Protein AF-0000000087429479 (afdb_homodimer)

Radius of gyration: 25.82 Å; Cα contacts (8 Å, |Δi|>4): 2146; chains: 2; bounding box: 58×74×66 Å

InterPro domains:
  IPR013528 Hydroxymethylglutaryl-coenzyme A synthase, N-terminal [PF01154] (6-167)
  IPR013746 Hydroxymethylglutaryl-coenzyme A synthase, C-terminal domain [PF08540] (184-250)
  IPR013746 Hydroxymethylglutaryl-coenzyme A synthase, C-terminal domain [PF08540] (269-334)
  IPR016039 Thiolase-like [G3DSA:3.40.47.10] (4-416)
  IPR016039 Thiolase-like [SSF53901] (5-167)
  IPR016039 Thiolase-like [SSF53901] (183-414)

pLDDT: mean 91.97, std 10.21, range [48.91, 98.94]

Foldseek 3Di:
DFKFWFEKFKDFDQAKAFLCLLCVLLVHDSCCQCVVLVAGIAGDDFPFDFQLLQQQQRVLVQCPDVVNVVVCVVAPAAAEEEEELRALDPPDFSVVSNCVVDPDNNYDYTFADFWQQRQVVRVVVQRVVLVPDPDKHKYKYKYWFWAAADDSVLRSQTFTIMMIIMMISDDPRFGKGKDDKDKDDDQDVQWDDPPPLDSHIDHDDVVVLVLQLQLQVVADDQLVVVLQFQAEQEQPSTDVSVLLSQLCSNVVHNDSVCSVVSSPDPVSVVVCVRHQVQLCVVCSGGGHHINCRSVSSVLSVLVVCVVVVPQDWGKYWYWYFGPSTMIMIIIIIGRGGHHYHYPPNHNDDPPPDHRSRSVVVRVVRNVVSSVLVQLCPVVRHVVFRQWDAGDRCVSPDPPRKTWGIQHRVRDTDIDD/DFKFWFEKFKDFDQAKAFLCLLCVLLVHDSCCQCVVLVAGIAGDDFPFDFQLLQQQQRVLVQCPDVVNVVVCVVAPAAAEEEEELRALDPPDFSVVSNCVVDPDNNYDYTYADFWQQRQVVRVVVQRVVLVPDPDKHKYKYKYWAWAAADDSVLRSQTFTIMMIIMMISDDPRFGKGKDDKDKDDDQDVQWDDPPPLDSHIDHDDVVVLVLQLQLQVVADDQLVVVLQAQAEQEQPSTDVSVLLSQLCSNVVHNDSVCSVVSSPDPVSVVVCVRHQVQLCVVCSGGGHNINCRSVSSVLSVLVVCVVVVPQDWGKYWYWYFGPSTMIMIIIIIGRGGHHYHYDPSHNDDPPPDHRSRSVVVRVVRNVVSSVLVQLCPVVRHVVFRQWDAGDRCVSPDPPRKTFGIQHRVRDTDIDD

Nearest PDB structures (foldseek):
  2wya-assembly2_D  TM=7.666E-01  e=1.978E-35  Homo sapiens
  2p8u-assembly1_B  TM=7.761E-01  e=7.126E-35  Homo sapiens
  7cqt-assembly1_B  TM=7.555E-01  e=1.234E-34  Brassica juncea
  7cqt-assembly1_A  TM=7.475E-01  e=2.415E-34  Brassica juncea
  5hwo-assembly1_A  TM=7.396E-01  e=3.826E-32  Myxococcus xanthus DK 1622

Organism: Giardia muris (NCBI:txid5742)

Structure (mmCIF, N/CA/C/O backbone):
data_AF-0000000087429479-model_v1
#
loop_
_entity.id
_entity.type
_entity.pdbx_description
1 polymer 'Hydroxymethylglutaryl-CoA synthase'
#
loop_
_atom_site.group_PDB
_atom_site.id
_atom_site.type_symbol
_atom_site.label_atom_id
_atom_site.label_alt_id
_atom_site.label_comp_id
_atom_site.label_asym_id
_atom_site.label_entity_id
_atom_site.label_seq_id
_atom_site.pdbx_PDB_ins_code
_atom_site.Cartn_x
_atom_site.Cartn_y
_atom_site.Cartn_z
_atom_site.occupancy
_atom_site.B_iso_or_equiv
_atom_site.auth_seq_id
_atom_site.auth_comp_id
_atom_site.auth_asym_id
_atom_site.auth_atom_id
_atom_site.pdbx_PDB_model_num
ATOM 1 N N . MET A 1 1 ? 22.281 12.773 -10.477 1 60.81 1 MET A N 1
ATOM 2 C CA . MET A 1 1 ? 21.625 13.992 -10.023 1 60.81 1 MET A CA 1
ATOM 3 C C . MET A 1 1 ? 20.422 13.664 -9.141 1 60.81 1 MET A C 1
ATOM 5 O O . MET A 1 1 ? 19.734 12.656 -9.367 1 60.81 1 MET A O 1
ATOM 9 N N . LEU A 1 2 ? 20.266 14.43 -7.957 1 83.62 2 LEU A N 1
ATOM 10 C CA . LEU A 1 2 ? 19.203 14.109 -6.996 1 83.62 2 LEU A CA 1
ATOM 11 C C . LEU A 1 2 ? 17.875 14.719 -7.422 1 83.62 2 LEU A C 1
ATOM 13 O O . LEU A 1 2 ? 17.828 15.883 -7.832 1 83.62 2 LEU A O 1
ATOM 17 N N . PRO A 1 3 ? 16.875 13.992 -7.43 1 94 3 PRO A N 1
ATOM 18 C CA . PRO A 1 3 ? 15.547 14.516 -7.762 1 94 3 PRO A CA 1
ATOM 19 C C . PRO A 1 3 ? 15.086 15.602 -6.797 1 94 3 PRO A C 1
ATOM 21 O O . PRO A 1 3 ? 15.609 15.711 -5.684 1 94 3 PRO A O 1
ATOM 24 N N . ARG A 1 4 ? 14.156 16.453 -7.281 1 95.81 4 ARG A N 1
ATOM 25 C CA . ARG A 1 4 ? 13.688 17.578 -6.48 1 95.81 4 ARG A CA 1
ATOM 26 C C . ARG A 1 4 ? 12.172 17.609 -6.406 1 95.81 4 ARG A C 1
ATOM 28 O O . ARG A 1 4 ? 11.484 17.281 -7.379 1 95.81 4 ARG A O 1
ATOM 35 N N . LEU A 1 5 ? 11.711 18 -5.246 1 97.44 5 LEU A N 1
ATOM 36 C CA . LEU A 1 5 ? 10.312 18.406 -5.094 1 97.44 5 LEU A CA 1
ATOM 37 C C . LEU A 1 5 ? 10.117 19.844 -5.539 1 97.44 5 LEU A C 1
ATOM 39 O O . LEU A 1 5 ? 10.664 20.766 -4.934 1 97.44 5 LEU A O 1
ATOM 43 N N . VAL A 1 6 ? 9.234 20.109 -6.523 1 97.62 6 VAL A N 1
ATOM 44 C CA . VAL A 1 6 ? 9.273 21.422 -7.156 1 97.62 6 VAL A CA 1
ATOM 45 C C . VAL A 1 6 ? 7.922 22.125 -7 1 97.62 6 VAL A C 1
ATOM 47 O O . VAL A 1 6 ? 7.797 23.312 -7.254 1 97.62 6 VAL A O 1
ATOM 50 N N . ALA A 1 7 ? 6.945 21.328 -6.566 1 98.31 7 ALA A N 1
ATOM 51 C CA . ALA A 1 7 ? 5.629 21.938 -6.375 1 98.31 7 ALA A CA 1
ATOM 52 C C . ALA A 1 7 ? 4.82 21.172 -5.332 1 98.31 7 ALA A C 1
ATOM 54 O O . ALA A 1 7 ? 4.938 19.953 -5.219 1 98.31 7 ALA A O 1
ATOM 55 N N . PHE A 1 8 ? 4.031 21.906 -4.586 1 98.44 8 PHE A N 1
ATOM 56 C CA . PHE A 1 8 ? 3.041 21.391 -3.652 1 98.44 8 PHE A CA 1
ATOM 57 C C . PHE A 1 8 ? 1.658 21.953 -3.953 1 98.44 8 PHE A C 1
ATOM 59 O O . PHE A 1 8 ? 1.519 23.141 -4.266 1 98.44 8 PHE A O 1
ATOM 66 N N . SER A 1 9 ? 0.692 21.078 -3.898 1 98.44 9 SER A N 1
ATOM 67 C CA . SER A 1 9 ? -0.714 21.484 -3.924 1 98.44 9 SER A CA 1
ATOM 68 C C . SER A 1 9 ? -1.472 20.891 -2.734 1 98.44 9 SER A C 1
ATOM 70 O O . SER A 1 9 ? -1.496 19.672 -2.543 1 98.44 9 SER A O 1
ATOM 72 N N . VAL A 1 10 ? -2.049 21.812 -1.94 1 97.62 10 VAL A N 1
ATOM 73 C CA . VAL A 1 10 ? -2.746 21.391 -0.73 1 97.62 10 VAL A CA 1
ATOM 74 C C . VAL A 1 10 ? -4.246 21.625 -0.888 1 97.62 10 VAL A C 1
ATOM 76 O O . VAL A 1 10 ? -4.672 22.719 -1.276 1 97.62 10 VAL A O 1
ATOM 79 N N . TYR A 1 11 ? -4.996 20.578 -0.632 1 96.19 11 TYR A N 1
ATOM 80 C CA . TYR A 1 11 ? -6.445 20.703 -0.543 1 96.19 11 TYR A CA 1
ATOM 81 C C . TYR A 1 11 ? -6.93 20.484 0.885 1 96.19 11 TYR A C 1
ATOM 83 O O . TYR A 1 11 ? -6.648 19.438 1.483 1 96.19 11 TYR A O 1
ATOM 91 N N . LEU A 1 12 ? -7.633 21.422 1.395 1 93.69 12 LEU A N 1
ATOM 92 C CA . LEU A 1 12 ? -8.289 21.344 2.695 1 93.69 12 LEU A CA 1
ATOM 93 C C . LEU A 1 12 ? -9.797 21.516 2.551 1 93.69 12 LEU A C 1
ATOM 95 O O . LEU A 1 12 ? -10.266 22.453 1.887 1 93.69 12 LEU A O 1
ATOM 99 N N . PRO A 1 13 ? -10.539 20.609 3.135 1 90.69 13 PRO A N 1
ATOM 100 C CA . PRO A 1 13 ? -12 20.734 3.037 1 90.69 13 PRO A CA 1
ATOM 101 C C . PRO A 1 13 ? -12.516 22.062 3.562 1 90.69 13 PRO A C 1
ATOM 103 O O . PRO A 1 13 ? -11.961 22.625 4.512 1 90.69 13 PRO A O 1
ATOM 106 N N . PRO A 1 14 ? -13.617 22.469 3.086 1 88.31 14 PRO A N 1
ATOM 107 C CA . PRO A 1 14 ? -14.109 23.812 3.398 1 88.31 14 PRO A CA 1
ATOM 108 C C . PRO A 1 14 ? -14.711 23.906 4.801 1 88.31 14 PRO A C 1
ATOM 110 O O . PRO A 1 14 ? -14.773 25 5.371 1 88.31 14 PRO A O 1
ATOM 113 N N . ILE A 1 15 ? -15.148 22.891 5.363 1 89.06 15 ILE A N 1
ATOM 114 C CA . ILE A 1 15 ? -15.773 22.969 6.68 1 89.06 15 ILE A CA 1
ATOM 115 C C . ILE A 1 15 ? -14.711 22.828 7.766 1 89.06 15 ILE A C 1
ATOM 117 O O . ILE A 1 15 ? -14.102 21.766 7.922 1 89.06 15 ILE A O 1
ATOM 121 N N . ARG A 1 16 ? -14.547 23.938 8.5 1 89.44 16 ARG A N 1
ATOM 122 C CA . ARG A 1 16 ? -13.656 24 9.656 1 89.44 16 ARG A CA 1
ATOM 123 C C . ARG A 1 16 ? -14.43 24.344 10.922 1 89.44 16 ARG A C 1
ATOM 125 O O . ARG A 1 16 ? -15.258 25.266 10.922 1 89.44 16 ARG A O 1
ATOM 132 N N . VAL A 1 17 ? -14.148 23.578 11.938 1 90.69 17 VAL A N 1
ATOM 133 C CA . VAL A 1 17 ? -14.836 23.844 13.195 1 90.69 17 VAL A CA 1
ATOM 134 C C . VAL A 1 17 ? -13.828 24.297 14.25 1 90.69 17 VAL A C 1
ATOM 136 O O . VAL A 1 17 ? -12.719 23.766 14.328 1 90.69 17 VAL A O 1
ATOM 139 N N . ARG A 1 18 ? -14.234 25.297 15.039 1 92.5 18 ARG A N 1
ATOM 140 C CA . ARG A 1 18 ? -13.367 25.781 16.094 1 92.5 18 ARG A CA 1
ATOM 141 C C . ARG A 1 18 ? -13.234 24.766 17.219 1 92.5 18 ARG A C 1
ATOM 143 O O . ARG A 1 18 ? -14.211 24.094 17.578 1 92.5 18 ARG A O 1
ATOM 150 N N . GLN A 1 19 ? -12.047 24.672 17.766 1 94.06 19 GLN A N 1
ATOM 151 C CA . GLN A 1 19 ? -11.82 23.734 18.844 1 94.06 19 GLN A CA 1
ATOM 152 C C . GLN A 1 19 ? -12.656 24.078 20.062 1 94.06 19 GLN A C 1
ATOM 154 O O . GLN A 1 19 ? -13.008 23.203 20.859 1 94.06 19 GLN A O 1
ATOM 159 N N . GLU A 1 20 ? -13.023 25.328 20.188 1 94.69 20 GLU A N 1
ATOM 160 C CA . GLU A 1 20 ? -13.938 25.719 21.25 1 94.69 20 GLU A CA 1
ATOM 161 C C . GLU A 1 20 ? -15.305 25.047 21.078 1 94.69 20 GLU A C 1
ATOM 163 O O . GLU A 1 20 ? -15.922 24.625 22.047 1 94.69 20 GLU A O 1
ATOM 168 N N . ASP A 1 21 ? -15.758 25.016 19.844 1 93.19 21 ASP A N 1
ATOM 169 C CA . ASP A 1 21 ? -17.016 24.359 19.547 1 93.19 21 ASP A CA 1
ATOM 170 C C . ASP A 1 21 ? -16.906 22.844 19.75 1 93.19 21 ASP A C 1
ATOM 172 O O . ASP A 1 21 ? -17.844 22.203 20.219 1 93.19 21 ASP A O 1
ATOM 176 N N . VAL A 1 22 ? -15.789 22.297 19.391 1 94.12 22 VAL A N 1
ATOM 177 C CA . VAL A 1 22 ? -15.539 20.875 19.609 1 94.12 22 VAL A CA 1
ATOM 178 C C . VAL A 1 22 ? -15.562 20.562 21.109 1 94.12 22 VAL A C 1
ATOM 180 O O . VAL A 1 22 ? -16.156 19.562 21.531 1 94.12 22 VAL A O 1
ATOM 183 N N . ALA A 1 23 ? -14.898 21.391 21.859 1 96.06 23 ALA A N 1
ATOM 184 C CA . ALA A 1 23 ? -14.875 21.234 23.312 1 96.06 23 ALA A CA 1
ATOM 185 C C . ALA A 1 23 ? -16.297 21.234 23.891 1 96.06 23 ALA A C 1
ATOM 187 O O . ALA A 1 23 ? -16.609 20.422 24.766 1 96.06 23 ALA A O 1
ATOM 188 N N . ALA A 1 24 ? -17.109 22.109 23.406 1 94.81 24 ALA A N 1
ATOM 189 C CA . ALA A 1 24 ? -18.5 22.156 23.828 1 94.81 24 ALA A CA 1
ATOM 190 C C . ALA A 1 24 ? -19.25 20.875 23.438 1 94.81 24 ALA A C 1
ATOM 192 O O . ALA A 1 24 ? -20.031 20.344 24.219 1 94.81 24 ALA A O 1
ATOM 193 N N . TYR A 1 25 ? -19.016 20.453 22.281 1 92.88 25 TYR A N 1
ATOM 194 C CA . TYR A 1 25 ? -19.688 19.281 21.75 1 92.88 25 TYR A CA 1
ATOM 195 C C . TYR A 1 25 ? -19.359 18.047 22.578 1 92.88 25 TYR A C 1
ATOM 197 O O . TYR A 1 25 ? -20.234 17.203 22.828 1 92.88 25 TYR A O 1
ATOM 205 N N . ILE A 1 26 ? -18.109 17.922 22.984 1 94.12 26 ILE A N 1
ATOM 206 C CA . ILE A 1 26 ? -17.719 16.719 23.703 1 94.12 26 ILE A CA 1
ATOM 207 C C . ILE A 1 26 ? -17.703 16.984 25.203 1 94.12 26 ILE A C 1
ATOM 209 O O . ILE A 1 26 ? -17.266 16.156 25.984 1 94.12 26 ILE A O 1
ATOM 213 N N . ASN A 1 27 ? -18.047 18.094 25.641 1 94.56 27 ASN A N 1
ATOM 214 C CA . ASN A 1 27 ? -18.234 18.484 27.031 1 94.56 27 ASN A CA 1
ATOM 215 C C . ASN A 1 27 ? -16.922 18.453 27.812 1 94.56 27 ASN A C 1
ATOM 217 O O . ASN A 1 27 ? -16.828 17.797 28.844 1 94.56 27 ASN A O 1
ATOM 221 N N . VAL A 1 28 ? -15.891 19.203 27.297 1 95.81 28 VAL A N 1
ATOM 222 C CA . VAL A 1 28 ? -14.625 19.391 28 1 95.81 28 VAL A CA 1
ATOM 223 C C . VAL A 1 28 ? -14.25 20.875 28 1 95.81 28 VAL A C 1
ATOM 225 O O . VAL A 1 28 ? -14.75 21.641 27.172 1 95.81 28 VAL A O 1
ATOM 228 N N . PRO A 1 29 ? -13.375 21.297 28.969 1 96.69 29 PRO A N 1
ATOM 229 C CA . PRO A 1 29 ? -12.914 22.688 28.922 1 96.69 29 PRO A CA 1
ATOM 230 C C . PRO A 1 29 ? -12.141 23.016 27.641 1 96.69 29 PRO A C 1
ATOM 232 O O . PRO A 1 29 ? -11.273 22.234 27.234 1 96.69 29 PRO A O 1
ATOM 235 N N . PRO A 1 30 ? -12.445 24.156 27.047 1 96 30 PRO A N 1
ATOM 236 C CA . PRO A 1 30 ? -11.789 24.516 25.781 1 96 30 PRO A CA 1
ATOM 237 C C . PRO A 1 30 ? -10.266 24.531 25.875 1 96 30 PRO A C 1
ATOM 239 O O . PRO A 1 30 ? -9.578 24.188 24.922 1 96 30 PRO A O 1
ATOM 242 N N . ALA A 1 31 ? -9.758 24.859 27.016 1 96.5 31 ALA A N 1
ATOM 243 C CA . ALA A 1 31 ? -8.312 24.984 27.203 1 96.5 31 ALA A CA 1
ATOM 244 C C . ALA A 1 31 ? -7.621 23.625 27.031 1 96.5 31 ALA A C 1
ATOM 246 O O . ALA A 1 31 ? -6.457 23.562 26.625 1 96.5 31 ALA A O 1
ATOM 247 N N . LYS A 1 32 ? -8.297 22.609 27.297 1 95.81 32 LYS A N 1
ATOM 248 C CA . LYS A 1 32 ? -7.75 21.266 27.094 1 95.81 32 LYS A CA 1
ATOM 249 C C . LYS A 1 32 ? -7.395 21.016 25.641 1 95.81 32 LYS A C 1
ATOM 251 O O . LYS A 1 32 ? -6.449 20.297 25.328 1 95.81 32 LYS A O 1
ATOM 256 N N . LEU A 1 33 ? -8.164 21.625 24.781 1 96.44 33 LEU A N 1
ATOM 257 C CA . LEU A 1 33 ? -7.945 21.406 23.359 1 96.44 33 LEU A CA 1
ATOM 258 C C . LEU A 1 33 ? -7.047 22.5 22.781 1 96.44 33 LEU A C 1
ATOM 260 O O . LEU A 1 33 ? -6.066 22.203 22.094 1 96.44 33 LEU A O 1
ATOM 264 N N . THR A 1 34 ? -7.285 23.766 23.078 1 95.62 34 THR A N 1
ATOM 265 C CA . THR A 1 34 ? -6.574 24.891 22.469 1 95.62 34 THR A CA 1
ATOM 266 C C . THR A 1 34 ? -5.156 24.984 23.031 1 95.62 34 THR A C 1
ATOM 268 O O . THR A 1 34 ? -4.203 25.203 22.281 1 95.62 34 THR A O 1
ATOM 271 N N . GLU A 1 35 ? -5.016 24.766 24.312 1 93.81 35 GLU A N 1
ATOM 272 C CA . GLU A 1 35 ? -3.699 24.828 24.938 1 93.81 35 GLU A CA 1
ATOM 273 C C . GLU A 1 35 ? -3.107 23.422 25.094 1 93.81 35 GLU A C 1
ATOM 275 O O . GLU A 1 35 ? -1.937 23.203 24.781 1 93.81 35 GLU A O 1
ATOM 280 N N . GLY A 1 36 ? -3.885 22.562 25.516 1 94.19 36 GLY A N 1
ATOM 281 C CA . GLY A 1 36 ? -3.41 21.203 25.781 1 94.19 36 GLY A CA 1
ATOM 282 C C . GLY A 1 36 ? -2.957 20.484 24.531 1 94.19 36 GLY A C 1
ATOM 283 O O . GLY A 1 36 ? -1.866 19.906 24.5 1 94.19 36 GLY A O 1
ATOM 284 N N . LEU A 1 37 ? -3.764 20.516 23.531 1 94.94 37 LEU A N 1
ATOM 285 C CA . LEU A 1 37 ? -3.428 19.859 22.266 1 94.94 37 LEU A CA 1
ATOM 286 C C . LEU A 1 37 ? -2.734 20.844 21.328 1 94.94 37 LEU A C 1
ATOM 288 O O . LEU A 1 37 ? -2.059 20.422 20.375 1 94.94 37 LEU A O 1
ATOM 292 N N . GLY A 1 38 ? -2.891 22.109 21.578 1 94.62 38 GLY A N 1
ATOM 293 C CA . GLY A 1 38 ? -2.361 23.125 20.703 1 94.62 38 GLY A CA 1
ATOM 294 C C . GLY A 1 38 ? -3.129 23.234 19.391 1 94.62 38 GLY A C 1
ATOM 295 O O . GLY A 1 38 ? -2.561 23.609 18.359 1 94.62 38 GLY A O 1
ATOM 296 N N . GLN A 1 39 ? -4.441 22.891 19.406 1 95 39 GLN A N 1
ATOM 297 C CA . GLN A 1 39 ? -5.281 22.891 18.203 1 95 39 GLN A CA 1
ATOM 298 C C . GLN A 1 39 ? -6.297 24.031 18.25 1 95 39 GLN A C 1
ATOM 300 O O . GLN A 1 39 ? -6.871 24.312 19.312 1 95 39 GLN A O 1
ATOM 305 N N . LEU A 1 40 ? -6.477 24.688 17.078 1 94.12 40 LEU A N 1
ATOM 306 C CA . LEU A 1 40 ? -7.414 25.797 17.047 1 94.12 40 LEU A CA 1
ATOM 307 C C . LEU A 1 40 ? -8.672 25.422 16.266 1 94.12 40 LEU A C 1
ATOM 309 O O . LEU A 1 40 ? -9.773 25.875 16.609 1 94.12 40 LEU A O 1
ATOM 313 N N . GLU A 1 41 ? -8.5 24.703 15.234 1 92.31 41 GLU A N 1
ATOM 314 C CA . GLU A 1 41 ? -9.617 24.25 14.414 1 92.31 41 GLU A CA 1
ATOM 315 C C . GLU A 1 41 ? -9.414 22.812 13.953 1 92.31 41 GLU A C 1
ATOM 317 O O . GLU A 1 41 ? -8.352 22.234 14.172 1 92.31 41 GLU A O 1
ATOM 322 N N . MET A 1 42 ? -10.484 22.297 13.414 1 91.56 42 MET A N 1
ATOM 323 C CA . MET A 1 42 ? -10.477 20.953 12.844 1 91.56 42 MET A CA 1
ATOM 324 C C . MET A 1 42 ? -11.289 20.891 11.555 1 91.56 42 MET A C 1
ATOM 326 O O . MET A 1 42 ? -12.406 21.406 11.5 1 91.56 42 MET A O 1
ATOM 330 N N . ALA A 1 43 ? -10.648 20.297 10.539 1 92.25 43 ALA A N 1
ATOM 331 C CA . ALA A 1 43 ? -11.406 20.094 9.305 1 92.25 43 ALA A CA 1
ATOM 332 C C . ALA A 1 43 ? -12.281 18.844 9.398 1 92.25 43 ALA A C 1
ATOM 334 O O . ALA A 1 43 ? -11.852 17.812 9.914 1 92.25 43 ALA A O 1
ATOM 335 N N . ILE A 1 44 ? -13.531 18.969 8.977 1 91.06 44 ILE A N 1
ATOM 336 C CA . ILE A 1 44 ? -14.453 17.828 8.945 1 91.06 44 ILE A CA 1
ATOM 337 C C . ILE A 1 44 ? -15.109 17.734 7.574 1 91.06 44 ILE A C 1
ATOM 339 O O . ILE A 1 44 ? -15.258 18.734 6.875 1 91.06 44 ILE A O 1
ATOM 343 N N . THR A 1 45 ? -15.383 16.531 7.16 1 91.44 45 THR A N 1
ATOM 344 C CA . THR A 1 45 ? -15.969 16.297 5.844 1 91.44 45 THR A CA 1
ATOM 345 C C . THR A 1 45 ? -17.359 15.695 5.965 1 91.44 45 THR A C 1
ATOM 347 O O . THR A 1 45 ? -17.625 14.891 6.859 1 91.44 45 THR A O 1
ATOM 350 N N . GLY A 1 46 ? -18.219 16.156 5.059 1 88.75 46 GLY A N 1
ATOM 351 C CA . GLY A 1 46 ? -19.516 15.5 4.938 1 88.75 46 GLY A CA 1
ATOM 352 C C . GLY A 1 46 ? -19.469 14.219 4.129 1 88.75 46 GLY A C 1
ATOM 353 O O . GLY A 1 46 ? -18.406 13.633 3.957 1 88.75 46 GLY A O 1
ATOM 354 N N . ASP A 1 47 ? -20.656 13.781 3.66 1 91.56 47 ASP A N 1
ATOM 355 C CA . ASP A 1 47 ? -20.781 12.492 2.998 1 91.56 47 ASP A CA 1
ATOM 356 C C . ASP A 1 47 ? -20.391 12.586 1.525 1 91.56 47 ASP A C 1
ATOM 358 O O . ASP A 1 47 ? -20.203 11.562 0.861 1 91.56 47 ASP A O 1
ATOM 362 N N . ALA A 1 48 ? -20.125 13.797 1.047 1 93.88 48 ALA A N 1
ATOM 363 C CA . ALA A 1 48 ? -19.781 13.961 -0.363 1 93.88 48 ALA A CA 1
ATOM 364 C C . ALA A 1 48 ? -18.266 14 -0.559 1 93.88 48 ALA A C 1
ATOM 366 O O . ALA A 1 48 ? -17.781 14.078 -1.69 1 93.88 48 ALA A O 1
ATOM 367 N N . GLU A 1 49 ? -17.578 13.914 0.496 1 94.5 49 GLU A N 1
ATOM 368 C CA . GLU A 1 49 ? -16.125 13.938 0.425 1 94.5 49 GLU A CA 1
ATOM 369 C C . GLU A 1 49 ? -15.516 12.664 1.003 1 94.5 49 GLU A C 1
ATOM 371 O O . GLU A 1 49 ? -15.984 12.148 2.018 1 94.5 49 GLU A O 1
ATOM 376 N N . ASP A 1 50 ? -14.641 12.094 0.285 1 94.75 50 ASP A N 1
ATOM 377 C CA . ASP A 1 50 ? -13.828 10.977 0.766 1 94.75 50 ASP A CA 1
ATOM 378 C C . ASP A 1 50 ? -12.375 11.133 0.341 1 94.75 50 ASP A C 1
ATOM 380 O O . ASP A 1 50 ? -11.992 12.164 -0.22 1 94.75 50 ASP A O 1
ATOM 384 N N . ALA A 1 51 ? -11.555 10.219 0.744 1 96.75 51 ALA A N 1
ATOM 385 C CA . ALA A 1 51 ? -10.117 10.336 0.492 1 96.75 51 ALA A CA 1
ATOM 386 C C . ALA A 1 51 ? -9.836 10.484 -1.001 1 96.75 51 ALA A C 1
ATOM 388 O O . ALA A 1 51 ? -8.891 11.172 -1.396 1 96.75 51 ALA A O 1
ATOM 389 N N . VAL A 1 52 ? -10.641 9.852 -1.881 1 98.31 52 VAL A N 1
ATOM 390 C CA . VAL A 1 52 ? -10.438 9.922 -3.324 1 98.31 52 VAL A CA 1
ATOM 391 C C . VAL A 1 52 ? -10.758 11.328 -3.82 1 98.31 52 VAL A C 1
ATOM 393 O O . VAL A 1 52 ? -9.992 11.906 -4.594 1 98.31 52 VAL A O 1
ATOM 396 N N . SER A 1 53 ? -11.883 11.875 -3.377 1 98 53 SER A N 1
ATOM 397 C CA . SER A 1 53 ? -12.242 13.219 -3.82 1 98 53 SER A CA 1
ATOM 398 C C . SER A 1 53 ? -11.219 14.25 -3.338 1 98 53 SER A C 1
ATOM 400 O O . SER A 1 53 ? -10.891 15.188 -4.059 1 98 53 SER A O 1
ATOM 402 N N . LEU A 1 54 ? -10.727 14.109 -2.08 1 97.69 54 LEU A N 1
ATOM 403 C CA . LEU A 1 54 ? -9.695 15.008 -1.584 1 97.69 54 LEU A CA 1
ATOM 404 C C . LEU A 1 54 ? -8.453 14.938 -2.459 1 97.69 54 LEU A C 1
ATOM 406 O O . LEU A 1 54 ? -7.887 15.977 -2.824 1 97.69 54 LEU A O 1
ATOM 410 N N . ALA A 1 55 ? -8.047 13.719 -2.781 1 98.75 55 ALA A N 1
ATOM 411 C CA . ALA A 1 55 ? -6.879 13.508 -3.629 1 98.75 55 ALA A CA 1
ATOM 412 C C . ALA A 1 55 ? -7.078 14.141 -5.004 1 98.75 55 ALA A C 1
ATOM 414 O O . ALA A 1 55 ? -6.168 14.773 -5.539 1 98.75 55 ALA A O 1
ATOM 415 N N . ARG A 1 56 ? -8.258 13.961 -5.574 1 98.62 56 ARG A N 1
ATOM 416 C CA . ARG A 1 56 ? -8.555 14.516 -6.887 1 98.62 56 ARG A CA 1
ATOM 417 C C . ARG A 1 56 ? -8.453 16.047 -6.871 1 98.62 56 ARG A C 1
ATOM 419 O O . ARG A 1 56 ? -7.992 16.641 -7.84 1 98.62 56 ARG A O 1
ATOM 426 N N . ASN A 1 57 ? -8.906 16.625 -5.82 1 97.5 57 ASN A N 1
ATOM 427 C CA . ASN A 1 57 ? -8.867 18.078 -5.73 1 97.5 57 ASN A CA 1
ATOM 428 C C . ASN A 1 57 ? -7.438 18.594 -5.625 1 97.5 57 ASN A C 1
ATOM 430 O O . ASN A 1 57 ? -7.07 19.562 -6.293 1 97.5 57 ASN A O 1
ATOM 434 N N . ALA A 1 58 ? -6.613 18.016 -4.77 1 98 58 ALA A N 1
ATOM 435 C CA . ALA A 1 58 ? -5.211 18.422 -4.68 1 98 58 ALA A CA 1
ATOM 436 C C . ALA A 1 58 ? -4.488 18.203 -6.004 1 98 58 ALA A C 1
ATOM 438 O O . ALA A 1 58 ? -3.766 19.078 -6.48 1 98 58 ALA A O 1
ATOM 439 N N . LEU A 1 59 ? -4.672 17.016 -6.59 1 98.69 59 LEU A N 1
ATOM 440 C CA . LEU A 1 59 ? -4.027 16.656 -7.844 1 98.69 59 LEU A CA 1
ATOM 441 C C . LEU A 1 59 ? -4.52 17.547 -8.984 1 98.69 59 LEU A C 1
ATOM 443 O O . LEU A 1 59 ? -3.723 18 -9.805 1 98.69 59 LEU A O 1
ATOM 447 N N . GLY A 1 60 ? -5.855 17.734 -9.039 1 97.56 60 GLY A N 1
ATOM 448 C CA . GLY A 1 60 ? -6.422 18.578 -10.078 1 97.56 60 GLY A CA 1
ATOM 449 C C . GLY A 1 60 ? -5.852 19.984 -10.078 1 97.56 60 GLY A C 1
ATOM 450 O O . GLY A 1 60 ? -5.527 20.531 -11.141 1 97.56 60 GLY A O 1
ATOM 451 N N . ARG A 1 61 ? -5.738 20.547 -8.914 1 96.25 61 ARG A N 1
ATOM 452 C CA . ARG A 1 61 ? -5.172 21.891 -8.781 1 96.25 61 ARG A CA 1
ATOM 453 C C . ARG A 1 61 ? -3.717 21.922 -9.242 1 96.25 61 ARG A C 1
ATOM 455 O O . ARG A 1 61 ? -3.287 22.859 -9.906 1 96.25 61 ARG A O 1
ATOM 462 N N . LEU A 1 62 ? -2.967 20.922 -8.883 1 98.31 62 LEU A N 1
ATOM 463 C CA . LEU A 1 62 ? -1.576 20.812 -9.305 1 98.31 62 LEU A CA 1
ATOM 464 C C . LEU A 1 62 ? -1.474 20.766 -10.828 1 98.31 62 LEU A C 1
ATOM 466 O O . LEU A 1 62 ? -0.696 21.516 -11.422 1 98.31 62 LEU A O 1
ATOM 470 N N . LEU A 1 63 ? -2.293 19.969 -11.461 1 98.25 63 LEU A N 1
ATOM 471 C CA . LEU A 1 63 ? -2.205 19.688 -12.891 1 98.25 63 LEU A CA 1
ATOM 472 C C . LEU A 1 63 ? -2.73 20.875 -13.703 1 98.25 63 LEU A C 1
ATOM 474 O O . LEU A 1 63 ? -2.348 21.062 -14.859 1 98.25 63 LEU A O 1
ATOM 478 N N . ALA A 1 64 ? -3.59 21.656 -13.07 1 97.25 64 ALA A N 1
ATOM 479 C CA . ALA A 1 64 ? -4.207 22.781 -13.781 1 97.25 64 ALA A CA 1
ATOM 480 C C . ALA A 1 64 ? -3.256 23.969 -13.867 1 97.25 64 ALA A C 1
ATOM 482 O O . ALA A 1 64 ? -3.467 24.891 -14.664 1 97.25 64 ALA A O 1
ATOM 483 N N . ASN A 1 65 ? -2.217 24 -13.062 1 98 65 ASN A N 1
ATOM 484 C CA . ASN A 1 65 ? -1.297 25.125 -13.023 1 98 65 ASN A CA 1
ATOM 485 C C . ASN A 1 65 ? -0.43 25.188 -14.273 1 98 65 ASN A C 1
ATOM 487 O O . ASN A 1 65 ? 0.218 24.203 -14.641 1 98 65 ASN A O 1
ATOM 491 N N . PRO A 1 66 ? -0.302 26.359 -14.922 1 98.06 66 PRO A N 1
ATOM 492 C CA . PRO A 1 66 ? 0.453 26.469 -16.172 1 98.06 66 PRO A CA 1
ATOM 493 C C . PRO A 1 66 ? 1.939 26.156 -15.992 1 98.06 66 PRO A C 1
ATOM 495 O O . PRO A 1 66 ? 2.576 25.609 -16.891 1 98.06 66 PRO A O 1
ATOM 498 N N . TYR A 1 67 ? 2.451 26.578 -14.883 1 97.38 67 TYR A N 1
ATOM 499 C CA . TYR A 1 67 ? 3.852 26.297 -14.602 1 97.38 67 TYR A CA 1
ATOM 500 C C . TYR A 1 67 ? 4.098 24.781 -14.547 1 97.38 67 TYR A C 1
ATOM 502 O O . TYR A 1 67 ? 5.078 24.297 -15.109 1 97.38 67 TYR A O 1
ATOM 510 N N . VAL A 1 68 ? 3.234 24.062 -13.953 1 98.12 68 VAL A N 1
ATOM 511 C CA . VAL A 1 68 ? 3.326 22.609 -13.844 1 98.12 68 VAL A CA 1
ATOM 512 C C . VAL A 1 68 ? 3.164 21.969 -15.219 1 98.12 68 VAL A C 1
ATOM 514 O O . VAL A 1 68 ? 3.889 21.031 -15.57 1 98.12 68 VAL A O 1
ATOM 517 N N . GLN A 1 69 ? 2.238 22.484 -15.984 1 98.12 69 GLN A N 1
ATOM 518 C CA . GLN A 1 69 ? 2.029 21.984 -17.328 1 98.12 69 GLN A CA 1
ATOM 519 C C . GLN A 1 69 ? 3.289 22.141 -18.188 1 98.12 69 GLN A C 1
ATOM 521 O O . GLN A 1 69 ? 3.648 21.234 -18.938 1 98.12 69 GLN A O 1
ATOM 526 N N . ASP A 1 70 ? 3.932 23.25 -18.062 1 97.62 70 ASP A N 1
ATOM 527 C CA . ASP A 1 70 ? 5.176 23.484 -18.797 1 97.62 70 ASP A CA 1
ATOM 528 C C . ASP A 1 70 ? 6.254 22.484 -18.359 1 97.62 70 ASP A C 1
ATOM 530 O O . ASP A 1 70 ? 6.969 21.938 -19.203 1 97.62 70 ASP A O 1
ATOM 534 N N . LEU A 1 71 ? 6.363 22.266 -17.078 1 97.31 71 LEU A N 1
ATOM 535 C CA . LEU A 1 71 ? 7.344 21.328 -16.562 1 97.31 71 LEU A CA 1
ATOM 536 C C . LEU A 1 71 ? 7.07 19.922 -17.094 1 97.31 71 LEU A C 1
ATOM 538 O O . LEU A 1 71 ? 8 19.188 -17.438 1 97.31 71 LEU A O 1
ATOM 542 N N . LEU A 1 72 ? 5.82 19.5 -17.156 1 97.38 72 LEU A N 1
ATOM 543 C CA . LEU A 1 72 ? 5.453 18.141 -17.547 1 97.38 72 LEU A CA 1
ATOM 544 C C . LEU A 1 72 ? 5.645 17.938 -19.047 1 97.38 72 LEU A C 1
ATOM 546 O O . LEU A 1 72 ? 5.676 16.812 -19.531 1 97.38 72 LEU A O 1
ATOM 550 N N . GLN A 1 73 ? 5.77 19.016 -19.797 1 96.88 73 GLN A N 1
ATOM 551 C CA . GLN A 1 73 ? 6.156 18.906 -21.188 1 96.88 73 GLN A CA 1
ATOM 552 C C . GLN A 1 73 ? 7.637 18.562 -21.328 1 96.88 73 GLN A C 1
ATOM 554 O O . GLN A 1 73 ? 8.031 17.844 -22.25 1 96.88 73 GLN A O 1
ATOM 559 N N . ARG A 1 74 ? 8.406 19.078 -20.359 1 95.56 74 ARG A N 1
ATOM 560 C CA . ARG A 1 74 ? 9.852 18.891 -20.391 1 95.56 74 ARG A CA 1
ATOM 561 C C . ARG A 1 74 ? 10.258 17.609 -19.641 1 95.56 74 ARG A C 1
ATOM 563 O O . ARG A 1 74 ? 11.258 16.984 -19.984 1 95.56 74 ARG A O 1
ATOM 570 N N . TYR A 1 75 ? 9.523 17.281 -18.672 1 96.56 75 TYR A N 1
ATOM 571 C CA . TYR A 1 75 ? 9.758 16.094 -17.859 1 96.56 75 TYR A CA 1
ATOM 572 C C . TYR A 1 75 ? 8.562 15.156 -17.906 1 96.56 75 TYR A C 1
ATOM 574 O O . TYR A 1 75 ? 7.621 15.305 -17.109 1 96.56 75 TYR A O 1
ATOM 582 N N . PRO A 1 76 ? 8.602 14.148 -18.719 1 96.69 76 PRO A N 1
ATOM 583 C CA . PRO A 1 76 ? 7.445 13.266 -18.844 1 96.69 76 PRO A CA 1
ATOM 584 C C . PRO A 1 76 ? 7.102 12.539 -17.547 1 96.69 76 PRO A C 1
ATOM 586 O O . PRO A 1 76 ? 7.988 12 -16.891 1 96.69 76 PRO A O 1
ATOM 589 N N . LEU A 1 77 ? 5.832 12.562 -17.234 1 98.19 77 LEU A N 1
ATOM 590 C CA . LEU A 1 77 ? 5.352 11.891 -16.031 1 98.19 77 LEU A CA 1
ATOM 591 C C . LEU A 1 77 ? 5.422 10.375 -16.188 1 98.19 77 LEU A C 1
ATOM 593 O O . LEU A 1 77 ? 4.953 9.828 -17.203 1 98.19 77 LEU A O 1
ATOM 597 N N . GLY A 1 78 ? 5.973 9.68 -15.195 1 98.19 78 GLY A N 1
ATOM 598 C CA . GLY A 1 78 ? 6.098 8.242 -15.312 1 98.19 78 GLY A CA 1
ATOM 599 C C . GLY A 1 78 ? 5.719 7.5 -14.047 1 98.19 78 GLY A C 1
ATOM 600 O O . GLY A 1 78 ? 5.699 6.266 -14.023 1 98.19 78 GLY A O 1
ATOM 601 N N . ARG A 1 79 ? 5.324 8.242 -13.016 1 98.5 79 ARG A N 1
ATOM 602 C CA . ARG A 1 79 ? 5.004 7.602 -11.75 1 98.5 79 ARG A CA 1
ATOM 603 C C . ARG A 1 79 ? 3.979 8.414 -10.969 1 98.5 79 ARG A C 1
ATOM 605 O O . ARG A 1 79 ? 4.016 9.648 -10.977 1 98.5 79 ARG A O 1
ATOM 612 N N . LEU A 1 80 ? 3.035 7.781 -10.414 1 98.81 80 LEU A N 1
ATOM 613 C CA . LEU A 1 80 ? 2.104 8.289 -9.414 1 98.81 80 LEU A CA 1
ATOM 614 C C . LEU A 1 80 ? 2.021 7.348 -8.219 1 98.81 80 LEU A C 1
ATOM 616 O O . LEU A 1 80 ? 1.746 6.156 -8.375 1 98.81 80 LEU A O 1
ATOM 620 N N . GLU A 1 81 ? 2.336 7.812 -7.055 1 98.62 81 GLU A N 1
ATOM 621 C CA . GLU A 1 81 ? 2.221 7.012 -5.84 1 98.62 81 GLU A CA 1
ATOM 622 C C . GLU A 1 81 ? 1.386 7.73 -4.785 1 98.62 81 GLU A C 1
ATOM 624 O O . GLU A 1 81 ? 1.42 8.961 -4.688 1 98.62 81 GLU A O 1
ATOM 629 N N . VAL A 1 82 ? 0.602 6.957 -4.043 1 98.88 82 VAL A N 1
ATOM 630 C CA . VAL A 1 82 ? -0.315 7.523 -3.057 1 98.88 82 VAL A CA 1
ATOM 631 C C . VAL A 1 82 ? 0.011 6.969 -1.671 1 98.88 82 VAL A C 1
ATOM 633 O O . VAL A 1 82 ? 0.277 5.773 -1.52 1 98.88 82 VAL A O 1
ATOM 636 N N . GLY A 1 83 ? 0.172 7.82 -0.679 1 98.56 83 GLY A N 1
ATOM 637 C CA . GLY A 1 83 ? 0.144 7.434 0.722 1 98.56 83 GLY A CA 1
ATOM 638 C C . GLY A 1 83 ? -1.192 7.699 1.389 1 98.56 83 GLY A C 1
ATOM 639 O O . GLY A 1 83 ? -1.704 8.82 1.338 1 98.56 83 GLY A O 1
ATOM 640 N N . THR A 1 84 ? -1.803 6.672 2.021 1 97 84 THR A N 1
ATOM 641 C CA . THR A 1 84 ? -3.104 6.875 2.65 1 97 84 THR A CA 1
ATOM 642 C C . THR A 1 84 ? -3.35 5.836 3.738 1 97 84 THR A C 1
ATOM 644 O O . THR A 1 84 ? -2.729 4.77 3.734 1 97 84 THR A O 1
ATOM 647 N N . GLU A 1 85 ? -4.109 6.176 4.711 1 91.88 85 GLU A N 1
ATOM 648 C CA . GLU A 1 85 ? -4.688 5.23 5.664 1 91.88 85 GLU A CA 1
ATOM 649 C C . GLU A 1 85 ? -6.211 5.277 5.629 1 91.88 85 GLU A C 1
ATOM 651 O O . GLU A 1 85 ? -6.871 4.836 6.574 1 91.88 85 GLU A O 1
ATOM 656 N N . SER A 1 86 ? -6.762 5.922 4.578 1 93.25 86 SER A N 1
ATOM 657 C CA . SER A 1 86 ? -8.203 6.105 4.43 1 93.25 86 SER A CA 1
ATOM 658 C C . SER A 1 86 ? -8.703 5.492 3.129 1 93.25 86 SER A C 1
ATOM 660 O O . SER A 1 86 ? -9.555 6.074 2.449 1 93.25 86 SER A O 1
ATOM 662 N N . SER A 1 87 ? -8.172 4.336 2.814 1 91.44 87 SER A N 1
ATOM 663 C CA . SER A 1 87 ? -8.586 3.67 1.585 1 91.44 87 SER A CA 1
ATOM 664 C C . SER A 1 87 ? -10.094 3.443 1.562 1 91.44 87 SER A C 1
ATOM 666 O O . SER A 1 87 ? -10.703 3.186 2.602 1 91.44 87 SER A O 1
ATOM 668 N N . VAL A 1 88 ? -10.711 3.469 0.377 1 89.5 88 VAL A N 1
ATOM 669 C CA . VAL A 1 88 ? -12.156 3.322 0.246 1 89.5 88 VAL A CA 1
ATOM 670 C C . VAL A 1 88 ? -12.484 1.928 -0.282 1 89.5 88 VAL A C 1
ATOM 672 O O . VAL A 1 88 ? -13.656 1.569 -0.415 1 89.5 88 VAL A O 1
ATOM 675 N N . ASP A 1 89 ? -11.484 1.202 -0.62 1 89.56 89 ASP A N 1
ATOM 676 C CA . ASP A 1 89 ? -11.594 -0.139 -1.187 1 89.56 89 ASP A CA 1
ATOM 677 C C . ASP A 1 89 ? -10.516 -1.06 -0.632 1 89.56 89 ASP A C 1
ATOM 679 O O . ASP A 1 89 ? -9.375 -0.636 -0.433 1 89.56 89 ASP A O 1
ATOM 683 N N . GLY A 1 90 ? -10.844 -2.34 -0.441 1 87.62 90 GLY A N 1
ATOM 684 C CA . GLY A 1 90 ? -9.898 -3.277 0.145 1 87.62 90 GLY A CA 1
ATOM 685 C C . GLY A 1 90 ? -8.938 -3.869 -0.87 1 87.62 90 GLY A C 1
ATOM 686 O O . GLY A 1 90 ? -7.984 -4.562 -0.501 1 87.62 90 GLY A O 1
ATOM 687 N N . ALA A 1 91 ? -9.117 -3.59 -2.119 1 90.81 91 ALA A N 1
ATOM 688 C CA . ALA A 1 91 ? -8.289 -4.164 -3.174 1 90.81 91 ALA A CA 1
ATOM 689 C C . ALA A 1 91 ? -7.82 -3.088 -4.148 1 90.81 91 ALA A C 1
ATOM 691 O O . ALA A 1 91 ? -6.633 -2.994 -4.461 1 90.81 91 ALA A O 1
ATOM 692 N N . LYS A 1 92 ? -8.734 -2.281 -4.586 1 92.25 92 LYS A N 1
ATOM 693 C CA . LYS A 1 92 ? -8.484 -1.21 -5.547 1 92.25 92 LYS A CA 1
ATOM 694 C C . LYS A 1 92 ? -7.797 -0.024 -4.879 1 92.25 92 LYS A C 1
ATOM 696 O O . LYS A 1 92 ? -8.242 0.445 -3.826 1 92.25 92 LYS A O 1
ATOM 701 N N . SER A 1 93 ? -6.684 0.401 -5.383 1 95.75 93 SER A N 1
ATOM 702 C CA . SER A 1 93 ? -5.957 1.525 -4.801 1 95.75 93 SER A CA 1
ATOM 703 C C . SER A 1 93 ? -6.625 2.852 -5.145 1 95.75 93 SER A C 1
ATOM 705 O O . SER A 1 93 ? -7.367 2.945 -6.125 1 95.75 93 SER A O 1
ATOM 707 N N . ILE A 1 94 ? -6.336 3.871 -4.312 1 97.56 94 ILE 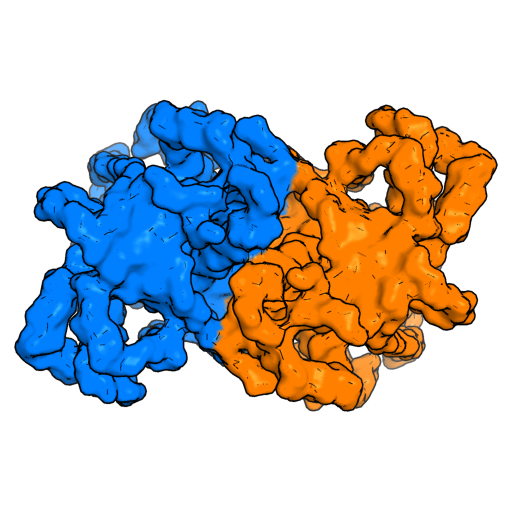A N 1
ATOM 708 C CA . ILE A 1 94 ? -6.77 5.23 -4.621 1 97.56 94 ILE A CA 1
ATOM 709 C C . ILE A 1 94 ? -6.109 5.699 -5.918 1 97.56 94 ILE A C 1
ATOM 711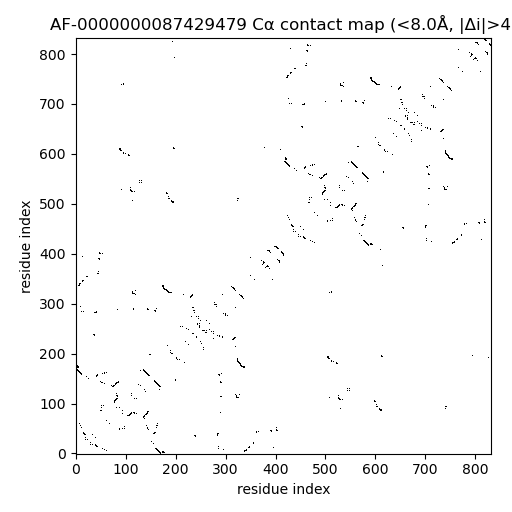 O O . ILE A 1 94 ? -6.73 6.41 -6.715 1 97.56 94 ILE A O 1
ATOM 715 N N . LYS A 1 95 ? -4.914 5.305 -6.16 1 98.12 95 LYS A N 1
ATOM 716 C CA . LYS A 1 95 ? -4.223 5.664 -7.395 1 98.12 95 LYS A CA 1
ATOM 717 C C . LYS A 1 95 ? -5.082 5.352 -8.617 1 98.12 95 LYS A C 1
ATOM 719 O O . LYS A 1 95 ? -5.129 6.141 -9.562 1 98.12 95 LYS A O 1
ATOM 724 N N . SER A 1 96 ? -5.707 4.207 -8.625 1 97.38 96 SER A N 1
ATOM 725 C CA . SER A 1 96 ? -6.477 3.801 -9.797 1 97.38 96 SER A CA 1
ATOM 726 C C . SER A 1 96 ? -7.59 4.801 -10.094 1 97.38 96 SER A C 1
ATOM 728 O O . SER A 1 96 ? -7.965 4.988 -11.258 1 97.38 96 SER A O 1
ATOM 730 N N . TYR A 1 97 ? -8.102 5.496 -9.078 1 97.69 97 TYR A N 1
ATOM 731 C CA . TYR A 1 97 ? -9.148 6.5 -9.242 1 97.69 97 TYR A CA 1
ATOM 732 C C . TYR A 1 97 ? -8.57 7.793 -9.812 1 97.69 97 TYR A C 1
ATOM 734 O O . TYR A 1 97 ? -9.312 8.633 -10.328 1 97.69 97 TYR A O 1
ATOM 742 N N . LEU A 1 98 ? -7.297 7.977 -9.688 1 98.56 98 LEU A N 1
ATOM 743 C CA . LEU A 1 98 ? -6.684 9.25 -10.039 1 98.56 98 LEU A CA 1
ATOM 744 C C . LEU A 1 98 ? -6.152 9.234 -11.461 1 98.56 98 LEU A C 1
ATOM 746 O O . LEU A 1 98 ? -5.895 10.281 -12.055 1 98.56 98 LEU A O 1
ATOM 750 N N . VAL A 1 99 ? -5.957 8.086 -12.047 1 97.19 99 VAL A N 1
ATOM 751 C CA . VAL A 1 99 ? -5.223 7.934 -13.297 1 97.19 99 VAL A CA 1
ATOM 752 C C . VAL A 1 99 ? -5.973 8.641 -14.43 1 97.19 99 VAL A C 1
ATOM 754 O O . VAL A 1 99 ? -5.355 9.148 -15.367 1 97.19 99 VAL A O 1
ATOM 757 N N . ASP A 1 100 ? -7.27 8.758 -14.32 1 95.88 100 ASP A N 1
ATOM 758 C CA . ASP A 1 100 ? -8.062 9.391 -15.375 1 95.88 100 ASP A CA 1
ATOM 759 C C . ASP A 1 100 ? -7.773 10.883 -15.453 1 95.88 100 ASP A C 1
ATOM 761 O O . ASP A 1 100 ? -8.094 11.531 -16.453 1 95.88 100 ASP A O 1
ATOM 765 N N . MET A 1 101 ? -7.184 11.43 -14.438 1 97.62 101 MET A N 1
ATOM 766 C CA . MET A 1 101 ? -6.879 12.852 -14.398 1 97.62 101 MET A CA 1
ATOM 767 C C . MET A 1 101 ? -5.539 13.141 -15.07 1 97.62 101 MET A C 1
ATOM 769 O O . MET A 1 101 ? -5.223 14.297 -15.359 1 97.62 101 MET A O 1
ATOM 773 N N . LEU A 1 102 ? -4.758 12.102 -15.375 1 97.94 102 LEU A N 1
ATOM 774 C CA . LEU A 1 102 ? -3.361 12.305 -15.75 1 97.94 102 LEU A CA 1
ATOM 775 C C . LEU A 1 102 ? -3.197 12.281 -17.266 1 97.94 102 LEU A C 1
ATOM 777 O O . LEU A 1 102 ? -4.004 11.672 -17.969 1 97.94 102 LEU A O 1
ATOM 781 N N . PRO A 1 103 ? -2.148 12.914 -17.781 1 94.88 103 PRO A N 1
ATOM 782 C CA . PRO A 1 103 ? -1.927 12.992 -19.234 1 94.88 103 PRO A CA 1
ATOM 783 C C . PRO A 1 103 ? -1.4 11.68 -19.812 1 94.88 103 PRO A C 1
ATOM 785 O O . PRO A 1 103 ? -1.312 11.531 -21.031 1 94.88 103 PRO A O 1
ATOM 788 N N . THR A 1 104 ? -1.014 10.758 -19.016 1 97.44 104 THR A N 1
ATOM 789 C CA . THR A 1 104 ? -0.511 9.453 -19.453 1 97.44 104 THR A CA 1
ATOM 790 C C . THR A 1 104 ? -1.041 8.344 -18.547 1 97.44 104 THR A C 1
ATOM 792 O O . THR A 1 104 ? -1.45 8.594 -17.406 1 97.44 104 THR A O 1
ATOM 795 N N . LYS A 1 105 ? -1.05 7.141 -19.078 1 97.88 105 LYS A N 1
ATOM 796 C CA . LYS A 1 105 ? -1.472 5.949 -18.359 1 97.88 105 LYS A CA 1
ATOM 797 C C . LYS A 1 105 ? -0.279 5.059 -18.016 1 97.88 105 LYS A C 1
ATOM 799 O O . LYS A 1 105 ? -0.426 4.047 -17.328 1 97.88 105 LYS A O 1
ATOM 804 N N . ALA A 1 106 ? 0.861 5.434 -18.531 1 97.94 106 ALA A N 1
ATOM 805 C CA . ALA A 1 106 ? 2.09 4.684 -18.281 1 97.94 106 ALA A CA 1
ATOM 806 C C . ALA A 1 106 ? 2.764 5.148 -17 1 97.94 106 ALA A C 1
ATOM 808 O O . ALA A 1 106 ? 3.729 5.914 -17.031 1 97.94 106 ALA A O 1
ATOM 809 N N . LEU A 1 107 ? 2.25 4.648 -15.883 1 98 107 LEU A N 1
ATOM 810 C CA . LEU A 1 107 ? 2.66 5.195 -14.594 1 98 107 LEU A CA 1
ATOM 811 C C . LEU A 1 107 ? 3.059 4.078 -13.633 1 98 107 LEU A C 1
ATOM 813 O O . LEU A 1 107 ? 2.252 3.193 -13.328 1 98 107 LEU A O 1
ATOM 817 N N . ALA A 1 108 ? 4.262 4.137 -13.109 1 97.94 108 ALA A N 1
ATOM 818 C CA . ALA A 1 108 ? 4.656 3.25 -12.016 1 97.94 108 ALA A CA 1
ATOM 819 C C . ALA A 1 108 ? 4.047 3.703 -10.695 1 97.94 108 ALA A C 1
ATOM 821 O O . ALA A 1 108 ? 3.434 4.77 -10.617 1 97.94 108 ALA A O 1
ATOM 822 N N . GLY A 1 109 ? 4.125 2.826 -9.734 1 97.44 109 GLY A N 1
ATOM 823 C CA . GLY A 1 109 ? 3.674 3.17 -8.391 1 97.44 109 GLY A CA 1
ATOM 824 C C . GLY A 1 109 ? 2.287 2.643 -8.078 1 97.44 109 GLY A C 1
ATOM 825 O O . GLY A 1 109 ? 1.53 2.285 -8.984 1 97.44 109 GLY A O 1
ATOM 826 N N . ALA A 1 110 ? 1.968 2.604 -6.836 1 97.88 110 ALA A N 1
ATOM 827 C CA . ALA A 1 110 ? 0.67 2.234 -6.277 1 97.88 110 ALA A CA 1
ATOM 828 C C . ALA A 1 110 ? 0.442 2.914 -4.93 1 97.88 110 ALA A C 1
ATOM 830 O O . ALA A 1 110 ? 0.981 3.992 -4.672 1 97.88 110 ALA A O 1
ATOM 831 N N . ASP A 1 111 ? -0.505 2.381 -4.129 1 98.19 111 ASP A N 1
ATOM 832 C CA . ASP A 1 111 ? -0.719 2.943 -2.799 1 98.19 111 ASP A CA 1
ATOM 833 C C . ASP A 1 111 ? 0.239 2.328 -1.782 1 98.19 111 ASP A C 1
ATOM 835 O O . ASP A 1 111 ? 0.492 1.121 -1.811 1 98.19 111 ASP A O 1
ATOM 839 N N . CYS A 1 112 ? 0.833 3.156 -0.963 1 97.56 112 CYS A N 1
ATOM 840 C CA . CYS A 1 112 ? 1.672 2.74 0.155 1 97.56 112 CYS A CA 1
ATOM 841 C C . CYS A 1 112 ? 0.919 2.855 1.475 1 97.56 112 CYS A C 1
ATOM 843 O O . CYS A 1 112 ? 0.319 3.893 1.763 1 97.56 112 CYS A O 1
ATOM 845 N N . VAL A 1 113 ? 1.05 1.72 2.273 1 94.94 113 VAL A N 1
ATOM 846 C CA . VAL A 1 113 ? 0.228 1.706 3.479 1 94.94 113 VAL A CA 1
ATOM 847 C C . VAL A 1 113 ? 1.089 1.347 4.688 1 94.94 113 VAL A C 1
ATOM 849 O O . VAL A 1 113 ? 1.694 0.272 4.73 1 94.94 113 VAL A O 1
ATOM 852 N N . ASN A 1 114 ? 1.157 2.182 5.707 1 94.38 114 ASN A N 1
ATOM 853 C CA . ASN A 1 114 ? 1.499 2.029 7.117 1 94.38 114 ASN A CA 1
ATOM 854 C C . ASN A 1 114 ? 1.154 3.283 7.918 1 94.38 114 ASN A C 1
ATOM 856 O O . ASN A 1 114 ? 2.037 4.074 8.258 1 94.38 114 ASN A O 1
ATOM 860 N N . ALA A 1 115 ? -0.051 3.303 8.281 1 95.06 115 ALA A N 1
ATOM 861 C CA . ALA A 1 115 ? -0.589 4.473 8.977 1 95.06 115 ALA A CA 1
ATOM 862 C C . ALA A 1 115 ? -0.059 5.766 8.359 1 95.06 115 ALA A C 1
ATOM 864 O O . ALA A 1 115 ? -0.133 5.957 7.145 1 95.06 115 ALA A O 1
ATOM 865 N N . CYS A 1 116 ? 0.446 6.672 9.156 1 97.31 116 CYS A N 1
ATOM 866 C CA . CYS A 1 116 ? 0.804 7.996 8.664 1 97.31 116 CYS A CA 1
ATOM 867 C C . CYS A 1 116 ? 2.105 7.953 7.875 1 97.31 116 CYS A C 1
ATOM 869 O O . CYS A 1 116 ? 2.418 8.891 7.137 1 97.31 116 CYS A O 1
ATOM 871 N N . LEU A 1 117 ? 2.885 6.898 7.973 1 98.31 117 LEU A N 1
ATOM 872 C CA . LEU A 1 117 ? 4.199 6.852 7.34 1 98.31 117 LEU A CA 1
ATOM 873 C C . LEU A 1 117 ? 4.078 6.582 5.848 1 98.31 117 LEU A C 1
ATOM 875 O O . LEU A 1 117 ? 5.031 6.785 5.094 1 98.31 117 LEU A O 1
ATOM 879 N N . GLY A 1 118 ? 2.877 6.156 5.398 1 98.12 118 GLY A N 1
ATOM 880 C CA . GLY A 1 118 ? 2.676 5.809 4 1 98.12 118 GLY A CA 1
ATOM 881 C C . GLY A 1 118 ? 3.057 6.926 3.047 1 98.12 118 GLY A C 1
ATOM 882 O O . GLY A 1 118 ? 3.535 6.668 1.94 1 98.12 118 GLY A O 1
ATOM 883 N N . GLY A 1 119 ? 2.861 8.148 3.453 1 98.56 119 GLY A N 1
ATOM 884 C CA . GLY A 1 119 ? 3.186 9.297 2.619 1 98.56 119 GLY A CA 1
ATOM 885 C C . GLY A 1 119 ? 4.676 9.461 2.383 1 98.56 119 GLY A C 1
ATOM 886 O O . GLY A 1 119 ? 5.109 9.695 1.253 1 98.56 119 GLY A O 1
ATOM 887 N N . VAL A 1 120 ? 5.469 9.336 3.428 1 98.75 120 VAL A N 1
ATOM 888 C CA . VAL A 1 120 ? 6.914 9.516 3.328 1 98.75 120 VAL A CA 1
ATOM 889 C C . VAL A 1 120 ? 7.531 8.344 2.566 1 98.75 120 VAL A C 1
ATOM 891 O O . VAL A 1 120 ? 8.484 8.523 1.808 1 98.75 120 VAL A O 1
ATOM 894 N N . VAL A 1 121 ? 6.984 7.164 2.783 1 98.75 121 VAL A N 1
ATOM 895 C CA . VAL A 1 121 ? 7.473 6.016 2.025 1 98.75 121 VAL A CA 1
ATOM 896 C C . VAL A 1 121 ? 7.195 6.223 0.539 1 98.75 121 VAL A C 1
ATOM 898 O O . VAL A 1 121 ? 8.047 5.93 -0.305 1 98.75 121 VAL A O 1
ATOM 901 N N . ALA A 1 122 ? 5.996 6.746 0.207 1 98.81 122 ALA A N 1
ATOM 902 C CA . ALA A 1 122 ? 5.664 7.059 -1.181 1 98.81 122 ALA A CA 1
ATOM 903 C C . ALA A 1 122 ? 6.645 8.07 -1.766 1 98.81 122 ALA A C 1
ATOM 905 O O . ALA A 1 122 ? 7.086 7.93 -2.908 1 98.81 122 ALA A O 1
ATOM 906 N N . LEU A 1 123 ? 6.992 9.07 -0.987 1 98.75 123 LEU A N 1
ATOM 907 C CA . LEU A 1 123 ? 7.984 10.055 -1.41 1 98.75 123 LEU A CA 1
ATOM 908 C C . LEU A 1 123 ? 9.328 9.391 -1.678 1 98.75 123 LEU A C 1
ATOM 910 O O . LEU A 1 123 ? 9.93 9.586 -2.738 1 98.75 123 LEU A O 1
ATOM 914 N N . HIS A 1 124 ? 9.805 8.602 -0.713 1 98.56 124 HIS A N 1
ATOM 915 C CA . HIS A 1 124 ? 11.102 7.953 -0.836 1 98.56 124 HIS A CA 1
ATOM 916 C C . HIS A 1 124 ? 11.141 7.016 -2.037 1 98.56 124 HIS A C 1
ATOM 918 O O . HIS A 1 124 ? 12.125 6.992 -2.781 1 98.56 124 HIS A O 1
ATOM 924 N N . ASN A 1 125 ? 10.055 6.223 -2.232 1 98.44 125 ASN A N 1
ATOM 925 C CA . ASN A 1 125 ? 9.969 5.355 -3.402 1 98.44 125 ASN A CA 1
ATOM 926 C C . ASN A 1 125 ? 10.086 6.152 -4.699 1 98.44 125 ASN A C 1
ATOM 928 O O . ASN A 1 125 ? 10.758 5.723 -5.637 1 98.44 125 ASN A O 1
ATOM 932 N N . SER A 1 126 ? 9.398 7.254 -4.758 1 98.31 126 SER A N 1
ATOM 933 C CA . SER A 1 126 ? 9.391 8.07 -5.965 1 98.31 126 SER A CA 1
ATOM 934 C C . SER A 1 126 ? 10.766 8.688 -6.223 1 98.31 126 SER A C 1
ATOM 936 O O . SER A 1 126 ? 11.203 8.789 -7.371 1 98.31 126 SER A O 1
ATOM 938 N N . LEU A 1 127 ? 11.453 9.086 -5.172 1 97.38 127 LEU A N 1
ATOM 939 C CA . LEU A 1 127 ? 12.812 9.609 -5.305 1 97.38 127 LEU A CA 1
ATOM 940 C C . LEU A 1 127 ? 13.758 8.523 -5.82 1 97.38 127 LEU A C 1
ATOM 942 O O . LEU A 1 127 ? 14.586 8.789 -6.699 1 97.38 127 LEU A O 1
ATOM 946 N N . CYS A 1 128 ? 13.633 7.324 -5.273 1 96.25 128 CYS A N 1
ATOM 947 C CA . CYS A 1 128 ? 14.461 6.207 -5.73 1 96.25 128 CYS A CA 1
ATOM 948 C C . CYS A 1 128 ? 14.195 5.902 -7.199 1 96.25 128 CYS A C 1
ATOM 950 O O . CYS A 1 128 ? 15.133 5.645 -7.961 1 96.25 128 CYS A O 1
ATOM 952 N N . TRP A 1 129 ? 12.93 5.945 -7.613 1 97 129 TRP A N 1
ATOM 953 C CA . TRP A 1 129 ? 12.57 5.664 -9 1 97 129 TRP A CA 1
ATOM 954 C C . TRP A 1 129 ? 13.172 6.703 -9.938 1 97 129 TRP A C 1
ATOM 956 O O . TRP A 1 129 ? 13.773 6.355 -10.961 1 97 129 TRP A O 1
ATOM 966 N N . LEU A 1 130 ? 13.07 7.941 -9.602 1 96.69 130 LEU A N 1
ATOM 967 C CA . LEU A 1 130 ? 13.602 9.023 -10.422 1 96.69 130 LEU A CA 1
ATOM 968 C C . LEU A 1 130 ? 15.125 8.914 -10.539 1 96.69 130 LEU A C 1
ATOM 970 O O . LEU A 1 130 ? 15.695 9.258 -11.578 1 96.69 130 LEU A O 1
ATOM 974 N N . SER A 1 131 ? 15.75 8.445 -9.477 1 93.38 131 SER A N 1
ATOM 975 C CA . SER A 1 131 ? 17.203 8.312 -9.484 1 93.38 131 SER A CA 1
ATOM 976 C C . SER A 1 131 ? 17.641 7.117 -10.328 1 93.38 131 SER A C 1
ATOM 978 O O . SER A 1 131 ? 18.797 7.031 -10.734 1 93.38 131 SER A O 1
ATOM 980 N N . SER A 1 132 ? 16.703 6.203 -10.555 1 90.12 132 SER A N 1
ATOM 981 C CA . SER A 1 132 ? 17.062 4.953 -11.219 1 90.12 132 SER A CA 1
ATOM 982 C C . SER A 1 132 ? 16.844 5.051 -12.727 1 90.12 132 SER A C 1
ATOM 984 O O . SER A 1 132 ? 17.359 4.227 -13.484 1 90.12 132 SER A O 1
ATOM 986 N N . ILE A 1 133 ? 16.172 6.043 -13.188 1 87.19 133 ILE A N 1
ATOM 987 C CA . ILE A 1 133 ? 15.891 6.133 -14.617 1 87.19 133 ILE A CA 1
ATOM 988 C C . ILE A 1 133 ? 16.969 6.984 -15.297 1 87.19 133 ILE A C 1
ATOM 990 O O . ILE A 1 133 ? 17.547 7.879 -14.672 1 87.19 133 ILE A O 1
ATOM 994 N N . SER A 1 134 ? 17.203 6.715 -16.547 1 83.69 134 SER A N 1
ATOM 995 C CA . SER A 1 134 ? 18.281 7.359 -17.297 1 83.69 134 SER A CA 1
ATOM 996 C C . SER A 1 134 ? 17.766 8.602 -18.031 1 83.69 134 SER A C 1
ATOM 998 O O . SER A 1 134 ? 18.562 9.438 -18.453 1 83.69 134 SER A O 1
ATOM 1000 N N . THR A 1 135 ? 16.469 8.742 -18.188 1 86.19 135 THR A N 1
ATOM 1001 C CA . THR A 1 135 ? 15.891 9.867 -18.906 1 86.19 135 THR A CA 1
ATOM 1002 C C . THR A 1 135 ? 15.266 10.859 -17.922 1 86.19 135 THR A C 1
ATOM 1004 O O . THR A 1 135 ? 15.031 10.531 -16.766 1 86.19 135 THR A O 1
ATOM 1007 N N . LYS A 1 136 ? 15.078 12.008 -18.453 1 92.12 136 LYS A N 1
ATOM 1008 C CA . LYS A 1 136 ? 14.312 12.977 -17.656 1 92.12 136 LYS A CA 1
ATOM 1009 C C . LYS A 1 136 ? 12.906 12.469 -17.375 1 92.12 136 LYS A C 1
ATOM 1011 O O . LYS A 1 136 ? 12.289 11.812 -18.219 1 92.12 136 LYS A O 1
ATOM 1016 N N . GLY A 1 137 ? 12.461 12.711 -16.156 1 96.12 137 GLY A N 1
ATOM 1017 C CA . GLY A 1 137 ? 11.117 12.266 -15.812 1 96.12 137 GLY A CA 1
ATOM 1018 C C . GLY A 1 137 ? 10.547 12.969 -14.594 1 96.12 137 GLY A C 1
ATOM 1019 O O . GLY A 1 137 ? 11.242 13.758 -13.953 1 96.12 137 GLY A O 1
ATOM 1020 N N . ALA A 1 138 ? 9.297 12.75 -14.414 1 98.19 138 ALA A N 1
ATOM 1021 C CA . ALA A 1 138 ? 8.562 13.328 -13.297 1 98.19 138 ALA A CA 1
ATOM 1022 C C . ALA A 1 138 ? 7.766 12.258 -12.555 1 98.19 138 ALA A C 1
ATOM 1024 O O . ALA A 1 138 ? 7.406 11.234 -13.133 1 98.19 138 ALA A O 1
ATOM 1025 N N . ALA A 1 139 ? 7.605 12.477 -11.328 1 98.56 139 ALA A N 1
ATOM 1026 C CA . ALA A 1 139 ? 6.73 11.688 -10.461 1 98.56 139 ALA A CA 1
ATOM 1027 C C . ALA A 1 139 ? 5.801 12.578 -9.648 1 98.56 139 ALA A C 1
ATOM 1029 O O . ALA A 1 139 ? 6.141 13.727 -9.352 1 98.56 139 ALA A O 1
ATOM 1030 N N . ILE A 1 140 ? 4.645 12.078 -9.375 1 98.88 140 ILE A N 1
ATOM 1031 C CA . ILE A 1 140 ? 3.715 12.758 -8.469 1 98.88 140 ILE A CA 1
ATOM 1032 C C . ILE A 1 140 ? 3.428 11.867 -7.266 1 98.88 140 ILE A C 1
ATOM 1034 O O . ILE A 1 140 ? 3.217 10.664 -7.41 1 98.88 140 ILE A O 1
ATOM 1038 N N . VAL A 1 141 ? 3.527 12.422 -6.09 1 98.94 141 VAL A N 1
ATOM 1039 C CA . VAL A 1 141 ? 3.111 11.773 -4.848 1 98.94 141 VAL A CA 1
ATOM 1040 C C . VAL A 1 141 ? 1.88 12.477 -4.285 1 98.94 141 VAL A C 1
ATOM 1042 O O . VAL A 1 141 ? 1.847 13.711 -4.195 1 98.94 141 VAL A O 1
ATOM 1045 N N . VAL A 1 142 ? 0.853 11.719 -3.953 1 98.94 142 VAL A N 1
ATOM 1046 C CA . VAL A 1 142 ? -0.344 12.281 -3.332 1 98.94 142 VAL A CA 1
ATOM 1047 C C . VAL A 1 142 ? -0.567 11.633 -1.967 1 98.94 142 VAL A C 1
ATOM 1049 O O . VAL A 1 142 ? -0.47 10.406 -1.828 1 98.94 142 VAL A O 1
ATOM 1052 N N . THR A 1 143 ? -0.736 12.406 -0.956 1 98.88 143 THR A N 1
ATOM 1053 C CA . THR A 1 143 ? -1.233 11.938 0.334 1 98.88 143 THR A CA 1
ATOM 1054 C C . THR A 1 143 ? -2.668 12.406 0.562 1 98.88 143 THR A C 1
ATOM 1056 O O . THR A 1 143 ? -3.027 13.531 0.19 1 98.88 143 THR A O 1
ATOM 1059 N N . THR A 1 144 ? -3.516 11.562 1.061 1 98.81 144 THR A N 1
ATOM 1060 C CA . THR A 1 144 ? -4.922 11.898 1.237 1 98.81 144 THR A CA 1
ATOM 1061 C C . THR A 1 144 ? -5.539 11.086 2.367 1 98.81 144 THR A C 1
ATOM 1063 O O . THR A 1 144 ? -5.371 9.859 2.42 1 98.81 144 THR A O 1
ATOM 1066 N N . ASP A 1 145 ? -6.188 11.797 3.281 1 97.94 145 ASP A N 1
ATOM 1067 C CA . ASP A 1 145 ? -6.762 11.078 4.414 1 97.94 145 ASP A CA 1
ATOM 1068 C C . ASP A 1 145 ? -7.875 11.883 5.074 1 97.94 145 ASP A C 1
ATOM 1070 O O . ASP A 1 145 ? -7.895 13.117 4.984 1 97.94 145 ASP A O 1
ATOM 1074 N N . ILE A 1 146 ? -8.742 11.219 5.668 1 95.69 146 ILE A N 1
ATOM 1075 C CA . ILE A 1 146 ? -9.734 11.719 6.617 1 95.69 146 ILE A CA 1
ATOM 1076 C C . ILE A 1 146 ? -9.562 11.008 7.957 1 95.69 146 ILE A C 1
ATOM 1078 O O . ILE A 1 146 ? -9.773 9.797 8.055 1 95.69 146 ILE A O 1
ATOM 1082 N N . ALA A 1 147 ? -9.125 11.727 8.945 1 94.81 147 ALA A N 1
ATOM 1083 C CA . ALA A 1 147 ? -8.945 11.188 10.289 1 94.81 147 ALA A CA 1
ATOM 1084 C C . ALA A 1 147 ? -10.219 11.336 11.117 1 94.81 147 ALA A C 1
ATOM 1086 O O . ALA A 1 147 ? -10.633 12.453 11.422 1 94.81 147 ALA A O 1
ATOM 1087 N N . THR A 1 148 ? -10.828 10.227 11.445 1 88.06 148 THR A N 1
ATOM 1088 C CA . THR A 1 148 ? -12.031 10.219 12.266 1 88.06 148 THR A CA 1
ATOM 1089 C C . THR A 1 148 ? -11.844 9.352 13.5 1 88.06 148 THR A C 1
ATOM 1091 O O . THR A 1 148 ? -11.234 8.273 13.43 1 88.06 148 THR A O 1
ATOM 1094 N N . TYR A 1 149 ? -12.297 9.906 14.609 1 86.12 149 TYR A N 1
ATOM 1095 C CA . TYR A 1 149 ? -12.211 9.211 15.891 1 86.12 149 TYR A CA 1
ATOM 1096 C C . TYR A 1 149 ? -13.555 9.211 16.609 1 86.12 149 TYR A C 1
ATOM 1098 O O . TYR A 1 149 ? -14.328 10.172 16.484 1 86.12 149 TYR A O 1
ATOM 1106 N N . SER A 1 150 ? -13.805 8.188 17.375 1 76.62 150 SER A N 1
ATOM 1107 C CA . SER A 1 150 ? -15.07 8.102 18.094 1 76.62 150 SER A CA 1
ATOM 1108 C C . SER A 1 150 ? -14.883 8.461 19.562 1 76.62 150 SER A C 1
ATOM 1110 O O . SER A 1 150 ? -15.836 8.883 20.234 1 76.62 150 SER A O 1
ATOM 1112 N N . GLU A 1 151 ? -13.719 8.352 19.984 1 82.88 151 GLU A N 1
ATOM 1113 C CA . GLU A 1 151 ? -13.484 8.609 21.391 1 82.88 151 GLU A CA 1
ATOM 1114 C C . GLU A 1 151 ? -13.352 10.109 21.672 1 82.88 151 GLU A C 1
ATOM 1116 O O . GLU A 1 151 ? -12.758 10.836 20.875 1 82.88 151 GLU A O 1
ATOM 1121 N N . LYS A 1 152 ? -13.789 10.508 22.812 1 84.69 152 LYS A N 1
ATOM 1122 C CA . LYS A 1 152 ? -13.797 11.906 23.219 1 84.69 152 LYS A CA 1
ATOM 1123 C C . LYS A 1 152 ? -12.383 12.477 23.25 1 84.69 152 LYS A C 1
ATOM 1125 O O . LYS A 1 152 ? -12.18 13.648 22.906 1 84.69 152 LYS A O 1
ATOM 1130 N N . SER A 1 153 ? -11.516 11.656 23.688 1 85.31 153 SER A N 1
ATOM 1131 C CA . SER A 1 153 ? -10.148 12.133 23.875 1 85.31 153 SER A CA 1
ATOM 1132 C C . SER A 1 153 ? -9.43 12.312 22.547 1 85.31 153 SER A C 1
ATOM 1134 O O . SER A 1 153 ? -8.516 13.133 22.438 1 85.31 153 SER A O 1
ATOM 1136 N N . THR A 1 154 ? -9.844 11.602 21.531 1 90.38 154 THR A N 1
ATOM 1137 C CA . THR A 1 154 ? -9.109 11.633 20.266 1 90.38 154 THR A CA 1
ATOM 1138 C C . THR A 1 154 ? -9.883 12.398 19.203 1 90.38 154 THR A C 1
ATOM 1140 O O . THR A 1 154 ? -9.297 12.906 18.25 1 90.38 154 THR A O 1
ATOM 1143 N N . PHE A 1 155 ? -11.156 12.602 19.422 1 91.88 155 PHE A N 1
ATOM 1144 C CA . PHE A 1 155 ? -12.047 13.242 18.469 1 91.88 155 PHE A CA 1
ATOM 1145 C C . PHE A 1 155 ? -11.508 14.609 18.078 1 91.88 155 PHE A C 1
ATOM 1147 O O . PHE A 1 155 ? -11.453 14.938 16.891 1 91.88 155 PHE A O 1
ATOM 1154 N N . PRO A 1 156 ? -10.969 15.336 19 1 94 156 PRO A N 1
ATOM 1155 C CA . PRO A 1 156 ? -10.562 16.703 18.672 1 94 156 PRO A CA 1
ATOM 1156 C C . PRO A 1 156 ? -9.336 16.75 17.766 1 94 156 PRO A C 1
ATOM 1158 O O . PRO A 1 156 ? -9.016 17.797 17.203 1 94 156 PRO A O 1
ATOM 1161 N N . THR A 1 157 ? -8.602 15.633 17.641 1 94.88 157 THR A N 1
ATOM 1162 C CA . THR A 1 157 ? -7.375 15.633 16.859 1 94.88 157 THR A CA 1
ATOM 1163 C C . THR A 1 157 ? -7.664 15.281 15.398 1 94.88 157 THR A C 1
ATOM 1165 O O . THR A 1 157 ? -6.758 15.281 14.562 1 94.88 157 THR A O 1
ATOM 1168 N N . GLY A 1 158 ? -8.93 15.016 15.109 1 94.75 158 GLY A N 1
ATOM 1169 C CA . GLY A 1 158 ? -9.297 14.656 13.75 1 94.75 158 GLY A CA 1
ATOM 1170 C C . GLY A 1 158 ? -8.977 15.734 12.734 1 94.75 158 GLY A C 1
ATOM 1171 O O . GLY A 1 158 ? -8.648 16.859 13.109 1 94.75 158 GLY A O 1
ATOM 1172 N N . GLY A 1 159 ? -9.109 15.422 11.5 1 95.56 159 GLY A N 1
ATOM 1173 C CA . GLY A 1 159 ? -8.852 16.312 10.383 1 95.56 159 GLY A CA 1
ATOM 1174 C C . GLY A 1 159 ? -8.984 15.617 9.031 1 95.56 159 GLY A C 1
ATOM 1175 O O . GLY A 1 159 ? -9.281 14.422 8.969 1 95.56 159 GLY A O 1
ATOM 1176 N N . ALA A 1 160 ? -8.836 16.422 7.984 1 96.19 160 ALA A N 1
ATOM 1177 C CA . ALA A 1 160 ? -8.922 15.898 6.617 1 96.19 160 ALA A CA 1
ATOM 1178 C C . ALA A 1 160 ? -8.156 16.797 5.648 1 96.19 160 ALA A C 1
ATOM 1180 O O . ALA A 1 160 ? -8.125 18.016 5.812 1 96.19 160 ALA A O 1
ATOM 1181 N N . GLY A 1 161 ? -7.547 16.141 4.688 1 96.69 161 GLY A N 1
ATOM 1182 C CA . GLY A 1 161 ? -6.836 16.906 3.672 1 96.69 161 GLY A CA 1
ATOM 1183 C C . GLY A 1 161 ? -6.02 16.031 2.736 1 96.69 161 GLY A C 1
ATOM 1184 O O . GLY A 1 161 ? -5.953 14.82 2.91 1 96.69 161 GLY A O 1
ATOM 1185 N N . ALA A 1 162 ? -5.512 16.656 1.705 1 98.25 162 ALA A N 1
ATOM 1186 C CA . ALA A 1 162 ? -4.664 15.992 0.721 1 98.25 162 ALA A CA 1
ATOM 1187 C C . ALA A 1 162 ? -3.535 16.906 0.259 1 98.25 162 ALA A C 1
ATOM 1189 O O . ALA A 1 162 ? -3.705 18.125 0.193 1 98.25 162 ALA A O 1
ATOM 1190 N N . VAL A 1 163 ? -2.385 16.359 0.023 1 98.69 163 VAL A N 1
ATOM 1191 C CA . VAL A 1 163 ? -1.234 17.062 -0.52 1 98.69 163 VAL A CA 1
ATOM 1192 C C . VAL A 1 163 ? -0.711 16.344 -1.757 1 98.69 163 VAL A C 1
ATOM 1194 O O . VAL A 1 163 ? -0.4 15.148 -1.699 1 98.69 163 VAL A O 1
ATOM 1197 N N . ALA A 1 164 ? -0.673 17 -2.895 1 98.88 164 ALA A N 1
ATOM 1198 C CA . ALA A 1 164 ? -0.026 16.5 -4.105 1 98.88 164 ALA A CA 1
ATOM 1199 C C . ALA A 1 164 ? 1.33 17.156 -4.316 1 98.88 164 ALA A C 1
ATOM 1201 O O . ALA A 1 164 ? 1.47 18.375 -4.137 1 98.88 164 ALA A O 1
ATOM 1202 N N . MET A 1 165 ? 2.332 16.406 -4.656 1 98.88 165 MET A N 1
ATOM 1203 C CA . MET A 1 165 ? 3.701 16.891 -4.812 1 98.88 165 MET A CA 1
ATOM 1204 C C . MET A 1 165 ? 4.273 16.469 -6.164 1 98.88 165 MET A C 1
ATOM 1206 O O . MET A 1 165 ? 4.145 15.305 -6.562 1 98.88 165 MET A O 1
ATOM 1210 N N . LEU A 1 166 ? 4.855 17.375 -6.828 1 98.75 166 LEU A N 1
ATOM 1211 C CA . LEU A 1 166 ? 5.523 17.094 -8.094 1 98.75 166 LEU A CA 1
ATOM 1212 C C . LEU A 1 166 ? 7.031 16.969 -7.895 1 98.75 166 LEU A C 1
ATOM 1214 O O . LEU A 1 166 ? 7.664 17.859 -7.336 1 98.75 166 LEU A O 1
ATOM 1218 N N . LEU A 1 167 ? 7.574 15.867 -8.273 1 98.44 167 LEU A N 1
ATOM 1219 C CA . LEU A 1 167 ? 9.008 15.602 -8.234 1 98.44 167 LEU A CA 1
ATOM 1220 C C . LEU A 1 167 ? 9.586 15.523 -9.641 1 98.44 167 LEU A C 1
ATOM 1222 O O . LEU A 1 167 ? 8.969 14.953 -10.539 1 98.44 167 LEU A O 1
ATOM 1226 N N . LEU A 1 168 ? 10.797 16.047 -9.828 1 97.81 168 LEU A N 1
ATOM 1227 C CA . LEU A 1 168 ? 11.484 16 -11.109 1 97.81 168 LEU A CA 1
ATOM 1228 C C . LEU A 1 168 ? 12.875 15.398 -10.961 1 97.81 168 LEU A C 1
ATOM 1230 O O . LEU A 1 168 ? 13.523 15.57 -9.93 1 97.81 168 LEU A O 1
ATOM 1234 N N . SER A 1 169 ? 13.328 14.672 -12.031 1 93.5 169 SER A N 1
ATOM 1235 C CA . SER A 1 169 ? 14.703 14.195 -12.109 1 93.5 169 SER A CA 1
ATOM 1236 C C . SER A 1 169 ? 15.656 15.32 -12.516 1 93.5 169 SER A C 1
ATOM 1238 O O . SER A 1 169 ? 16.312 15.242 -13.555 1 93.5 169 SER A O 1
ATOM 1240 N N . CYS A 1 170 ? 15.547 16.516 -11.945 1 83.44 170 CYS A N 1
ATOM 1241 C CA . CYS A 1 170 ? 16.375 17.641 -12.367 1 83.44 170 CYS A CA 1
ATOM 1242 C C . CYS A 1 170 ? 16.812 18.469 -11.164 1 83.44 170 CYS A C 1
ATOM 1244 O O . CYS A 1 170 ? 16.156 18.469 -10.125 1 83.44 170 CYS A O 1
ATOM 1246 N N . THR A 1 171 ? 17.953 19.203 -11.578 1 77.69 171 THR A N 1
ATOM 1247 C CA . THR A 1 171 ? 18.453 20.078 -10.531 1 77.69 171 THR A CA 1
ATOM 1248 C C . THR A 1 171 ? 18.297 21.547 -10.938 1 77.69 171 THR A C 1
ATOM 1250 O O . THR A 1 171 ? 18.578 22.453 -10.141 1 77.69 171 THR A O 1
ATOM 1253 N N . GLU A 1 172 ? 17.719 21.734 -12.047 1 85.31 172 GLU A N 1
ATOM 1254 C CA . GLU A 1 172 ? 17.703 23.094 -12.555 1 85.31 172 GLU A CA 1
ATOM 1255 C C . GLU A 1 172 ? 16.453 23.844 -12.086 1 85.31 172 GLU A C 1
ATOM 1257 O O . GLU A 1 172 ? 16.406 25.078 -12.102 1 85.31 172 GLU A O 1
ATOM 1262 N N . VAL A 1 173 ? 15.484 23.172 -11.664 1 90.56 173 VAL A N 1
ATOM 1263 C CA . VAL A 1 173 ? 14.242 23.766 -11.195 1 90.56 173 VAL A CA 1
ATOM 1264 C C . VAL A 1 173 ? 14.312 23.969 -9.68 1 90.56 173 VAL A C 1
ATOM 1266 O O . VAL A 1 173 ? 14.688 23.047 -8.945 1 90.56 173 VAL A O 1
ATOM 1269 N N . PRO A 1 174 ? 14.023 25.219 -9.242 1 91.38 174 PRO A N 1
ATOM 1270 C CA . PRO A 1 174 ? 14.016 25.422 -7.785 1 91.38 174 PRO A CA 1
ATOM 1271 C C . PRO A 1 174 ? 13.102 24.422 -7.066 1 91.38 174 PRO A C 1
ATOM 1273 O O . PRO A 1 174 ? 12.016 24.109 -7.559 1 91.38 174 PRO A O 1
ATOM 1276 N N . GLY A 1 175 ? 13.617 23.906 -5.957 1 93.31 175 GLY A N 1
ATOM 1277 C CA . GLY A 1 175 ? 12.852 22.938 -5.191 1 93.31 175 GLY A CA 1
ATOM 1278 C C . GLY A 1 175 ? 13.617 22.375 -4.012 1 93.31 175 GLY A C 1
ATOM 1279 O O . GLY A 1 175 ? 14.625 22.938 -3.586 1 93.31 175 GLY A O 1
ATOM 1280 N N . LEU A 1 176 ? 13.078 21.328 -3.439 1 95.69 176 LEU A N 1
ATOM 1281 C CA . LEU A 1 176 ? 13.664 20.672 -2.279 1 95.69 176 LEU A CA 1
ATOM 1282 C C . LEU A 1 176 ? 14.359 19.375 -2.686 1 95.69 176 LEU A C 1
ATOM 1284 O O . LEU A 1 176 ? 13.812 18.594 -3.465 1 95.69 176 LEU A O 1
ATOM 1288 N N . GLU A 1 177 ? 15.578 19.234 -2.186 1 95.88 177 GLU A N 1
ATOM 1289 C CA . GLU A 1 177 ? 16.266 17.953 -2.266 1 95.88 177 GLU A CA 1
ATOM 1290 C C . GLU A 1 177 ? 16.172 17.203 -0.944 1 95.88 177 GLU A C 1
ATOM 1292 O O . GLU A 1 177 ? 16.625 17.688 0.091 1 95.88 177 GLU A O 1
ATOM 1297 N N . CYS A 1 178 ? 15.523 16.047 -0.946 1 96.56 178 CYS A N 1
ATOM 1298 C CA . CYS A 1 178 ? 15.391 15.211 0.249 1 96.56 178 CYS A CA 1
ATOM 1299 C C . CYS A 1 178 ? 16.422 14.094 0.253 1 96.56 178 CYS A C 1
ATOM 1301 O O . CYS A 1 178 ? 16.469 13.281 -0.673 1 96.56 178 CYS A O 1
ATOM 1303 N N . VAL A 1 179 ? 17.25 14.016 1.289 1 95.31 179 VAL A N 1
ATOM 1304 C CA . VAL A 1 179 ? 18.359 13.07 1.323 1 95.31 179 VAL A CA 1
ATOM 1305 C C . VAL A 1 179 ? 18.5 12.484 2.727 1 95.31 179 VAL A C 1
ATOM 1307 O O . VAL A 1 179 ? 17.891 12.977 3.674 1 95.31 179 VAL A O 1
ATOM 1310 N N . GLY A 1 180 ? 19.219 11.422 2.84 1 95.81 180 GLY A N 1
ATOM 1311 C CA . GLY A 1 180 ? 19.609 10.883 4.133 1 95.81 180 GLY A CA 1
ATOM 1312 C C . GLY A 1 180 ? 18.469 10.203 4.867 1 95.81 180 GLY A C 1
ATOM 1313 O O . GLY A 1 180 ? 18.312 10.383 6.074 1 95.81 180 GLY A O 1
ATOM 1314 N N . PHE A 1 181 ? 17.703 9.43 4.18 1 97.44 181 PHE A N 1
ATOM 1315 C CA . PHE A 1 181 ? 16.578 8.734 4.801 1 97.44 181 PHE A CA 1
ATOM 1316 C C . PHE A 1 181 ? 17.078 7.668 5.773 1 97.44 181 PHE A C 1
ATOM 1318 O O . PHE A 1 181 ? 17.891 6.816 5.406 1 97.44 181 PHE A O 1
ATOM 1325 N N . ARG A 1 182 ? 16.609 7.73 7.031 1 98 182 ARG A N 1
ATOM 1326 C CA . ARG A 1 182 ? 16.875 6.746 8.07 1 98 182 ARG A CA 1
ATOM 1327 C C . ARG A 1 182 ? 15.578 6.188 8.648 1 98 182 ARG A C 1
ATOM 1329 O O . ARG A 1 182 ? 14.719 6.945 9.109 1 98 182 ARG A O 1
ATOM 1336 N N . TYR A 1 183 ? 15.547 4.867 8.672 1 98.56 183 TYR A N 1
ATOM 1337 C CA . TYR A 1 183 ? 14.312 4.23 9.109 1 98.56 183 TYR A CA 1
ATOM 1338 C C . TYR A 1 183 ? 14.516 3.467 10.406 1 98.56 183 TYR A C 1
ATOM 1340 O O . TYR A 1 183 ? 15.648 3.084 10.734 1 98.56 183 TYR A O 1
ATOM 1348 N N . HIS A 1 184 ? 13.445 3.271 11.086 1 98.69 184 HIS A N 1
ATOM 1349 C CA . HIS A 1 184 ? 13.352 2.346 12.211 1 98.69 184 HIS A CA 1
ATOM 1350 C C . HIS A 1 184 ? 11.938 1.795 12.352 1 98.69 184 HIS A C 1
ATOM 1352 O O . HIS A 1 184 ? 10.961 2.549 12.281 1 98.69 184 HIS A O 1
ATOM 1358 N N . TRP A 1 185 ? 11.867 0.481 12.562 1 98.25 185 TRP A N 1
ATOM 1359 C CA . TRP A 1 185 ? 10.562 -0.161 12.641 1 98.25 185 TRP A CA 1
ATOM 1360 C C . TRP A 1 185 ? 10.453 -1.017 13.898 1 98.25 185 TRP A C 1
ATOM 1362 O O . TRP A 1 185 ? 11.438 -1.607 14.344 1 98.25 185 TRP A O 1
ATOM 1372 N N . GLU A 1 186 ? 9.297 -1.059 14.469 1 97.31 186 GLU A N 1
ATOM 1373 C CA . GLU A 1 186 ? 8.875 -2.004 15.5 1 97.31 186 GLU A CA 1
ATOM 1374 C C . GLU A 1 186 ? 7.453 -2.496 15.25 1 97.31 186 GLU A C 1
ATOM 1376 O O . GLU A 1 186 ? 6.754 -1.978 14.375 1 97.31 186 GLU A O 1
ATOM 1381 N N . ASN A 1 187 ? 7.09 -3.553 15.914 1 96.94 187 ASN A N 1
ATOM 1382 C CA . ASN A 1 187 ? 5.723 -4.062 15.906 1 96.94 187 ASN A CA 1
ATOM 1383 C C . ASN A 1 187 ? 4.949 -3.604 17.141 1 96.94 187 ASN A C 1
ATOM 1385 O O . ASN A 1 187 ? 5.055 -4.215 18.203 1 96.94 187 ASN A O 1
ATOM 1389 N N . GLU A 1 188 ? 4.109 -2.518 16.938 1 96.31 188 GLU A N 1
ATOM 1390 C CA . GLU A 1 188 ? 3.424 -1.903 18.062 1 96.31 188 GLU A CA 1
ATOM 1391 C C . GLU A 1 188 ? 1.925 -1.784 17.812 1 96.31 188 GLU A C 1
ATOM 1393 O O . GLU A 1 188 ? 1.484 -1.802 16.656 1 96.31 188 GLU A O 1
ATOM 1398 N N . TYR A 1 189 ? 1.165 -1.728 18.859 1 95 189 TYR A N 1
ATOM 1399 C CA . TYR A 1 189 ? -0.275 -1.501 18.797 1 95 189 TYR A CA 1
ATOM 1400 C C . TYR A 1 189 ? -0.652 -0.2 19.484 1 95 189 TYR A C 1
ATOM 1402 O O . TYR A 1 189 ? -1.537 -0.182 20.344 1 95 189 TYR A O 1
ATOM 1410 N N . ASP A 1 190 ? -0.018 0.847 19.078 1 94.69 190 ASP A N 1
ATOM 1411 C CA . ASP A 1 190 ? -0.313 2.18 19.609 1 94.69 190 ASP A CA 1
ATOM 1412 C C . ASP A 1 190 ? -1.545 2.773 18.922 1 94.69 190 ASP A C 1
ATOM 1414 O O . ASP A 1 190 ? -2.27 3.566 19.531 1 94.69 190 ASP A O 1
ATOM 1418 N N . PHE A 1 191 ? -1.776 2.469 17.75 1 92.5 191 PHE A N 1
ATOM 1419 C CA . PHE A 1 191 ? -2.869 2.875 16.859 1 92.5 191 PHE A CA 1
ATOM 1420 C C . PHE A 1 191 ? -3.051 1.878 15.727 1 92.5 191 PHE A C 1
ATOM 1422 O O . PHE A 1 191 ? -2.094 1.553 15.023 1 92.5 191 PHE A O 1
ATOM 1429 N N . TYR A 1 192 ? -4.168 1.359 15.562 1 91.06 192 TYR A N 1
ATOM 1430 C CA . TYR A 1 192 ? -4.465 0.362 14.539 1 91.06 192 TYR A CA 1
ATOM 1431 C C . TYR A 1 192 ? -5.961 0.282 14.273 1 91.06 192 TYR A C 1
ATOM 1433 O O . TYR A 1 192 ? -6.762 0.858 15.008 1 91.06 192 TYR A O 1
ATOM 1441 N N . LYS A 1 193 ? -6.297 -0.3 13.148 1 88.25 193 LYS A N 1
ATOM 1442 C CA . LYS A 1 193 ? -7.691 -0.457 12.75 1 88.25 193 LYS A CA 1
ATOM 1443 C C . LYS A 1 193 ? -8.047 -1.929 12.555 1 88.25 193 LYS A C 1
ATOM 1445 O O . LYS A 1 193 ? -8.133 -2.41 11.422 1 88.25 193 LYS A O 1
ATOM 1450 N N . PRO A 1 194 ? -8.352 -2.625 13.648 1 80.94 194 PRO A N 1
ATOM 1451 C CA . PRO A 1 194 ? -8.57 -4.07 13.57 1 80.94 194 PRO A CA 1
ATOM 1452 C C . PRO A 1 194 ? -9.93 -4.43 12.984 1 80.94 194 PRO A C 1
ATOM 1454 O O . PRO A 1 194 ? -10.141 -5.566 12.555 1 80.94 194 PRO A O 1
ATOM 1457 N N . HIS A 1 195 ? -10.797 -3.479 13.156 1 69.25 195 HIS A N 1
ATOM 1458 C CA . HIS A 1 195 ? -12.141 -3.732 12.648 1 69.25 195 HIS A CA 1
ATOM 1459 C C . HIS A 1 195 ? -12.312 -3.191 11.234 1 69.25 195 HIS A C 1
ATOM 1461 O O . HIS A 1 195 ? -12.562 -1.999 11.047 1 69.25 195 HIS A O 1
ATOM 1467 N N . VAL A 1 196 ? -12.164 -4.055 10.398 1 58.12 196 VAL A N 1
ATOM 1468 C CA . VAL A 1 196 ? -12.031 -3.609 9.016 1 58.12 196 VAL A CA 1
ATOM 1469 C C . VAL A 1 196 ? -13.328 -2.928 8.57 1 58.12 196 VAL A C 1
ATOM 1471 O O . VAL A 1 196 ? -13.312 -2.111 7.645 1 58.12 196 VAL A O 1
ATOM 1474 N N . ALA A 1 197 ? -14.406 -3.229 9.391 1 60 197 ALA A N 1
ATOM 1475 C CA . ALA A 1 197 ? -15.68 -2.588 9.062 1 60 197 ALA A CA 1
ATOM 1476 C C . ALA A 1 197 ? -15.727 -1.157 9.594 1 60 197 ALA A C 1
ATOM 1478 O O . ALA A 1 197 ? -16.562 -0.359 9.172 1 60 197 ALA A O 1
ATOM 1479 N N . SER A 1 198 ? -14.805 -0.973 10.461 1 64.12 198 SER A N 1
ATOM 1480 C CA . SER A 1 198 ? -14.75 0.369 11.031 1 64.12 198 SER A CA 1
ATOM 1481 C C . SER A 1 198 ? -13.555 1.148 10.492 1 64.12 198 SER A C 1
ATOM 1483 O O . SER A 1 198 ? -12.445 0.619 10.414 1 64.12 198 SER A O 1
ATOM 1485 N N . ARG A 1 199 ? -13.898 2.354 10.07 1 69.81 199 ARG A N 1
ATOM 1486 C CA . ARG A 1 199 ? -12.82 3.229 9.625 1 69.81 199 ARG A CA 1
ATOM 1487 C C . ARG A 1 199 ? -12.141 3.904 10.805 1 69.81 199 ARG A C 1
ATOM 1489 O O . ARG A 1 199 ? -11.117 4.578 10.641 1 69.81 199 ARG A O 1
ATOM 1496 N N . GLU A 1 200 ? -12.648 3.613 11.938 1 79.38 200 GLU A N 1
ATOM 1497 C CA . GLU A 1 200 ? -12.086 4.277 13.109 1 79.38 200 GLU A CA 1
ATOM 1498 C C . GLU A 1 200 ? -11 3.426 13.758 1 79.38 200 GLU A C 1
ATOM 1500 O O . GLU A 1 200 ? -11.148 2.209 13.883 1 79.38 200 GLU A O 1
ATOM 1505 N N . PRO A 1 201 ? -9.992 4.051 14.172 1 88.12 201 PRO A N 1
ATOM 1506 C CA . PRO A 1 201 ? -8.883 3.322 14.797 1 88.12 201 PRO A CA 1
ATOM 1507 C C . PRO A 1 201 ? -9.125 3.053 16.281 1 88.12 201 PRO A C 1
ATOM 1509 O O . PRO A 1 201 ? -9.969 3.707 16.906 1 88.12 201 PRO A O 1
ATOM 1512 N N . VAL A 1 202 ? -8.5 2.016 16.781 1 87.38 202 VAL A N 1
ATOM 1513 C CA . VAL A 1 202 ? -8.266 1.838 18.219 1 87.38 202 VAL A CA 1
ATOM 1514 C C . VAL A 1 202 ? -6.969 2.539 18.609 1 87.38 202 VAL A C 1
ATOM 1516 O O . VAL A 1 202 ? -5.922 2.324 18 1 87.38 202 VAL A O 1
ATOM 1519 N N . VAL A 1 203 ? -7.09 3.439 19.625 1 88.56 203 VAL A N 1
ATOM 1520 C CA . VAL A 1 203 ? -5.938 4.246 20.016 1 88.56 203 VAL A CA 1
ATOM 1521 C C . VAL A 1 203 ? -5.648 4.051 21.5 1 88.56 203 VAL A C 1
ATOM 1523 O O . VAL A 1 203 ? -6.543 4.199 22.344 1 88.56 203 VAL A O 1
ATOM 1526 N N . ALA A 1 204 ? -4.453 3.703 21.766 1 87.06 204 ALA A N 1
ATOM 1527 C CA . ALA A 1 204 ? -3.938 3.783 23.141 1 87.06 204 ALA A CA 1
ATOM 1528 C C . ALA A 1 204 ? -3.207 5.102 23.375 1 87.06 204 ALA A C 1
ATOM 1530 O O . ALA A 1 204 ? -1.984 5.172 23.234 1 87.06 204 ALA A O 1
ATOM 1531 N N . GLY A 1 205 ? -3.912 6.082 23.844 1 87.5 205 GLY A N 1
ATOM 1532 C CA . GLY A 1 205 ? -3.453 7.461 23.844 1 87.5 205 GLY A CA 1
ATOM 1533 C C . GLY A 1 205 ? -2.072 7.633 24.453 1 87.5 205 GLY A C 1
ATOM 1534 O O . GLY A 1 205 ? -1.146 8.094 23.781 1 87.5 205 GLY A O 1
ATOM 1535 N N . ALA A 1 206 ? -1.898 7.227 25.734 1 89.5 206 ALA A N 1
ATOM 1536 C CA . ALA A 1 206 ? -0.622 7.379 26.438 1 89.5 206 ALA A CA 1
ATOM 1537 C C . ALA A 1 206 ? 0.476 6.574 25.75 1 89.5 206 ALA A C 1
ATOM 1539 O O . ALA A 1 206 ? 1.598 7.059 25.578 1 89.5 206 ALA A O 1
ATOM 1540 N N . HIS A 1 207 ? 0.114 5.438 25.297 1 93.25 207 HIS A N 1
ATOM 1541 C CA . HIS A 1 207 ? 1.066 4.57 24.609 1 93.25 207 HIS A CA 1
ATOM 1542 C C . HIS A 1 207 ? 1.452 5.145 23.25 1 93.25 207 HIS A C 1
ATOM 1544 O O . HIS A 1 207 ? 2.613 5.059 22.844 1 93.25 207 HIS A O 1
ATOM 1550 N N . SER A 1 208 ? 0.492 5.711 22.609 1 93.94 208 SER A N 1
ATOM 1551 C CA . SER A 1 208 ? 0.741 6.301 21.297 1 93.94 208 SER A CA 1
ATOM 1552 C C . SER A 1 208 ? 1.715 7.469 21.391 1 93.94 208 SER A C 1
ATOM 1554 O O . SER A 1 208 ? 2.605 7.613 20.547 1 93.94 208 SER A O 1
ATOM 1556 N N . ILE A 1 209 ? 1.555 8.266 22.391 1 95.06 209 ILE A N 1
ATOM 1557 C CA . ILE A 1 209 ? 2.443 9.406 22.609 1 95.06 209 ILE A CA 1
ATOM 1558 C C . ILE A 1 209 ? 3.855 8.906 22.906 1 95.06 209 ILE A C 1
ATOM 1560 O O . ILE A 1 209 ? 4.828 9.391 22.328 1 95.06 209 ILE A O 1
ATOM 1564 N N . GLU A 1 210 ? 3.961 7.941 23.766 1 96.5 210 GLU A N 1
ATOM 1565 C CA . GLU A 1 210 ? 5.254 7.367 24.125 1 96.5 210 GLU A CA 1
ATOM 1566 C C . GLU A 1 210 ? 5.941 6.758 22.906 1 96.5 210 GLU A C 1
ATOM 1568 O O . GLU A 1 210 ? 7.145 6.941 22.703 1 96.5 210 GLU A O 1
ATOM 1573 N N . THR A 1 211 ? 5.191 6.035 22.172 1 96.81 211 THR A N 1
ATOM 1574 C CA . THR A 1 211 ? 5.734 5.375 20.984 1 96.81 211 THR A CA 1
ATOM 1575 C C . THR A 1 211 ? 6.219 6.402 19.969 1 96.81 211 THR A C 1
ATOM 1577 O O . THR A 1 211 ? 7.277 6.227 19.359 1 96.81 211 THR A O 1
ATOM 1580 N N . TYR A 1 212 ? 5.488 7.465 19.812 1 97.81 212 TYR A N 1
ATOM 1581 C CA . TYR A 1 212 ? 5.871 8.562 18.938 1 97.81 212 TYR A CA 1
ATOM 1582 C C . TYR A 1 212 ? 7.219 9.141 19.344 1 97.81 212 TYR A C 1
ATOM 1584 O O . TYR A 1 212 ? 8.094 9.352 18.5 1 97.81 212 TYR A O 1
ATOM 1592 N N . LEU A 1 213 ? 7.367 9.406 20.578 1 98.5 213 LEU A N 1
ATOM 1593 C CA . LEU A 1 213 ? 8.594 10 21.094 1 98.5 213 LEU A CA 1
ATOM 1594 C C . LEU A 1 213 ? 9.773 9.039 20.953 1 98.5 213 LEU A C 1
ATOM 1596 O O . LEU A 1 213 ? 10.852 9.43 20.5 1 98.5 213 LEU A O 1
ATOM 1600 N N . GLN A 1 214 ? 9.57 7.805 21.266 1 98 214 GLN A N 1
ATOM 1601 C CA . GLN A 1 214 ? 10.617 6.797 21.141 1 98 214 GLN A CA 1
ATOM 1602 C C . GLN A 1 214 ? 11.055 6.633 19.688 1 98 214 GLN A C 1
ATOM 1604 O O . GLN A 1 214 ? 12.25 6.523 19.391 1 98 214 GLN A O 1
ATOM 1609 N N . ALA A 1 215 ? 10.07 6.613 18.844 1 98.31 215 ALA A N 1
ATOM 1610 C CA . ALA A 1 215 ? 10.352 6.465 17.422 1 98.31 215 ALA A CA 1
ATOM 1611 C C . ALA A 1 215 ? 11.195 7.629 16.906 1 98.31 215 ALA A C 1
ATOM 1613 O O . ALA A 1 215 ? 12.148 7.426 16.141 1 98.31 215 ALA A O 1
ATOM 1614 N N . GLY A 1 216 ? 10.828 8.82 17.297 1 98.38 216 GLY A N 1
ATOM 1615 C CA . GLY A 1 216 ? 11.594 9.992 16.906 1 98.38 216 GLY A CA 1
ATOM 1616 C C . GLY A 1 216 ? 13.031 9.953 17.391 1 98.38 216 GLY A C 1
ATOM 1617 O O . GLY A 1 216 ? 13.945 10.391 16.688 1 98.38 216 GLY A O 1
ATOM 1618 N N . LEU A 1 217 ? 13.227 9.438 18.578 1 98.56 217 LEU A N 1
ATOM 1619 C CA . LEU A 1 217 ? 14.562 9.336 19.156 1 98.56 217 LEU A CA 1
ATOM 1620 C C . LEU A 1 217 ? 15.398 8.312 18.391 1 98.56 217 LEU A C 1
ATOM 1622 O O . LEU A 1 217 ? 16.609 8.508 18.203 1 98.56 217 LEU A O 1
ATOM 1626 N N . LYS A 1 218 ? 14.781 7.273 17.906 1 98.25 218 LYS A N 1
ATOM 1627 C CA . LYS A 1 218 ? 15.5 6.18 17.266 1 98.25 218 LYS A CA 1
ATOM 1628 C C . LYS A 1 218 ? 16.078 6.621 15.914 1 98.25 218 LYS A C 1
ATOM 1630 O O . LYS A 1 218 ? 17.109 6.102 15.484 1 98.25 218 LYS A O 1
ATOM 1635 N N . VAL A 1 219 ? 15.438 7.59 15.273 1 98.5 219 VAL A N 1
ATOM 1636 C CA . VAL A 1 219 ? 15.891 7.961 13.938 1 98.5 219 VAL A CA 1
ATOM 1637 C C . VAL A 1 219 ? 16.562 9.328 13.984 1 98.5 219 VAL A C 1
ATOM 1639 O O . VAL A 1 219 ? 16.953 9.867 12.945 1 98.5 219 VAL A O 1
ATOM 1642 N N . ALA A 1 220 ? 16.75 9.891 15.125 1 98.31 220 ALA A N 1
ATOM 1643 C CA . ALA A 1 220 ? 17.281 11.25 15.273 1 98.31 220 ALA A CA 1
ATOM 1644 C C . ALA A 1 220 ? 18.781 11.273 15.023 1 98.31 220 ALA A C 1
ATOM 1646 O O . ALA A 1 220 ? 19.484 10.305 15.305 1 98.31 220 ALA A O 1
ATOM 1647 N N . PRO A 1 221 ? 19.234 12.367 14.469 1 97.75 221 PRO A N 1
ATOM 1648 C CA . PRO A 1 221 ? 20.688 12.578 14.445 1 97.75 221 PRO A CA 1
ATOM 1649 C C . PRO A 1 221 ? 21.25 12.961 15.812 1 97.75 221 PRO A C 1
ATOM 1651 O O . PRO A 1 221 ? 20.484 13.242 16.75 1 97.75 221 PRO A O 1
ATOM 1654 N N . PRO A 1 222 ? 22.594 12.945 15.883 1 97.38 222 PRO A N 1
ATOM 1655 C CA . PRO A 1 222 ? 23.172 13.477 17.125 1 97.38 222 PRO A CA 1
ATOM 1656 C C . PRO A 1 222 ? 22.719 14.906 17.422 1 97.38 222 PRO A C 1
ATOM 1658 O O . PRO A 1 222 ? 22.5 15.688 16.484 1 97.38 222 PRO A O 1
ATOM 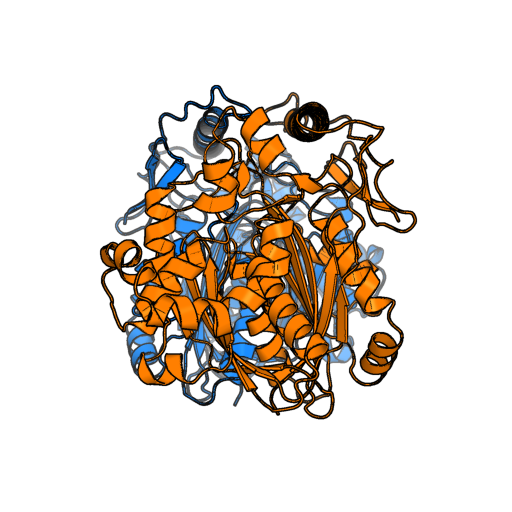1661 N N . THR A 1 223 ? 22.625 15.188 18.703 1 97.75 223 THR A N 1
ATOM 1662 C CA . THR A 1 223 ? 22.078 16.453 19.172 1 97.75 223 THR A CA 1
ATOM 1663 C C . THR A 1 223 ? 22.812 17.625 18.531 1 97.75 223 THR A C 1
ATOM 1665 O O . THR A 1 223 ? 22.188 18.625 18.172 1 97.75 223 THR A O 1
ATOM 1668 N N . ASP A 1 224 ? 24.094 17.578 18.391 1 97.69 224 ASP A N 1
ATOM 1669 C CA . ASP A 1 224 ? 24.891 18.656 17.828 1 97.69 224 ASP A CA 1
ATOM 1670 C C . ASP A 1 224 ? 24.469 18.938 16.375 1 97.69 224 ASP A C 1
ATOM 1672 O O . ASP A 1 224 ? 24.375 20.094 15.961 1 97.69 224 ASP A O 1
ATOM 1676 N N . LEU A 1 225 ? 24.266 17.891 15.68 1 97.88 225 LEU A N 1
ATOM 1677 C CA . LEU A 1 225 ? 23.812 18.047 14.305 1 97.88 225 LEU A CA 1
ATOM 1678 C C . LEU A 1 225 ? 22.375 18.547 14.258 1 97.88 225 LEU A C 1
ATOM 1680 O O . LEU A 1 225 ? 22.047 19.391 13.422 1 97.88 225 LEU A O 1
ATOM 1684 N N . PHE A 1 226 ? 21.531 18 15.109 1 98.56 226 PHE A N 1
ATOM 1685 C CA . PHE A 1 226 ? 20.141 18.438 15.172 1 98.56 226 PHE A CA 1
ATOM 1686 C C . PHE A 1 226 ? 20.062 19.953 15.359 1 98.56 226 PHE A C 1
ATOM 1688 O O . PHE A 1 226 ? 19.234 20.609 14.727 1 98.56 226 PHE A O 1
ATOM 1695 N N . ARG A 1 227 ? 20.875 20.531 16.172 1 98.12 227 ARG A N 1
ATOM 1696 C CA . ARG A 1 227 ? 20.844 21.938 16.516 1 98.12 227 ARG A CA 1
ATOM 1697 C C . ARG A 1 227 ? 21.312 22.812 15.359 1 98.12 227 ARG A C 1
ATOM 1699 O O . ARG A 1 227 ? 21.141 24.031 15.375 1 98.12 227 ARG A O 1
ATOM 1706 N N . GLN A 1 228 ? 21.828 22.203 14.32 1 97.81 228 GLN A N 1
ATOM 1707 C CA . GLN A 1 228 ? 22.375 22.953 13.195 1 97.81 228 GLN A CA 1
ATOM 1708 C C . GLN A 1 228 ? 21.344 23.156 12.102 1 97.81 228 GLN A C 1
ATOM 1710 O O . GLN A 1 228 ? 21.516 23.984 11.211 1 97.81 228 GLN A O 1
ATOM 1715 N N . TYR A 1 229 ? 20.281 22.422 12.141 1 98.56 229 TYR A N 1
ATOM 1716 C CA . TYR A 1 229 ? 19.25 22.594 11.125 1 98.56 229 TYR A CA 1
ATOM 1717 C C . TYR A 1 229 ? 18.547 23.922 11.281 1 98.56 229 TYR A C 1
ATOM 1719 O O . TYR A 1 229 ? 18.344 24.406 12.406 1 98.56 229 TYR A O 1
ATOM 1727 N N . ALA A 1 230 ? 18.141 24.547 10.219 1 98.25 230 ALA A N 1
ATOM 1728 C CA . ALA A 1 230 ? 17.484 25.844 10.242 1 98.25 230 ALA A CA 1
ATOM 1729 C C . ALA A 1 230 ? 16.047 25.719 10.758 1 98.25 230 ALA A C 1
ATOM 1731 O O . ALA A 1 230 ? 15.57 26.578 11.492 1 98.25 230 ALA A O 1
ATOM 1732 N N . TYR A 1 231 ? 15.359 24.688 10.312 1 98.62 231 TYR A N 1
ATOM 1733 C CA . TYR A 1 231 ? 14 24.391 10.734 1 98.62 231 TYR A CA 1
ATOM 1734 C C . TYR A 1 231 ? 13.812 22.906 10.969 1 98.62 231 TYR A C 1
ATOM 1736 O O . TYR A 1 231 ? 14.656 22.094 10.555 1 98.62 231 TYR A O 1
ATOM 1744 N N . VAL A 1 232 ? 12.766 22.594 11.711 1 98.81 232 VAL A N 1
ATOM 1745 C CA . VAL A 1 232 ? 12.469 21.203 12.055 1 98.81 232 VAL A CA 1
ATOM 1746 C C . VAL A 1 232 ? 11.023 20.875 11.68 1 98.81 232 VAL A C 1
ATOM 1748 O O . VAL A 1 232 ? 10.102 21.609 12.055 1 98.81 232 VAL A O 1
ATOM 1751 N N . CYS A 1 233 ? 10.875 19.828 10.922 1 98.81 233 CYS A N 1
ATOM 1752 C CA . CYS A 1 233 ? 9.602 19.344 10.414 1 98.81 233 CYS A CA 1
ATOM 1753 C C . CYS A 1 233 ? 9.234 18 11.039 1 98.81 233 CYS A C 1
ATOM 1755 O O . CYS A 1 233 ? 9.797 16.969 10.68 1 98.81 233 CYS A O 1
ATOM 1757 N N . PHE A 1 234 ? 8.266 18.031 11.984 1 98.81 234 PHE A N 1
ATOM 1758 C CA . PHE A 1 234 ? 7.828 16.797 12.656 1 98.81 234 PHE A CA 1
ATOM 1759 C C . PHE A 1 234 ? 6.457 16.375 12.148 1 98.81 234 PHE A C 1
ATOM 1761 O O . PHE A 1 234 ? 5.582 17.203 11.914 1 98.81 234 PHE A O 1
ATOM 1768 N N . HIS A 1 235 ? 6.297 15.023 11.922 1 98.75 235 HIS A N 1
ATOM 1769 C CA . HIS A 1 235 ? 4.93 14.523 11.852 1 98.75 235 HIS A CA 1
ATOM 1770 C C . HIS A 1 235 ? 4.098 15.039 13.016 1 98.75 235 HIS A C 1
ATOM 1772 O O . HIS A 1 235 ? 4.539 15.008 14.172 1 98.75 235 HIS A O 1
ATOM 1778 N N . THR A 1 236 ? 2.846 15.492 12.734 1 98.25 236 THR A N 1
ATOM 1779 C CA . THR A 1 236 ? 2.096 16.219 13.742 1 98.25 236 THR A CA 1
ATOM 1780 C C . THR A 1 236 ? 0.669 15.695 13.852 1 98.25 236 THR A C 1
ATOM 1782 O O . THR A 1 236 ? -0.253 16.25 13.25 1 98.25 236 THR A O 1
ATOM 1785 N N . PRO A 1 237 ? 0.487 14.695 14.734 1 95.62 237 PRO A N 1
ATOM 1786 C CA . PRO A 1 237 ? -0.886 14.266 15.008 1 95.62 237 PRO A CA 1
ATOM 1787 C C . PRO A 1 237 ? -1.71 15.336 15.719 1 95.62 237 PRO A C 1
ATOM 1789 O O . PRO A 1 237 ? -2.914 15.453 15.477 1 95.62 237 PRO A O 1
ATOM 1792 N N . PHE A 1 238 ? -1.15 16.016 16.609 1 96.19 238 PHE A N 1
ATOM 1793 C CA . PHE A 1 238 ? -1.626 17.25 17.219 1 96.19 238 PHE A CA 1
ATOM 1794 C C . PHE A 1 238 ? -0.457 18.141 17.625 1 96.19 238 PHE A C 1
ATOM 1796 O O . PHE A 1 238 ? 0.657 17.656 17.828 1 96.19 238 PHE A O 1
ATOM 1803 N N . CYS A 1 239 ? -0.645 19.359 17.766 1 96.06 239 CYS A N 1
ATOM 1804 C CA . CYS A 1 239 ? 0.424 20.344 17.672 1 96.06 239 CYS A CA 1
ATOM 1805 C C . CYS A 1 239 ? 1.272 20.359 18.938 1 96.06 239 CYS A C 1
ATOM 1807 O O . CYS A 1 239 ? 2.398 20.859 18.922 1 96.06 239 CYS A O 1
ATOM 1809 N N . ALA A 1 240 ? 0.82 19.797 20.062 1 95.62 240 ALA A N 1
ATOM 1810 C CA . ALA A 1 240 ? 1.605 19.766 21.281 1 95.62 240 ALA A CA 1
ATOM 1811 C C . ALA A 1 240 ? 2.652 18.656 21.234 1 95.62 240 ALA A C 1
ATOM 1813 O O . ALA A 1 240 ? 3.646 18.703 21.969 1 95.62 240 ALA A O 1
ATOM 1814 N N . LEU A 1 241 ? 2.486 17.75 20.438 1 96.44 241 LEU A N 1
ATOM 1815 C CA . LEU A 1 241 ? 3.326 16.547 20.453 1 96.44 241 LEU A CA 1
ATOM 1816 C C . LEU A 1 241 ? 4.711 16.859 19.891 1 96.44 241 LEU A C 1
ATOM 1818 O O . LEU A 1 241 ? 5.723 16.453 20.469 1 96.44 241 LEU A O 1
ATOM 1822 N N . PRO A 1 242 ? 4.832 17.547 18.766 1 97.69 242 PRO A N 1
ATOM 1823 C CA . PRO A 1 242 ? 6.156 17.938 18.266 1 97.69 242 PRO A CA 1
ATOM 1824 C C . PRO A 1 242 ? 6.98 18.703 19.297 1 97.69 242 PRO A C 1
ATOM 1826 O O . PRO A 1 242 ? 8.211 18.609 19.312 1 97.69 242 PRO A O 1
ATOM 1829 N N . ARG A 1 243 ? 6.297 19.453 20.141 1 97.44 243 ARG A N 1
ATOM 1830 C CA . ARG A 1 243 ? 7 20.203 21.172 1 97.44 243 ARG A CA 1
ATOM 1831 C C . ARG A 1 243 ? 7.762 19.281 22.125 1 97.44 243 ARG A C 1
ATOM 1833 O O . ARG A 1 243 ? 8.891 19.578 22.516 1 97.44 243 ARG A O 1
ATOM 1840 N N . LYS A 1 244 ? 7.172 18.219 22.484 1 97.88 244 LYS A N 1
ATOM 1841 C CA . LYS A 1 244 ? 7.797 17.25 23.375 1 97.88 244 LYS A CA 1
ATOM 1842 C C . LYS A 1 244 ? 9 16.578 22.703 1 97.88 244 LYS A C 1
ATOM 1844 O O . LYS A 1 244 ? 10.055 16.438 23.328 1 97.88 244 LYS A O 1
ATOM 1849 N N . LEU A 1 245 ? 8.828 16.156 21.469 1 98.69 245 LEU A N 1
ATOM 1850 C CA . LEU A 1 245 ? 9.93 15.516 20.766 1 98.69 245 LEU A CA 1
ATOM 1851 C C . LEU A 1 245 ? 11.086 16.484 20.562 1 98.69 245 LEU A C 1
ATOM 1853 O O . LEU A 1 245 ? 12.25 16.125 20.734 1 98.69 245 LEU A O 1
ATOM 1857 N N . HIS A 1 246 ? 10.719 17.719 20.203 1 98.81 246 HIS A N 1
ATOM 1858 C CA . HIS A 1 246 ? 11.727 18.766 20.031 1 98.81 246 HIS A CA 1
ATOM 1859 C C . HIS A 1 246 ? 12.547 18.938 21.312 1 98.81 246 HIS A C 1
ATOM 1861 O O . HIS A 1 246 ? 13.773 19.031 21.266 1 98.81 246 HIS A O 1
ATOM 1867 N N . ALA A 1 247 ? 11.859 19.016 22.422 1 98.75 247 ALA A N 1
ATOM 1868 C CA . ALA A 1 247 ? 12.531 19.219 23.703 1 98.75 247 ALA A CA 1
ATOM 1869 C C . ALA A 1 247 ? 13.547 18.109 23.969 1 98.75 247 ALA A C 1
ATOM 1871 O O . ALA A 1 247 ? 14.656 18.375 24.438 1 98.75 247 ALA A O 1
ATOM 1872 N N . LEU A 1 248 ? 13.195 16.891 23.703 1 98.75 248 LEU A N 1
ATOM 1873 C CA . LEU A 1 248 ? 14.07 15.75 23.922 1 98.75 248 LEU A CA 1
ATOM 1874 C C . LEU A 1 248 ? 15.297 15.828 23.016 1 98.75 248 LEU A C 1
ATOM 1876 O O . LEU A 1 248 ? 16.422 15.656 23.484 1 98.75 248 LEU A O 1
ATOM 1880 N N . LEU A 1 249 ? 15.078 16.141 21.75 1 98.75 249 LEU A N 1
ATOM 1881 C CA . LEU A 1 249 ? 16.172 16.156 20.781 1 98.75 249 LEU A CA 1
ATOM 1882 C C . LEU A 1 249 ? 17.109 17.328 21.031 1 98.75 249 LEU A C 1
ATOM 1884 O O . LEU A 1 249 ? 18.328 17.172 20.969 1 98.75 249 LEU A O 1
ATOM 1888 N N . TYR A 1 250 ? 16.484 18.453 21.281 1 98.56 250 TYR A N 1
ATOM 1889 C CA . TYR A 1 250 ? 17.281 19.641 21.531 1 98.56 250 TYR A CA 1
ATOM 1890 C C . TYR A 1 250 ? 18.156 19.484 22.766 1 98.56 250 TYR A C 1
ATOM 1892 O O . TYR A 1 250 ? 19.297 19.953 22.812 1 98.56 250 TYR A O 1
ATOM 1900 N N . SER A 1 251 ? 17.672 18.781 23.797 1 98.25 251 SER A N 1
ATOM 1901 C CA . SER A 1 251 ? 18.375 18.625 25.062 1 98.25 251 SER A CA 1
ATOM 1902 C C . SER A 1 251 ? 19.281 17.391 25.047 1 98.25 251 SER A C 1
ATOM 1904 O O . SER A 1 251 ? 20.062 17.172 25.969 1 98.25 251 SER A O 1
ATOM 1906 N N . GLY A 1 252 ? 19.203 16.609 24.047 1 97.75 252 GLY A N 1
ATOM 1907 C CA . GLY A 1 252 ? 19.953 15.359 24 1 97.75 252 GLY A CA 1
ATOM 1908 C C . GLY A 1 252 ? 19.5 14.352 25.047 1 97.75 252 GLY A C 1
ATOM 1909 O O . GLY A 1 252 ? 20.328 13.656 25.641 1 97.75 252 GLY A O 1
ATOM 1910 N N . CYS A 1 253 ? 18.25 14.32 25.328 1 97.19 253 CYS A N 1
ATOM 1911 C CA . CYS A 1 253 ? 17.688 13.453 26.359 1 97.19 253 CYS A CA 1
ATOM 1912 C C . CYS A 1 253 ? 16.969 12.266 25.734 1 97.19 253 CYS A C 1
ATOM 1914 O O . CYS A 1 253 ? 16.141 12.43 24.844 1 97.19 253 CYS A O 1
ATOM 1916 N N . SER A 1 254 ? 17.266 11.109 26.234 1 95.5 254 SER A N 1
ATOM 1917 C CA . SER A 1 254 ? 16.656 9.898 25.672 1 95.5 254 SER A CA 1
ATOM 1918 C C . SER A 1 254 ? 15.492 9.414 26.531 1 95.5 254 SER A C 1
ATOM 1920 O O . SER A 1 254 ? 14.789 8.477 26.156 1 95.5 254 SER A O 1
ATOM 1922 N N . SER A 1 255 ? 15.281 9.992 27.625 1 96.88 255 SER A N 1
ATOM 1923 C CA . SER A 1 255 ? 14.188 9.617 28.516 1 96.88 255 SER A CA 1
ATOM 1924 C C . SER A 1 255 ? 12.914 10.391 28.172 1 96.88 255 SER A C 1
ATOM 1926 O O . SER A 1 255 ? 12.773 11.555 28.562 1 96.88 255 SER A O 1
ATOM 1928 N N . THR A 1 256 ? 11.922 9.742 27.688 1 96.44 256 THR A N 1
ATOM 1929 C CA . THR A 1 256 ? 10.703 10.383 27.188 1 96.44 256 THR A CA 1
ATOM 1930 C C . THR A 1 256 ? 9.922 11.008 28.344 1 96.44 256 THR A C 1
ATOM 1932 O O . THR A 1 256 ? 9.188 11.977 28.156 1 96.44 256 THR A O 1
ATOM 1935 N N . GLU A 1 257 ? 10.125 10.531 29.531 1 95.06 257 GLU A N 1
ATOM 1936 C CA . GLU A 1 257 ? 9.414 11.039 30.703 1 95.06 257 GLU A CA 1
ATOM 1937 C C . GLU A 1 257 ? 9.844 12.461 31.047 1 95.06 257 GLU A C 1
ATOM 1939 O O . GLU A 1 257 ? 9.109 13.195 31.703 1 95.06 257 GLU A O 1
ATOM 1944 N N . ARG A 1 258 ? 10.969 12.859 30.531 1 96.88 258 ARG A N 1
ATOM 1945 C CA . ARG A 1 258 ? 11.523 14.164 30.875 1 96.88 258 ARG A CA 1
ATOM 1946 C C . ARG A 1 258 ? 11 15.234 29.906 1 96.88 258 ARG A C 1
ATOM 1948 O O . ARG A 1 258 ? 11.25 16.422 30.109 1 96.88 258 ARG A O 1
ATOM 1955 N N . ALA A 1 259 ? 10.266 14.828 28.953 1 96.81 259 ALA A N 1
ATOM 1956 C CA . ALA A 1 259 ? 9.82 15.758 27.922 1 96.81 259 ALA A CA 1
ATOM 1957 C C . ALA A 1 259 ? 9.016 16.906 28.531 1 96.81 259 ALA A C 1
ATOM 1959 O O . ALA A 1 259 ? 9.219 18.062 28.172 1 96.81 259 ALA A O 1
ATOM 1960 N N . ARG A 1 260 ? 8.156 16.656 29.469 1 94.56 260 ARG A N 1
ATOM 1961 C CA . ARG A 1 260 ? 7.266 17.656 30.047 1 94.56 260 ARG A CA 1
ATOM 1962 C C . ARG A 1 260 ? 8.055 18.719 30.812 1 94.56 260 ARG A C 1
ATOM 1964 O O . ARG A 1 260 ? 7.684 19.891 30.812 1 94.56 260 ARG A O 1
ATOM 1971 N N . GLU A 1 261 ? 9.016 18.234 31.422 1 96.94 261 GLU A N 1
ATOM 1972 C CA . GLU A 1 261 ? 9.875 19.156 32.156 1 96.94 261 GLU A CA 1
ATOM 1973 C C . GLU A 1 261 ? 10.742 19.984 31.234 1 96.94 261 GLU A C 1
ATOM 1975 O O . GLU A 1 261 ? 10.898 21.188 31.422 1 96.94 261 GLU A O 1
ATOM 1980 N N . LEU A 1 262 ? 11.273 19.391 30.188 1 97.69 262 LEU A N 1
ATOM 1981 C CA . LEU A 1 262 ? 12.234 20.016 29.281 1 97.69 262 LEU A CA 1
ATOM 1982 C C . LEU A 1 262 ? 11.578 21.109 28.469 1 97.69 262 LEU A C 1
ATOM 1984 O O . LEU A 1 262 ? 12.227 22.094 28.094 1 97.69 262 LEU A O 1
ATOM 1988 N N . ILE A 1 263 ? 10.289 21 28.219 1 96.81 263 ILE A N 1
ATOM 1989 C CA . ILE A 1 263 ? 9.586 21.969 27.406 1 96.81 263 ILE A CA 1
ATOM 1990 C C . ILE A 1 263 ? 9.555 23.328 28.125 1 96.81 263 ILE A C 1
ATOM 1992 O O . ILE A 1 263 ? 9.414 24.375 27.484 1 96.81 263 ILE A O 1
ATOM 1996 N N . LYS A 1 264 ? 9.734 23.328 29.422 1 96.25 264 LYS A N 1
ATOM 1997 C CA . LYS A 1 264 ? 9.625 24.547 30.234 1 96.25 264 LYS A CA 1
ATOM 1998 C C . LYS A 1 264 ? 10.953 25.297 30.281 1 96.25 264 LYS A C 1
ATOM 2000 O O . LYS A 1 264 ? 11.008 26.453 30.719 1 96.25 264 LYS A O 1
ATOM 2005 N N . ASP A 1 265 ? 11.984 24.625 29.812 1 97.56 265 ASP A N 1
ATOM 2006 C CA . ASP A 1 265 ? 13.281 25.297 29.734 1 97.56 265 ASP A CA 1
ATOM 2007 C C . ASP A 1 265 ? 13.242 26.453 28.75 1 97.56 265 ASP A C 1
ATOM 2009 O O . ASP A 1 265 ? 12.773 26.312 27.625 1 97.56 265 ASP A O 1
ATOM 2013 N N . ASP A 1 266 ? 13.781 27.625 29.062 1 97.69 266 ASP A N 1
ATOM 2014 C CA . ASP A 1 266 ? 13.68 28.844 28.281 1 97.69 266 ASP A CA 1
ATOM 2015 C C . ASP A 1 266 ? 14.375 28.688 26.938 1 97.69 266 ASP A C 1
ATOM 2017 O O . ASP A 1 266 ? 13.867 29.141 25.906 1 97.69 266 ASP A O 1
ATOM 2021 N N . ASP A 1 267 ? 15.516 28.125 26.953 1 97.81 267 ASP A N 1
ATOM 2022 C CA . ASP A 1 267 ? 16.25 27.922 25.719 1 97.81 267 ASP A CA 1
ATOM 2023 C C . ASP A 1 267 ? 15.508 27 24.766 1 97.81 267 ASP A C 1
ATOM 2025 O O . ASP A 1 267 ? 15.469 27.234 23.562 1 97.81 267 ASP A O 1
ATOM 2029 N N . VAL A 1 268 ? 14.969 25.922 25.328 1 98.19 268 VAL A N 1
ATOM 2030 C CA . VAL A 1 268 ? 14.211 24.953 24.547 1 98.19 268 VAL A CA 1
ATOM 2031 C C . VAL A 1 268 ? 12.961 25.625 23.969 1 98.19 268 VAL A C 1
ATOM 2033 O O . VAL A 1 268 ? 12.656 25.453 22.781 1 98.19 268 VAL A O 1
ATOM 2036 N N . ALA A 1 269 ? 12.281 26.375 24.797 1 97.81 269 ALA A N 1
ATOM 2037 C CA . ALA A 1 269 ? 11.062 27.062 24.375 1 97.81 269 ALA A CA 1
ATOM 2038 C C . ALA A 1 269 ? 11.359 28.062 23.266 1 97.81 269 ALA A C 1
ATOM 2040 O O . ALA A 1 269 ? 10.594 28.172 22.297 1 97.81 269 ALA A O 1
ATOM 2041 N N . GLN A 1 270 ? 12.406 28.844 23.406 1 98.31 270 GLN A N 1
ATOM 2042 C CA . GLN A 1 270 ? 12.789 29.828 22.406 1 98.31 270 GLN A CA 1
ATOM 2043 C C . GLN A 1 270 ? 13.141 29.156 21.078 1 98.31 270 GLN A C 1
ATOM 2045 O O . GLN A 1 270 ? 12.742 29.625 20.016 1 98.31 270 GLN A O 1
ATOM 2050 N N . ASP A 1 271 ? 13.891 28.078 21.203 1 98.56 271 ASP A N 1
ATOM 2051 C CA . ASP A 1 271 ? 14.266 27.359 20 1 98.56 271 ASP A CA 1
ATOM 2052 C C . ASP A 1 271 ? 13.039 26.781 19.297 1 98.56 271 ASP A C 1
ATOM 2054 O O . ASP A 1 271 ? 12.945 26.797 18.078 1 98.56 271 ASP A O 1
ATOM 2058 N N . PHE A 1 272 ? 12.164 26.25 20.062 1 98.44 272 PHE A N 1
ATOM 2059 C CA . PHE A 1 272 ? 10.922 25.719 19.5 1 98.44 272 PHE A CA 1
ATOM 2060 C C . PHE A 1 272 ? 10.188 26.797 18.719 1 98.44 272 PHE A C 1
ATOM 2062 O O . PHE A 1 272 ? 9.719 26.547 17.609 1 98.44 272 PHE A O 1
ATOM 2069 N N . HIS A 1 273 ? 10.062 27.953 19.25 1 98.06 273 HIS A N 1
ATOM 2070 C CA . HIS A 1 273 ? 9.344 29.047 18.625 1 98.06 273 HIS A CA 1
ATOM 2071 C C . HIS A 1 273 ? 10.016 29.453 17.312 1 98.06 273 HIS A C 1
ATOM 2073 O O . HIS A 1 273 ? 9.344 29.859 16.359 1 98.06 273 HIS A O 1
ATOM 2079 N N . GLN A 1 274 ? 11.281 29.312 17.297 1 97.69 274 GLN A N 1
ATOM 2080 C CA . GLN A 1 274 ? 12.031 29.781 16.141 1 97.69 274 GLN A CA 1
ATOM 2081 C C . GLN A 1 274 ? 12.055 28.734 15.023 1 97.69 274 GLN A C 1
ATOM 2083 O O . GLN A 1 274 ? 11.898 29.062 13.844 1 97.69 274 GLN A O 1
ATOM 2088 N N . ARG A 1 275 ? 12.234 27.453 15.398 1 98.44 275 ARG A N 1
ATOM 2089 C CA . ARG A 1 275 ? 12.594 26.484 14.359 1 98.44 275 ARG A CA 1
ATOM 2090 C C . ARG A 1 275 ? 11.453 25.516 14.086 1 98.44 275 ARG A C 1
ATOM 2092 O O . ARG A 1 275 ? 11.406 24.875 13.031 1 98.44 275 ARG A O 1
ATOM 2099 N N . VAL A 1 276 ? 10.461 25.344 15.031 1 98.69 276 VAL A N 1
ATOM 2100 C CA . VAL A 1 276 ? 9.43 24.328 14.891 1 98.69 276 VAL A CA 1
ATOM 2101 C C . VAL A 1 276 ? 8.062 24.984 14.695 1 98.69 276 VAL A C 1
ATOM 2103 O O . VAL A 1 276 ? 7.316 24.609 13.781 1 98.69 276 VAL A O 1
ATOM 2106 N N . ALA A 1 277 ? 7.75 26.062 15.406 1 98.06 277 ALA A N 1
ATOM 2107 C CA . ALA A 1 277 ? 6.434 26.688 15.477 1 98.06 277 ALA A CA 1
ATOM 2108 C C . ALA A 1 277 ? 5.984 27.188 14.102 1 98.06 277 ALA A C 1
ATOM 2110 O O . ALA A 1 277 ? 4.809 27.078 13.75 1 98.06 277 ALA A O 1
ATOM 2111 N N . PRO A 1 278 ? 6.922 27.719 13.281 1 97.38 278 PRO A N 1
ATOM 2112 C CA . PRO A 1 278 ? 6.492 28.172 11.953 1 97.38 278 PRO A CA 1
ATOM 2113 C C . PRO A 1 278 ? 5.848 27.047 11.133 1 97.38 278 PRO A C 1
ATOM 2115 O O . PRO A 1 278 ? 4.992 27.312 10.289 1 97.38 278 PRO A O 1
ATOM 2118 N N . GLY A 1 279 ? 6.191 25.812 11.445 1 97.94 279 GLY A N 1
ATOM 2119 C CA . GLY A 1 279 ? 5.688 24.672 10.695 1 97.94 279 GLY A CA 1
ATOM 2120 C C . GLY A 1 279 ? 4.32 24.203 11.164 1 97.94 279 GLY A C 1
ATOM 2121 O O . GLY A 1 279 ? 3.691 23.359 10.523 1 97.94 279 GLY A O 1
ATOM 2122 N N . LEU A 1 280 ? 3.746 24.766 12.18 1 97.69 280 LEU A N 1
ATOM 2123 C CA . LEU A 1 280 ? 2.541 24.219 12.789 1 97.69 280 LEU A CA 1
ATOM 2124 C C . LEU A 1 280 ? 1.312 25.031 12.391 1 97.69 280 LEU A C 1
ATOM 2126 O O . LEU A 1 280 ? 0.202 24.734 12.852 1 97.69 280 LEU A O 1
ATOM 2130 N N . LYS A 1 281 ? 1.522 26.016 11.508 1 94.56 281 LYS A N 1
ATOM 2131 C CA . LYS A 1 281 ? 0.44 26.938 11.164 1 94.56 281 LYS A CA 1
ATOM 2132 C C . LYS A 1 281 ? -0.748 26.172 10.57 1 94.56 281 LYS A C 1
ATOM 2134 O O . LYS A 1 281 ? -1.866 26.266 11.078 1 94.56 281 LYS A O 1
ATOM 2139 N N . LEU A 1 282 ? -0.561 25.438 9.539 1 94.38 282 LEU A N 1
ATOM 2140 C CA . LEU A 1 282 ? -1.656 24.734 8.875 1 94.38 282 LEU A CA 1
ATOM 2141 C C . LEU A 1 282 ? -2.221 23.641 9.766 1 94.38 282 LEU A C 1
ATOM 2143 O O . LEU A 1 282 ? -3.438 23.453 9.828 1 94.38 282 LEU A O 1
ATOM 2147 N N . SER A 1 283 ? -1.36 22.938 10.453 1 95.56 283 SER A N 1
ATOM 2148 C CA . SER A 1 283 ? -1.786 21.844 11.312 1 95.56 283 SER A CA 1
ATOM 2149 C C . SER A 1 283 ? -2.725 22.328 12.414 1 95.56 283 SER A C 1
ATOM 2151 O O . SER A 1 283 ? -3.662 21.625 12.789 1 95.56 283 SER A O 1
ATOM 2153 N N . ARG A 1 284 ? -2.49 23.5 12.938 1 94.62 284 ARG A N 1
ATOM 2154 C CA . ARG A 1 284 ? -3.324 24.062 13.992 1 94.62 284 ARG A CA 1
ATOM 2155 C C . ARG A 1 284 ? -4.738 24.328 13.484 1 94.62 284 ARG A C 1
ATOM 2157 O O . ARG A 1 284 ? -5.695 24.312 14.266 1 94.62 284 ARG A O 1
ATOM 2164 N N . GLY A 1 285 ? -4.82 24.516 12.211 1 91.44 285 GLY A N 1
ATOM 2165 C CA . GLY A 1 285 ? -6.098 24.922 11.648 1 91.44 285 GLY A CA 1
ATOM 2166 C C . GLY A 1 285 ? -6.859 23.781 11.008 1 91.44 285 GLY A C 1
ATOM 2167 O O . GLY A 1 285 ? -8.039 23.938 10.664 1 91.44 285 GLY A O 1
ATOM 2168 N N . VAL A 1 286 ? -6.246 22.625 10.875 1 93.06 286 VAL A N 1
ATOM 2169 C CA . VAL A 1 286 ? -6.91 21.594 10.086 1 93.06 286 VAL A CA 1
ATOM 2170 C C . VAL A 1 286 ? -6.977 20.297 10.883 1 93.06 286 VAL A C 1
ATOM 2172 O O . VAL A 1 286 ? -7.852 19.453 10.656 1 93.06 286 VAL A O 1
ATOM 2175 N N . GLY A 1 287 ? -6.082 20.078 11.789 1 95.06 287 GLY A N 1
ATOM 2176 C CA . GLY A 1 287 ? -5.992 18.812 12.508 1 95.06 287 GLY A CA 1
ATOM 2177 C C . GLY A 1 287 ? -5.129 17.781 11.812 1 95.06 287 GLY A C 1
ATOM 2178 O O . GLY A 1 287 ? -4.27 18.141 11 1 95.06 287 GLY A O 1
ATOM 2179 N N . ASN A 1 288 ? -5.262 16.547 12.242 1 96.56 288 ASN A N 1
ATOM 2180 C CA . ASN A 1 288 ? -4.438 15.469 11.719 1 96.56 288 ASN A CA 1
ATOM 2181 C C . ASN A 1 288 ? -4.957 14.969 10.375 1 96.56 288 ASN A C 1
ATOM 2183 O O . ASN A 1 288 ? -6.082 14.477 10.289 1 96.56 288 ASN A O 1
ATOM 2187 N N . ILE A 1 289 ? -4.094 15.039 9.398 1 97.38 289 ILE A N 1
ATOM 2188 C CA . ILE A 1 289 ? -4.52 14.508 8.102 1 97.38 289 ILE A CA 1
ATOM 2189 C C . ILE A 1 289 ? -3.713 13.258 7.773 1 97.38 289 ILE A C 1
ATOM 2191 O O . ILE A 1 289 ? -3.463 12.969 6.602 1 97.38 289 ILE A O 1
ATOM 2195 N N . TYR A 1 290 ? -3.203 12.617 8.766 1 97.56 290 TYR A N 1
ATOM 2196 C CA . TYR A 1 290 ? -2.531 11.32 8.734 1 97.56 290 TYR A CA 1
ATOM 2197 C C . TYR A 1 290 ? -1.299 11.367 7.836 1 97.56 290 TYR A C 1
ATOM 2199 O O . TYR A 1 290 ? -0.31 12.031 8.164 1 97.56 290 TYR A O 1
ATOM 2207 N N . THR A 1 291 ? -1.327 10.82 6.637 1 98.56 291 THR A N 1
ATOM 2208 C CA . THR A 1 291 ? -0.138 10.656 5.805 1 98.56 291 THR A CA 1
ATOM 2209 C C . THR A 1 291 ? 0.364 12.008 5.309 1 98.56 291 THR A C 1
ATOM 2211 O O . THR A 1 291 ? 1.548 12.156 5 1 98.56 291 THR A O 1
ATOM 2214 N N . GLY A 1 292 ? -0.504 12.961 5.242 1 98.5 292 GLY A N 1
ATOM 2215 C CA . GLY A 1 292 ? -0.127 14.273 4.746 1 98.5 292 GLY A CA 1
ATOM 2216 C C . GLY A 1 292 ? 0.351 15.211 5.844 1 98.5 292 GLY A C 1
ATOM 2217 O O . GLY A 1 292 ? 0.822 16.312 5.562 1 98.5 292 GLY A O 1
ATOM 2218 N N . SER A 1 293 ? 0.302 14.734 7.074 1 98.31 293 SER A N 1
ATOM 2219 C CA . SER A 1 293 ? 0.554 15.609 8.219 1 98.31 293 SER A CA 1
ATOM 2220 C C . SER A 1 293 ? 1.946 16.234 8.148 1 98.31 293 SER A C 1
ATOM 2222 O O . SER A 1 293 ? 2.104 17.438 8.312 1 98.31 293 SER A O 1
ATOM 2224 N N . ILE A 1 294 ? 2.941 15.438 7.883 1 98.81 294 ILE A N 1
ATOM 2225 C CA . ILE A 1 294 ? 4.309 15.945 7.859 1 98.81 294 ILE A CA 1
ATOM 2226 C C . ILE A 1 294 ? 4.473 16.922 6.699 1 98.81 294 ILE A C 1
ATOM 2228 O O . ILE A 1 294 ? 5.227 17.891 6.797 1 98.81 294 ILE A O 1
ATOM 2232 N N . PHE A 1 295 ? 3.779 16.734 5.621 1 98.69 295 PHE A N 1
ATOM 2233 C CA . PHE A 1 295 ? 3.902 17.609 4.453 1 98.69 295 PHE A CA 1
ATOM 2234 C C . PHE A 1 295 ? 3.164 18.922 4.676 1 98.69 295 PHE A C 1
ATOM 2236 O O . PHE A 1 295 ? 3.568 19.953 4.148 1 98.69 295 PHE A O 1
ATOM 2243 N N . LEU A 1 296 ? 2.07 18.844 5.48 1 97.31 296 LEU A N 1
ATOM 2244 C CA . LEU A 1 296 ? 1.438 20.109 5.883 1 97.31 296 LEU A CA 1
ATOM 2245 C C . LEU A 1 296 ? 2.408 20.969 6.672 1 97.31 296 LEU A C 1
ATOM 2247 O O . LEU A 1 296 ? 2.434 22.188 6.504 1 97.31 296 LEU A O 1
ATOM 2251 N N . VAL A 1 297 ? 3.164 20.328 7.547 1 98.44 297 VAL A N 1
ATOM 2252 C CA . VAL A 1 297 ? 4.168 21.047 8.328 1 98.44 297 VAL A CA 1
ATOM 2253 C C . VAL A 1 297 ? 5.246 21.594 7.402 1 98.44 297 VAL A C 1
ATOM 2255 O O . VAL A 1 297 ? 5.652 22.75 7.543 1 98.44 297 VAL A O 1
ATOM 2258 N N . LEU A 1 298 ? 5.695 20.812 6.473 1 98.62 298 LEU A N 1
ATOM 2259 C CA . LEU A 1 298 ? 6.715 21.25 5.527 1 98.62 298 LEU A CA 1
ATOM 2260 C C . LEU A 1 298 ? 6.227 22.438 4.707 1 98.62 298 LEU A C 1
ATOM 2262 O O . LEU A 1 298 ? 6.949 23.422 4.535 1 98.62 298 LEU A O 1
ATOM 2266 N N . VAL A 1 299 ? 5.012 22.359 4.223 1 97.94 299 VAL A N 1
ATOM 2267 C CA . VAL A 1 299 ? 4.422 23.422 3.432 1 97.94 299 VAL A CA 1
ATOM 2268 C C . VAL A 1 299 ? 4.312 24.688 4.281 1 97.94 299 VAL A C 1
ATOM 2270 O O . VAL A 1 299 ? 4.523 25.797 3.785 1 97.94 299 VAL A O 1
ATOM 2273 N N . SER A 1 300 ? 3.947 24.531 5.543 1 97.31 300 SER A N 1
ATOM 2274 C CA . SER A 1 300 ? 3.881 25.672 6.449 1 97.31 300 SER A CA 1
ATOM 2275 C C . SER A 1 300 ? 5.242 26.344 6.59 1 97.31 300 SER A C 1
ATOM 2277 O O . SER A 1 300 ? 5.332 27.578 6.605 1 97.31 300 SER A O 1
ATOM 2279 N N . ILE A 1 301 ? 6.301 25.531 6.742 1 98 301 ILE A N 1
ATOM 2280 C CA . ILE A 1 301 ? 7.648 26.078 6.844 1 98 301 ILE A CA 1
ATOM 2281 C C . ILE A 1 301 ? 8.008 26.828 5.559 1 98 301 ILE A C 1
ATOM 2283 O O . ILE A 1 301 ? 8.516 27.953 5.602 1 98 301 ILE A O 1
ATOM 2287 N N . LEU A 1 302 ? 7.727 26.25 4.434 1 97.12 302 LEU A N 1
ATOM 2288 C CA . LEU A 1 302 ? 8.055 26.844 3.143 1 97.12 302 LEU A CA 1
ATOM 2289 C C . LEU A 1 302 ? 7.285 28.141 2.926 1 97.12 302 LEU A C 1
ATOM 2291 O O . LEU A 1 302 ? 7.824 29.109 2.369 1 97.12 302 LEU A O 1
ATOM 2295 N N . THR A 1 303 ? 6.043 28.125 3.303 1 95.94 303 THR A N 1
ATOM 2296 C CA . THR A 1 303 ? 5.238 29.344 3.221 1 95.94 303 THR A CA 1
ATOM 2297 C C . THR A 1 303 ? 5.84 30.438 4.09 1 95.94 303 THR A C 1
ATOM 2299 O O . THR A 1 303 ? 5.887 31.609 3.68 1 95.94 303 THR A O 1
ATOM 2302 N N . TYR A 1 304 ? 6.234 30.062 5.27 1 95.88 304 TYR A N 1
ATOM 2303 C CA . TYR A 1 304 ? 6.887 31 6.172 1 95.88 304 TYR A CA 1
ATOM 2304 C C . TYR A 1 304 ? 8.141 31.594 5.535 1 95.88 304 TYR A C 1
ATOM 2306 O O . TYR A 1 304 ? 8.391 32.781 5.625 1 95.88 304 TYR A O 1
ATOM 2314 N N . LEU A 1 305 ? 8.969 30.75 4.91 1 96.38 305 LEU A N 1
ATOM 2315 C CA . LEU A 1 305 ? 10.172 31.203 4.23 1 96.38 305 LEU A CA 1
ATOM 2316 C C . LEU A 1 305 ? 9.836 32.188 3.111 1 96.38 305 LEU A C 1
ATOM 2318 O O . LEU A 1 305 ? 10.508 33.219 2.949 1 96.38 305 LEU A O 1
ATOM 2322 N N . ALA A 1 306 ? 8.805 31.875 2.385 1 93.94 306 ALA A N 1
ATOM 2323 C CA . ALA A 1 306 ? 8.367 32.75 1.292 1 93.94 306 ALA A CA 1
ATOM 2324 C C . ALA A 1 306 ? 7.91 34.094 1.819 1 93.94 306 ALA A C 1
ATOM 2326 O O . ALA A 1 306 ? 8.266 35.156 1.264 1 93.94 306 ALA A O 1
ATOM 2327 N N . GLU A 1 307 ? 7.152 34.062 2.855 1 94.88 307 GLU A N 1
ATOM 2328 C CA . GLU A 1 307 ? 6.602 35.281 3.443 1 94.88 307 GLU A CA 1
ATOM 2329 C C . GLU A 1 307 ? 7.707 36.156 4.012 1 94.88 307 GLU A C 1
ATOM 2331 O O . GLU A 1 307 ? 7.582 37.375 4.023 1 94.88 307 GLU A O 1
ATOM 2336 N N . ASN A 1 308 ? 8.766 35.5 4.418 1 94.38 308 ASN A N 1
ATOM 2337 C CA . ASN A 1 308 ? 9.859 36.25 5.031 1 94.38 308 ASN A CA 1
ATOM 2338 C C . ASN A 1 308 ? 11.008 36.469 4.047 1 94.38 308 ASN A C 1
ATOM 2340 O O . ASN A 1 308 ? 12.102 36.906 4.445 1 94.38 308 ASN A O 1
ATOM 2344 N N . ARG A 1 309 ? 10.867 36.188 2.771 1 91.94 309 ARG A N 1
ATOM 2345 C CA . ARG A 1 309 ? 11.789 36.406 1.669 1 91.94 309 ARG A CA 1
ATOM 2346 C C . ARG A 1 309 ? 13.164 35.844 1.973 1 91.94 309 ARG A C 1
ATOM 2348 O O . ARG A 1 309 ? 14.18 36.5 1.814 1 91.94 309 ARG A O 1
ATOM 2355 N N . ARG A 1 310 ? 13.078 34.688 2.549 1 87.88 310 ARG A N 1
ATOM 2356 C CA . ARG A 1 310 ? 14.328 33.969 2.775 1 87.88 310 ARG A CA 1
ATOM 2357 C C . ARG A 1 310 ? 14.844 33.312 1.487 1 87.88 310 ARG A C 1
ATOM 2359 O O . ARG A 1 310 ? 14.141 32.531 0.866 1 87.88 310 ARG A O 1
ATOM 2366 N N . THR A 1 311 ? 16.047 33.625 1.104 1 84.56 311 THR A N 1
ATOM 2367 C CA . THR A 1 311 ? 16.547 33.188 -0.193 1 84.56 311 THR A CA 1
ATOM 2368 C C . THR A 1 311 ? 17.766 32.281 -0.022 1 84.56 311 THR A C 1
ATOM 2370 O O . THR A 1 311 ? 18.281 31.734 -1.001 1 84.56 311 THR A O 1
ATOM 2373 N N . GLU A 1 312 ? 18.203 32.094 1.157 1 89 312 GLU A N 1
ATOM 2374 C CA . GLU A 1 312 ? 19.391 31.266 1.398 1 89 312 GLU A CA 1
ATOM 2375 C C . GLU A 1 312 ? 19.047 29.781 1.3 1 89 312 GLU A C 1
ATOM 2377 O O . GLU A 1 312 ? 17.875 29.391 1.376 1 89 312 GLU A O 1
ATOM 2382 N N . CYS A 1 313 ? 20.125 29.062 1.03 1 92.31 313 CYS A N 1
ATOM 2383 C CA . CYS A 1 313 ? 19.984 27.609 1.104 1 92.31 313 CYS A CA 1
ATOM 2384 C C . CYS A 1 313 ? 19.953 27.141 2.553 1 92.31 313 CYS A C 1
ATOM 2386 O O . CYS A 1 313 ? 20.781 27.547 3.367 1 92.31 313 CYS A O 1
ATOM 2388 N N . LEU A 1 314 ? 18.938 26.438 2.852 1 95.62 314 LEU A N 1
ATOM 2389 C CA . LEU A 1 314 ? 18.781 25.984 4.23 1 95.62 314 LEU A CA 1
ATOM 2390 C C . LEU A 1 314 ? 18.438 24.5 4.281 1 95.62 314 LEU A C 1
ATOM 2392 O O . LEU A 1 314 ? 17.984 23.938 3.287 1 95.62 314 LEU A O 1
ATOM 2396 N N . LYS A 1 315 ? 18.734 23.906 5.441 1 97.88 315 LYS A N 1
ATOM 2397 C CA . LYS A 1 315 ? 18.422 22.5 5.695 1 97.88 315 LYS A CA 1
ATOM 2398 C C . LYS A 1 315 ? 17.312 22.375 6.738 1 97.88 315 LYS A C 1
ATOM 2400 O O . LYS A 1 315 ? 17.359 23.031 7.785 1 97.88 315 LYS A O 1
ATOM 2405 N N . ILE A 1 316 ? 16.344 21.609 6.387 1 98.62 316 ILE A N 1
ATOM 2406 C CA . ILE A 1 316 ? 15.227 21.297 7.277 1 98.62 316 ILE A CA 1
ATOM 2407 C C . ILE A 1 316 ? 15.312 19.844 7.727 1 98.62 316 ILE A C 1
ATOM 2409 O O . ILE A 1 316 ? 15.422 18.938 6.902 1 98.62 316 ILE A O 1
ATOM 2413 N N . TYR A 1 317 ? 15.328 19.578 9.086 1 98.81 317 TYR A N 1
ATOM 2414 C CA . TYR A 1 317 ? 15.258 18.219 9.609 1 98.81 317 TYR A CA 1
ATOM 2415 C C . TYR A 1 317 ? 13.82 17.719 9.602 1 98.81 317 TYR A C 1
ATOM 2417 O O . TYR A 1 317 ? 12.914 18.391 10.094 1 98.81 317 TYR A O 1
ATOM 2425 N N . CYS A 1 318 ? 13.594 16.562 9.055 1 98.94 318 CYS A N 1
ATOM 2426 C CA . CYS A 1 318 ? 12.258 15.984 8.984 1 98.94 318 CYS A CA 1
ATOM 2427 C C . CYS A 1 318 ? 12.195 14.672 9.758 1 98.94 318 CYS A C 1
ATOM 2429 O O . CYS A 1 318 ? 13.078 13.82 9.602 1 98.94 318 CYS A O 1
ATOM 2431 N N . SER A 1 319 ? 11.234 14.531 10.594 1 98.81 319 SER A N 1
ATOM 2432 C CA . SER A 1 319 ? 10.977 13.305 11.344 1 98.81 319 SER A CA 1
ATOM 2433 C C . SER A 1 319 ? 9.547 12.82 11.125 1 98.81 319 SER A C 1
ATOM 2435 O O . SER A 1 319 ? 8.594 13.461 11.578 1 98.81 319 SER A O 1
ATOM 2437 N N . ALA A 1 320 ? 9.414 11.703 10.438 1 98.75 320 ALA A N 1
ATOM 2438 C CA . ALA A 1 320 ? 8.125 11.102 10.109 1 98.75 320 ALA A CA 1
ATOM 2439 C C . ALA A 1 320 ? 7.812 9.922 11.023 1 98.75 320 ALA A C 1
ATOM 2441 O O . ALA A 1 320 ? 8.727 9.297 11.57 1 98.75 320 ALA A O 1
ATOM 2442 N N . TYR A 1 321 ? 6.523 9.672 11.18 1 98.38 321 TYR A N 1
ATOM 2443 C CA . TYR A 1 321 ? 6.051 8.602 12.055 1 98.38 321 TYR A CA 1
ATOM 2444 C C . TYR A 1 321 ? 4.777 7.969 11.5 1 98.38 321 TYR A C 1
ATOM 2446 O O . TYR A 1 321 ? 3.943 8.656 10.906 1 98.38 321 TYR A O 1
ATOM 2454 N N . GLY A 1 322 ? 4.676 6.676 11.648 1 97.81 322 GLY A N 1
ATOM 2455 C CA . GLY A 1 322 ? 3.445 5.941 11.398 1 97.81 322 GLY A CA 1
ATOM 2456 C C . GLY A 1 322 ? 3.139 4.91 12.469 1 97.81 322 GLY A C 1
ATOM 2457 O O . GLY A 1 322 ? 3.988 4.082 12.805 1 97.81 322 GLY A O 1
ATOM 2458 N N . SER A 1 323 ? 1.907 4.941 12.922 1 94.88 323 SER A N 1
ATOM 2459 C CA . SER A 1 323 ? 1.465 3.996 13.938 1 94.88 323 SER A CA 1
ATOM 2460 C C . SER A 1 323 ? 1.604 2.557 13.461 1 94.88 323 SER A C 1
ATOM 2462 O O . SER A 1 323 ? 1.752 2.309 12.258 1 94.88 323 SER A O 1
ATOM 2464 N N . GLY A 1 324 ? 1.471 1.83 14.328 1 93.56 324 GLY A N 1
ATOM 2465 C CA . GLY A 1 324 ? 1.863 0.466 14.016 1 93.56 324 GLY A CA 1
ATOM 2466 C C . GLY A 1 324 ? 3.361 0.244 14.086 1 93.56 324 GLY A C 1
ATOM 2467 O O . GLY A 1 324 ? 3.844 -0.861 13.828 1 93.56 324 GLY A O 1
ATOM 2468 N N . TYR A 1 325 ? 4.191 1.357 13.75 1 80.88 325 TYR A N 1
ATOM 2469 C CA . TYR A 1 325 ? 5.363 2.074 14.242 1 80.88 325 TYR A CA 1
ATOM 2470 C C . TYR A 1 325 ? 6.461 2.117 13.188 1 80.88 325 TYR A C 1
ATOM 2472 O O . TYR A 1 325 ? 7.523 1.517 13.359 1 80.88 325 TYR A O 1
ATOM 2480 N N . GLY A 1 326 ? 6.391 2.525 12.531 1 97.69 326 GLY A N 1
ATOM 2481 C CA . GLY A 1 326 ? 7.371 2.973 11.555 1 97.69 326 GLY A CA 1
ATOM 2482 C C . GLY A 1 326 ? 7.801 4.414 11.758 1 97.69 326 GLY A C 1
ATOM 2483 O O . GLY A 1 326 ? 6.973 5.273 12.07 1 97.69 326 GLY A O 1
ATOM 2484 N N . ALA A 1 327 ? 9.172 4.66 11.625 1 98.69 327 ALA A N 1
ATOM 2485 C CA . ALA A 1 327 ? 9.711 6.012 11.703 1 98.69 327 ALA A CA 1
ATOM 2486 C C . ALA A 1 327 ? 10.766 6.25 10.625 1 98.69 327 ALA A C 1
ATOM 2488 O O . ALA A 1 327 ? 11.406 5.305 10.156 1 98.69 327 ALA A O 1
ATOM 2489 N N . CYS A 1 328 ? 10.836 7.484 10.203 1 98.81 328 CYS A N 1
ATOM 2490 C CA . CYS A 1 328 ? 11.812 7.859 9.18 1 98.81 328 CYS A CA 1
ATOM 2491 C C . CYS A 1 328 ? 12.258 9.305 9.359 1 98.81 328 CYS A C 1
ATOM 2493 O O . CYS A 1 328 ? 11.43 10.195 9.523 1 98.81 328 CYS A O 1
ATOM 2495 N N . SER A 1 329 ? 13.539 9.547 9.398 1 98.81 329 SER A N 1
ATOM 2496 C CA . SER A 1 329 ? 14.047 10.914 9.328 1 98.81 329 SER A CA 1
ATOM 2497 C C . SER A 1 329 ? 14.766 11.164 8.016 1 98.81 329 SER A C 1
ATOM 2499 O O . SER A 1 329 ? 15.25 10.234 7.371 1 98.81 329 SER A O 1
ATOM 2501 N N . PHE A 1 330 ? 14.75 12.367 7.566 1 98.56 330 PHE A N 1
ATOM 2502 C CA . PHE A 1 330 ? 15.492 12.805 6.387 1 98.56 330 PHE A CA 1
ATOM 2503 C C . PHE A 1 330 ? 15.734 14.312 6.426 1 98.56 330 PHE A C 1
ATOM 2505 O O . PHE A 1 330 ? 15.219 15.008 7.301 1 98.56 330 PHE A O 1
ATOM 2512 N N . THR A 1 331 ? 16.609 14.805 5.551 1 98.31 331 THR A N 1
ATOM 2513 C CA . THR A 1 331 ? 16.922 16.219 5.426 1 98.31 331 THR A CA 1
ATOM 2514 C C . THR A 1 331 ? 16.344 16.797 4.133 1 98.31 331 THR A C 1
ATOM 2516 O O . THR A 1 331 ? 16.562 16.234 3.053 1 98.31 331 THR A O 1
ATOM 2519 N N . ALA A 1 332 ? 15.562 17.812 4.266 1 97.81 332 ALA A N 1
ATOM 2520 C CA . ALA A 1 332 ? 15.117 18.578 3.104 1 97.81 332 ALA A CA 1
ATOM 2521 C C . ALA A 1 332 ? 15.969 19.828 2.91 1 97.81 332 ALA A C 1
ATOM 2523 O O . ALA A 1 332 ? 15.953 20.734 3.746 1 97.81 332 ALA A O 1
ATOM 2524 N N . GLN A 1 333 ? 16.703 19.844 1.83 1 96 333 GLN A N 1
ATOM 2525 C CA . GLN A 1 333 ? 17.516 21.016 1.485 1 96 333 GLN A CA 1
ATOM 2526 C C . GLN A 1 333 ? 16.781 21.938 0.522 1 96 333 GLN A C 1
ATOM 2528 O O . GLN A 1 333 ? 16.375 21.516 -0.563 1 96 333 GLN A O 1
ATOM 2533 N N . VAL A 1 334 ? 16.641 23.125 0.885 1 94.06 334 VAL A N 1
ATOM 2534 C CA . VAL A 1 334 ? 15.891 24.094 0.095 1 94.06 334 VAL A CA 1
ATOM 2535 C C . VAL A 1 334 ? 16.828 25.156 -0.447 1 94.06 334 VAL A C 1
ATOM 2537 O O . VAL A 1 334 ? 17.391 25.953 0.318 1 94.06 334 VAL A O 1
ATOM 2540 N N . CYS A 1 335 ? 17.078 25.141 -1.766 1 88.56 335 CYS A N 1
ATOM 2541 C CA . CYS A 1 335 ? 17.812 26.188 -2.463 1 88.56 335 CYS A CA 1
ATOM 2542 C C . CYS A 1 335 ? 16.922 26.859 -3.506 1 88.56 335 CYS A C 1
ATOM 2544 O O . CYS A 1 335 ? 17.125 26.688 -4.707 1 88.56 335 CYS A O 1
ATOM 2546 N N . GLY A 1 336 ? 15.969 27.562 -3.137 1 90.19 336 GLY A N 1
ATOM 2547 C CA . GLY A 1 336 ? 14.859 28.094 -3.922 1 90.19 336 GLY A CA 1
ATOM 2548 C C . GLY A 1 336 ? 13.531 27.453 -3.586 1 90.19 336 GLY A C 1
ATOM 2549 O O . GLY A 1 336 ? 13.461 26.25 -3.338 1 90.19 336 GLY A O 1
ATOM 2550 N N . LEU A 1 337 ? 12.508 28.281 -3.645 1 93.69 337 LEU A N 1
ATOM 2551 C CA . LEU A 1 337 ? 11.219 27.781 -3.164 1 93.69 337 LEU A CA 1
ATOM 2552 C C . LEU A 1 337 ? 10.453 27.078 -4.281 1 93.69 337 LEU A C 1
ATOM 2554 O O . LEU A 1 337 ? 10.477 27.531 -5.43 1 93.69 337 LEU A O 1
ATOM 2558 N N . PRO A 1 338 ? 9.891 25.938 -3.924 1 95.56 338 PRO A N 1
ATOM 2559 C CA . PRO A 1 338 ? 8.969 25.328 -4.879 1 95.56 338 PRO A CA 1
ATOM 2560 C C . PRO A 1 338 ? 7.68 26.125 -5.059 1 95.56 338 PRO A C 1
ATOM 2562 O O . PRO A 1 338 ? 7.426 27.062 -4.309 1 95.56 338 PRO A O 1
ATOM 2565 N N . LEU A 1 339 ? 6.965 25.719 -6.129 1 96.06 339 LEU A N 1
ATOM 2566 C CA . LEU A 1 339 ? 5.613 26.266 -6.27 1 96.06 339 LEU A CA 1
ATOM 2567 C C . LEU A 1 339 ? 4.715 25.781 -5.137 1 96.06 339 LEU A C 1
ATOM 2569 O O . LEU A 1 339 ? 4.691 24.594 -4.82 1 96.06 339 LEU A O 1
ATOM 2573 N N . LEU A 1 340 ? 4.059 26.703 -4.508 1 96.38 340 LEU A N 1
ATOM 2574 C CA . LEU A 1 340 ? 3.115 26.375 -3.443 1 96.38 340 LEU A CA 1
ATOM 2575 C C . LEU A 1 340 ? 1.697 26.781 -3.83 1 96.38 340 LEU A C 1
ATOM 2577 O O . LEU A 1 340 ? 1.418 27.969 -4.035 1 96.38 340 LEU A O 1
ATOM 2581 N N . LEU A 1 341 ? 0.841 25.75 -3.979 1 95.94 341 LEU A N 1
ATOM 2582 C CA . LEU A 1 341 ? -0.576 25.984 -4.242 1 95.94 341 LEU A CA 1
ATOM 2583 C C . LEU A 1 341 ? -1.419 25.625 -3.023 1 95.94 341 LEU A C 1
ATOM 2585 O O . LEU A 1 341 ? -1.777 24.453 -2.832 1 95.94 341 LEU A O 1
ATOM 2589 N N . ILE A 1 342 ? -1.685 26.609 -2.205 1 88.88 342 ILE A N 1
ATOM 2590 C CA . ILE A 1 342 ? -2.447 26.391 -0.98 1 88.88 342 ILE A CA 1
ATOM 2591 C C . ILE A 1 342 ? -3.738 27.203 -1.025 1 88.88 342 ILE A C 1
ATOM 2593 O O . ILE A 1 342 ? -3.717 28.391 -1.322 1 88.88 342 ILE A O 1
ATOM 2597 N N . ASP A 1 343 ? -4.883 26.453 -1.172 1 69.06 343 ASP A N 1
ATOM 2598 C CA . ASP A 1 343 ? -6.129 27.203 -1.226 1 69.06 343 ASP A CA 1
ATOM 2599 C C . ASP A 1 343 ? -6.406 27.891 0.108 1 69.06 343 ASP A C 1
ATOM 2601 O O . ASP A 1 343 ? -6.121 27.344 1.171 1 69.06 343 ASP A O 1
ATOM 2605 N N . ASP A 1 344 ? -6.453 29.109 0.128 1 59.78 344 ASP A N 1
ATOM 2606 C CA . ASP A 1 344 ? -6.938 29.875 1.275 1 59.78 344 ASP A CA 1
ATOM 2607 C C . ASP A 1 344 ? -8.391 29.531 1.591 1 59.78 344 ASP A C 1
ATOM 2609 O O . ASP A 1 344 ? -9.312 30.188 1.101 1 59.78 344 ASP A O 1
ATOM 2613 N N . ILE A 1 345 ? -8.75 28.297 1.514 1 53.38 345 ILE A N 1
ATOM 2614 C CA . ILE A 1 345 ? -10.188 28.094 1.498 1 53.38 345 ILE A CA 1
ATOM 2615 C C . ILE A 1 345 ? -10.812 28.734 2.736 1 53.38 345 ILE A C 1
ATOM 2617 O O . ILE A 1 345 ? -10.43 28.422 3.865 1 53.38 345 ILE A O 1
ATOM 2621 N N . PRO A 1 346 ? -11.562 29.688 2.404 1 52.81 346 PRO A N 1
ATOM 2622 C CA . PRO A 1 346 ? -12.359 30.344 3.451 1 52.81 346 PRO A CA 1
ATOM 2623 C C . PRO A 1 346 ? -13.133 29.328 4.301 1 52.81 346 PRO A C 1
ATOM 2625 O O . PRO A 1 346 ? -13.516 28.266 3.811 1 52.81 346 PRO A O 1
ATOM 2628 N N . GLN A 1 347 ? -13.094 29.484 5.621 1 55.59 347 GLN A N 1
ATOM 2629 C CA . GLN A 1 347 ? -13.938 28.844 6.617 1 55.59 347 GLN A CA 1
ATOM 2630 C C . GLN A 1 347 ? -15.414 28.969 6.254 1 55.59 347 GLN A C 1
ATOM 2632 O O . GLN A 1 347 ? -15.906 30.062 6.023 1 55.59 347 GLN A O 1
ATOM 2637 N N . HIS A 1 348 ? -16.031 27.891 5.516 1 54.25 348 HIS A N 1
ATOM 2638 C CA . HIS A 1 348 ? -17.438 28.016 5.168 1 54.25 348 HIS A CA 1
ATOM 2639 C C . HIS A 1 348 ? -18.328 27.406 6.242 1 54.25 348 HIS A C 1
ATOM 2641 O O . HIS A 1 348 ? -17.938 26.438 6.902 1 54.25 348 HIS A O 1
ATOM 2647 N N . SER A 1 349 ? -19.25 28.234 6.738 1 50.97 349 SER A N 1
ATOM 2648 C CA . SER A 1 349 ? -20.375 27.781 7.551 1 50.97 349 SER A CA 1
ATOM 2649 C C . SER A 1 349 ? -21.391 27.016 6.707 1 50.97 349 SER A C 1
ATOM 2651 O O . SER A 1 349 ? -21.516 27.25 5.508 1 50.97 349 SER A O 1
ATOM 2653 N N . LEU A 1 350 ? -21.766 25.797 7.039 1 52.56 350 LEU A N 1
ATOM 2654 C CA . LEU A 1 350 ? -22.844 25.047 6.406 1 52.56 350 LEU A CA 1
ATOM 2655 C C . LEU A 1 350 ? -24.203 25.609 6.812 1 52.56 350 LEU A C 1
ATOM 2657 O O . LEU A 1 350 ? -24.641 25.422 7.953 1 52.56 350 LEU A O 1
ATOM 2661 N N . GLY A 1 351 ? -24.953 26.047 5.77 1 54.09 351 GLY A N 1
ATOM 2662 C CA . GLY A 1 351 ? -26.375 26.344 5.871 1 54.09 351 GLY A CA 1
ATOM 2663 C C . GLY A 1 351 ? -26.734 27.141 7.113 1 54.09 351 GLY A C 1
ATOM 2664 O O . GLY A 1 351 ? -27.781 26.906 7.723 1 54.09 351 GLY A O 1
ATOM 2665 N N . GLY A 1 352 ? -25.766 27.781 7.551 1 63.56 352 GLY A N 1
ATOM 2666 C CA . GLY A 1 352 ? -26.109 28.562 8.727 1 63.56 352 GLY A CA 1
ATOM 2667 C C . GLY A 1 352 ? -25.812 27.844 10.031 1 63.56 352 GLY A C 1
ATOM 2668 O O . GLY A 1 352 ? -25.953 28.438 11.109 1 63.56 352 GLY A O 1
ATOM 2669 N N . LEU A 1 353 ? -25.609 26.609 9.914 1 73.44 353 LEU A N 1
ATOM 2670 C CA . LEU A 1 353 ? -25.281 25.875 11.133 1 73.44 353 LEU A CA 1
ATOM 2671 C C . LEU A 1 353 ? -23.891 26.234 11.633 1 73.44 353 LEU A C 1
ATOM 2673 O O . LEU A 1 353 ? -22.969 26.438 10.828 1 73.44 353 LEU A O 1
ATOM 2677 N N . GLU A 1 354 ? -23.938 26.391 12.992 1 77.62 354 GLU A N 1
ATOM 2678 C CA . GLU A 1 354 ? -22.641 26.688 13.617 1 77.62 354 GLU A CA 1
ATOM 2679 C C . GLU A 1 354 ? -22.438 25.844 14.875 1 77.62 354 GLU A C 1
ATOM 2681 O O . GLU A 1 354 ? -23.359 25.188 15.344 1 77.62 354 GLU A O 1
ATOM 2686 N N . GLY A 1 355 ? -21.297 25.719 15.164 1 81.06 355 GLY A N 1
ATOM 2687 C CA . GLY A 1 355 ? -20.938 25.094 16.422 1 81.06 355 GLY A CA 1
ATOM 2688 C C . GLY A 1 355 ? -21.297 23.625 16.5 1 81.06 355 GLY A C 1
ATOM 2689 O O . GLY A 1 355 ? -21 22.859 15.57 1 81.06 355 GLY A O 1
ATOM 2690 N N . CYS A 1 356 ? -22 23.25 17.562 1 86.25 356 CYS A N 1
ATOM 2691 C CA . CYS A 1 356 ? -22.344 21.859 17.859 1 86.25 356 CYS A CA 1
ATOM 2692 C C . CYS A 1 356 ? -23.312 21.312 16.828 1 86.25 356 CYS A C 1
ATOM 2694 O O . CYS A 1 356 ? -23.219 20.141 16.438 1 86.25 356 CYS A O 1
ATOM 2696 N N . ALA A 1 357 ? -24.156 22.172 16.438 1 87.06 357 ALA A N 1
ATOM 2697 C CA . ALA A 1 357 ? -25.172 21.75 15.484 1 87.06 357 ALA A CA 1
ATOM 2698 C C . ALA A 1 357 ? -24.547 21.375 14.141 1 87.06 357 ALA A C 1
ATOM 2700 O O . ALA A 1 357 ? -24.984 20.422 13.484 1 87.06 357 ALA A O 1
ATOM 2701 N N . LEU A 1 358 ? -23.547 22.109 13.773 1 87.19 358 LEU A N 1
ATOM 2702 C CA . LEU A 1 358 ? -22.828 21.812 12.539 1 87.19 358 LEU A CA 1
ATOM 2703 C C . LEU A 1 358 ? -22.109 20.469 12.656 1 87.19 358 LEU A C 1
ATOM 2705 O O . LEU A 1 358 ? -22.203 19.641 11.75 1 87.19 358 LEU A O 1
ATOM 2709 N N . ILE A 1 359 ? -21.469 20.266 13.75 1 88.12 359 ILE A N 1
ATOM 2710 C CA . ILE A 1 359 ? -20.719 19.047 14 1 88.12 359 ILE A CA 1
ATOM 2711 C C . ILE A 1 359 ? -21.656 17.844 13.953 1 88.12 359 ILE A C 1
ATOM 2713 O O . ILE A 1 359 ? -21.391 16.859 13.25 1 88.12 359 ILE A O 1
ATOM 2717 N N . GLU A 1 360 ? -22.734 18 14.586 1 87.56 360 GLU A N 1
ATOM 2718 C CA . GLU A 1 360 ? -23.703 16.922 14.664 1 87.56 360 GLU A CA 1
ATOM 2719 C C . GLU A 1 360 ? -24.281 16.594 13.289 1 87.56 360 GLU A C 1
ATOM 2721 O O . GLU A 1 360 ? -24.438 15.43 12.938 1 87.56 360 GLU A O 1
ATOM 2726 N N . SER A 1 361 ? -24.609 17.625 12.602 1 86.31 361 SER A N 1
ATOM 2727 C CA . SER A 1 361 ? -25.203 17.438 11.281 1 86.31 361 SER A CA 1
ATOM 2728 C C . SER A 1 361 ? -24.25 16.688 10.352 1 86.31 361 SER A C 1
ATOM 2730 O O . SER A 1 361 ? -24.672 15.812 9.594 1 86.31 361 SER A O 1
ATOM 2732 N N . ILE A 1 362 ? -23.016 17.047 10.414 1 86.12 362 ILE A N 1
ATOM 2733 C CA . ILE A 1 362 ? -22.016 16.438 9.547 1 86.12 362 ILE A CA 1
ATOM 2734 C C . ILE A 1 362 ? -21.797 14.984 9.953 1 86.12 362 ILE A C 1
ATOM 2736 O O . ILE A 1 362 ? -21.766 14.094 9.102 1 86.12 362 ILE A O 1
ATOM 2740 N N . LEU A 1 363 ? -21.734 14.727 11.242 1 83.12 363 LEU A N 1
ATOM 2741 C CA . LEU A 1 363 ? -21.453 13.391 11.742 1 83.12 363 LEU A CA 1
ATOM 2742 C C . LEU A 1 363 ? -22.609 12.445 11.461 1 83.12 363 LEU A C 1
ATOM 2744 O O . LEU A 1 363 ? -22.406 11.258 11.18 1 83.12 363 LEU A O 1
ATOM 2748 N N . ILE A 1 364 ? -23.781 12.977 11.531 1 82.06 364 ILE A N 1
ATOM 2749 C CA . ILE A 1 364 ? -24.969 12.164 11.266 1 82.06 364 ILE A CA 1
ATOM 2750 C C . ILE A 1 364 ? -24.953 11.695 9.812 1 82.06 364 ILE A C 1
ATOM 2752 O O . ILE A 1 364 ? -25.266 10.539 9.531 1 82.06 364 ILE A O 1
ATOM 2756 N N . ARG A 1 365 ? -24.578 12.555 8.992 1 82.44 365 ARG A N 1
ATOM 2757 C CA . ARG A 1 365 ? -24.562 12.203 7.574 1 82.44 365 ARG A CA 1
ATOM 2758 C C . ARG A 1 365 ? -23.453 11.211 7.262 1 82.44 365 ARG A C 1
ATOM 2760 O O . ARG A 1 365 ? -23.641 10.297 6.453 1 82.44 365 ARG A O 1
ATOM 2767 N N . ARG A 1 366 ? -22.391 11.438 7.828 1 82.06 366 ARG A N 1
ATOM 2768 C CA . ARG A 1 366 ? -21.281 10.508 7.641 1 82.06 366 ARG A CA 1
ATOM 2769 C C . ARG A 1 366 ? -21.625 9.117 8.148 1 82.06 366 ARG A C 1
ATOM 2771 O O . ARG A 1 366 ? -21.312 8.117 7.508 1 82.06 366 ARG A O 1
ATOM 2778 N N . ARG A 1 367 ? -22.266 9.125 9.25 1 78.62 367 ARG A N 1
ATOM 2779 C CA . ARG A 1 367 ? -22.688 7.855 9.828 1 78.62 367 ARG A CA 1
ATOM 2780 C C . ARG A 1 367 ? -23.719 7.16 8.945 1 78.62 367 ARG A C 1
ATOM 2782 O O . ARG A 1 367 ? -23.703 5.934 8.812 1 78.62 367 ARG A O 1
ATOM 2789 N N . ALA A 1 368 ? -24.547 7.977 8.375 1 79.56 368 ALA A N 1
ATOM 2790 C CA . ALA A 1 368 ? -25.578 7.414 7.496 1 79.56 368 ALA A CA 1
ATOM 2791 C C . ALA A 1 368 ? -24.938 6.727 6.289 1 79.56 368 ALA A C 1
ATOM 2793 O O . ALA A 1 368 ? -25.406 5.672 5.852 1 79.56 368 ALA A O 1
ATOM 2794 N N . MET A 1 369 ? -23.984 7.312 5.746 1 80.06 369 MET A N 1
ATOM 2795 C CA . MET A 1 369 ? -23.25 6.719 4.625 1 80.06 369 MET A CA 1
ATOM 2796 C C . MET A 1 369 ? -22.609 5.395 5.027 1 80.06 369 MET A C 1
ATOM 2798 O O . MET A 1 369 ? -22.719 4.402 4.309 1 80.06 369 MET A O 1
ATOM 2802 N N . PHE A 1 370 ? -22 5.363 6.129 1 76.88 370 PHE A N 1
ATOM 2803 C CA . PHE A 1 370 ? -21.312 4.164 6.594 1 76.88 370 PHE A CA 1
ATOM 2804 C C . PHE A 1 370 ? -22.312 3.053 6.895 1 76.88 370 PHE A C 1
ATOM 2806 O O . PHE A 1 370 ? -22.047 1.882 6.609 1 76.88 370 PHE A O 1
ATOM 2813 N N . ASP A 1 371 ? -23.406 3.49 7.41 1 75.31 371 ASP A N 1
ATOM 2814 C CA . ASP A 1 371 ? -24.453 2.521 7.699 1 75.31 371 ASP A CA 1
ATOM 2815 C C . ASP A 1 371 ? -25.016 1.91 6.414 1 75.31 371 ASP A C 1
ATOM 2817 O O . ASP A 1 371 ? -25.312 0.717 6.367 1 75.31 371 ASP A O 1
ATOM 2821 N N . ALA A 1 372 ? -25.141 2.695 5.469 1 76.5 372 ALA A N 1
ATOM 2822 C CA . ALA A 1 372 ? -25.625 2.203 4.18 1 76.5 372 ALA A CA 1
ATOM 2823 C C . ALA A 1 372 ? -24.641 1.204 3.572 1 76.5 372 ALA A C 1
ATOM 2825 O O . ALA A 1 372 ? -25.047 0.178 3.023 1 76.5 372 ALA A O 1
ATOM 2826 N N . LEU A 1 373 ? -23.422 1.469 3.65 1 74.31 373 LEU A N 1
ATOM 2827 C CA . LEU A 1 373 ? -22.391 0.587 3.115 1 74.31 373 LEU A CA 1
ATOM 2828 C C . LEU A 1 373 ? -22.359 -0.734 3.873 1 74.31 373 LEU A C 1
ATOM 2830 O O . LEU A 1 373 ? -22.156 -1.794 3.275 1 74.31 373 LEU A O 1
ATOM 2834 N N . LYS A 1 374 ? -22.609 -0.633 5.078 1 70.38 374 LYS A N 1
ATOM 2835 C CA . LYS A 1 374 ? -22.609 -1.821 5.926 1 70.38 374 LYS A CA 1
ATOM 2836 C C . LYS A 1 374 ? -23.781 -2.736 5.582 1 70.38 374 LYS A C 1
ATOM 2838 O O . LYS A 1 374 ? -23.656 -3.963 5.598 1 70.38 374 LYS A O 1
ATOM 2843 N N . ALA A 1 375 ? -24.891 -2.111 5.363 1 69.12 375 ALA A N 1
ATOM 2844 C CA . ALA A 1 375 ? -26.094 -2.883 5.062 1 69.12 375 ALA A CA 1
ATOM 2845 C C . ALA A 1 375 ? -25.906 -3.715 3.795 1 69.12 375 ALA A C 1
ATOM 2847 O O . ALA A 1 375 ? -26.5 -4.781 3.654 1 69.12 375 ALA A O 1
ATOM 2848 N N . GLY A 1 376 ? -25.078 -3.355 3.008 1 62.84 376 GLY A N 1
ATOM 2849 C CA . GLY A 1 376 ? -24.828 -4.051 1.754 1 62.84 376 GLY A CA 1
ATOM 2850 C C . GLY A 1 376 ? -23.875 -5.219 1.895 1 62.84 376 GLY A C 1
ATOM 2851 O O . GLY A 1 376 ? -23.734 -6.031 0.979 1 62.84 376 GLY A O 1
ATOM 2852 N N . ASP A 1 377 ? -23.359 -5.293 2.994 1 59.81 377 ASP A N 1
ATOM 2853 C CA . ASP A 1 377 ? -22.422 -6.387 3.24 1 59.81 377 ASP A CA 1
ATOM 2854 C C . ASP A 1 377 ? -23.156 -7.711 3.412 1 59.81 377 ASP A C 1
ATOM 2856 O O . ASP A 1 377 ? -24.016 -7.84 4.285 1 59.81 377 ASP A O 1
ATOM 2860 N N . PRO A 1 378 ? -22.953 -8.562 2.486 1 54.38 378 PRO A N 1
ATOM 2861 C CA . PRO A 1 378 ? -23.703 -9.82 2.557 1 54.38 378 PRO A CA 1
ATOM 2862 C C . PRO A 1 378 ? -23.531 -10.539 3.893 1 54.38 378 PRO A C 1
ATOM 2864 O O . PRO A 1 378 ? -24.391 -11.344 4.277 1 54.38 378 PRO A O 1
ATOM 2867 N N . LEU A 1 379 ? -22.406 -10.18 4.434 1 49.09 379 LEU A N 1
ATOM 2868 C CA . LEU A 1 379 ? -22.156 -10.898 5.676 1 49.09 379 LEU A CA 1
ATOM 2869 C C . LEU A 1 379 ? -22.844 -10.227 6.852 1 49.09 379 LEU A C 1
ATOM 2871 O O . LEU A 1 379 ? -23.094 -10.859 7.879 1 49.09 379 LEU A O 1
ATOM 2875 N N . ILE A 1 380 ? -23 -8.938 6.711 1 50.31 380 ILE A N 1
ATOM 2876 C CA . ILE A 1 380 ? -23.531 -8.18 7.836 1 50.31 380 ILE A CA 1
ATOM 2877 C C . ILE A 1 380 ? -24.969 -7.777 7.555 1 50.31 380 ILE A C 1
ATOM 2879 O O . ILE A 1 380 ? -25.828 -7.84 8.445 1 50.31 380 ILE A O 1
ATOM 2883 N N . GLY A 1 381 ? -25.031 -7.402 6.289 1 53.94 381 GLY A N 1
ATOM 2884 C CA . GLY A 1 381 ? -26.391 -7.023 5.898 1 53.94 381 GLY A CA 1
ATOM 2885 C C . GLY A 1 381 ? -27.109 -8.102 5.113 1 53.94 381 GLY A C 1
ATOM 2886 O O . GLY A 1 381 ? -26.797 -9.289 5.254 1 53.94 381 GLY A O 1
ATOM 2887 N N . ASP A 1 382 ? -28.203 -7.781 4.727 1 57.72 382 ASP A N 1
ATOM 2888 C CA . ASP A 1 382 ? -28.984 -8.703 3.9 1 57.72 382 ASP A CA 1
ATOM 2889 C C . ASP A 1 382 ? -28.422 -8.773 2.484 1 57.72 382 ASP A C 1
ATOM 2891 O O . ASP A 1 382 ? -29.016 -9.398 1.604 1 57.72 382 ASP A O 1
ATOM 2895 N N . GLY A 1 383 ? -27.125 -8.148 2.43 1 61.97 383 GLY A N 1
ATOM 2896 C CA . GLY A 1 383 ? -26.453 -8.211 1.141 1 61.97 383 GLY A CA 1
ATOM 2897 C C . GLY A 1 383 ? -27.078 -7.305 0.095 1 61.97 383 GLY A C 1
ATOM 2898 O O . GLY A 1 383 ? -26.688 -7.324 -1.069 1 61.97 383 GLY A O 1
ATOM 2899 N N . THR A 1 384 ? -28.078 -6.492 0.582 1 66.25 384 THR A N 1
ATOM 2900 C CA . THR A 1 384 ? -28.75 -5.641 -0.393 1 66.25 384 THR A CA 1
ATOM 2901 C C . THR A 1 384 ? -28.312 -4.188 -0.235 1 66.25 384 THR A C 1
ATOM 2903 O O . THR A 1 384 ? -28.547 -3.568 0.803 1 66.25 384 THR A O 1
ATOM 2906 N N . PHE A 1 385 ? -27.359 -3.756 -0.944 1 76.44 385 PHE A N 1
ATOM 2907 C CA . PHE A 1 385 ? -26.938 -2.363 -0.997 1 76.44 385 PHE A CA 1
ATOM 2908 C C . PHE A 1 385 ? -27.641 -1.623 -2.129 1 76.44 385 PHE A C 1
ATOM 2910 O O . PHE A 1 385 ? -27.469 -1.966 -3.301 1 76.44 385 PHE A O 1
ATOM 2917 N N . ALA A 1 386 ? -28.547 -0.693 -1.72 1 80.38 386 ALA A N 1
ATOM 2918 C CA . ALA A 1 386 ? -29.344 0.028 -2.713 1 80.38 386 ALA A CA 1
ATOM 2919 C C . ALA A 1 386 ? -28.531 1.153 -3.348 1 80.38 386 ALA A C 1
ATOM 2921 O O . ALA A 1 386 ? -28.984 1.79 -4.305 1 80.38 386 ALA A O 1
ATOM 2922 N N . GLY A 1 387 ? -27.359 1.353 -2.871 1 86.12 387 GLY A N 1
ATOM 2923 C CA . GLY A 1 387 ? -26.594 2.508 -3.311 1 86.12 387 GLY A CA 1
ATOM 2924 C C . GLY A 1 387 ? -26.688 3.682 -2.354 1 86.12 387 GLY A C 1
ATOM 2925 O O . GLY A 1 387 ? -27.422 3.633 -1.368 1 86.12 387 GLY A O 1
ATOM 2926 N N . TYR A 1 388 ? -25.875 4.688 -2.533 1 89.75 388 TYR A N 1
ATOM 2927 C CA . TYR A 1 388 ? -25.844 5.879 -1.69 1 89.75 388 TYR A CA 1
ATOM 2928 C C . TYR A 1 388 ? -25.578 7.129 -2.523 1 89.75 388 TYR A C 1
ATOM 2930 O O . TYR A 1 388 ? -24.672 7.152 -3.352 1 89.75 388 TYR A O 1
ATOM 2938 N N . LEU A 1 389 ? -26.484 8.078 -2.328 1 91.94 389 LEU A N 1
ATOM 2939 C CA . LEU A 1 389 ? -26.328 9.391 -2.947 1 91.94 389 LEU A CA 1
ATOM 2940 C C . LEU A 1 389 ? -25.984 10.445 -1.9 1 91.94 389 LEU A C 1
ATOM 2942 O O . LEU A 1 389 ? -26.844 10.797 -1.076 1 91.94 389 LEU A O 1
ATOM 2946 N N . PRO A 1 390 ? -24.734 10.945 -1.977 1 92 390 PRO A N 1
ATOM 2947 C CA . PRO A 1 390 ? -24.375 11.984 -1.012 1 92 390 PRO A CA 1
ATOM 2948 C C . PRO A 1 390 ? -25.312 13.195 -1.083 1 92 390 PRO A C 1
ATOM 2950 O O . PRO A 1 390 ? -25.75 13.578 -2.172 1 92 390 PRO A O 1
ATOM 2953 N N . GLN A 1 391 ? -25.562 13.875 0.007 1 84.06 391 GLN A N 1
ATOM 2954 C CA . GLN A 1 391 ? -26.562 14.938 0.086 1 84.06 391 GLN A CA 1
ATOM 2955 C C . GLN A 1 391 ? -25.906 16.266 0.438 1 84.06 391 GLN A C 1
ATOM 2957 O O . GLN A 1 391 ? -26.469 17.328 0.145 1 84.06 391 GLN A O 1
ATOM 2962 N N . GLN A 1 392 ? -24.844 16.297 1.038 1 80.81 392 GLN A N 1
ATOM 2963 C CA . GLN A 1 392 ? -24.25 17.531 1.551 1 80.81 392 GLN A CA 1
ATOM 2964 C C . GLN A 1 392 ? -23.203 18.078 0.586 1 80.81 392 GLN A C 1
ATOM 2966 O O . GLN A 1 392 ? -22.016 17.828 0.759 1 80.81 392 GLN A O 1
ATOM 2971 N N . THR A 1 393 ? -23.625 18.891 -0.359 1 85.44 393 THR A N 1
ATOM 2972 C CA . THR A 1 393 ? -22.688 19.375 -1.37 1 85.44 393 THR A CA 1
ATOM 2973 C C . THR A 1 393 ? -22.688 20.906 -1.412 1 85.44 393 THR A C 1
ATOM 2975 O O . THR A 1 393 ? -21.875 21.5 -2.113 1 85.44 393 THR A O 1
ATOM 2978 N N . GLU A 1 394 ? -23.516 21.5 -0.577 1 82.81 394 GLU A N 1
ATOM 2979 C CA . GLU A 1 394 ? -23.734 22.938 -0.705 1 82.81 394 GLU A CA 1
ATOM 2980 C C . GLU A 1 394 ? -22.5 23.719 -0.288 1 82.81 394 GLU A C 1
ATOM 2982 O O . GLU A 1 394 ? -22.266 24.828 -0.78 1 82.81 394 GLU A O 1
ATOM 2987 N N . HIS A 1 395 ? -21.734 23.156 0.542 1 83.31 395 HIS A N 1
ATOM 2988 C CA . HIS A 1 395 ? -20.562 23.859 1.062 1 83.31 395 HIS A CA 1
ATOM 2989 C C . HIS A 1 395 ? -19.375 23.703 0.127 1 83.31 395 HIS A C 1
ATOM 2991 O O . HIS A 1 395 ? -18.359 24.391 0.3 1 83.31 395 HIS A O 1
ATOM 2997 N N . LEU A 1 396 ? -19.484 22.875 -0.856 1 88.56 396 LEU A N 1
ATOM 2998 C CA . LEU A 1 396 ? -18.375 22.656 -1.774 1 88.56 396 LEU A CA 1
ATOM 2999 C C . LEU A 1 396 ? -18.391 23.672 -2.902 1 88.56 396 LEU A C 1
ATOM 3001 O O . LEU A 1 396 ? -19.375 23.812 -3.619 1 88.56 396 LEU A O 1
ATOM 3005 N N . PRO A 1 397 ? -17.312 24.438 -3.023 1 85.62 397 PRO A N 1
ATOM 3006 C CA . PRO A 1 397 ? -17.234 25.391 -4.129 1 85.62 397 PRO A CA 1
ATOM 3007 C C . PRO A 1 397 ? -17.391 24.719 -5.496 1 85.62 397 PRO A C 1
ATOM 3009 O O . PRO A 1 397 ? -17.078 23.547 -5.648 1 85.62 397 PRO A O 1
ATOM 3012 N N . SER A 1 398 ? -17.781 25.594 -6.445 1 87.62 398 SER A N 1
ATOM 3013 C CA . SER A 1 398 ? -17.875 25.094 -7.816 1 87.62 398 SER A CA 1
ATOM 3014 C C . SER A 1 398 ? -16.531 24.609 -8.32 1 87.62 398 SER A C 1
ATOM 3016 O O . SER A 1 398 ? -15.5 25.234 -8.07 1 87.62 398 SER A O 1
ATOM 3018 N N . GLY A 1 399 ? -16.531 23.469 -8.93 1 90.19 399 GLY A N 1
ATOM 3019 C CA . GLY A 1 399 ? -15.297 22.938 -9.5 1 90.19 399 GLY A CA 1
ATOM 3020 C C . GLY A 1 399 ? -14.57 21.984 -8.562 1 90.19 399 GLY A C 1
ATOM 3021 O O . GLY A 1 399 ? -13.531 21.422 -8.914 1 90.19 399 GLY A O 1
ATOM 3022 N N . THR A 1 400 ? -15.188 21.766 -7.418 1 93.19 400 THR A N 1
ATOM 3023 C CA . THR A 1 400 ? -14.578 20.859 -6.453 1 93.19 400 THR A CA 1
ATOM 3024 C C . THR A 1 400 ? -14.992 19.406 -6.734 1 93.19 400 THR A C 1
ATOM 3026 O O . THR A 1 400 ? -16.188 19.125 -6.906 1 93.19 400 THR A O 1
ATOM 3029 N N . TRP A 1 401 ? -14.031 18.531 -6.867 1 96.56 401 TRP A N 1
ATOM 3030 C CA . TRP A 1 401 ? -14.344 17.109 -7.012 1 96.56 401 TRP A CA 1
ATOM 3031 C C . TRP A 1 401 ? -15.062 16.578 -5.773 1 96.56 401 TRP A C 1
ATOM 3033 O O . TRP A 1 401 ? -14.68 16.891 -4.645 1 96.56 401 TRP A O 1
ATOM 3043 N N . ARG A 1 402 ? -16.125 15.844 -5.977 1 96.44 402 ARG A N 1
ATOM 3044 C CA . ARG A 1 402 ? -16.906 15.242 -4.902 1 96.44 402 ARG A CA 1
ATOM 3045 C C . ARG A 1 402 ? -17.391 13.844 -5.281 1 96.44 402 ARG A C 1
ATOM 3047 O O . ARG A 1 402 ? -17.406 13.492 -6.465 1 96.44 402 ARG A O 1
ATOM 3054 N N . LEU A 1 403 ? -17.672 13.078 -4.305 1 96.5 403 LEU A N 1
ATOM 3055 C CA . LEU A 1 403 ? -18.328 11.797 -4.531 1 96.5 403 LEU A CA 1
ATOM 3056 C C . LEU A 1 403 ? -19.734 12 -5.055 1 96.5 403 LEU A C 1
ATOM 3058 O O . LEU A 1 403 ? -20.578 12.625 -4.391 1 96.5 403 LEU A O 1
ATOM 3062 N N . ARG A 1 404 ? -19.953 11.516 -6.199 1 96.25 404 ARG A N 1
ATOM 3063 C CA . ARG A 1 404 ? -21.266 11.68 -6.828 1 96.25 404 ARG A CA 1
ATOM 3064 C C . ARG A 1 404 ? -22.234 10.602 -6.363 1 96.25 404 ARG A C 1
ATOM 3066 O O . ARG A 1 404 ? -23.391 10.891 -6.043 1 96.25 404 ARG A O 1
ATOM 3073 N N . GLU A 1 405 ? -21.688 9.383 -6.398 1 94.81 405 GLU A N 1
ATOM 3074 C CA . GLU A 1 405 ? -22.578 8.258 -6.109 1 94.81 405 GLU A CA 1
ATOM 3075 C C . GLU A 1 405 ? -21.781 7 -5.77 1 94.81 405 GLU A C 1
ATOM 3077 O O . GLU A 1 405 ? -20.641 6.832 -6.234 1 94.81 405 GLU A O 1
ATOM 3082 N N . ILE A 1 406 ? -22.312 6.199 -4.855 1 92.31 406 ILE A N 1
ATOM 3083 C CA . ILE A 1 406 ? -21.969 4.785 -4.723 1 92.31 406 ILE A CA 1
ATOM 3084 C C . ILE A 1 406 ? -23.141 3.926 -5.203 1 92.31 406 ILE A C 1
ATOM 3086 O O . ILE A 1 406 ? -24.219 3.947 -4.613 1 92.31 406 ILE A O 1
ATOM 3090 N N . ASP A 1 407 ? -22.906 3.219 -6.242 1 92 407 ASP A N 1
ATOM 3091 C CA . ASP A 1 407 ? -24.047 2.484 -6.809 1 92 407 ASP A CA 1
ATOM 3092 C C . ASP A 1 407 ? -24.297 1.191 -6.035 1 92 407 ASP A C 1
ATOM 3094 O O . ASP A 1 407 ? -23.625 0.92 -5.035 1 92 407 ASP A O 1
ATOM 3098 N N . SER A 1 408 ? -25.234 0.374 -6.469 1 87.06 408 SER A N 1
ATOM 3099 C CA . SER A 1 408 ? -25.703 -0.793 -5.723 1 87.06 408 SER A CA 1
ATOM 3100 C C . SER A 1 408 ? -24.625 -1.883 -5.691 1 87.06 408 SER A C 1
ATOM 3102 O O . SER A 1 408 ? -24.703 -2.797 -4.867 1 87.06 408 SER A O 1
ATOM 3104 N N . GLN A 1 409 ? -23.641 -1.749 -6.566 1 86.19 409 GLN A N 1
ATOM 3105 C CA . GLN A 1 409 ? -22.547 -2.711 -6.559 1 86.19 409 GLN A CA 1
ATOM 3106 C C . GLN A 1 409 ? -21.359 -2.188 -5.762 1 86.19 409 GLN A C 1
ATOM 3108 O O . GLN A 1 409 ? -20.312 -2.846 -5.68 1 86.19 409 GLN A O 1
ATOM 3113 N N . GLY A 1 410 ? -21.5 -1.021 -5.156 1 87.38 410 GLY A N 1
ATOM 3114 C CA . GLY A 1 410 ? -20.453 -0.439 -4.336 1 87.38 410 GLY A CA 1
ATOM 3115 C C . GLY A 1 410 ? -19.453 0.362 -5.137 1 87.38 410 GLY A C 1
ATOM 3116 O O . GLY A 1 410 ? -18.391 0.743 -4.617 1 87.38 410 GLY A O 1
ATOM 3117 N N . ARG A 1 411 ? -19.797 0.621 -6.496 1 93.56 411 ARG A N 1
ATOM 3118 C CA . ARG A 1 411 ? -18.891 1.396 -7.34 1 93.56 411 ARG A CA 1
ATOM 3119 C C . ARG A 1 411 ? -19.016 2.887 -7.047 1 93.56 411 ARG A C 1
ATOM 3121 O O . ARG A 1 411 ? -20.125 3.41 -6.91 1 93.56 411 ARG A O 1
ATOM 3128 N N . ARG A 1 412 ? -17.906 3.521 -6.926 1 94.75 412 ARG A N 1
ATOM 3129 C CA . ARG A 1 412 ? -17.875 4.953 -6.641 1 94.75 412 ARG A CA 1
ATOM 3130 C C . ARG A 1 412 ? -17.656 5.758 -7.918 1 94.75 412 ARG A C 1
ATOM 3132 O O . ARG A 1 412 ? -16.797 5.406 -8.734 1 94.75 412 ARG A O 1
ATOM 3139 N N . THR A 1 413 ? -18.422 6.781 -8.078 1 96.62 413 THR A N 1
ATOM 3140 C CA . THR A 1 413 ? -18.234 7.734 -9.164 1 96.62 413 THR A CA 1
ATOM 3141 C C . THR A 1 413 ? -18.047 9.148 -8.617 1 96.62 413 THR A C 1
ATOM 3143 O O . THR A 1 413 ? -18.656 9.508 -7.605 1 96.62 413 THR A O 1
ATOM 3146 N N . TYR A 1 414 ? -17.234 9.883 -9.242 1 97.5 414 TYR A N 1
ATOM 3147 C CA . TYR A 1 414 ? -16.906 11.234 -8.812 1 97.5 414 TYR A CA 1
ATOM 3148 C C . TYR A 1 414 ? -17.203 12.25 -9.914 1 97.5 414 TYR A C 1
ATOM 3150 O O . TYR A 1 414 ? -17.203 11.906 -11.102 1 97.5 414 TYR A O 1
ATOM 3158 N N . THR A 1 415 ? -17.484 13.492 -9.461 1 95.38 415 THR A N 1
ATOM 3159 C CA . THR A 1 415 ? -17.781 14.555 -10.422 1 95.38 415 THR A CA 1
ATOM 3160 C C . THR A 1 415 ? -17.25 15.898 -9.914 1 95.38 415 THR A C 1
ATOM 3162 O O . THR A 1 415 ? -16.875 16.016 -8.75 1 95.38 415 THR A O 1
ATOM 3165 N N . CYS A 1 416 ? -16.953 16.766 -10.719 1 91.06 416 CYS A N 1
ATOM 3166 C CA . CYS A 1 416 ? -16.516 18.125 -10.375 1 91.06 416 CYS A CA 1
ATOM 3167 C C . CYS A 1 416 ? -17.391 19.172 -11.047 1 91.06 416 CYS A C 1
ATOM 3169 O O . CYS A 1 416 ? -17.969 18.906 -12.109 1 91.06 416 CYS A O 1
ATOM 3171 N N . MET B 1 1 ? 25.234 -0.942 -11.477 1 60.97 1 MET B N 1
ATOM 3172 C CA . MET B 1 1 ? 25 -2.381 -11.516 1 60.97 1 MET B CA 1
ATOM 3173 C C . MET B 1 1 ? 23.562 -2.699 -11.141 1 60.97 1 MET B C 1
ATOM 3175 O O . MET B 1 1 ? 22.953 -2.012 -10.312 1 60.97 1 MET B O 1
ATOM 3179 N N . LEU B 1 2 ? 22.891 -3.67 -11.945 1 83.62 2 LEU B N 1
ATOM 3180 C CA . LEU B 1 2 ? 21.469 -3.961 -11.734 1 83.62 2 LEU B CA 1
ATOM 3181 C C . LEU B 1 2 ? 21.281 -4.949 -10.594 1 83.62 2 LEU B C 1
ATOM 3183 O O . LEU B 1 2 ? 22 -5.949 -10.5 1 83.62 2 LEU B O 1
ATOM 3187 N N . PRO B 1 3 ? 20.453 -4.688 -9.719 1 94 3 PRO B N 1
ATOM 3188 C CA . PRO B 1 3 ? 20.156 -5.613 -8.625 1 94 3 PRO B CA 1
ATOM 3189 C C . PRO B 1 3 ? 19.609 -6.957 -9.109 1 94 3 PRO B C 1
ATOM 3191 O O . PRO B 1 3 ? 19.141 -7.055 -10.242 1 94 3 PRO B O 1
ATOM 3194 N N . ARG B 1 4 ? 19.781 -7.992 -8.266 1 95.75 4 ARG B N 1
ATOM 3195 C CA . ARG B 1 4 ? 19.375 -9.344 -8.656 1 95.75 4 ARG B CA 1
ATOM 3196 C C . ARG B 1 4 ? 18.484 -9.969 -7.594 1 95.75 4 ARG B C 1
ATOM 3198 O O . ARG B 1 4 ? 18.688 -9.766 -6.395 1 95.75 4 ARG B O 1
ATOM 3205 N N . LEU B 1 5 ? 17.531 -10.719 -8.086 1 97.44 5 LEU B N 1
ATOM 3206 C CA . LEU B 1 5 ? 16.797 -11.648 -7.234 1 97.44 5 LEU B CA 1
ATOM 3207 C C . LEU B 1 5 ? 17.578 -12.945 -7.062 1 97.44 5 LEU B C 1
ATOM 3209 O O . LEU B 1 5 ? 17.797 -13.68 -8.031 1 97.44 5 LEU B O 1
ATOM 3213 N N . VAL B 1 6 ? 17.906 -13.352 -5.812 1 97.56 6 VAL B N 1
ATOM 3214 C CA . VAL B 1 6 ? 18.891 -14.406 -5.668 1 97.56 6 VAL B CA 1
ATOM 3215 C C . VAL B 1 6 ? 18.297 -15.586 -4.906 1 97.56 6 VAL B C 1
ATOM 3217 O O . VAL B 1 6 ? 18.875 -16.672 -4.867 1 97.56 6 VAL B O 1
ATOM 3220 N N . ALA B 1 7 ? 17.125 -15.344 -4.336 1 98.25 7 ALA B N 1
ATOM 3221 C CA . ALA B 1 7 ? 16.484 -16.438 -3.607 1 98.25 7 ALA B CA 1
ATOM 3222 C C . ALA B 1 7 ? 14.969 -16.25 -3.566 1 98.25 7 ALA B C 1
ATOM 3224 O O . ALA B 1 7 ? 14.477 -15.117 -3.502 1 98.25 7 ALA B O 1
ATOM 3225 N N . PHE B 1 8 ? 14.273 -17.359 -3.613 1 98.5 8 PHE B N 1
ATOM 3226 C CA . PHE B 1 8 ? 12.836 -17.438 -3.412 1 98.5 8 PHE B CA 1
ATOM 3227 C C . PHE B 1 8 ? 12.492 -18.438 -2.307 1 98.5 8 PHE B C 1
ATOM 3229 O O . PHE B 1 8 ? 13.109 -19.5 -2.215 1 98.5 8 PHE B O 1
ATOM 3236 N N . SER B 1 9 ? 11.578 -18.031 -1.476 1 98.5 9 SER B N 1
ATOM 3237 C CA . SER B 1 9 ? 10.961 -18.938 -0.5 1 98.5 9 SER B CA 1
ATOM 3238 C C . SER B 1 9 ? 9.445 -18.922 -0.62 1 98.5 9 SER B C 1
ATOM 3240 O O . SER B 1 9 ? 8.812 -17.859 -0.502 1 98.5 9 SER B O 1
ATOM 3242 N N . VAL B 1 10 ? 8.883 -20.125 -0.888 1 97.62 10 VAL B N 1
ATOM 3243 C CA . VAL B 1 10 ? 7.445 -20.234 -1.094 1 97.62 10 VAL B CA 1
ATOM 3244 C C . VAL B 1 10 ? 6.816 -21 0.064 1 97.62 10 VAL B C 1
ATOM 3246 O O . VAL B 1 10 ? 7.289 -22.078 0.43 1 97.62 10 VAL B O 1
ATOM 3249 N N . TYR B 1 11 ? 5.801 -20.375 0.637 1 96.19 11 TYR B N 1
ATOM 3250 C CA . TYR B 1 11 ? 4.98 -21.078 1.616 1 96.19 11 TYR B CA 1
ATOM 3251 C C . TYR B 1 11 ? 3.578 -21.328 1.076 1 96.19 11 TYR B C 1
ATOM 3253 O O . TYR B 1 11 ? 2.891 -20.391 0.667 1 96.19 11 TYR B O 1
ATOM 3261 N N . LEU B 1 12 ? 3.166 -22.531 1.087 1 93.75 12 LEU B N 1
ATOM 3262 C CA . LEU B 1 12 ? 1.819 -22.969 0.729 1 93.75 12 LEU B CA 1
ATOM 3263 C C . LEU B 1 12 ? 1.149 -23.688 1.898 1 93.75 12 LEU B C 1
ATOM 3265 O O . LEU B 1 12 ? 1.736 -24.578 2.498 1 93.75 12 LEU B O 1
ATOM 3269 N N . PRO B 1 13 ? -0.038 -23.25 2.227 1 90.62 13 PRO B N 1
ATOM 3270 C CA . PRO B 1 13 ? -0.731 -23.906 3.34 1 90.62 13 PRO B CA 1
ATOM 3271 C C . PRO B 1 13 ? -0.89 -25.406 3.137 1 90.62 13 PRO B C 1
ATOM 3273 O O . PRO B 1 13 ? -1.058 -25.859 2.004 1 90.62 13 PRO B O 1
ATOM 3276 N N . PRO B 1 14 ? -1.003 -26.109 4.188 1 88.19 14 PRO B N 1
ATOM 3277 C CA . PRO B 1 14 ? -0.981 -27.578 4.094 1 88.19 14 PRO B CA 1
ATOM 3278 C C . PRO B 1 14 ? -2.303 -28.156 3.596 1 88.19 14 PRO B C 1
ATOM 3280 O O . PRO B 1 14 ? -2.332 -29.266 3.074 1 88.19 14 PRO B O 1
ATOM 3283 N N . ILE B 1 15 ? -3.357 -27.5 3.725 1 89 15 ILE B N 1
ATOM 3284 C CA . ILE B 1 15 ? -4.637 -28.062 3.305 1 89 15 ILE B CA 1
ATOM 3285 C C . ILE B 1 15 ? -4.891 -27.719 1.836 1 89 15 ILE B C 1
ATOM 3287 O O . ILE B 1 15 ? -5.074 -26.547 1.483 1 89 15 ILE B O 1
ATOM 3291 N N . ARG B 1 16 ? -4.922 -28.781 1.023 1 89.25 16 ARG B N 1
ATOM 3292 C CA . ARG B 1 16 ? -5.25 -28.703 -0.396 1 89.25 16 ARG B CA 1
ATOM 3293 C C . ARG B 1 16 ? -6.477 -29.547 -0.722 1 89.25 16 ARG B C 1
ATOM 3295 O O . ARG B 1 16 ? -6.578 -30.688 -0.279 1 89.25 16 ARG B O 1
ATOM 3302 N N . VAL B 1 17 ? -7.355 -28.938 -1.459 1 90.75 17 VAL B N 1
ATOM 3303 C CA . VAL B 1 17 ? -8.562 -29.672 -1.832 1 90.75 17 VAL B CA 1
ATOM 3304 C C . VAL B 1 17 ? -8.586 -29.891 -3.344 1 90.75 17 VAL B C 1
ATOM 3306 O O . VAL B 1 17 ? -8.227 -29 -4.109 1 90.75 17 VAL B O 1
ATOM 3309 N N . ARG B 1 18 ? -9.008 -31.078 -3.75 1 92.62 18 ARG B N 1
ATOM 3310 C CA . ARG B 1 18 ? -9.109 -31.391 -5.172 1 92.62 18 ARG B CA 1
ATOM 3311 C C . ARG B 1 18 ? -10.258 -30.625 -5.816 1 92.62 18 ARG B C 1
ATOM 3313 O O . ARG B 1 18 ? -11.32 -30.453 -5.207 1 92.62 18 ARG B O 1
ATOM 3320 N N . GLN B 1 19 ? -10.023 -30.188 -7.02 1 94.12 19 GLN B N 1
ATOM 3321 C CA . GLN B 1 19 ? -11.062 -29.438 -7.723 1 94.12 19 GLN B CA 1
ATOM 3322 C C . GLN B 1 19 ? -12.289 -30.297 -7.977 1 94.12 19 GLN B C 1
ATOM 3324 O O . GLN B 1 19 ? -13.406 -29.797 -8.078 1 94.12 19 GLN B O 1
ATOM 3329 N N . GLU B 1 20 ? -12.109 -31.594 -8.016 1 94.62 20 GLU B N 1
ATOM 3330 C CA . GLU B 1 20 ? -13.25 -32.5 -8.109 1 94.62 20 GLU B CA 1
ATOM 3331 C C . GLU B 1 20 ? -14.141 -32.375 -6.871 1 94.62 20 GLU B C 1
ATOM 3333 O O . GLU B 1 20 ? -15.367 -32.406 -6.977 1 94.62 20 GLU B O 1
ATOM 3338 N N . ASP B 1 21 ? -13.5 -32.312 -5.727 1 93.19 21 ASP B N 1
ATOM 3339 C CA . ASP B 1 21 ? -14.25 -32.125 -4.48 1 93.19 21 ASP B CA 1
ATOM 3340 C C . ASP B 1 21 ? -14.914 -30.766 -4.43 1 93.19 21 ASP B C 1
ATOM 3342 O O . ASP B 1 21 ? -16.031 -30.641 -3.924 1 93.19 21 ASP B O 1
ATOM 3346 N N . VAL B 1 22 ? -14.242 -29.781 -4.918 1 94.19 22 VAL B N 1
ATOM 3347 C CA . VAL B 1 22 ? -14.805 -28.438 -4.988 1 94.19 22 VAL B CA 1
ATOM 3348 C C . VAL B 1 22 ? -16.031 -28.438 -5.895 1 94.19 22 VAL B C 1
ATOM 3350 O O . VAL B 1 22 ? -17.062 -27.844 -5.555 1 94.19 22 VAL B O 1
ATOM 3353 N N . ALA B 1 23 ? -15.898 -29.078 -7.02 1 96.06 23 ALA B N 1
ATOM 3354 C CA . ALA B 1 23 ? -17.016 -29.172 -7.961 1 96.06 23 ALA B CA 1
ATOM 3355 C C . ALA B 1 23 ? -18.234 -29.828 -7.305 1 96.06 23 ALA B C 1
ATOM 3357 O O . ALA B 1 23 ? -19.359 -29.391 -7.504 1 96.06 23 ALA B O 1
ATOM 3358 N N . ALA B 1 24 ? -17.984 -30.859 -6.547 1 94.88 24 ALA B N 1
ATOM 3359 C CA . ALA B 1 24 ? -19.062 -31.516 -5.816 1 94.88 24 ALA B CA 1
ATOM 3360 C C . ALA B 1 24 ? -19.688 -30.594 -4.781 1 94.88 24 ALA B C 1
ATOM 3362 O O . ALA B 1 24 ? -20.906 -30.547 -4.625 1 94.88 24 ALA B O 1
ATOM 3363 N N . TYR B 1 25 ? -18.859 -29.906 -4.121 1 92.81 25 TYR B N 1
ATOM 3364 C CA . TYR B 1 25 ? -19.297 -29.016 -3.059 1 92.81 25 TYR B CA 1
ATOM 3365 C C . TYR B 1 25 ? -20.203 -27.922 -3.611 1 92.81 25 TYR B C 1
ATOM 3367 O O . TYR B 1 25 ? -21.203 -27.547 -2.977 1 92.81 25 TYR B O 1
ATOM 3375 N N . ILE B 1 26 ? -19.859 -27.391 -4.77 1 94.12 26 ILE B N 1
ATOM 3376 C CA . ILE B 1 26 ? -20.641 -26.281 -5.305 1 94.12 26 ILE B CA 1
ATOM 3377 C C . ILE B 1 26 ? -21.625 -26.797 -6.355 1 94.12 26 ILE B C 1
ATOM 3379 O O . ILE B 1 26 ? -22.281 -26 -7.039 1 94.12 26 ILE B O 1
ATOM 3383 N N . ASN B 1 27 ? -21.719 -27.984 -6.59 1 94.62 27 ASN B N 1
ATOM 3384 C CA . ASN B 1 27 ? -22.688 -28.672 -7.441 1 94.62 27 ASN B CA 1
ATOM 3385 C C . ASN B 1 27 ? -22.516 -28.266 -8.906 1 94.62 27 ASN B C 1
ATOM 3387 O O . ASN B 1 27 ? -23.484 -27.828 -9.539 1 94.62 27 ASN B O 1
ATOM 3391 N N . VAL B 1 28 ? -21.281 -28.453 -9.469 1 95.88 28 VAL B N 1
ATOM 3392 C CA . VAL B 1 28 ? -21 -28.266 -10.891 1 95.88 28 VAL B CA 1
ATOM 3393 C C . VAL B 1 28 ? -20.203 -29.453 -11.43 1 95.88 28 VAL B C 1
ATOM 3395 O O . VAL B 1 28 ? -19.594 -30.188 -10.664 1 95.88 28 VAL B O 1
ATOM 3398 N N . PRO B 1 29 ? -20.266 -29.688 -12.781 1 96.69 29 PRO B N 1
ATOM 3399 C CA . PRO B 1 29 ? -19.438 -30.75 -13.344 1 96.69 29 PRO B CA 1
ATOM 3400 C C . PRO B 1 29 ? -17.938 -30.5 -13.141 1 96.69 29 PRO B C 1
ATOM 3402 O O . PRO B 1 29 ? -17.453 -29.391 -13.359 1 96.69 29 PRO B O 1
ATOM 3405 N N . PRO B 1 30 ? -17.234 -31.547 -12.727 1 96 30 PRO B N 1
ATOM 3406 C CA . PRO B 1 30 ? -15.805 -31.391 -12.445 1 96 30 PRO B CA 1
ATOM 3407 C C . PRO B 1 30 ? -15.016 -30.844 -13.633 1 96 30 PRO B C 1
ATOM 3409 O O . PRO B 1 30 ? -14.062 -30.094 -13.445 1 96 30 PRO B O 1
ATOM 3412 N N . ALA B 1 31 ? -15.43 -31.141 -14.805 1 96.44 31 ALA B N 1
ATOM 3413 C CA . ALA B 1 31 ? -14.719 -30.734 -16.016 1 96.44 31 ALA B CA 1
ATOM 3414 C C . ALA B 1 31 ? -14.727 -29.219 -16.156 1 96.44 31 ALA B C 1
ATOM 3416 O O . ALA B 1 31 ? -13.805 -28.625 -16.734 1 96.44 31 ALA B O 1
ATOM 3417 N N . LYS B 1 32 ? -15.695 -28.594 -15.641 1 95.75 32 LYS B N 1
ATOM 3418 C CA . LYS B 1 32 ? -15.766 -27.141 -15.68 1 95.75 32 LYS B CA 1
ATOM 3419 C C . LYS B 1 32 ? -14.594 -26.5 -14.938 1 95.75 32 LYS B C 1
ATOM 3421 O O . LYS B 1 32 ? -14.125 -25.422 -15.305 1 95.75 32 LYS B O 1
ATOM 3426 N N . LEU B 1 33 ? -14.172 -27.188 -13.914 1 96.44 33 LEU B N 1
ATOM 3427 C CA . LEU B 1 33 ? -13.086 -26.656 -13.102 1 96.44 33 LEU B CA 1
ATOM 3428 C C . LEU B 1 33 ? -11.742 -27.188 -13.578 1 96.44 33 LEU B C 1
ATOM 3430 O O . LEU B 1 33 ? -10.805 -26.406 -13.789 1 96.44 33 LEU B O 1
ATOM 3434 N N . THR B 1 34 ? -11.602 -28.469 -13.828 1 95.56 34 THR B N 1
ATOM 3435 C CA . THR B 1 34 ? -10.328 -29.094 -14.164 1 95.56 34 THR B CA 1
ATOM 3436 C C . THR B 1 34 ? -9.906 -28.734 -15.586 1 95.56 34 THR B C 1
ATOM 3438 O O . THR B 1 34 ? -8.734 -28.438 -15.828 1 95.56 34 THR B O 1
ATOM 3441 N N . GLU B 1 35 ? -10.836 -28.719 -16.484 1 93.81 35 GLU B N 1
ATOM 3442 C CA . GLU B 1 35 ? -10.547 -28.375 -17.875 1 93.81 35 GLU B CA 1
ATOM 3443 C C . GLU B 1 35 ? -10.875 -26.906 -18.156 1 93.81 35 GLU B C 1
ATOM 3445 O O . GLU B 1 35 ? -10.078 -26.203 -18.766 1 93.81 35 GLU B O 1
ATOM 3450 N N . GLY B 1 36 ? -11.961 -26.5 -17.703 1 94.12 36 GLY B N 1
ATOM 3451 C CA . GLY B 1 36 ? -12.406 -25.141 -17.969 1 94.12 36 GLY B CA 1
ATOM 3452 C C . GLY B 1 36 ? -11.516 -24.094 -17.344 1 94.12 36 GLY B C 1
ATOM 3453 O O . GLY B 1 36 ? -11.109 -23.141 -18.016 1 94.12 36 GLY B O 1
ATOM 3454 N N . LEU B 1 37 ? -11.227 -24.25 -16.109 1 94.88 37 LEU B N 1
ATOM 3455 C CA . LEU B 1 37 ? -10.367 -23.297 -15.414 1 94.88 37 LEU B CA 1
ATOM 3456 C C . LEU B 1 37 ? -8.906 -23.75 -15.477 1 94.88 37 LEU B C 1
ATOM 3458 O O . LEU B 1 37 ? -8 -22.938 -15.281 1 94.88 37 LEU B O 1
ATOM 3462 N N . GLY B 1 38 ? -8.703 -25 -15.758 1 94.5 38 GLY B N 1
ATOM 3463 C CA . GLY B 1 38 ? -7.355 -25.547 -15.742 1 94.5 38 GLY B CA 1
ATOM 3464 C C . GLY B 1 38 ? -6.793 -25.719 -14.344 1 94.5 38 GLY B C 1
ATOM 3465 O O . GLY B 1 38 ? -5.578 -25.641 -14.148 1 94.5 38 GLY B O 1
ATOM 3466 N N . GLN B 1 39 ? -7.664 -25.906 -13.328 1 95.06 39 GLN B N 1
ATOM 3467 C CA . GLN B 1 39 ? -7.262 -26.016 -11.938 1 95.06 39 GLN B CA 1
ATOM 3468 C C . GLN B 1 39 ? -7.426 -27.453 -11.43 1 95.06 39 GLN B C 1
ATOM 3470 O O . GLN B 1 39 ? -8.406 -28.109 -11.75 1 95.06 39 GLN B O 1
ATOM 3475 N N . LEU B 1 40 ? -6.422 -27.891 -10.648 1 94.19 40 LEU B N 1
ATOM 3476 C CA . LEU B 1 40 ? -6.48 -29.25 -10.141 1 94.19 40 LEU B CA 1
ATOM 3477 C C . LEU B 1 40 ? -6.758 -29.266 -8.641 1 94.19 40 LEU B C 1
ATOM 3479 O O . LEU B 1 40 ? -7.449 -30.156 -8.141 1 94.19 40 LEU B O 1
ATOM 3483 N N . GLU B 1 41 ? -6.18 -28.359 -7.961 1 92.31 41 GLU B N 1
ATOM 3484 C CA . GLU B 1 41 ? -6.383 -28.234 -6.52 1 92.31 41 GLU B CA 1
ATOM 3485 C C . GLU B 1 41 ? -6.477 -26.781 -6.102 1 92.31 41 GLU B C 1
ATOM 3487 O O . GLU B 1 41 ? -6.266 -25.875 -6.918 1 92.31 41 GLU B O 1
ATOM 3492 N N . MET B 1 42 ? -6.879 -26.625 -4.875 1 91.62 42 MET B N 1
ATOM 3493 C CA . MET B 1 42 ? -6.977 -25.297 -4.266 1 91.62 42 MET B CA 1
ATOM 3494 C C . MET B 1 42 ? -6.516 -25.328 -2.812 1 91.62 42 MET B C 1
ATOM 3496 O O . MET B 1 42 ? -6.895 -26.234 -2.057 1 91.62 42 MET B O 1
ATOM 3500 N N . ALA B 1 43 ? -5.648 -24.359 -2.486 1 92.25 43 ALA B N 1
ATOM 3501 C CA . ALA B 1 43 ? -5.25 -24.234 -1.087 1 92.25 43 ALA B CA 1
ATOM 3502 C C . ALA B 1 43 ? -6.301 -23.484 -0.281 1 92.25 43 ALA B C 1
ATOM 3504 O O . ALA B 1 43 ? -6.84 -22.469 -0.745 1 92.25 43 ALA B O 1
ATOM 3505 N N . ILE B 1 44 ? -6.641 -23.984 0.889 1 91.06 44 ILE B N 1
ATOM 3506 C CA . ILE B 1 44 ? -7.574 -23.312 1.783 1 91.06 44 ILE B CA 1
ATOM 3507 C C . ILE B 1 44 ? -6.977 -23.234 3.186 1 91.06 44 ILE B C 1
ATOM 3509 O O . ILE B 1 44 ? -6.16 -24.078 3.57 1 91.06 44 ILE B O 1
ATOM 3513 N N . THR B 1 45 ? -7.297 -22.172 3.887 1 91.56 45 THR B N 1
ATOM 3514 C CA . THR B 1 45 ? -6.746 -21.953 5.219 1 91.56 45 THR B CA 1
ATOM 3515 C C . THR B 1 45 ? -7.848 -21.984 6.273 1 91.56 45 THR B C 1
ATOM 3517 O O . THR B 1 45 ? -8.961 -21.516 6.02 1 91.56 45 THR B O 1
ATOM 3520 N N . GLY B 1 46 ? -7.484 -22.547 7.406 1 88.94 46 GLY B N 1
ATOM 3521 C CA . GLY B 1 46 ? -8.367 -22.453 8.555 1 88.94 46 GLY B CA 1
ATOM 3522 C C . GLY B 1 46 ? -8.25 -21.125 9.281 1 88.94 46 GLY B C 1
ATOM 3523 O O . GLY B 1 46 ? -7.766 -20.141 8.719 1 88.94 46 GLY B O 1
ATOM 3524 N N . ASP B 1 47 ? -8.734 -21.109 10.539 1 91.62 47 ASP B N 1
ATOM 3525 C CA . ASP B 1 47 ? -8.828 -19.875 11.305 1 91.62 47 ASP B CA 1
ATOM 3526 C C . ASP B 1 47 ? -7.492 -19.531 11.969 1 91.62 47 ASP B C 1
ATOM 3528 O O . ASP B 1 47 ? -7.301 -18.422 12.453 1 91.62 47 ASP B O 1
ATOM 3532 N N . ALA B 1 48 ? -6.52 -20.438 11.859 1 93.88 48 ALA B N 1
ATOM 3533 C CA . ALA B 1 48 ? -5.23 -20.203 12.5 1 93.88 48 ALA B CA 1
ATOM 3534 C C . ALA B 1 48 ? -4.23 -19.609 11.516 1 93.88 48 ALA B C 1
ATOM 3536 O O . ALA B 1 48 ? -3.094 -19.297 11.883 1 93.88 48 ALA B O 1
ATOM 3537 N N . GLU B 1 49 ? -4.656 -19.438 10.336 1 94.56 49 GLU B N 1
ATOM 3538 C CA . GLU B 1 49 ? -3.779 -18.891 9.312 1 94.56 49 GLU B CA 1
ATOM 3539 C C . GLU B 1 49 ? -4.355 -17.609 8.727 1 94.56 49 GLU B C 1
ATOM 3541 O O . GLU B 1 49 ? -5.566 -17.5 8.516 1 94.56 49 GLU B O 1
ATOM 3546 N N . ASP B 1 50 ? -3.557 -16.625 8.6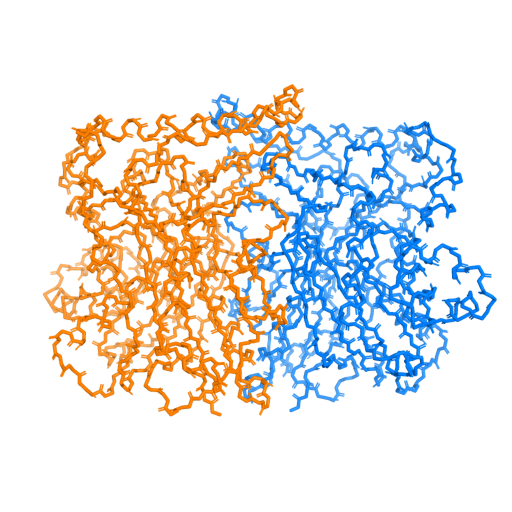48 1 94.75 50 ASP B N 1
ATOM 3547 C CA . ASP B 1 50 ? -3.885 -15.383 7.945 1 94.75 50 ASP B CA 1
ATOM 3548 C C . ASP B 1 50 ? -2.697 -14.883 7.125 1 94.75 50 ASP B C 1
ATOM 3550 O O . ASP B 1 50 ? -1.673 -15.562 7.031 1 94.75 50 ASP B O 1
ATOM 3554 N N . ALA B 1 51 ? -2.885 -13.812 6.434 1 96.75 51 ALA B N 1
ATOM 3555 C CA . ALA B 1 51 ? -1.852 -13.32 5.527 1 96.75 51 ALA B CA 1
ATOM 3556 C C . ALA B 1 51 ? -0.542 -13.07 6.27 1 96.75 51 ALA B C 1
ATOM 3558 O O . ALA B 1 51 ? 0.541 -13.258 5.711 1 96.75 51 ALA B O 1
ATOM 3559 N N . VAL B 1 52 ? -0.595 -12.641 7.551 1 98.31 52 VAL B N 1
ATOM 3560 C CA . VAL B 1 52 ? 0.602 -12.367 8.336 1 98.31 52 VAL B CA 1
ATOM 3561 C C . VAL B 1 52 ? 1.334 -13.68 8.641 1 98.31 52 VAL B C 1
ATOM 3563 O O . VAL B 1 52 ? 2.555 -13.766 8.477 1 98.31 52 VAL B O 1
ATOM 3566 N N . SER B 1 53 ? 0.587 -14.695 9.07 1 98 53 SER B N 1
ATOM 3567 C CA . SER B 1 53 ? 1.234 -15.961 9.375 1 98 53 SER B CA 1
ATOM 3568 C C . SER B 1 53 ? 1.848 -16.594 8.125 1 98 53 SER B C 1
ATOM 3570 O O . SER B 1 53 ? 2.928 -17.172 8.188 1 98 53 SER B O 1
ATOM 3572 N N . LEU B 1 54 ? 1.148 -16.5 6.969 1 97.75 54 LEU B N 1
ATOM 3573 C CA . LEU B 1 54 ? 1.714 -17 5.723 1 97.75 54 LEU B CA 1
ATOM 3574 C C . LEU B 1 54 ? 3.025 -16.297 5.395 1 97.75 54 LEU B C 1
ATOM 3576 O O . LEU B 1 54 ? 4.012 -16.953 5.035 1 97.75 54 LEU B O 1
ATOM 3580 N N . ALA B 1 55 ? 3.012 -14.977 5.539 1 98.75 55 ALA B N 1
ATOM 3581 C CA . ALA B 1 55 ? 4.207 -14.18 5.273 1 98.75 55 ALA B CA 1
ATOM 3582 C C . ALA B 1 55 ? 5.348 -14.578 6.207 1 98.75 55 ALA B C 1
ATOM 3584 O O . ALA B 1 55 ? 6.496 -14.703 5.777 1 98.75 55 ALA B O 1
ATOM 3585 N N . ARG B 1 56 ? 5.031 -14.773 7.477 1 98.62 56 ARG B N 1
ATOM 3586 C CA . ARG B 1 56 ? 6.043 -15.156 8.453 1 98.62 56 ARG B CA 1
ATOM 3587 C C . ARG B 1 56 ? 6.676 -16.5 8.094 1 98.62 56 ARG B C 1
ATOM 3589 O O . ARG B 1 56 ? 7.883 -16.688 8.273 1 98.62 56 ARG B O 1
ATOM 3596 N N . ASN B 1 57 ? 5.887 -17.391 7.629 1 97.5 57 ASN B N 1
ATOM 3597 C CA . ASN B 1 57 ? 6.41 -18.703 7.273 1 97.5 57 ASN B CA 1
ATOM 3598 C C . ASN B 1 57 ? 7.336 -18.641 6.062 1 97.5 57 ASN B C 1
ATOM 3600 O O . ASN B 1 57 ? 8.406 -19.25 6.055 1 97.5 57 ASN B O 1
ATOM 3604 N N . ALA B 1 58 ? 6.949 -17.953 5 1 98 58 ALA B N 1
ATOM 3605 C CA . ALA B 1 58 ? 7.824 -17.781 3.844 1 98 58 ALA B CA 1
ATOM 3606 C C . ALA B 1 58 ? 9.109 -17.062 4.227 1 98 58 ALA B C 1
ATOM 3608 O O . ALA B 1 58 ? 10.203 -17.484 3.852 1 98 58 ALA B O 1
ATOM 3609 N N . LEU B 1 59 ? 8.969 -15.953 4.961 1 98.69 59 LEU B N 1
ATOM 3610 C CA . LEU B 1 59 ? 10.117 -15.148 5.383 1 98.69 59 LEU B CA 1
ATOM 3611 C C . LEU B 1 59 ? 11.016 -15.938 6.328 1 98.69 59 LEU B C 1
ATOM 3613 O O . LEU B 1 59 ? 12.242 -15.891 6.203 1 98.69 59 LEU B O 1
ATOM 3617 N N . GLY B 1 60 ? 10.375 -16.625 7.301 1 97.56 60 GLY B N 1
ATOM 3618 C CA . GLY B 1 60 ? 11.148 -17.422 8.242 1 97.56 60 GLY B CA 1
ATOM 3619 C C . GLY B 1 60 ? 12.016 -18.469 7.566 1 97.56 60 GLY B C 1
ATOM 3620 O O . GLY B 1 60 ? 13.188 -18.641 7.926 1 97.56 60 GLY B O 1
ATOM 3621 N N . ARG B 1 61 ? 11.453 -19.141 6.609 1 96.19 61 ARG B N 1
ATOM 3622 C CA . ARG B 1 61 ? 12.195 -20.156 5.863 1 96.19 61 ARG B CA 1
ATOM 3623 C C . ARG B 1 61 ? 13.352 -19.531 5.102 1 96.19 61 ARG B C 1
ATOM 3625 O O . ARG B 1 61 ? 14.445 -20.094 5.043 1 96.19 61 ARG B O 1
ATOM 3632 N N . LEU B 1 62 ? 13.117 -18.406 4.5 1 98.31 62 LEU B N 1
ATOM 3633 C CA . LEU B 1 62 ? 14.164 -17.688 3.777 1 98.31 62 LEU B CA 1
ATOM 3634 C C . LEU B 1 62 ? 15.32 -17.328 4.707 1 98.31 62 LEU B C 1
ATOM 3636 O O . LEU B 1 62 ? 16.484 -17.594 4.395 1 98.31 62 LEU B O 1
ATOM 3640 N N . LEU B 1 63 ? 15.016 -16.797 5.871 1 98.25 63 LEU B N 1
ATOM 3641 C CA . LEU B 1 63 ? 16.016 -16.266 6.793 1 98.25 63 LEU B CA 1
ATOM 3642 C C . LEU B 1 63 ? 16.766 -17.391 7.492 1 98.25 63 LEU B C 1
ATOM 3644 O O . LEU B 1 63 ? 17.906 -17.203 7.938 1 98.25 63 LEU B O 1
ATOM 3648 N N . ALA B 1 64 ? 16.125 -18.547 7.566 1 97.19 64 ALA B N 1
ATOM 3649 C CA . ALA B 1 64 ? 16.734 -19.672 8.273 1 97.19 64 ALA B CA 1
ATOM 3650 C C . ALA B 1 64 ? 17.781 -20.344 7.418 1 97.19 64 ALA B C 1
ATOM 3652 O O . ALA B 1 64 ? 18.609 -21.109 7.926 1 97.19 64 ALA B O 1
ATOM 3653 N N . ASN B 1 65 ? 17.797 -20.125 6.129 1 97.94 65 ASN B N 1
ATOM 3654 C CA . ASN B 1 65 ? 18.719 -20.797 5.219 1 97.94 65 ASN B CA 1
ATOM 3655 C C . ASN B 1 65 ? 20.141 -20.281 5.398 1 97.94 65 ASN B C 1
ATOM 3657 O O . ASN B 1 65 ? 20.391 -19.078 5.344 1 97.94 65 ASN B O 1
ATOM 3661 N N . PRO B 1 66 ? 21.141 -21.172 5.504 1 98.06 66 PRO B N 1
ATOM 3662 C CA . PRO B 1 66 ? 22.531 -20.734 5.754 1 98.06 66 PRO B CA 1
ATOM 3663 C C . PRO B 1 66 ? 23.109 -19.922 4.605 1 98.06 66 PRO B C 1
ATOM 3665 O O . PRO B 1 66 ? 23.906 -19.016 4.836 1 98.06 66 PRO B O 1
ATOM 3668 N N . TYR B 1 67 ? 22.75 -20.312 3.43 1 97.31 67 TYR B N 1
ATOM 3669 C CA . TYR B 1 67 ? 23.219 -19.547 2.271 1 97.31 67 TYR B CA 1
ATOM 3670 C C . TYR B 1 67 ? 22.719 -18.109 2.334 1 97.31 67 TYR B C 1
ATOM 3672 O O . TYR B 1 67 ? 23.5 -17.172 2.076 1 97.31 67 TYR B O 1
ATOM 3680 N N . VAL B 1 68 ? 21.516 -17.891 2.711 1 98.12 68 VAL B N 1
ATOM 3681 C CA . VAL B 1 68 ? 20.922 -16.578 2.836 1 98.12 68 VAL B CA 1
ATOM 3682 C C . VAL B 1 68 ? 21.594 -15.812 3.977 1 98.12 68 VAL B C 1
ATOM 3684 O O . VAL B 1 68 ? 21.891 -14.617 3.848 1 98.12 68 VAL B O 1
ATOM 3687 N N . GLN B 1 69 ? 21.844 -16.5 5.059 1 98.06 69 GLN B N 1
ATOM 3688 C CA . GLN B 1 69 ? 22.516 -15.875 6.191 1 98.06 69 GLN B CA 1
ATOM 3689 C C . GLN B 1 69 ? 23.906 -15.367 5.797 1 98.06 69 GLN B C 1
ATOM 3691 O O . GLN B 1 69 ? 24.312 -14.273 6.195 1 98.06 69 GLN B O 1
ATOM 3696 N N . ASP B 1 70 ? 24.609 -16.156 5.047 1 97.62 70 ASP B N 1
ATOM 3697 C CA . ASP B 1 70 ? 25.922 -15.742 4.566 1 97.62 70 ASP B CA 1
ATOM 3698 C C . ASP B 1 70 ? 25.828 -14.508 3.678 1 97.62 70 ASP B C 1
ATOM 3700 O O . ASP B 1 70 ? 26.641 -13.578 3.807 1 97.62 70 ASP B O 1
ATOM 3704 N N . LEU B 1 71 ? 24.859 -14.5 2.795 1 97.25 71 LEU B N 1
ATOM 3705 C CA . LEU B 1 71 ? 24.672 -13.359 1.91 1 97.25 71 LEU B CA 1
ATOM 3706 C C . LEU B 1 71 ? 24.359 -12.102 2.711 1 97.25 71 LEU B C 1
ATOM 3708 O O . LEU B 1 71 ? 24.859 -11.016 2.398 1 97.25 71 LEU B O 1
ATOM 3712 N N . LEU B 1 72 ? 23.547 -12.195 3.744 1 97.38 72 LEU B N 1
ATOM 3713 C CA . LEU B 1 72 ? 23.109 -11.047 4.52 1 97.38 72 LEU B CA 1
ATOM 3714 C C . LEU B 1 72 ? 24.234 -10.508 5.398 1 97.38 72 LEU B C 1
ATOM 3716 O O . LEU B 1 72 ? 24.156 -9.383 5.891 1 97.38 72 LEU B O 1
ATOM 3720 N N . GLN B 1 73 ? 25.266 -11.289 5.602 1 96.81 73 GLN B N 1
ATOM 3721 C CA . GLN B 1 73 ? 26.453 -10.781 6.258 1 96.81 73 GLN B CA 1
ATOM 3722 C C . GLN B 1 73 ? 27.25 -9.875 5.324 1 96.81 73 GLN B C 1
ATOM 3724 O O . GLN B 1 73 ? 27.875 -8.906 5.773 1 96.81 73 GLN B O 1
ATOM 3729 N N . ARG B 1 74 ? 27.172 -10.219 4.031 1 95.44 74 ARG B N 1
ATOM 3730 C CA . ARG B 1 74 ? 27.938 -9.477 3.027 1 95.44 74 ARG B CA 1
ATOM 3731 C C . ARG B 1 74 ? 27.125 -8.312 2.477 1 95.44 74 ARG B C 1
ATOM 3733 O O . ARG B 1 74 ? 27.688 -7.285 2.088 1 95.44 74 ARG B O 1
ATOM 3740 N N . TYR B 1 75 ? 25.875 -8.477 2.436 1 96.5 75 TYR B N 1
ATOM 3741 C CA . TYR B 1 75 ? 24.938 -7.465 1.945 1 96.5 75 TYR B CA 1
ATOM 3742 C C . TYR B 1 75 ? 23.938 -7.078 3.023 1 96.5 75 TYR B C 1
ATOM 3744 O O . TYR B 1 75 ? 22.891 -7.719 3.168 1 96.5 75 TYR B O 1
ATOM 3752 N N . PRO B 1 76 ? 24.172 -5.988 3.715 1 96.62 76 PRO B N 1
ATOM 3753 C CA . PRO B 1 76 ? 23.266 -5.617 4.812 1 96.62 76 PRO B CA 1
ATOM 3754 C C . PRO B 1 76 ? 21.844 -5.34 4.344 1 96.62 76 PRO B C 1
ATOM 3756 O O . PRO B 1 76 ? 21.641 -4.621 3.361 1 96.62 76 PRO B O 1
ATOM 3759 N N . LEU B 1 77 ? 20.922 -5.914 5.066 1 98.19 77 LEU B N 1
ATOM 3760 C CA . LEU B 1 77 ? 19.5 -5.715 4.758 1 98.19 77 LEU B CA 1
ATOM 3761 C C . LEU B 1 77 ? 19.078 -4.289 5.086 1 98.19 77 LEU B C 1
ATOM 3763 O O . 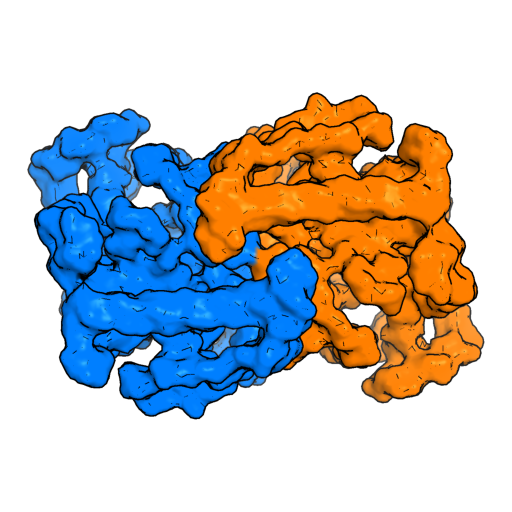LEU B 1 77 ? 19.344 -3.795 6.184 1 98.19 77 LEU B O 1
ATOM 3767 N N . GLY B 1 78 ? 18.375 -3.629 4.156 1 98.19 78 GLY B N 1
ATOM 3768 C CA . GLY B 1 78 ? 17.984 -2.254 4.406 1 98.19 78 GLY B CA 1
ATOM 3769 C C . GLY B 1 78 ? 16.547 -1.961 3.988 1 98.19 78 GLY B C 1
ATOM 3770 O O . GLY B 1 78 ? 16.047 -0.858 4.207 1 98.19 78 GLY B O 1
ATOM 3771 N N . ARG B 1 79 ? 15.867 -2.979 3.461 1 98.5 79 ARG B N 1
ATOM 3772 C CA . ARG B 1 79 ? 14.508 -2.754 2.98 1 98.5 79 ARG B CA 1
ATOM 3773 C C . ARG B 1 79 ? 13.68 -4.027 3.07 1 98.5 79 ARG B C 1
ATOM 3775 O O . ARG B 1 79 ? 14.18 -5.125 2.82 1 98.5 79 ARG B O 1
ATOM 3782 N N . LEU B 1 80 ? 12.5 -3.926 3.516 1 98.81 80 LEU B N 1
ATOM 3783 C CA . LEU B 1 80 ? 11.445 -4.93 3.451 1 98.81 80 LEU B CA 1
ATOM 3784 C C . LEU B 1 80 ? 10.156 -4.328 2.902 1 98.81 80 LEU B C 1
ATOM 3786 O O . LEU B 1 80 ? 9.656 -3.334 3.432 1 98.81 80 LEU B O 1
ATOM 3790 N N . GLU B 1 81 ? 9.648 -4.836 1.827 1 98.62 81 GLU B N 1
ATOM 3791 C CA . GLU B 1 81 ? 8.383 -4.375 1.266 1 98.62 81 GLU B CA 1
ATOM 3792 C C . GLU B 1 81 ? 7.422 -5.539 1.048 1 98.62 81 GLU B C 1
ATOM 3794 O O . GLU B 1 81 ? 7.848 -6.652 0.723 1 98.62 81 GLU B O 1
ATOM 3799 N N . VAL B 1 82 ? 6.141 -5.281 1.284 1 98.88 82 VAL B N 1
ATOM 3800 C CA . VAL B 1 82 ? 5.125 -6.328 1.202 1 98.88 82 VAL B CA 1
ATOM 3801 C C . VAL B 1 82 ? 4.078 -5.949 0.156 1 98.88 82 VAL B C 1
ATOM 3803 O O . VAL B 1 82 ? 3.654 -4.793 0.083 1 98.88 82 VAL B O 1
ATOM 3806 N N . GLY B 1 83 ? 3.779 -6.844 -0.773 1 98.56 83 GLY B N 1
ATOM 3807 C CA . GLY B 1 83 ? 2.586 -6.754 -1.599 1 98.56 83 GLY B CA 1
ATOM 3808 C C . GLY B 1 83 ? 1.455 -7.637 -1.109 1 98.56 83 GLY B C 1
ATOM 3809 O O . GLY B 1 83 ? 1.645 -8.836 -0.897 1 98.56 83 GLY B O 1
ATOM 3810 N N . THR B 1 84 ? 0.245 -7.066 -0.891 1 97 84 THR B N 1
ATOM 3811 C CA . THR B 1 84 ? -0.862 -7.871 -0.39 1 97 84 THR B CA 1
ATOM 3812 C C . THR B 1 84 ? -2.201 -7.227 -0.734 1 97 84 THR B C 1
ATOM 3814 O O . THR B 1 84 ? -2.27 -6.023 -0.992 1 97 84 THR B O 1
ATOM 3817 N N . GLU B 1 85 ? -3.199 -8.016 -0.88 1 91.81 85 GLU B N 1
ATOM 3818 C CA . GLU B 1 85 ? -4.586 -7.562 -0.913 1 91.81 85 GLU B CA 1
ATOM 3819 C C . GLU B 1 85 ? -5.395 -8.188 0.222 1 91.81 85 GLU B C 1
ATOM 3821 O O . GLU B 1 85 ? -6.629 -8.211 0.171 1 91.81 85 GLU B O 1
ATOM 3826 N N . SER B 1 86 ? -4.684 -8.781 1.2 1 93.25 86 SER B N 1
ATOM 3827 C CA . SER B 1 86 ? -5.309 -9.484 2.318 1 93.25 86 SER B CA 1
ATOM 3828 C C . SER B 1 86 ? -4.879 -8.883 3.654 1 93.25 86 SER B C 1
ATOM 3830 O O . SER B 1 86 ? -4.629 -9.617 4.613 1 93.25 86 SER B O 1
ATOM 3832 N N . SER B 1 87 ? -4.801 -7.57 3.674 1 91.44 87 SER B N 1
ATOM 3833 C CA . SER B 1 87 ? -4.395 -6.902 4.906 1 91.44 87 SER B CA 1
ATOM 3834 C C . SER B 1 87 ? -5.309 -7.281 6.066 1 91.44 87 SER B C 1
ATOM 3836 O O . SER B 1 87 ? -6.512 -7.473 5.879 1 91.44 87 SER B O 1
ATOM 3838 N N . VAL B 1 88 ? -4.773 -7.32 7.297 1 89.44 88 VAL B N 1
ATOM 3839 C CA . VAL B 1 88 ? -5.543 -7.723 8.469 1 89.44 88 VAL B CA 1
ATOM 3840 C C . VAL B 1 88 ? -5.879 -6.496 9.312 1 89.44 88 VAL B C 1
ATOM 3842 O O . VAL B 1 88 ? -6.574 -6.605 10.328 1 89.44 88 VAL B O 1
ATOM 3845 N N . ASP B 1 89 ? -5.355 -5.387 8.93 1 89.56 89 ASP B N 1
ATOM 3846 C CA . ASP B 1 89 ? -5.523 -4.117 9.625 1 89.56 89 ASP B CA 1
ATOM 3847 C C . ASP B 1 89 ? -5.688 -2.965 8.641 1 89.56 89 ASP B C 1
ATOM 3849 O O . ASP B 1 89 ? -5.039 -2.943 7.59 1 89.56 89 ASP B O 1
ATOM 3853 N N . GLY B 1 90 ? -6.504 -1.971 9 1 87.62 90 GLY B N 1
ATOM 3854 C CA . GLY B 1 90 ? -6.773 -0.862 8.102 1 87.62 90 GLY B CA 1
ATOM 3855 C C . GLY B 1 90 ? -5.727 0.232 8.172 1 87.62 90 GLY B C 1
ATOM 3856 O O . GLY B 1 90 ? -5.738 1.165 7.363 1 87.62 90 GLY B O 1
ATOM 3857 N N . ALA B 1 91 ? -4.797 0.127 9.07 1 90.88 91 ALA B N 1
ATOM 3858 C CA . ALA B 1 91 ? -3.783 1.162 9.258 1 90.88 91 ALA B CA 1
ATOM 3859 C C . ALA B 1 91 ? -2.389 0.551 9.352 1 90.88 91 ALA B C 1
ATOM 3861 O O . ALA B 1 91 ? -1.465 0.979 8.656 1 90.88 91 ALA B O 1
ATOM 3862 N N . LYS B 1 92 ? -2.256 -0.454 10.164 1 92.25 92 LYS B N 1
ATOM 3863 C CA . LYS B 1 92 ? -0.993 -1.146 10.406 1 92.25 92 LYS B CA 1
ATOM 3864 C C . LYS B 1 92 ? -0.639 -2.064 9.242 1 92.25 92 LYS B C 1
ATOM 3866 O O . LYS B 1 92 ? -1.479 -2.838 8.773 1 92.25 92 LYS B O 1
ATOM 3871 N N . SER B 1 93 ? 0.52 -1.943 8.688 1 95.81 93 SER B N 1
ATOM 3872 C CA . SER B 1 93 ? 0.937 -2.785 7.574 1 95.81 93 SER B CA 1
ATOM 3873 C C . SER B 1 93 ? 1.321 -4.184 8.047 1 95.81 93 SER B C 1
ATOM 3875 O O . SER B 1 93 ? 1.651 -4.379 9.219 1 95.81 93 SER B O 1
ATOM 3877 N N . ILE B 1 94 ? 1.272 -5.137 7.098 1 97.56 94 ILE B N 1
ATOM 3878 C CA . ILE B 1 94 ? 1.783 -6.477 7.371 1 97.56 94 ILE B CA 1
ATOM 3879 C C . ILE B 1 94 ? 3.281 -6.41 7.656 1 97.56 94 ILE B C 1
ATOM 3881 O O . ILE B 1 94 ? 3.791 -7.148 8.5 1 97.56 94 ILE B O 1
ATOM 3885 N N . LYS B 1 95 ? 3.98 -5.547 7.008 1 98.12 95 LYS B N 1
ATOM 3886 C CA . LYS B 1 95 ? 5.41 -5.379 7.246 1 98.12 95 LYS B CA 1
ATOM 3887 C C . LYS B 1 95 ? 5.703 -5.207 8.734 1 98.12 95 LYS B C 1
ATOM 3889 O O . LYS B 1 95 ? 6.676 -5.77 9.25 1 98.12 95 LYS B O 1
ATOM 3894 N N . SER B 1 96 ? 4.914 -4.414 9.406 1 97.31 96 SER B N 1
ATOM 3895 C CA . SER B 1 96 ? 5.184 -4.133 10.812 1 97.31 96 SER B CA 1
ATOM 3896 C C . SER B 1 96 ? 5.164 -5.41 11.648 1 97.31 96 SER B C 1
ATOM 3898 O O . SER B 1 96 ? 5.871 -5.516 12.648 1 97.31 96 SER B O 1
ATOM 3900 N N . TYR B 1 97 ? 4.395 -6.422 11.219 1 97.62 97 TYR B N 1
ATOM 3901 C CA . TYR B 1 97 ? 4.324 -7.703 11.906 1 97.62 97 TYR B CA 1
ATOM 3902 C C . TYR B 1 97 ? 5.562 -8.547 11.625 1 97.62 97 TYR B C 1
ATOM 3904 O O . TYR B 1 97 ? 5.855 -9.492 12.352 1 97.62 97 TYR B O 1
ATOM 3912 N N . LEU B 1 98 ? 6.25 -8.25 10.57 1 98.56 98 LEU B N 1
ATOM 3913 C CA . LEU B 1 98 ? 7.344 -9.102 10.117 1 98.56 98 LEU B CA 1
ATOM 3914 C C . LEU B 1 98 ? 8.68 -8.617 10.664 1 98.56 98 LEU B C 1
ATOM 3916 O O . LEU B 1 98 ? 9.664 -9.367 10.672 1 98.56 98 LEU B O 1
ATOM 3920 N N . VAL B 1 99 ? 8.781 -7.398 11.117 1 97.19 99 VAL B N 1
ATOM 3921 C CA . VAL B 1 99 ? 10.047 -6.75 11.43 1 97.19 99 VAL B CA 1
ATOM 3922 C C . VAL B 1 99 ? 10.727 -7.477 12.586 1 97.19 99 VAL B C 1
ATOM 3924 O O . VAL B 1 99 ? 11.961 -7.523 12.664 1 97.19 99 VAL B O 1
ATOM 3927 N N . ASP B 1 100 ? 9.969 -8.102 13.445 1 95.88 100 ASP B N 1
ATOM 3928 C CA . ASP B 1 100 ? 10.531 -8.797 14.594 1 95.88 100 ASP B CA 1
ATOM 3929 C C . ASP B 1 100 ? 11.336 -10.016 14.164 1 95.88 100 ASP B C 1
ATOM 3931 O O . ASP B 1 100 ? 12.141 -10.547 14.93 1 95.88 100 ASP B O 1
ATOM 3935 N N . MET B 1 101 ? 11.133 -10.469 12.969 1 97.62 101 MET B N 1
ATOM 3936 C CA . MET B 1 101 ? 11.836 -11.641 12.461 1 97.62 101 MET B CA 1
ATOM 3937 C C . MET B 1 101 ? 13.188 -11.258 11.867 1 97.62 101 MET B C 1
ATOM 3939 O O . MET B 1 101 ? 14.023 -12.125 11.609 1 97.62 101 MET B O 1
ATOM 3943 N N . LEU B 1 102 ? 13.453 -9.969 11.68 1 97.94 102 LEU B N 1
ATOM 3944 C CA . LEU B 1 102 ? 14.586 -9.531 10.867 1 97.94 102 LEU B CA 1
ATOM 3945 C C . LEU B 1 102 ? 15.781 -9.18 11.75 1 97.94 102 LEU B C 1
ATOM 3947 O O . LEU B 1 102 ? 15.609 -8.812 12.914 1 97.94 102 LEU B O 1
ATOM 3951 N N . PRO B 1 103 ? 16.984 -9.234 11.211 1 95 103 PRO B N 1
ATOM 3952 C CA . PRO B 1 103 ? 18.203 -8.953 11.984 1 95 103 PRO B CA 1
ATOM 3953 C C . PRO B 1 103 ? 18.406 -7.457 12.219 1 95 103 PRO B C 1
ATOM 3955 O O . PRO B 1 103 ? 19.297 -7.07 12.977 1 95 103 PRO B O 1
ATOM 3958 N N . THR B 1 104 ? 17.672 -6.617 11.57 1 97.44 104 THR B N 1
ATOM 3959 C CA . THR B 1 104 ? 17.766 -5.172 11.727 1 97.44 104 THR B CA 1
ATOM 3960 C C . THR B 1 104 ? 16.391 -4.531 11.734 1 97.44 104 THR B C 1
ATOM 3962 O O . THR B 1 104 ? 15.422 -5.117 11.242 1 97.44 104 THR B O 1
ATOM 3965 N N . LYS B 1 105 ? 16.312 -3.357 12.312 1 97.81 105 LYS B N 1
ATOM 3966 C CA . LYS B 1 105 ? 15.086 -2.576 12.359 1 97.81 105 LYS B CA 1
ATOM 3967 C C . LYS B 1 105 ? 15.164 -1.366 11.43 1 97.81 105 LYS B C 1
ATOM 3969 O O . LYS B 1 105 ? 14.18 -0.632 11.273 1 97.81 105 LYS B O 1
ATOM 3974 N N . ALA B 1 106 ? 16.312 -1.165 10.859 1 97.94 106 ALA B N 1
ATOM 3975 C CA . ALA B 1 106 ? 16.531 -0.056 9.938 1 97.94 106 ALA B CA 1
ATOM 3976 C C . ALA B 1 106 ? 16.141 -0.446 8.516 1 97.94 106 ALA B C 1
ATOM 3978 O O . ALA B 1 106 ? 17.016 -0.751 7.691 1 97.94 106 ALA B O 1
ATOM 3979 N N . LEU B 1 107 ? 14.844 -0.401 8.25 1 98 107 LEU B N 1
ATOM 3980 C CA . LEU B 1 107 ? 14.344 -0.971 7.004 1 98 107 LEU B CA 1
ATOM 3981 C C . LEU B 1 107 ? 13.43 0.017 6.285 1 98 107 LEU B C 1
ATOM 3983 O O . LEU B 1 107 ? 12.414 0.447 6.84 1 98 107 LEU B O 1
ATOM 3987 N N . ALA B 1 108 ? 13.734 0.339 5.051 1 97.94 108 ALA B N 1
ATOM 3988 C CA . ALA B 1 108 ? 12.812 1.092 4.207 1 97.94 108 ALA B CA 1
ATOM 3989 C C . ALA B 1 108 ? 11.68 0.201 3.707 1 97.94 108 ALA B C 1
ATOM 3991 O O . ALA B 1 108 ? 11.703 -1.016 3.902 1 97.94 108 ALA B O 1
ATOM 3992 N N . GLY B 1 109 ? 10.68 0.838 3.18 1 97.5 109 GLY B N 1
ATOM 3993 C CA . GLY B 1 109 ? 9.578 0.106 2.572 1 97.5 109 GLY B CA 1
ATOM 3994 C C . GLY B 1 109 ? 8.367 -0.015 3.479 1 97.5 109 GLY B C 1
ATOM 3995 O O . GLY B 1 109 ? 8.477 0.167 4.691 1 97.5 109 GLY B O 1
ATOM 3996 N N . ALA B 1 110 ? 7.27 -0.319 2.906 1 97.88 110 ALA B N 1
ATOM 3997 C CA . ALA B 1 110 ? 5.992 -0.592 3.562 1 97.88 110 ALA B CA 1
ATOM 3998 C C . ALA B 1 110 ? 5.145 -1.548 2.73 1 97.88 110 ALA B C 1
ATOM 4000 O O . ALA B 1 110 ? 5.676 -2.381 1.994 1 97.88 110 ALA B O 1
ATOM 4001 N N . ASP B 1 111 ? 3.811 -1.562 2.982 1 98.19 111 ASP B N 1
ATOM 4002 C CA . ASP B 1 111 ? 2.936 -2.396 2.166 1 98.19 111 ASP B CA 1
ATOM 4003 C C . ASP B 1 111 ? 2.486 -1.655 0.908 1 98.19 111 ASP B C 1
ATOM 4005 O O . ASP B 1 111 ? 2.186 -0.461 0.958 1 98.19 111 ASP B O 1
ATOM 4009 N N . CYS B 1 112 ? 2.541 -2.324 -0.211 1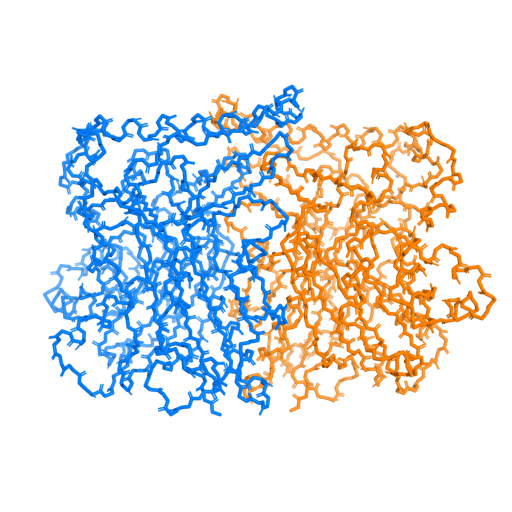 97.56 112 CYS B N 1
ATOM 4010 C CA . CYS B 1 112 ? 2.035 -1.826 -1.485 1 97.56 112 CYS B CA 1
ATOM 4011 C C . CYS B 1 112 ? 0.695 -2.465 -1.827 1 97.56 112 CYS B C 1
ATOM 4013 O O . CYS B 1 112 ? 0.553 -3.688 -1.77 1 97.56 112 CYS B O 1
ATOM 4015 N N . VAL B 1 113 ? -0.256 -1.533 -2.24 1 95.06 113 VAL B N 1
ATOM 4016 C CA . VAL B 1 113 ? -1.604 -2.061 -2.43 1 95.06 113 VAL B CA 1
ATOM 4017 C C . VAL B 1 113 ? -2.146 -1.617 -3.785 1 95.06 113 VAL B C 1
ATOM 4019 O O . VAL B 1 113 ? -2.262 -0.419 -4.055 1 95.06 113 VAL B O 1
ATOM 4022 N N . ASN B 1 114 ? -2.529 -2.547 -4.664 1 94.5 114 ASN B N 1
ATOM 4023 C CA . ASN B 1 114 ? -3.441 -2.535 -5.805 1 94.5 114 ASN B CA 1
ATOM 4024 C C . ASN B 1 114 ? -3.734 -3.949 -6.301 1 94.5 114 ASN B C 1
ATOM 4026 O O . ASN B 1 114 ? -3.17 -4.387 -7.305 1 94.5 114 ASN B O 1
ATOM 4030 N N . ALA B 1 115 ? -4.676 -4.496 -5.672 1 95.06 115 ALA B N 1
ATOM 4031 C CA . ALA B 1 115 ? -5.031 -5.887 -5.941 1 95.06 115 ALA B CA 1
ATOM 4032 C C . ALA B 1 115 ? -3.785 -6.738 -6.16 1 95.06 115 ALA B C 1
ATOM 4034 O O . ALA B 1 115 ? -2.867 -6.727 -5.336 1 95.06 115 ALA B O 1
ATOM 4035 N N . CYS B 1 116 ? -3.721 -7.496 -7.223 1 97.31 116 CYS B N 1
ATOM 4036 C CA . CYS B 1 116 ? -2.646 -8.469 -7.402 1 97.31 116 CYS B CA 1
ATOM 4037 C C . CYS B 1 116 ? -1.354 -7.781 -7.828 1 97.31 116 CYS B C 1
ATOM 4039 O O . CYS B 1 116 ? -0.276 -8.367 -7.742 1 97.31 116 CYS B O 1
ATOM 4041 N N . LEU B 1 117 ? -1.402 -6.535 -8.266 1 98.31 117 LEU B N 1
ATOM 4042 C CA . LEU B 1 117 ? -0.224 -5.867 -8.812 1 98.31 117 LEU B CA 1
ATOM 4043 C C . LEU B 1 117 ? 0.698 -5.398 -7.691 1 98.31 117 LEU B C 1
ATOM 4045 O O . LEU B 1 117 ? 1.863 -5.074 -7.934 1 98.31 117 LEU B O 1
ATOM 4049 N N . GLY B 1 118 ? 0.197 -5.395 -6.438 1 98.12 118 GLY B N 1
ATOM 4050 C CA . GLY B 1 118 ? 0.974 -4.902 -5.312 1 98.12 118 GLY B CA 1
ATOM 4051 C C . GLY B 1 118 ? 2.318 -5.59 -5.168 1 98.12 118 GLY B C 1
ATOM 4052 O O . GLY B 1 118 ? 3.297 -4.969 -4.742 1 98.12 118 GLY B O 1
ATOM 4053 N N . GLY B 1 119 ? 2.389 -6.84 -5.516 1 98.56 119 GLY B N 1
ATOM 4054 C CA . GLY B 1 119 ? 3.625 -7.598 -5.414 1 98.56 119 GLY B CA 1
ATOM 4055 C C . GLY B 1 119 ? 4.695 -7.125 -6.383 1 98.56 119 GLY B C 1
ATOM 4056 O O . GLY B 1 119 ? 5.855 -6.957 -6 1 98.56 119 GLY B O 1
ATOM 4057 N N . VAL B 1 120 ? 4.32 -6.898 -7.625 1 98.75 120 VAL B N 1
ATOM 4058 C CA . VAL B 1 120 ? 5.27 -6.48 -8.656 1 98.75 120 VAL B CA 1
ATOM 4059 C C . VAL B 1 120 ? 5.719 -5.047 -8.391 1 98.75 120 VAL B C 1
ATOM 4061 O O . VAL B 1 120 ? 6.875 -4.695 -8.625 1 98.75 120 VAL B O 1
ATOM 4064 N N . VAL B 1 121 ? 4.793 -4.227 -7.922 1 98.75 121 VAL B N 1
ATOM 4065 C CA . VAL B 1 121 ? 5.176 -2.861 -7.57 1 98.75 121 VAL B CA 1
ATOM 4066 C C . VAL B 1 121 ? 6.191 -2.885 -6.43 1 98.75 121 VAL B C 1
ATOM 4068 O O . VAL B 1 121 ? 7.168 -2.133 -6.445 1 98.75 121 VAL B O 1
ATOM 4071 N N . ALA B 1 122 ? 5.973 -3.766 -5.426 1 98.81 122 ALA B N 1
ATOM 4072 C CA . ALA B 1 122 ? 6.922 -3.924 -4.328 1 98.81 122 ALA B CA 1
ATOM 4073 C C . ALA B 1 122 ? 8.289 -4.352 -4.848 1 98.81 122 ALA B C 1
ATOM 4075 O O . ALA B 1 122 ? 9.32 -3.844 -4.395 1 98.81 122 ALA B O 1
ATOM 4076 N N . LEU B 1 123 ? 8.305 -5.258 -5.801 1 98.75 123 LEU B N 1
ATOM 4077 C CA . LEU B 1 123 ? 9.555 -5.684 -6.43 1 98.75 123 LEU B CA 1
ATOM 4078 C C . LEU B 1 123 ? 10.242 -4.512 -7.117 1 98.75 123 LEU B C 1
ATOM 4080 O O . LEU B 1 123 ? 11.43 -4.266 -6.891 1 98.75 123 LEU B O 1
ATOM 4084 N N . HIS B 1 124 ? 9.492 -3.795 -7.949 1 98.56 124 HIS B N 1
ATOM 4085 C CA . HIS B 1 124 ? 10.062 -2.684 -8.703 1 98.56 124 HIS B CA 1
ATOM 4086 C C . HIS B 1 124 ? 10.602 -1.604 -7.773 1 98.56 124 HIS B C 1
ATOM 4088 O O . HIS B 1 124 ? 11.688 -1.062 -8 1 98.56 124 HIS B O 1
ATOM 4094 N N . ASN B 1 125 ? 9.82 -1.275 -6.703 1 98.5 125 ASN B N 1
ATOM 4095 C CA . ASN B 1 125 ? 10.297 -0.31 -5.719 1 98.5 125 ASN B CA 1
ATOM 4096 C C . ASN B 1 125 ? 11.617 -0.746 -5.098 1 98.5 125 ASN B C 1
ATOM 4098 O O . ASN B 1 125 ? 12.516 0.075 -4.898 1 98.5 125 ASN B O 1
ATOM 4102 N N . SER B 1 126 ? 11.703 -1.996 -4.754 1 98.31 126 SER B N 1
ATOM 4103 C CA . SER B 1 126 ? 12.906 -2.514 -4.109 1 98.31 126 SER B CA 1
ATOM 4104 C C . SER B 1 126 ? 14.094 -2.49 -5.059 1 98.31 126 SER B C 1
ATOM 4106 O O . SER B 1 126 ? 15.227 -2.209 -4.645 1 98.31 126 SER B O 1
ATOM 4108 N N . LEU B 1 127 ? 13.875 -2.775 -6.324 1 97.38 127 LEU B N 1
ATOM 4109 C CA . LEU B 1 127 ? 14.93 -2.691 -7.328 1 97.38 127 LEU B CA 1
ATOM 4110 C C . LEU B 1 127 ? 15.422 -1.255 -7.484 1 97.38 127 LEU B C 1
ATOM 4112 O O . LEU B 1 127 ? 16.625 -1.01 -7.559 1 97.38 127 LEU B O 1
ATOM 4116 N N . CYS B 1 128 ? 14.484 -0.316 -7.535 1 96.19 128 CYS B N 1
ATOM 4117 C CA . CYS B 1 128 ? 14.844 1.094 -7.633 1 96.19 128 CYS B CA 1
ATOM 4118 C C . CYS B 1 128 ? 15.648 1.535 -6.418 1 96.19 128 CYS B C 1
ATOM 4120 O O . CYS B 1 128 ? 16.625 2.27 -6.555 1 96.19 128 CYS B O 1
ATOM 4122 N N . TRP B 1 129 ? 15.258 1.077 -5.227 1 97 129 TRP B N 1
ATOM 4123 C CA . TRP B 1 129 ? 15.961 1.444 -4 1 97 129 TRP B CA 1
ATOM 4124 C C . TRP B 1 129 ? 17.391 0.912 -4.016 1 97 129 TRP B C 1
ATOM 4126 O O . TRP B 1 129 ? 18.328 1.647 -3.723 1 97 129 TRP B O 1
ATOM 4136 N N . LEU B 1 130 ? 17.562 -0.303 -4.395 1 96.69 130 LEU B N 1
ATOM 4137 C CA . LEU B 1 130 ? 18.891 -0.918 -4.445 1 96.69 130 LEU B CA 1
ATOM 4138 C C . LEU B 1 130 ? 19.781 -0.206 -5.453 1 96.69 130 LEU B C 1
ATOM 4140 O O . LEU B 1 130 ? 20.984 -0.101 -5.254 1 96.69 130 LEU B O 1
ATOM 4144 N N . SER B 1 131 ? 19.172 0.269 -6.52 1 93.38 131 SER B N 1
ATOM 4145 C CA . SER B 1 131 ? 19.938 0.963 -7.551 1 93.38 131 SER B CA 1
ATOM 4146 C C . SER B 1 131 ? 20.328 2.365 -7.098 1 93.38 131 SER B C 1
ATOM 4148 O O . SER B 1 131 ? 21.234 2.971 -7.664 1 93.38 131 SER B O 1
ATOM 4150 N N . SER B 1 132 ? 19.609 2.861 -6.102 1 90.12 132 SER B N 1
ATOM 4151 C CA . SER B 1 132 ? 19.812 4.25 -5.691 1 90.12 132 SER B CA 1
ATOM 4152 C C . SER B 1 132 ? 20.828 4.352 -4.562 1 90.12 132 SER B C 1
ATOM 4154 O O . SER B 1 132 ? 21.344 5.434 -4.285 1 90.12 132 SER B O 1
ATOM 4156 N N . ILE B 1 133 ? 21.172 3.275 -3.949 1 87.38 133 ILE B N 1
ATOM 4157 C CA . ILE B 1 133 ? 22.109 3.348 -2.828 1 87.38 133 ILE B CA 1
ATOM 4158 C C . ILE B 1 133 ? 23.531 3.123 -3.322 1 87.38 133 ILE B C 1
ATOM 4160 O O . ILE B 1 133 ? 23.75 2.432 -4.32 1 87.38 133 ILE B O 1
ATOM 4164 N N . SER B 1 134 ? 24.469 3.678 -2.619 1 83.75 134 SER B N 1
ATOM 4165 C CA . SER B 1 134 ? 25.875 3.648 -3.031 1 83.75 134 SER B CA 1
ATOM 4166 C C . SER B 1 134 ? 26.609 2.471 -2.406 1 83.75 134 SER B C 1
ATOM 4168 O O . SER B 1 134 ? 27.703 2.102 -2.855 1 83.75 134 SER B O 1
ATOM 4170 N N . THR B 1 135 ? 26.047 1.873 -1.37 1 86.06 135 THR B N 1
ATOM 4171 C CA . THR B 1 135 ? 26.688 0.755 -0.683 1 86.06 135 THR B CA 1
ATOM 4172 C C . THR B 1 135 ? 26.016 -0.562 -1.047 1 86.06 135 THR B C 1
ATOM 4174 O O . THR B 1 135 ? 24.906 -0.568 -1.574 1 86.06 135 THR B O 1
ATOM 4177 N N . LYS B 1 136 ? 26.75 -1.584 -0.792 1 92.06 136 LYS B N 1
ATOM 4178 C CA . LYS B 1 136 ? 26.125 -2.896 -0.934 1 92.06 136 LYS B CA 1
ATOM 4179 C C . LYS B 1 136 ? 24.922 -3.043 0.006 1 92.06 136 LYS B C 1
ATOM 4181 O O . LYS B 1 136 ? 24.953 -2.547 1.134 1 92.06 136 LYS B O 1
ATOM 4186 N N . GLY B 1 137 ? 23.875 -3.658 -0.515 1 96.12 137 GLY B N 1
ATOM 4187 C CA . GLY B 1 137 ? 22.703 -3.842 0.321 1 96.12 137 GLY B CA 1
ATOM 4188 C C . GLY B 1 137 ? 21.766 -4.918 -0.192 1 96.12 137 GLY B C 1
ATOM 4189 O O . GLY B 1 137 ? 22 -5.496 -1.258 1 96.12 137 GLY B O 1
ATOM 4190 N N . ALA B 1 138 ? 20.859 -5.238 0.646 1 98.19 138 ALA B N 1
ATOM 4191 C CA . ALA B 1 138 ? 19.844 -6.254 0.342 1 98.19 138 ALA B CA 1
ATOM 4192 C C . ALA B 1 138 ? 18.438 -5.734 0.632 1 98.19 138 ALA B C 1
ATOM 4194 O O . ALA B 1 138 ? 18.266 -4.84 1.463 1 98.19 138 ALA B O 1
ATOM 4195 N N . ALA B 1 139 ? 17.547 -6.219 -0.085 1 98.56 139 ALA B N 1
ATOM 4196 C CA . ALA B 1 139 ? 16.109 -5.996 0.132 1 98.56 139 ALA B CA 1
ATOM 4197 C C . ALA B 1 139 ? 15.344 -7.316 0.116 1 98.56 139 ALA B C 1
ATOM 4199 O O . ALA B 1 139 ? 15.758 -8.273 -0.539 1 98.56 139 ALA B O 1
ATOM 4200 N N . ILE B 1 140 ? 14.305 -7.367 0.871 1 98.88 140 ILE B N 1
ATOM 4201 C CA . ILE B 1 140 ? 13.383 -8.5 0.834 1 98.88 140 ILE B CA 1
ATOM 4202 C C . ILE B 1 140 ? 11.992 -8.031 0.416 1 98.88 140 ILE B C 1
ATOM 4204 O O . ILE B 1 140 ? 11.516 -7 0.89 1 98.88 140 ILE B O 1
ATOM 4208 N N . VAL B 1 141 ? 11.406 -8.703 -0.527 1 98.94 141 VAL B N 1
ATOM 4209 C CA . VAL B 1 141 ? 10.016 -8.508 -0.917 1 98.94 141 VAL B CA 1
ATOM 4210 C C . VAL B 1 141 ? 9.188 -9.727 -0.517 1 98.94 141 VAL B C 1
ATOM 4212 O O . VAL B 1 141 ? 9.578 -10.867 -0.781 1 98.94 141 VAL B O 1
ATOM 4215 N N . VAL B 1 142 ? 8.07 -9.5 0.159 1 98.94 142 VAL B N 1
ATOM 4216 C CA . VAL B 1 142 ? 7.164 -10.586 0.525 1 98.94 142 VAL B CA 1
ATOM 4217 C C . VAL B 1 142 ? 5.785 -10.336 -0.088 1 98.94 142 VAL B C 1
ATOM 4219 O O . VAL B 1 142 ? 5.266 -9.219 -0.028 1 98.94 142 VAL B O 1
ATOM 4222 N N . THR B 1 143 ? 5.25 -11.289 -0.764 1 98.88 143 THR B N 1
ATOM 4223 C CA . THR B 1 143 ? 3.846 -11.297 -1.162 1 98.88 143 THR B CA 1
ATOM 4224 C C . THR B 1 143 ? 3.059 -12.312 -0.345 1 98.88 143 THR B C 1
ATOM 4226 O O . THR B 1 143 ? 3.564 -13.398 -0.042 1 98.88 143 THR B O 1
ATOM 4229 N N . THR B 1 144 ? 1.887 -11.977 0.097 1 98.81 144 THR B N 1
ATOM 4230 C CA . THR B 1 144 ? 1.102 -12.859 0.948 1 98.81 144 THR B CA 1
ATOM 4231 C C . THR B 1 144 ? -0.389 -12.562 0.807 1 98.81 144 THR B C 1
ATOM 4233 O O . THR B 1 144 ? -0.807 -11.406 0.868 1 98.81 144 THR B O 1
ATOM 4236 N N . ASP B 1 145 ? -1.145 -13.625 0.555 1 97.94 145 ASP B N 1
ATOM 4237 C CA . ASP B 1 145 ? -2.574 -13.406 0.364 1 97.94 145 ASP B CA 1
ATOM 4238 C C . ASP B 1 145 ? -3.365 -14.695 0.6 1 97.94 145 ASP B C 1
ATOM 4240 O O . ASP B 1 145 ? -2.83 -15.797 0.446 1 97.94 145 ASP B O 1
ATOM 4244 N N . ILE B 1 146 ? -4.539 -14.531 0.968 1 95.69 146 ILE B N 1
ATOM 4245 C CA . ILE B 1 146 ? -5.594 -15.539 0.982 1 95.69 146 ILE B CA 1
ATOM 4246 C C . ILE B 1 146 ? -6.758 -15.078 0.111 1 95.69 146 ILE B C 1
ATOM 4248 O O . ILE B 1 146 ? -7.418 -14.078 0.42 1 95.69 146 ILE B O 1
ATOM 4252 N N . ALA B 1 147 ? -6.957 -15.742 -0.998 1 94.69 147 ALA B N 1
ATOM 4253 C CA . ALA B 1 147 ? -8.055 -15.43 -1.909 1 94.69 147 ALA B CA 1
ATOM 4254 C C . ALA B 1 147 ? -9.312 -16.203 -1.542 1 94.69 147 ALA B C 1
ATOM 4256 O O . ALA B 1 147 ? -9.336 -17.438 -1.636 1 94.69 147 ALA B O 1
ATOM 4257 N N . THR B 1 148 ? -10.328 -15.5 -1.116 1 88 148 THR B N 1
ATOM 4258 C CA . THR B 1 148 ? -11.602 -16.109 -0.763 1 88 148 THR B CA 1
ATOM 4259 C C . THR B 1 148 ? -12.742 -15.477 -1.56 1 88 148 THR B C 1
ATOM 4261 O O . THR B 1 148 ? -12.773 -14.258 -1.757 1 88 148 THR B O 1
ATOM 4264 N N . TYR B 1 149 ? -13.602 -16.375 -2.051 1 86.06 149 TYR B N 1
ATOM 4265 C CA . TYR B 1 149 ? -14.758 -15.945 -2.828 1 86.06 149 TYR B CA 1
ATOM 4266 C C . TYR B 1 149 ? -16.031 -16.609 -2.314 1 86.06 149 TYR B C 1
ATOM 4268 O O . TYR B 1 149 ? -16 -17.75 -1.854 1 86.06 149 TYR B O 1
ATOM 4276 N N . SER B 1 150 ? -17.125 -15.914 -2.438 1 76.38 150 SER B N 1
ATOM 4277 C CA . SER B 1 150 ? -18.406 -16.469 -1.979 1 76.38 150 SER B CA 1
ATOM 4278 C C . SER B 1 150 ? -19.234 -16.984 -3.146 1 76.38 150 SER B C 1
ATOM 4280 O O . SER B 1 150 ? -20.094 -17.844 -2.967 1 76.38 150 SER B O 1
ATOM 4282 N N . GLU B 1 151 ? -18.922 -16.484 -4.242 1 82.94 151 GLU B N 1
ATOM 4283 C CA . GLU B 1 151 ? -19.719 -16.891 -5.398 1 82.94 151 GLU B CA 1
ATOM 4284 C C . GLU B 1 151 ? -19.266 -18.234 -5.953 1 82.94 151 GLU B C 1
ATOM 4286 O O . GLU B 1 151 ? -18.078 -18.516 -5.996 1 82.94 151 GLU B O 1
ATOM 4291 N N . LYS B 1 152 ? -20.203 -18.969 -6.461 1 84.69 152 LYS B N 1
ATOM 4292 C CA . LYS B 1 152 ? -19.953 -20.312 -6.977 1 84.69 152 LYS B CA 1
ATOM 4293 C C . LYS B 1 152 ? -18.969 -20.281 -8.133 1 84.69 152 LYS B C 1
ATOM 4295 O O . LYS B 1 152 ? -18.141 -21.203 -8.281 1 84.69 152 LYS B O 1
ATOM 4300 N N . SER B 1 153 ? -19.109 -19.281 -8.898 1 85.38 153 SER B N 1
ATOM 4301 C CA . SER B 1 153 ? -18.312 -19.219 -10.117 1 85.38 153 SER B CA 1
ATOM 4302 C C . SER B 1 153 ? -16.859 -18.875 -9.797 1 85.38 153 SER B C 1
ATOM 4304 O O . SER B 1 153 ? -15.945 -19.25 -10.547 1 85.38 153 SER B O 1
ATOM 4306 N N . THR B 1 154 ? -16.625 -18.203 -8.703 1 90.44 154 THR B N 1
ATOM 4307 C CA . THR B 1 154 ? -15.273 -17.719 -8.414 1 90.44 154 THR B CA 1
ATOM 4308 C C . THR B 1 154 ? -14.633 -18.516 -7.293 1 90.44 154 THR B C 1
ATOM 4310 O O . THR B 1 154 ? -13.406 -18.578 -7.184 1 90.44 154 THR B O 1
ATOM 4313 N N . PHE B 1 155 ? -15.422 -19.219 -6.555 1 91.81 155 PHE B N 1
ATOM 4314 C CA . PHE B 1 155 ? -14.977 -19.984 -5.395 1 91.81 155 PHE B CA 1
ATOM 4315 C C . PHE B 1 155 ? -13.852 -20.938 -5.773 1 91.81 155 PHE B C 1
ATOM 4317 O O . PHE B 1 155 ? -12.828 -21 -5.094 1 91.81 155 PHE B O 1
ATOM 4324 N N . PRO B 1 156 ? -13.953 -21.547 -6.914 1 94 156 PRO B N 1
ATOM 4325 C CA . PRO B 1 156 ? -12.953 -22.562 -7.246 1 94 156 PRO B CA 1
ATOM 4326 C C . PRO B 1 156 ? -11.578 -21.969 -7.551 1 94 156 PRO B C 1
ATOM 4328 O O . PRO B 1 156 ? -10.586 -22.688 -7.613 1 94 156 PRO B O 1
ATOM 4331 N N . THR B 1 157 ? -11.516 -20.641 -7.789 1 94.88 157 THR B N 1
ATOM 4332 C CA . THR B 1 157 ? -10.25 -20.016 -8.172 1 94.88 157 THR B CA 1
ATOM 4333 C C . THR B 1 157 ? -9.484 -19.562 -6.941 1 94.88 157 THR B C 1
ATOM 4335 O O . THR B 1 157 ? -8.367 -19.047 -7.059 1 94.88 157 THR B O 1
ATOM 4338 N N . GLY B 1 158 ? -10.078 -19.75 -5.781 1 94.75 158 GLY B N 1
ATOM 4339 C CA . GLY B 1 158 ? -9.438 -19.328 -4.551 1 94.75 158 GLY B CA 1
ATOM 4340 C C . GLY B 1 158 ? -8.094 -20 -4.32 1 94.75 158 GLY B C 1
ATOM 4341 O O . GLY B 1 158 ? -7.746 -20.953 -5.004 1 94.75 158 GLY B O 1
ATOM 4342 N N . GLY B 1 159 ? -7.383 -19.531 -3.363 1 95.62 159 GLY B N 1
ATOM 4343 C CA . GLY B 1 159 ? -6.074 -20.031 -2.979 1 95.62 159 GLY B CA 1
ATOM 4344 C C . GLY B 1 159 ? -5.426 -19.219 -1.873 1 95.62 159 GLY B C 1
ATOM 4345 O O . GLY B 1 159 ? -6.008 -18.234 -1.392 1 95.62 159 GLY B O 1
ATOM 4346 N N . ALA B 1 160 ? -4.262 -19.688 -1.438 1 96.31 160 ALA B N 1
ATOM 4347 C CA . ALA B 1 160 ? -3.508 -19 -0.389 1 96.31 160 ALA B CA 1
ATOM 4348 C C . ALA B 1 160 ? -2.021 -19.328 -0.479 1 96.31 160 ALA B C 1
ATOM 4350 O O . ALA B 1 160 ? -1.649 -20.453 -0.832 1 96.31 160 ALA B O 1
ATOM 4351 N N . GLY B 1 161 ? -1.235 -18.344 -0.161 1 96.69 161 GLY B N 1
ATOM 4352 C CA . GLY B 1 161 ? 0.201 -18.562 -0.155 1 96.69 161 GLY B CA 1
ATOM 4353 C C . GLY B 1 161 ? 1.007 -17.297 0.019 1 96.69 161 GLY B C 1
ATOM 4354 O O . GLY B 1 161 ? 0.442 -16.203 0.086 1 96.69 161 GLY B O 1
ATOM 4355 N N . ALA B 1 162 ? 2.289 -17.469 0.205 1 98.31 162 ALA B N 1
ATOM 4356 C CA . ALA B 1 162 ? 3.225 -16.359 0.353 1 98.31 162 ALA B CA 1
ATOM 4357 C C . ALA B 1 162 ? 4.551 -16.656 -0.339 1 98.31 162 ALA B C 1
ATOM 4359 O O . ALA B 1 162 ? 4.977 -17.812 -0.394 1 98.31 162 ALA B O 1
ATOM 4360 N N . VAL B 1 163 ? 5.152 -15.672 -0.928 1 98.69 163 VAL B N 1
ATOM 4361 C CA . VAL B 1 163 ? 6.469 -15.773 -1.545 1 98.69 163 VAL B CA 1
ATOM 4362 C C . VAL B 1 163 ? 7.387 -14.688 -0.982 1 98.69 163 VAL B C 1
ATOM 4364 O O . VAL B 1 163 ? 7.055 -13.5 -1.026 1 98.69 163 VAL B O 1
ATOM 4367 N N . ALA B 1 164 ? 8.508 -15.055 -0.38 1 98.88 164 ALA B N 1
ATOM 4368 C CA . ALA B 1 164 ? 9.562 -14.133 0.034 1 98.88 164 ALA B CA 1
ATOM 4369 C C . ALA B 1 164 ? 10.734 -14.172 -0.943 1 98.88 164 ALA B C 1
ATOM 4371 O O . ALA B 1 164 ? 11.148 -15.242 -1.381 1 98.88 164 ALA B O 1
ATOM 4372 N N . MET B 1 165 ? 11.234 -13.031 -1.326 1 98.88 165 MET B N 1
ATOM 4373 C CA . MET B 1 165 ? 12.305 -12.898 -2.312 1 98.88 165 MET B CA 1
ATOM 4374 C C . MET B 1 165 ? 13.445 -12.047 -1.769 1 98.88 165 MET B C 1
ATOM 4376 O O . MET B 1 165 ? 13.211 -10.977 -1.207 1 98.88 165 MET B O 1
ATOM 4380 N N . LEU B 1 166 ? 14.625 -12.523 -1.92 1 98.75 166 LEU B N 1
ATOM 4381 C CA . LEU B 1 166 ? 15.812 -11.773 -1.526 1 98.75 166 LEU B CA 1
ATOM 4382 C C . LEU B 1 166 ? 16.453 -11.117 -2.736 1 98.75 166 LEU B C 1
ATOM 4384 O O . LEU B 1 166 ? 16.75 -11.781 -3.732 1 98.75 166 LEU B O 1
ATOM 4388 N N . LEU B 1 167 ? 16.609 -9.844 -2.693 1 98.44 167 LEU B N 1
ATOM 4389 C CA . LEU B 1 167 ? 17.281 -9.062 -3.723 1 98.44 167 LEU B CA 1
ATOM 4390 C C . LEU B 1 167 ? 18.594 -8.5 -3.209 1 98.44 167 LEU B C 1
ATOM 4392 O O . LEU B 1 167 ? 18.688 -8.07 -2.059 1 98.44 167 LEU B O 1
ATOM 4396 N N . LEU B 1 168 ? 19.625 -8.461 -4.059 1 97.75 168 LEU B N 1
ATOM 4397 C CA . LEU B 1 168 ? 20.938 -7.922 -3.707 1 97.75 168 LEU B CA 1
ATOM 4398 C C . LEU B 1 168 ? 21.359 -6.863 -4.715 1 97.75 168 LEU B C 1
ATOM 4400 O O . LEU B 1 168 ? 21.047 -6.953 -5.898 1 97.75 168 LEU B O 1
ATOM 4404 N N . SER B 1 169 ? 22.109 -5.836 -4.211 1 93.5 169 SER B N 1
ATOM 4405 C CA . SER B 1 169 ? 22.75 -4.859 -5.086 1 93.5 169 SER B CA 1
ATOM 4406 C C . SER B 1 169 ? 24.016 -5.43 -5.719 1 93.5 169 SER B C 1
ATOM 4408 O O . SER B 1 169 ? 25.109 -4.91 -5.504 1 93.5 169 SER B O 1
ATOM 4410 N N . CYS B 1 170 ? 24.016 -6.66 -6.211 1 83.5 170 CYS B N 1
ATOM 4411 C CA . CYS B 1 170 ? 25.219 -7.27 -6.754 1 83.5 170 CYS B CA 1
ATOM 4412 C C . CYS B 1 170 ? 24.906 -8.062 -8.016 1 83.5 170 CYS B C 1
ATOM 4414 O O . CYS B 1 170 ? 23.766 -8.492 -8.219 1 83.5 170 CYS B O 1
ATOM 4416 N N . THR B 1 171 ? 26.125 -8.203 -8.711 1 77.38 171 THR B N 1
ATOM 4417 C CA . THR B 1 171 ? 25.984 -8.992 -9.93 1 77.38 171 THR B CA 1
ATOM 4418 C C . THR B 1 171 ? 26.75 -10.305 -9.828 1 77.38 171 THR B C 1
ATOM 4420 O O . THR B 1 171 ? 26.672 -11.156 -10.711 1 77.38 171 THR B O 1
ATOM 4423 N N . GLU B 1 172 ? 27.328 -10.5 -8.711 1 85.25 172 GLU B N 1
ATOM 4424 C CA . GLU B 1 172 ? 28.203 -11.656 -8.617 1 85.25 172 GLU B CA 1
ATOM 4425 C C . GLU B 1 172 ? 27.453 -12.891 -8.148 1 85.25 172 GLU B C 1
ATOM 4427 O O . GLU B 1 172 ? 27.922 -14.023 -8.344 1 85.25 172 GLU B O 1
ATOM 4432 N N . VAL B 1 173 ? 26.344 -12.742 -7.582 1 90.56 173 VAL B N 1
ATOM 4433 C CA . VAL B 1 173 ? 25.547 -13.859 -7.098 1 90.56 173 VAL B CA 1
ATOM 4434 C C . VAL B 1 173 ? 24.547 -14.281 -8.18 1 90.56 173 VAL B C 1
ATOM 4436 O O . VAL B 1 173 ? 23.859 -13.445 -8.766 1 90.56 173 VAL B O 1
ATOM 4439 N N . PRO B 1 174 ? 24.562 -15.609 -8.484 1 91.31 174 PRO B N 1
ATOM 4440 C CA . PRO B 1 174 ? 23.562 -16.062 -9.469 1 91.31 174 PRO B CA 1
ATOM 4441 C C . PRO B 1 174 ? 22.141 -15.648 -9.094 1 91.31 174 PRO B C 1
ATOM 4443 O O . PRO B 1 174 ? 21.766 -15.695 -7.918 1 91.31 174 PRO B O 1
ATOM 4446 N N . GLY B 1 175 ? 21.422 -15.18 -10.102 1 93.25 175 GLY B N 1
ATOM 4447 C CA . GLY B 1 175 ? 20.062 -14.742 -9.867 1 93.25 175 GLY B CA 1
ATOM 4448 C C . GLY B 1 175 ? 19.406 -14.141 -11.102 1 93.25 175 GLY B C 1
ATOM 4449 O O . GLY B 1 175 ? 19.875 -14.352 -12.219 1 93.25 175 GLY B O 1
ATOM 4450 N N . LEU B 1 176 ? 18.266 -13.516 -10.883 1 95.62 176 LEU B N 1
ATOM 4451 C CA . LEU B 1 176 ? 17.484 -12.906 -11.945 1 95.62 176 LEU B CA 1
ATOM 4452 C C . LEU B 1 176 ? 17.672 -11.391 -11.953 1 95.62 176 LEU B C 1
ATOM 4454 O O . LEU B 1 176 ? 17.641 -10.75 -10.898 1 95.62 176 LEU B O 1
ATOM 4458 N N . GLU B 1 177 ? 17.938 -10.891 -13.148 1 95.88 177 GLU B N 1
ATOM 4459 C CA . GLU B 1 177 ? 17.875 -9.445 -13.367 1 95.88 177 GLU B CA 1
ATOM 4460 C C . GLU B 1 177 ? 16.562 -9.039 -14.023 1 95.88 177 GLU B C 1
ATOM 4462 O O . GLU B 1 177 ? 16.25 -9.492 -15.133 1 95.88 177 GLU B O 1
ATOM 4467 N N . CYS B 1 178 ? 15.742 -8.25 -13.344 1 96.5 178 CYS B N 1
ATOM 4468 C CA . CYS B 1 178 ? 14.477 -7.773 -13.891 1 96.5 178 CYS B CA 1
ATOM 4469 C C . CYS B 1 178 ? 14.617 -6.363 -14.445 1 96.5 178 CYS B C 1
ATOM 4471 O O . CYS B 1 178 ? 15.008 -5.445 -13.727 1 96.5 178 CYS B O 1
ATOM 4473 N N . VAL B 1 179 ? 14.289 -6.16 -15.711 1 95.31 179 VAL B N 1
ATOM 4474 C CA . VAL B 1 179 ? 14.516 -4.883 -16.375 1 95.31 179 VAL B CA 1
ATOM 4475 C C . VAL B 1 179 ? 13.336 -4.555 -17.281 1 95.31 179 VAL B C 1
ATOM 4477 O O . VAL B 1 179 ? 12.484 -5.41 -17.547 1 95.31 179 VAL B O 1
ATOM 4480 N N . GLY B 1 180 ? 13.25 -3.342 -17.703 1 95.81 180 GLY B N 1
ATOM 4481 C CA . GLY B 1 180 ? 12.312 -2.941 -18.734 1 95.81 180 GLY B CA 1
ATOM 4482 C C . GLY B 1 180 ? 10.875 -2.904 -18.25 1 95.81 180 GLY B C 1
ATOM 4483 O O . GLY B 1 180 ? 9.969 -3.355 -18.953 1 95.81 180 GLY B O 1
ATOM 4484 N N . PHE B 1 181 ? 10.641 -2.383 -17.094 1 97.44 181 PHE B N 1
ATOM 4485 C CA . PHE B 1 181 ? 9.289 -2.303 -16.562 1 97.44 181 PHE B CA 1
ATOM 4486 C C . PHE B 1 181 ? 8.438 -1.327 -17.359 1 97.44 181 PHE B C 1
ATOM 4488 O O . PHE B 1 181 ? 8.828 -0.175 -17.562 1 97.44 181 PHE B O 1
ATOM 4495 N N . ARG B 1 182 ? 7.281 -1.787 -17.844 1 98 182 ARG B N 1
ATOM 4496 C CA . ARG B 1 182 ? 6.285 -0.983 -18.547 1 98 182 ARG B CA 1
ATOM 4497 C C . ARG B 1 182 ? 4.922 -1.09 -17.875 1 98 182 ARG B C 1
ATOM 4499 O O . ARG B 1 182 ? 4.402 -2.191 -17.688 1 98 182 ARG B O 1
ATOM 4506 N N . TYR B 1 183 ? 4.375 0.083 -17.625 1 98.62 183 TYR B N 1
ATOM 4507 C CA . TYR B 1 183 ? 3.115 0.097 -16.891 1 98.62 183 TYR B CA 1
ATOM 4508 C C . TYR B 1 183 ? 1.982 0.631 -17.75 1 98.62 183 TYR B C 1
ATOM 4510 O O . TYR B 1 183 ? 2.223 1.349 -18.734 1 98.62 183 TYR B O 1
ATOM 4518 N N . HIS B 1 184 ? 0.808 0.274 -17.375 1 98.69 184 HIS B N 1
ATOM 4519 C CA . HIS B 1 184 ? -0.428 0.868 -17.875 1 98.69 184 HIS B CA 1
ATOM 4520 C C . HIS B 1 184 ? -1.537 0.787 -16.828 1 98.69 184 HIS B C 1
ATOM 4522 O O . HIS B 1 184 ? -1.742 -0.262 -16.219 1 98.69 184 HIS B O 1
ATOM 4528 N N . TRP B 1 185 ? -2.24 1.909 -16.688 1 98.31 185 TRP B N 1
ATOM 4529 C CA . TRP B 1 185 ? -3.279 1.966 -15.664 1 98.31 185 TRP B CA 1
ATOM 4530 C C . TRP B 1 185 ? -4.594 2.465 -16.25 1 98.31 185 TRP B C 1
ATOM 4532 O O . TRP B 1 185 ? -4.598 3.303 -17.156 1 98.31 185 TRP B O 1
ATOM 4542 N N . GLU B 1 186 ? -5.672 1.953 -15.773 1 97.38 186 GLU B N 1
ATOM 4543 C CA . GLU B 1 186 ? -7.031 2.455 -15.969 1 97.38 186 GLU B CA 1
ATOM 4544 C C . GLU B 1 186 ? -7.836 2.389 -14.68 1 97.38 186 GLU B C 1
ATOM 4546 O O . GLU B 1 186 ? -7.395 1.787 -13.695 1 97.38 186 GLU B O 1
ATOM 4551 N N . ASN B 1 187 ? -8.922 3.098 -14.648 1 96.94 187 ASN B N 1
ATOM 4552 C CA . ASN B 1 187 ? -9.883 3.025 -13.555 1 96.94 187 ASN B CA 1
ATOM 4553 C C . ASN B 1 187 ? -11.039 2.086 -13.883 1 96.94 187 ASN B C 1
ATOM 4555 O O . ASN B 1 187 ? -12 2.48 -14.547 1 96.94 187 ASN B O 1
ATOM 4559 N N . GLU B 1 188 ? -10.93 0.816 -13.328 1 96.38 188 GLU B N 1
ATOM 4560 C CA . GLU B 1 188 ? -11.906 -0.211 -13.68 1 96.38 188 GLU B CA 1
ATOM 4561 C C . GLU B 1 188 ? -12.508 -0.854 -12.43 1 96.38 188 GLU B C 1
ATOM 4563 O O . GLU B 1 188 ? -11.914 -0.795 -11.352 1 96.38 188 GLU B O 1
ATOM 4568 N N . TYR B 1 189 ? -13.68 -1.399 -12.562 1 95 189 TYR B N 1
ATOM 4569 C CA . TYR B 1 189 ? -14.344 -2.15 -11.508 1 95 189 TYR B CA 1
ATOM 4570 C C . TYR B 1 189 ? -14.562 -3.6 -11.922 1 95 189 TYR B C 1
ATOM 4572 O O . TYR B 1 189 ? -15.68 -4.117 -11.836 1 95 189 TYR B O 1
ATOM 4580 N N . ASP B 1 190 ? -13.508 -4.223 -12.328 1 94.69 190 ASP B N 1
ATOM 4581 C CA . ASP B 1 190 ? -13.547 -5.633 -12.695 1 94.69 190 ASP B CA 1
ATOM 4582 C C . ASP B 1 190 ? -13.5 -6.523 -11.461 1 94.69 190 ASP B C 1
ATOM 4584 O O . ASP B 1 190 ? -14.031 -7.637 -11.469 1 94.69 190 ASP B O 1
ATOM 4588 N N . PHE B 1 191 ? -12.891 -6.117 -10.461 1 92.44 191 PHE B N 1
ATOM 4589 C CA . PHE B 1 191 ? -12.695 -6.754 -9.164 1 92.44 191 PHE B CA 1
ATOM 4590 C C . PHE B 1 191 ? -12.344 -5.719 -8.094 1 92.44 191 PHE B C 1
ATOM 4592 O O . PHE B 1 191 ? -11.43 -4.918 -8.273 1 92.44 191 PHE B O 1
ATOM 4599 N N . TYR B 1 192 ? -13.047 -5.664 -7.066 1 91 192 TYR B N 1
ATOM 4600 C CA . TYR B 1 192 ? -12.852 -4.691 -5.996 1 91 192 TYR B CA 1
ATOM 4601 C C . TYR B 1 192 ? -13.523 -5.152 -4.711 1 91 192 TYR B C 1
ATOM 4603 O O . TYR B 1 192 ? -14.273 -6.133 -4.711 1 91 192 TYR B O 1
ATOM 4611 N N . LYS B 1 193 ? -13.125 -4.539 -3.623 1 88.19 193 LYS B N 1
ATOM 4612 C CA . LYS B 1 193 ? -13.672 -4.867 -2.309 1 88.19 193 LYS B CA 1
ATOM 4613 C C . LYS B 1 193 ? -14.305 -3.639 -1.656 1 88.19 193 LYS B C 1
ATOM 4615 O O . LYS B 1 193 ? -13.719 -3.037 -0.755 1 88.19 193 LYS B O 1
ATOM 4620 N N . PRO B 1 194 ? -15.539 -3.324 -2.027 1 80.69 194 PRO B N 1
ATOM 4621 C CA . PRO B 1 194 ? -16.172 -2.086 -1.556 1 80.69 194 PRO B CA 1
ATOM 4622 C C . PRO B 1 194 ? -16.656 -2.188 -0.114 1 80.69 194 PRO B C 1
ATOM 4624 O O . PRO B 1 194 ? -16.906 -1.165 0.53 1 80.69 194 PRO B O 1
ATOM 4627 N N . HIS B 1 195 ? -16.906 -3.426 0.231 1 69.19 195 HIS B N 1
ATOM 4628 C CA . HIS B 1 195 ? -17.422 -3.623 1.58 1 69.19 195 HIS B CA 1
ATOM 4629 C C . HIS B 1 195 ? -16.297 -3.91 2.566 1 69.19 195 HIS B C 1
ATOM 4631 O O . HIS B 1 195 ? -15.805 -5.039 2.648 1 69.19 195 HIS B O 1
ATOM 4637 N N . VAL B 1 196 ? -15.992 -2.932 3.188 1 57.34 196 VAL B N 1
ATOM 4638 C CA . VAL B 1 196 ? -14.758 -2.998 3.965 1 57.34 196 VAL B CA 1
ATOM 4639 C C . VAL B 1 196 ? -14.891 -4.059 5.055 1 57.34 196 VAL B C 1
ATOM 4641 O O . VAL B 1 196 ? -13.891 -4.605 5.523 1 57.34 196 VAL B O 1
ATOM 4644 N N . ALA B 1 197 ? -16.188 -4.383 5.328 1 59.47 197 ALA B N 1
ATOM 4645 C CA . ALA B 1 197 ? -16.406 -5.402 6.352 1 59.47 197 ALA B CA 1
ATOM 4646 C C . ALA B 1 197 ? -16.234 -6.805 5.77 1 59.47 197 ALA B C 1
ATOM 4648 O O . ALA B 1 197 ? -16.078 -7.773 6.516 1 59.47 197 ALA B O 1
ATOM 4649 N N . SER B 1 198 ? -16.266 -6.762 4.48 1 64 198 SER B N 1
ATOM 4650 C CA . SER B 1 198 ? -16.094 -8.055 3.816 1 64 198 SER B CA 1
ATOM 4651 C C . SER B 1 198 ? -14.719 -8.172 3.172 1 64 198 SER B C 1
ATOM 4653 O O . SER B 1 198 ? -14.25 -7.23 2.529 1 64 198 SER B O 1
ATOM 4655 N N . ARG B 1 199 ? -14.125 -9.32 3.486 1 69.44 199 ARG B N 1
ATOM 4656 C CA . ARG B 1 199 ? -12.844 -9.586 2.832 1 69.44 199 ARG B CA 1
ATOM 4657 C C . ARG B 1 199 ? -13.055 -10.164 1.435 1 69.44 199 ARG B C 1
ATOM 4659 O O . ARG B 1 199 ? -12.102 -10.336 0.678 1 69.44 199 ARG B O 1
ATOM 4666 N N . GLU B 1 200 ? -14.273 -10.312 1.107 1 79.31 200 GLU B N 1
ATOM 4667 C CA . GLU B 1 200 ? -14.547 -10.914 -0.195 1 79.31 200 GLU B CA 1
ATOM 4668 C C . GLU B 1 200 ? -14.742 -9.844 -1.266 1 79.31 200 GLU B C 1
ATOM 4670 O O . GLU B 1 200 ? -15.398 -8.828 -1.023 1 79.31 200 GLU B O 1
ATOM 4675 N N . PRO B 1 201 ? -14.242 -10.094 -2.387 1 88 201 PRO B N 1
ATOM 4676 C CA . PRO B 1 201 ? -14.359 -9.125 -3.477 1 88 201 PRO B CA 1
ATOM 4677 C C . PRO B 1 201 ? -15.688 -9.242 -4.23 1 88 201 PRO B C 1
ATOM 4679 O O . PRO B 1 201 ? -16.359 -10.281 -4.145 1 88 201 PRO B O 1
ATOM 4682 N N . VAL B 1 202 ? -16.109 -8.148 -4.828 1 87.31 202 VAL B N 1
ATOM 4683 C CA . VAL B 1 202 ? -17.094 -8.156 -5.906 1 87.31 202 VAL B CA 1
ATOM 4684 C C . VAL B 1 202 ? -16.391 -8.359 -7.246 1 87.31 202 VAL B C 1
ATOM 4686 O O . VAL B 1 202 ? -15.438 -7.648 -7.566 1 87.31 202 VAL B O 1
ATOM 4689 N N . VAL B 1 203 ? -16.859 -9.414 -7.984 1 88.38 203 VAL B N 1
ATOM 4690 C CA . VAL B 1 203 ? -16.188 -9.766 -9.227 1 88.38 203 VAL B CA 1
ATOM 4691 C C . VAL B 1 203 ? -17.188 -9.75 -10.383 1 88.38 203 VAL B C 1
ATOM 4693 O O . VAL B 1 203 ? -18.234 -10.383 -10.305 1 88.38 203 VAL B O 1
ATOM 4696 N N . ALA B 1 204 ? -16.844 -9.016 -11.375 1 86.88 204 ALA B N 1
ATOM 4697 C CA . ALA B 1 204 ? -17.531 -9.133 -12.656 1 86.88 204 ALA B CA 1
ATOM 4698 C C . ALA B 1 204 ? -16.781 -10.086 -13.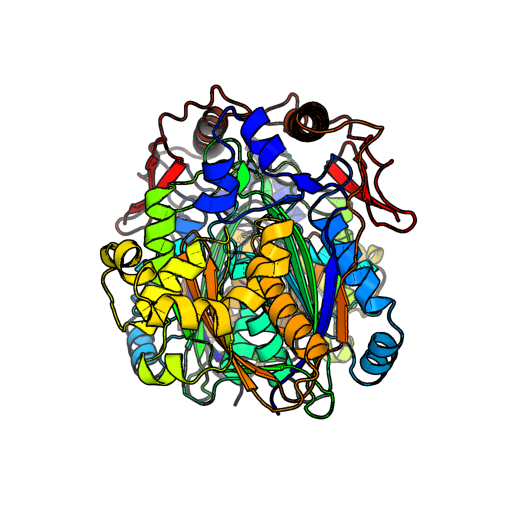586 1 86.88 204 ALA B C 1
ATOM 4700 O O . ALA B 1 204 ? -15.961 -9.648 -14.398 1 86.88 204 ALA B O 1
ATOM 4701 N N . GLY B 1 205 ? -17.141 -11.336 -13.57 1 87.5 205 GLY B N 1
ATOM 4702 C CA . GLY B 1 205 ? -16.344 -12.398 -14.156 1 87.5 205 GLY B CA 1
ATOM 4703 C C . GLY B 1 205 ? -15.945 -12.125 -15.594 1 87.5 205 GLY B C 1
ATOM 4704 O O . GLY B 1 205 ? -14.758 -12.062 -15.922 1 87.5 205 GLY B O 1
ATOM 4705 N N . ALA B 1 206 ? -16.953 -11.922 -16.484 1 89.5 206 ALA B N 1
ATOM 4706 C CA . ALA B 1 206 ? -16.688 -11.68 -17.906 1 89.5 206 ALA B CA 1
ATOM 4707 C C . ALA B 1 206 ? -15.883 -10.406 -18.109 1 89.5 206 ALA B C 1
ATOM 4709 O O . ALA B 1 206 ? -14.938 -10.375 -18.906 1 89.5 206 ALA B O 1
ATOM 4710 N N . HIS B 1 207 ? -16.203 -9.43 -17.344 1 93.31 207 HIS B N 1
ATOM 4711 C CA . HIS B 1 207 ? -15.5 -8.156 -17.422 1 93.31 207 HIS B CA 1
ATOM 4712 C C . HIS B 1 207 ? -14.062 -8.273 -16.922 1 93.31 207 HIS B C 1
ATOM 4714 O O . HIS B 1 207 ? -13.148 -7.672 -17.484 1 93.31 207 HIS B O 1
ATOM 4720 N N . SER B 1 208 ? -13.898 -9.047 -15.898 1 93.94 208 SER B N 1
ATOM 4721 C CA . SER B 1 208 ? -12.57 -9.25 -15.328 1 93.94 208 SER B CA 1
ATOM 4722 C C . SER B 1 208 ? -11.648 -9.945 -16.328 1 93.94 208 SER B C 1
ATOM 4724 O O . SER B 1 208 ? -10.477 -9.57 -16.453 1 93.94 208 SER B O 1
ATOM 4726 N N . ILE B 1 209 ? -12.172 -10.914 -17.016 1 95.12 209 ILE B N 1
ATOM 4727 C CA . ILE B 1 209 ? -11.391 -11.633 -18.016 1 95.12 209 ILE B CA 1
ATOM 4728 C C . ILE B 1 209 ? -11.016 -10.688 -19.156 1 95.12 209 ILE B C 1
ATOM 4730 O O . ILE B 1 209 ? -9.852 -10.641 -19.578 1 95.12 209 ILE B O 1
ATOM 4734 N N . GLU B 1 210 ? -11.961 -9.93 -19.609 1 96.56 210 GLU B N 1
ATOM 4735 C CA . GLU B 1 210 ? -11.719 -8.969 -20.688 1 96.56 210 GLU B CA 1
ATOM 4736 C C . GLU B 1 210 ? -10.68 -7.926 -20.281 1 96.56 210 GLU B C 1
ATOM 4738 O O . GLU B 1 210 ? -9.789 -7.594 -21.062 1 96.56 210 GLU B O 1
ATOM 4743 N N . THR B 1 211 ? -10.844 -7.426 -19.109 1 96.88 211 THR B N 1
ATOM 4744 C CA . THR B 1 211 ? -9.93 -6.406 -18.609 1 96.88 211 THR B CA 1
ATOM 4745 C C . THR B 1 211 ? -8.508 -6.961 -18.484 1 96.88 211 THR B C 1
ATOM 4747 O O . THR B 1 211 ? -7.539 -6.281 -18.828 1 96.88 211 THR B O 1
ATOM 4750 N N . TYR B 1 212 ? -8.391 -8.18 -18.047 1 97.81 212 TYR B N 1
ATOM 4751 C CA . TYR B 1 212 ? -7.109 -8.867 -17.953 1 97.81 212 TYR B CA 1
ATOM 4752 C C . TYR B 1 212 ? -6.43 -8.945 -19.312 1 97.81 212 TYR B C 1
ATOM 4754 O O . TYR B 1 212 ? -5.242 -8.633 -19.438 1 97.81 212 TYR B O 1
ATOM 4762 N N . LEU B 1 213 ? -7.152 -9.344 -20.281 1 98.56 213 LEU B N 1
ATOM 4763 C CA . LEU B 1 213 ? -6.605 -9.5 -21.625 1 98.56 213 LEU B CA 1
ATOM 4764 C C . LEU B 1 213 ? -6.219 -8.148 -22.219 1 98.56 213 LEU B C 1
ATOM 4766 O O . LEU B 1 213 ? -5.137 -8 -22.781 1 98.56 213 LEU B O 1
ATOM 4770 N N . GLN B 1 214 ? -7.047 -7.164 -22.047 1 98.06 214 GLN B N 1
ATOM 4771 C CA . GLN B 1 214 ? -6.758 -5.824 -22.547 1 98.06 214 GLN B CA 1
ATOM 4772 C C . GLN B 1 214 ? -5.512 -5.246 -21.891 1 98.06 214 GLN B C 1
ATOM 4774 O O . GLN B 1 214 ? -4.676 -4.633 -22.547 1 98.06 214 GLN B O 1
ATOM 4779 N N . ALA B 1 215 ? -5.449 -5.461 -20.609 1 98.31 215 ALA B N 1
ATOM 4780 C CA . ALA B 1 215 ? -4.301 -4.965 -19.859 1 98.31 215 ALA B CA 1
ATOM 4781 C C . ALA B 1 215 ? -3.002 -5.594 -20.344 1 98.31 215 ALA B C 1
ATOM 4783 O O . ALA B 1 215 ? -1.995 -4.902 -20.516 1 98.31 215 ALA B O 1
ATOM 4784 N N . GLY B 1 216 ? -3.043 -6.883 -20.562 1 98.38 216 GLY B N 1
ATOM 4785 C CA . GLY B 1 216 ? -1.873 -7.57 -21.078 1 98.38 216 GLY B CA 1
ATOM 4786 C C . GLY B 1 216 ? -1.439 -7.062 -22.438 1 98.38 216 GLY B C 1
ATOM 4787 O O . GLY B 1 216 ? -0.243 -6.973 -22.734 1 98.38 216 GLY B O 1
ATOM 4788 N N . LEU B 1 217 ? -2.395 -6.738 -23.266 1 98.56 217 LEU B N 1
ATOM 4789 C CA . LEU B 1 217 ? -2.107 -6.227 -24.609 1 98.56 217 LEU B CA 1
ATOM 4790 C C . LEU B 1 217 ? -1.477 -4.84 -24.531 1 98.56 217 LEU B C 1
ATOM 4792 O O . LEU B 1 217 ? -0.585 -4.516 -25.312 1 98.56 217 LEU B O 1
ATOM 4796 N N . LYS B 1 218 ? -1.867 -4.059 -23.562 1 98.31 218 LYS B N 1
ATOM 4797 C CA . LYS B 1 218 ? -1.417 -2.674 -23.453 1 98.31 218 LYS B CA 1
ATOM 4798 C C . LYS B 1 218 ? 0.059 -2.602 -23.078 1 98.31 218 LYS B C 1
ATOM 4800 O O . LYS B 1 218 ? 0.755 -1.653 -23.453 1 98.31 218 LYS B O 1
ATOM 4805 N N . VAL B 1 219 ? 0.545 -3.611 -22.375 1 98.5 219 VAL B N 1
ATOM 4806 C CA . VAL B 1 219 ? 1.922 -3.525 -21.891 1 98.5 219 VAL B CA 1
ATOM 4807 C C . VAL B 1 219 ? 2.797 -4.508 -22.672 1 98.5 219 VAL B C 1
ATOM 4809 O O . VAL B 1 219 ? 3.986 -4.656 -22.375 1 98.5 219 VAL B O 1
ATOM 4812 N N . ALA B 1 220 ? 2.287 -5.152 -23.656 1 98.31 220 ALA B N 1
ATOM 4813 C CA . ALA B 1 220 ? 2.998 -6.195 -24.391 1 98.31 220 ALA B CA 1
ATOM 4814 C C . ALA B 1 220 ? 4.035 -5.59 -25.328 1 98.31 220 ALA B C 1
ATOM 4816 O O . ALA B 1 220 ? 3.838 -4.492 -25.859 1 98.31 220 ALA B O 1
ATOM 4817 N N . PRO B 1 221 ? 5.109 -6.301 -25.5 1 97.75 221 PRO B N 1
ATOM 4818 C CA . PRO B 1 221 ? 6.016 -5.918 -26.578 1 97.75 221 PRO B CA 1
ATOM 4819 C C . PRO B 1 221 ? 5.48 -6.297 -27.969 1 97.75 221 PRO B C 1
ATOM 4821 O O . PRO B 1 221 ? 4.48 -7.012 -28.062 1 97.75 221 PRO B O 1
ATOM 4824 N N . PRO B 1 222 ? 6.184 -5.773 -29 1 97.38 222 PRO B N 1
ATOM 4825 C CA . PRO B 1 222 ? 5.809 -6.258 -30.328 1 97.38 222 PRO B CA 1
ATOM 4826 C C . PRO B 1 222 ? 5.891 -7.777 -30.453 1 97.38 222 PRO B C 1
ATOM 4828 O O . PRO B 1 222 ? 6.75 -8.406 -29.828 1 97.38 222 PRO B O 1
ATOM 4831 N N . THR B 1 223 ? 5.004 -8.297 -31.266 1 97.81 223 THR B N 1
ATOM 4832 C CA . THR B 1 223 ? 4.844 -9.742 -31.406 1 97.81 223 THR B CA 1
ATOM 4833 C C . THR B 1 223 ? 6.176 -10.406 -31.734 1 97.81 223 THR B C 1
ATOM 4835 O O . THR B 1 223 ? 6.484 -11.484 -31.219 1 97.81 223 THR B O 1
ATOM 4838 N N . ASP B 1 224 ? 6.98 -9.828 -32.594 1 97.75 224 ASP B N 1
ATOM 4839 C CA . ASP B 1 224 ? 8.258 -10.398 -32.969 1 97.75 224 ASP B CA 1
ATOM 4840 C C . ASP B 1 224 ? 9.195 -10.547 -31.781 1 97.75 224 ASP B C 1
ATOM 4842 O O . ASP B 1 224 ? 9.891 -11.555 -31.656 1 97.75 224 ASP B O 1
ATOM 4846 N N . LEU B 1 225 ? 9.18 -9.555 -30.984 1 97.88 225 LEU B N 1
ATOM 4847 C CA . LEU B 1 225 ? 9.992 -9.617 -29.781 1 97.88 225 LEU B CA 1
ATOM 4848 C C . LEU B 1 225 ? 9.422 -10.633 -28.797 1 97.88 225 LEU B C 1
ATOM 4850 O O . LEU B 1 225 ? 10.172 -11.367 -28.141 1 97.88 225 LEU B O 1
ATOM 4854 N N . PHE B 1 226 ? 8.102 -10.617 -28.641 1 98.5 226 PHE B N 1
ATOM 4855 C CA . PHE B 1 226 ? 7.449 -11.562 -27.734 1 98.5 226 PHE B CA 1
ATOM 4856 C C . PHE B 1 226 ? 7.852 -12.992 -28.062 1 98.5 226 PHE B C 1
ATOM 4858 O O . PHE B 1 226 ? 8.109 -13.797 -27.172 1 98.5 226 PHE B O 1
ATOM 4865 N N . ARG B 1 227 ? 7.941 -13.336 -29.312 1 98.12 227 ARG B N 1
ATOM 4866 C CA . ARG B 1 227 ? 8.211 -14.695 -29.766 1 98.12 227 ARG B CA 1
ATOM 4867 C C . ARG B 1 227 ? 9.672 -15.078 -29.516 1 98.12 227 ARG B C 1
ATOM 4869 O O . ARG B 1 227 ? 10.031 -16.25 -29.609 1 98.12 227 ARG B O 1
ATOM 4876 N N . GLN B 1 228 ? 10.484 -14.148 -29.094 1 97.88 228 GLN B N 1
ATOM 4877 C CA . GLN B 1 228 ? 11.906 -14.414 -28.906 1 97.88 228 GLN B CA 1
ATOM 4878 C C . GLN B 1 228 ? 12.203 -14.797 -27.453 1 97.88 228 GLN B C 1
ATOM 4880 O O . GLN B 1 228 ? 13.281 -15.32 -27.156 1 97.88 228 GLN B O 1
ATOM 4885 N N . TYR B 1 229 ? 11.305 -14.547 -26.578 1 98.56 229 TYR B N 1
ATOM 4886 C CA . TYR B 1 229 ? 11.531 -14.914 -25.188 1 98.56 229 TYR B CA 1
ATOM 4887 C C . TYR B 1 229 ? 11.539 -16.422 -25.016 1 98.56 229 TYR B C 1
ATOM 4889 O O . TYR B 1 229 ? 10.789 -17.141 -25.688 1 98.56 229 TYR B O 1
ATOM 4897 N N . ALA B 1 230 ? 12.352 -16.953 -24.141 1 98.25 230 ALA B N 1
ATOM 4898 C CA . ALA B 1 230 ? 12.461 -18.391 -23.906 1 98.25 230 ALA B CA 1
ATOM 4899 C C . ALA B 1 230 ? 11.234 -18.922 -23.172 1 98.25 230 ALA B C 1
ATOM 4901 O O . ALA B 1 230 ? 10.766 -20.016 -23.469 1 98.25 230 ALA B O 1
ATOM 4902 N N . TYR B 1 231 ? 10.773 -18.172 -22.188 1 98.62 231 TYR B N 1
ATOM 4903 C CA . TYR B 1 231 ? 9.586 -18.516 -21.422 1 98.62 231 TYR B CA 1
ATOM 4904 C C . TYR B 1 231 ? 8.727 -17.281 -21.156 1 98.62 231 TYR B C 1
ATOM 4906 O O . TYR B 1 231 ? 9.188 -16.141 -21.359 1 98.62 231 TYR B O 1
ATOM 4914 N N . VAL B 1 232 ? 7.477 -17.547 -20.828 1 98.81 232 VAL B N 1
ATOM 4915 C CA . VAL B 1 232 ? 6.52 -16.469 -20.578 1 98.81 232 VAL B CA 1
ATOM 4916 C C . VAL B 1 232 ? 5.859 -16.672 -19.219 1 98.81 232 VAL B C 1
ATOM 4918 O O . VAL B 1 232 ? 5.352 -17.75 -18.922 1 98.81 232 VAL B O 1
ATOM 4921 N N . CYS B 1 233 ? 5.926 -15.641 -18.422 1 98.81 233 CYS B N 1
ATOM 4922 C CA . CYS B 1 233 ? 5.395 -15.609 -17.062 1 98.81 233 CYS B CA 1
ATOM 4923 C C . CYS B 1 233 ? 4.211 -14.656 -16.953 1 98.81 233 CYS B C 1
ATOM 4925 O O . CYS B 1 233 ? 4.391 -13.438 -16.938 1 98.81 233 CYS B O 1
ATOM 4927 N N . PHE B 1 234 ? 2.984 -15.227 -16.875 1 98.81 234 PHE B N 1
ATOM 4928 C CA . PHE B 1 234 ? 1.78 -14.414 -16.766 1 98.81 234 PHE B CA 1
ATOM 4929 C C . PHE B 1 234 ? 1.213 -14.461 -15.359 1 98.81 234 PHE B C 1
ATOM 4931 O O . PHE B 1 234 ? 1.22 -15.516 -14.719 1 98.81 234 PHE B O 1
ATOM 4938 N N . HIS B 1 235 ? 0.776 -13.266 -14.844 1 98.75 235 HIS B N 1
ATOM 4939 C CA . HIS B 1 235 ? -0.136 -13.328 -13.703 1 98.75 235 HIS B CA 1
ATOM 4940 C C . HIS B 1 235 ? -1.256 -14.336 -13.953 1 98.75 235 HIS B C 1
ATOM 4942 O O . HIS B 1 235 ? -1.866 -14.336 -15.023 1 98.75 235 HIS B O 1
ATOM 4948 N N . THR B 1 236 ? -1.573 -15.18 -12.938 1 98.25 236 THR B N 1
ATOM 4949 C CA . THR B 1 236 ? -2.447 -16.312 -13.188 1 98.25 236 THR B CA 1
ATOM 4950 C C . THR B 1 236 ? -3.533 -16.406 -12.117 1 98.25 236 THR B C 1
ATOM 4952 O O . THR B 1 236 ? -3.395 -17.156 -11.148 1 98.25 236 THR B O 1
ATOM 4955 N N . PRO B 1 237 ? -4.668 -15.742 -12.391 1 95.62 237 PRO B N 1
ATOM 4956 C CA . PRO B 1 237 ? -5.805 -15.93 -11.484 1 95.62 237 PRO B CA 1
ATOM 4957 C C . PRO B 1 237 ? -6.367 -17.344 -11.539 1 95.62 237 PRO B C 1
ATOM 4959 O O . PRO B 1 237 ? -6.82 -17.875 -10.523 1 95.62 237 PRO B O 1
ATOM 4962 N N . PHE B 1 238 ? -6.449 -17.906 -12.656 1 96.19 238 PHE B N 1
ATOM 4963 C CA . PHE B 1 238 ? -6.691 -19.312 -12.945 1 96.19 238 PHE B CA 1
ATOM 4964 C C . PHE B 1 238 ? -5.98 -19.75 -14.219 1 96.19 238 PHE B C 1
ATOM 4966 O O . PHE B 1 238 ? -5.703 -18.906 -15.086 1 96.19 238 PHE B O 1
ATOM 4973 N N . CYS B 1 239 ? -5.715 -20.938 -14.398 1 96.06 239 CYS B N 1
ATOM 4974 C CA . CYS B 1 239 ? -4.66 -21.406 -15.297 1 96.06 239 CYS B CA 1
ATOM 4975 C C . CYS B 1 239 ? -5.105 -21.312 -16.75 1 96.06 239 CYS B C 1
ATOM 4977 O O . CYS B 1 239 ? -4.277 -21.312 -17.656 1 96.06 239 CYS B O 1
ATOM 4979 N N . ALA B 1 240 ? -6.391 -21.188 -17.062 1 95.62 240 ALA B N 1
ATOM 4980 C CA . ALA B 1 240 ? -6.863 -21.078 -18.438 1 95.62 240 ALA B CA 1
ATOM 4981 C C . ALA B 1 240 ? -6.676 -19.656 -18.969 1 95.62 240 ALA B C 1
ATOM 4983 O O . ALA B 1 240 ? -6.641 -19.453 -20.188 1 95.62 240 ALA B O 1
ATOM 4984 N N . LEU B 1 241 ? -6.543 -18.75 -18.141 1 96.5 241 LEU B N 1
ATOM 4985 C CA . LEU B 1 241 ? -6.547 -17.359 -18.547 1 96.5 241 LEU B CA 1
ATOM 4986 C C . LEU B 1 241 ? -5.246 -16.984 -19.25 1 96.5 241 LEU B C 1
ATOM 4988 O O . LEU B 1 241 ? -5.262 -16.328 -20.297 1 96.5 241 LEU B O 1
ATOM 4992 N N . PRO B 1 242 ? -4.082 -17.359 -18.734 1 97.69 242 PRO B N 1
ATOM 4993 C CA . PRO B 1 242 ? -2.826 -17.094 -19.438 1 97.69 242 PRO B CA 1
ATOM 4994 C C . PRO B 1 242 ? -2.818 -17.656 -20.859 1 97.69 242 PRO B C 1
ATOM 4996 O O . PRO B 1 242 ? -2.172 -17.094 -21.75 1 97.69 242 PRO B O 1
ATOM 4999 N N . ARG B 1 243 ? -3.533 -18.75 -21.047 1 97.44 243 ARG B N 1
ATOM 5000 C CA . ARG B 1 243 ? -3.598 -19.344 -22.375 1 97.44 243 ARG B CA 1
ATOM 5001 C C . ARG B 1 243 ? -4.219 -18.391 -23.391 1 97.44 243 ARG B C 1
ATOM 5003 O O . ARG B 1 243 ? -3.758 -18.297 -24.531 1 97.44 243 ARG B O 1
ATOM 5010 N N . LYS B 1 244 ? -5.227 -17.734 -23 1 97.88 244 LYS B N 1
ATOM 5011 C CA . LYS B 1 244 ? -5.906 -16.766 -23.859 1 97.88 244 LYS B CA 1
ATOM 5012 C C . LYS B 1 244 ? -5 -15.586 -24.188 1 97.88 244 LYS B C 1
ATOM 5014 O O . LYS B 1 244 ? -4.918 -15.156 -25.344 1 97.88 244 LYS B O 1
ATOM 5019 N N . LEU B 1 245 ? -4.367 -15.031 -23.172 1 98.69 245 LEU B N 1
ATOM 5020 C CA . LEU B 1 245 ? -3.48 -13.898 -23.406 1 98.69 245 LEU B CA 1
ATOM 5021 C C . LEU B 1 245 ? -2.307 -14.297 -24.281 1 98.69 245 LEU B C 1
ATOM 5023 O O . LEU B 1 245 ? -1.919 -13.547 -25.188 1 98.69 245 LEU B O 1
ATOM 5027 N N . HIS B 1 246 ? -1.773 -15.484 -24 1 98.81 246 HIS B N 1
ATOM 5028 C CA . HIS B 1 246 ? -0.685 -16 -24.828 1 98.81 246 HIS B CA 1
ATOM 5029 C C . HIS B 1 246 ? -1.095 -16.078 -26.297 1 98.81 246 HIS B C 1
ATOM 5031 O O . HIS B 1 246 ? -0.334 -15.672 -27.172 1 98.81 246 HIS B O 1
ATOM 5037 N N . ALA B 1 247 ? -2.25 -16.609 -26.531 1 98.75 247 ALA B N 1
ATOM 5038 C CA . ALA B 1 247 ? -2.73 -16.766 -27.906 1 98.75 247 ALA B CA 1
ATOM 5039 C C . ALA B 1 247 ? -2.797 -15.43 -28.625 1 98.75 247 ALA B C 1
ATOM 5041 O O . ALA B 1 247 ? -2.406 -15.32 -29.781 1 98.75 247 ALA B O 1
ATOM 5042 N N . LEU B 1 248 ? -3.271 -14.414 -27.969 1 98.75 248 LEU B N 1
ATOM 5043 C CA . LEU B 1 248 ? -3.385 -13.078 -28.547 1 98.75 248 LEU B CA 1
ATOM 5044 C C . LEU B 1 248 ? -2.01 -12.508 -28.859 1 98.75 248 LEU B C 1
ATOM 5046 O O . LEU B 1 248 ? -1.782 -12 -29.953 1 98.75 248 LEU B O 1
ATOM 5050 N N . LEU B 1 249 ? -1.083 -12.648 -27.922 1 98.75 249 LEU B N 1
ATOM 5051 C CA . LEU B 1 249 ? 0.243 -12.062 -28.094 1 98.75 249 LEU B CA 1
ATOM 5052 C C . LEU B 1 249 ? 1.04 -12.797 -29.156 1 98.75 249 LEU B C 1
ATOM 5054 O O . LEU B 1 249 ? 1.722 -12.18 -29.969 1 98.75 249 LEU B O 1
ATOM 5058 N N . TYR B 1 250 ? 0.946 -14.102 -29.062 1 98.56 250 TYR B N 1
ATOM 5059 C CA . TYR B 1 250 ? 1.676 -14.914 -30.031 1 98.56 250 TYR B CA 1
ATOM 5060 C C . TYR B 1 250 ? 1.185 -14.641 -31.453 1 98.56 250 TYR B C 1
ATOM 5062 O O . TYR B 1 250 ? 1.976 -14.633 -32.406 1 98.56 250 TYR B O 1
ATOM 5070 N N . SER B 1 251 ? -0.105 -14.398 -31.641 1 98.25 251 SER B N 1
ATOM 5071 C CA . SER B 1 251 ? -0.713 -14.211 -32.969 1 98.25 251 SER B CA 1
ATOM 5072 C C . SER B 1 251 ? -0.662 -12.742 -33.375 1 98.25 251 SER B C 1
ATOM 5074 O O . SER B 1 251 ? -0.975 -12.414 -34.531 1 98.25 251 SER B O 1
ATOM 5076 N N . GLY B 1 252 ? -0.283 -11.875 -32.531 1 97.75 252 GLY B N 1
ATOM 5077 C CA . GLY B 1 252 ? -0.316 -10.445 -32.812 1 97.75 252 GLY B CA 1
ATOM 5078 C C . GLY B 1 252 ? -1.723 -9.906 -33 1 97.75 252 GLY B C 1
ATOM 5079 O O . GLY B 1 252 ? -1.965 -9.07 -33.875 1 97.75 252 GLY B O 1
ATOM 5080 N N . CYS B 1 253 ? -2.65 -10.414 -32.25 1 97.19 253 CYS B N 1
ATOM 5081 C CA . CYS B 1 253 ? -4.055 -10.039 -32.375 1 97.19 253 CYS B CA 1
ATOM 5082 C C . CYS B 1 253 ? -4.465 -9.125 -31.219 1 97.19 253 CYS B C 1
ATOM 5084 O O . CYS B 1 253 ? -4.227 -9.445 -30.062 1 97.19 253 CYS B O 1
ATOM 5086 N N . SER B 1 254 ? -5.102 -8.062 -31.531 1 95.56 254 SER B N 1
ATOM 5087 C CA . SER B 1 254 ? -5.5 -7.105 -30.516 1 95.56 254 SER B CA 1
ATOM 5088 C C . SER B 1 254 ? -6.969 -7.277 -30.141 1 95.56 254 SER B C 1
ATOM 5090 O O . SER B 1 254 ? -7.453 -6.633 -29.203 1 95.56 254 SER B O 1
ATOM 5092 N N . SER B 1 255 ? -7.668 -8.086 -30.812 1 96.88 255 SER B N 1
ATOM 5093 C CA . SER B 1 255 ? -9.078 -8.336 -30.516 1 96.88 255 SER B CA 1
ATOM 5094 C C . SER B 1 255 ? -9.242 -9.469 -29.5 1 96.88 255 SER B C 1
ATOM 5096 O O . SER B 1 255 ? -9.156 -10.641 -29.875 1 96.88 255 SER B O 1
ATOM 5098 N N . THR B 1 256 ? -9.68 -9.172 -28.328 1 96.44 256 THR B N 1
ATOM 5099 C CA . THR B 1 256 ? -9.75 -10.141 -27.234 1 96.44 256 THR B CA 1
ATOM 5100 C C . THR B 1 256 ? -10.789 -11.219 -27.547 1 96.44 256 THR B C 1
ATOM 5102 O O . THR B 1 256 ? -10.68 -12.344 -27.047 1 96.44 256 THR B O 1
ATOM 5105 N N . GLU B 1 257 ? -11.734 -10.922 -28.375 1 95.06 257 GLU B N 1
ATOM 5106 C CA . GLU B 1 257 ? -12.789 -11.859 -28.719 1 95.06 257 GLU B CA 1
ATOM 5107 C C . GLU B 1 257 ? -12.242 -13.047 -29.516 1 95.06 257 GLU B C 1
ATOM 5109 O O . GLU B 1 257 ? -12.859 -14.117 -29.547 1 95.06 257 GLU B O 1
ATOM 5114 N N . ARG B 1 258 ? -11.086 -12.875 -30.062 1 96.88 258 ARG B N 1
ATOM 5115 C CA . ARG B 1 258 ? -10.516 -13.906 -30.922 1 96.88 258 ARG B CA 1
ATOM 5116 C C . ARG B 1 258 ? -9.688 -14.898 -30.109 1 96.88 258 ARG B C 1
ATOM 5118 O O . ARG B 1 258 ? -9.234 -15.914 -30.641 1 96.88 258 ARG B O 1
ATOM 5125 N N . ALA B 1 259 ? -9.547 -14.633 -28.891 1 96.81 259 ALA B N 1
ATOM 5126 C CA . ALA B 1 259 ? -8.688 -15.461 -28.047 1 96.81 259 ALA B CA 1
ATOM 5127 C C . ALA B 1 259 ? -9.133 -16.922 -28.078 1 96.81 259 ALA B C 1
ATOM 5129 O O . ALA B 1 259 ? -8.305 -17.828 -28.188 1 96.81 259 ALA B O 1
ATOM 5130 N N . ARG B 1 260 ? -10.406 -17.203 -28 1 94.62 260 ARG B N 1
ATOM 5131 C CA . ARG B 1 260 ? -10.953 -18.547 -27.922 1 94.62 260 ARG B CA 1
ATOM 5132 C C . ARG B 1 260 ? -10.656 -19.344 -29.188 1 94.62 260 ARG B C 1
ATOM 5134 O O . ARG B 1 260 ? -10.414 -20.547 -29.141 1 94.62 260 ARG B O 1
ATOM 5141 N N . GLU B 1 261 ? -10.75 -18.641 -30.203 1 96.94 261 GLU B N 1
ATOM 5142 C CA . GLU B 1 261 ? -10.461 -19.281 -31.484 1 96.94 261 GLU B CA 1
ATOM 5143 C C . GLU B 1 261 ? -8.961 -19.516 -31.656 1 96.94 261 GLU B C 1
ATOM 5145 O O . GLU B 1 261 ? -8.555 -20.578 -32.125 1 96.94 261 GLU B O 1
ATOM 5150 N N . LEU B 1 262 ? -8.133 -18.594 -31.266 1 97.69 262 LEU B N 1
ATOM 5151 C CA . LEU B 1 262 ? -6.691 -18.609 -31.5 1 97.69 262 LEU B CA 1
ATOM 5152 C C . LEU B 1 262 ? -6.027 -19.719 -30.672 1 97.69 262 LEU B C 1
ATOM 5154 O O . LEU B 1 262 ? -5.016 -20.281 -31.078 1 97.69 262 LEU B O 1
ATOM 5158 N N . ILE B 1 263 ? -6.609 -20.062 -29.547 1 96.81 263 ILE B N 1
ATOM 5159 C CA . ILE B 1 263 ? -6.023 -21.078 -28.672 1 96.81 263 ILE B CA 1
ATOM 5160 C C . ILE B 1 263 ? -6.039 -22.438 -29.375 1 96.81 263 ILE B C 1
ATOM 5162 O O . ILE B 1 263 ? -5.25 -23.328 -29.031 1 96.81 263 ILE B O 1
ATOM 5166 N N . LYS B 1 264 ? -6.914 -22.609 -30.359 1 96.31 264 LYS B N 1
ATOM 5167 C CA . LYS B 1 264 ? -7.102 -23.891 -31.031 1 96.31 264 LYS B CA 1
ATOM 5168 C C . LYS B 1 264 ? -6.098 -24.078 -32.156 1 96.31 264 LYS B C 1
ATOM 5170 O O . LYS B 1 264 ? -5.945 -25.172 -32.719 1 96.31 264 LYS B O 1
ATOM 5175 N N . ASP B 1 265 ? -5.426 -22.984 -32.5 1 97.56 265 ASP B N 1
ATOM 5176 C CA . ASP B 1 265 ? -4.387 -23.078 -33.5 1 97.56 265 ASP B CA 1
ATOM 5177 C C . ASP B 1 265 ? -3.232 -23.953 -33.062 1 97.56 265 ASP B C 1
ATOM 5179 O O . ASP B 1 265 ? -2.73 -23.797 -31.938 1 97.56 265 ASP B O 1
ATOM 5183 N N . ASP B 1 266 ? -2.721 -24.844 -33.875 1 97.69 266 ASP B N 1
ATOM 5184 C CA . ASP B 1 266 ? -1.724 -25.859 -33.5 1 97.69 266 ASP B CA 1
ATOM 5185 C C . ASP B 1 266 ? -0.406 -25.188 -33.094 1 97.69 266 ASP B C 1
ATOM 5187 O O . ASP B 1 266 ? 0.234 -25.609 -32.125 1 97.69 266 ASP B O 1
ATOM 5191 N N . ASP B 1 267 ? -0.004 -24.25 -33.844 1 97.81 267 ASP B N 1
ATOM 5192 C CA . ASP B 1 267 ? 1.247 -23.562 -33.531 1 97.81 267 ASP B CA 1
ATOM 5193 C C . ASP B 1 267 ? 1.16 -22.828 -32.188 1 97.81 267 ASP B C 1
ATOM 5195 O O . ASP B 1 267 ? 2.115 -22.844 -31.422 1 97.81 267 ASP B O 1
ATOM 5199 N N . VAL B 1 268 ? 0.034 -22.188 -31.969 1 98.19 268 VAL B N 1
ATOM 5200 C CA . VAL B 1 268 ? -0.196 -21.469 -30.719 1 98.19 268 VAL B CA 1
ATOM 5201 C C . VAL B 1 268 ? -0.208 -22.453 -29.562 1 98.19 268 VAL B C 1
ATOM 5203 O O . VAL B 1 268 ? 0.418 -22.203 -28.531 1 98.19 268 VAL B O 1
ATOM 5206 N N . ALA B 1 269 ? -0.9 -23.531 -29.75 1 97.81 269 ALA B N 1
ATOM 5207 C CA . ALA B 1 269 ? -1.005 -24.547 -28.703 1 97.81 269 ALA B CA 1
ATOM 5208 C C . ALA B 1 269 ? 0.363 -25.141 -28.375 1 97.81 269 ALA B C 1
ATOM 5210 O O . ALA B 1 269 ? 0.688 -25.359 -27.203 1 97.81 269 ALA B O 1
ATOM 5211 N N . GLN B 1 270 ? 1.138 -25.453 -29.391 1 98.31 270 GLN B N 1
ATOM 5212 C CA . GLN B 1 270 ? 2.471 -26.016 -29.188 1 98.31 270 GLN B CA 1
ATOM 5213 C C . GLN B 1 270 ? 3.375 -25.031 -28.453 1 98.31 270 GLN B C 1
ATOM 5215 O O . GLN B 1 270 ? 4.113 -25.422 -27.547 1 98.31 270 GLN B O 1
ATOM 5220 N N . ASP B 1 271 ? 3.303 -23.797 -28.891 1 98.56 271 ASP B N 1
ATOM 5221 C CA . ASP B 1 271 ? 4.121 -22.781 -28.234 1 98.56 271 ASP B CA 1
ATOM 5222 C C . ASP B 1 271 ? 3.715 -22.609 -26.766 1 98.56 271 ASP B C 1
ATOM 5224 O O . ASP B 1 271 ? 4.57 -22.438 -25.891 1 98.56 271 ASP B O 1
ATOM 5228 N N . PHE B 1 272 ? 2.441 -22.609 -26.547 1 98.44 272 PHE B N 1
ATOM 5229 C CA . PHE B 1 272 ? 1.954 -22.516 -25.188 1 98.44 272 PHE B CA 1
ATOM 5230 C C . PHE B 1 272 ? 2.541 -23.625 -24.328 1 98.44 272 PHE B C 1
ATOM 5232 O O . PHE B 1 272 ? 2.986 -23.375 -23.203 1 98.44 272 PHE B O 1
ATOM 5239 N N . HIS B 1 273 ? 2.516 -24.812 -24.781 1 98 273 HIS B N 1
ATOM 5240 C CA . HIS B 1 273 ? 3.012 -25.969 -24.047 1 98 273 HIS B CA 1
ATOM 5241 C C . HIS B 1 273 ? 4.504 -25.828 -23.75 1 98 273 HIS B C 1
ATOM 5243 O O . HIS B 1 273 ? 4.977 -26.281 -22.703 1 98 273 HIS B O 1
ATOM 5249 N N . GLN B 1 274 ? 5.176 -25.203 -24.625 1 97.69 274 GLN B N 1
ATOM 5250 C CA . GLN B 1 274 ? 6.629 -25.125 -24.516 1 97.69 274 GLN B CA 1
ATOM 5251 C C . GLN B 1 274 ? 7.043 -23.969 -23.594 1 97.69 274 GLN B C 1
ATOM 5253 O O . GLN B 1 274 ? 7.945 -24.125 -22.766 1 97.69 274 GLN B O 1
ATOM 5258 N N . ARG B 1 275 ? 6.371 -22.812 -23.75 1 98.44 275 ARG B N 1
ATOM 5259 C CA . ARG B 1 275 ? 6.961 -21.609 -23.156 1 98.44 275 ARG B CA 1
ATOM 5260 C C . ARG B 1 275 ? 6.141 -21.125 -21.953 1 98.44 275 ARG B C 1
ATOM 5262 O O . ARG B 1 275 ? 6.641 -20.375 -21.125 1 98.44 275 ARG B O 1
ATOM 5269 N N . VAL B 1 276 ? 4.828 -21.531 -21.812 1 98.69 276 VAL B N 1
ATOM 5270 C CA . VAL B 1 276 ? 3.953 -20.984 -20.781 1 98.69 276 VAL B CA 1
ATOM 5271 C C . VAL B 1 276 ? 3.596 -22.078 -19.781 1 98.69 276 VAL B C 1
ATOM 5273 O O . VAL B 1 276 ? 3.697 -21.875 -18.562 1 98.69 276 VAL B O 1
ATOM 5276 N N . ALA B 1 277 ? 3.312 -23.312 -20.219 1 98 277 ALA B N 1
ATOM 5277 C CA . ALA B 1 277 ? 2.77 -24.406 -19.406 1 98 277 ALA B CA 1
ATOM 5278 C C . ALA B 1 277 ? 3.713 -24.766 -18.266 1 98 277 ALA B C 1
ATOM 5280 O O . ALA B 1 277 ? 3.268 -25.078 -17.156 1 98 277 ALA B O 1
ATOM 5281 N N . PRO B 1 278 ? 5.043 -24.734 -18.516 1 97.31 278 PRO B N 1
ATOM 5282 C CA . PRO B 1 278 ? 5.945 -25.062 -17.406 1 97.31 278 PRO B CA 1
ATOM 5283 C C . PRO B 1 278 ? 5.75 -24.156 -16.188 1 97.31 278 PRO B C 1
ATOM 5285 O O . PRO B 1 278 ? 5.992 -24.578 -15.055 1 97.31 278 PRO B O 1
ATOM 5288 N N . GLY B 1 279 ? 5.242 -22.969 -16.422 1 97.94 279 GLY B N 1
ATOM 5289 C CA . GLY B 1 279 ? 5.062 -22 -15.359 1 97.94 279 GLY B CA 1
ATOM 5290 C C . GLY B 1 279 ? 3.773 -22.203 -14.586 1 97.94 279 GLY B C 1
ATOM 5291 O O . GLY B 1 279 ? 3.564 -21.562 -13.547 1 97.94 279 GLY B O 1
ATOM 5292 N N . LEU B 1 280 ? 2.926 -23.109 -14.93 1 97.75 280 LEU B N 1
ATOM 5293 C CA . LEU B 1 280 ? 1.592 -23.188 -14.352 1 97.75 280 LEU B CA 1
ATOM 5294 C C . LEU B 1 280 ? 1.51 -24.328 -13.336 1 97.75 280 LEU B C 1
ATOM 5296 O O . LEU B 1 280 ? 0.444 -24.594 -12.773 1 97.75 280 LEU B O 1
ATOM 5300 N N . LYS B 1 281 ? 2.66 -24.969 -13.086 1 94.5 281 LYS B N 1
ATOM 5301 C CA . LYS B 1 281 ? 2.666 -26.156 -12.242 1 94.5 281 LYS B CA 1
ATOM 5302 C C . LYS B 1 281 ? 2.145 -25.844 -10.844 1 94.5 281 LYS B C 1
ATOM 5304 O O . LYS B 1 281 ? 1.18 -26.453 -10.375 1 94.5 281 LYS B O 1
ATOM 5309 N N . LEU B 1 282 ? 2.715 -24.906 -10.172 1 94.38 282 LEU B N 1
ATOM 5310 C CA . LEU B 1 282 ? 2.322 -24.578 -8.805 1 94.38 282 LEU B CA 1
ATOM 5311 C C . LEU B 1 282 ? 0.925 -23.969 -8.773 1 94.38 282 LEU B C 1
ATOM 5313 O O . LEU B 1 282 ? 0.127 -24.281 -7.883 1 94.38 282 LEU B O 1
ATOM 5317 N N . SER B 1 283 ? 0.627 -23.125 -9.727 1 95.62 283 SER B N 1
ATOM 5318 C CA . SER B 1 283 ? -0.668 -22.453 -9.781 1 95.62 283 SER B CA 1
ATOM 5319 C C . SER B 1 283 ? -1.808 -23.453 -9.898 1 95.62 283 SER B C 1
ATOM 5321 O O . SER B 1 283 ? -2.883 -23.266 -9.328 1 95.62 283 SER B O 1
ATOM 5323 N N . ARG B 1 284 ? -1.604 -24.516 -10.633 1 94.62 284 ARG B N 1
ATOM 5324 C CA . ARG B 1 284 ? -2.623 -25.547 -10.812 1 94.62 284 ARG B CA 1
ATOM 5325 C C . ARG B 1 284 ? -2.943 -26.25 -9.5 1 94.62 284 ARG B C 1
ATOM 5327 O O . ARG B 1 284 ? -4.055 -26.734 -9.305 1 94.62 284 ARG B O 1
ATOM 5334 N N . GLY B 1 285 ? -1.982 -26.219 -8.633 1 91.38 285 GLY B N 1
ATOM 5335 C CA . GLY B 1 285 ? -2.125 -26.984 -7.402 1 91.38 285 GLY B CA 1
ATOM 5336 C C . GLY B 1 285 ? -2.523 -26.125 -6.215 1 91.38 285 GLY B C 1
ATOM 5337 O O . GLY B 1 285 ? -2.881 -26.656 -5.16 1 91.38 285 GLY B O 1
ATOM 5338 N N . VAL B 1 286 ? -2.527 -24.812 -6.367 1 93.06 286 VAL B N 1
ATOM 5339 C CA . VAL B 1 286 ? -2.723 -24 -5.176 1 93.06 286 VAL B CA 1
ATOM 5340 C C . VAL B 1 286 ? -3.848 -23 -5.418 1 93.06 286 VAL B C 1
ATOM 5342 O O . VAL B 1 286 ? -4.492 -22.531 -4.473 1 93.06 286 VAL B O 1
ATOM 5345 N N . GLY B 1 287 ? -4.098 -22.609 -6.625 1 95.19 287 GLY B N 1
ATOM 5346 C CA . GLY B 1 287 ? -5.066 -21.562 -6.934 1 95.19 287 GLY B CA 1
ATOM 5347 C C . GLY B 1 287 ? -4.465 -20.172 -6.922 1 95.19 287 GLY B C 1
ATOM 5348 O O . GLY B 1 287 ? -3.254 -20.016 -7.098 1 95.19 287 GLY B O 1
ATOM 5349 N N . ASN B 1 288 ? -5.332 -19.203 -6.875 1 96.62 288 ASN B N 1
ATOM 5350 C CA . ASN B 1 288 ? -4.906 -17.797 -6.938 1 96.62 288 ASN B CA 1
ATOM 5351 C C . ASN B 1 288 ? -4.414 -17.312 -5.582 1 96.62 288 ASN B C 1
ATOM 5353 O O . ASN B 1 288 ? -5.176 -17.281 -4.613 1 96.62 288 ASN B O 1
ATOM 5357 N N . ILE B 1 289 ? -3.174 -16.875 -5.574 1 97.44 289 ILE B N 1
ATOM 5358 C CA . ILE B 1 289 ? -2.676 -16.312 -4.316 1 97.44 289 ILE B CA 1
ATOM 5359 C C . ILE B 1 289 ? -2.469 -14.812 -4.465 1 97.44 289 ILE B C 1
ATOM 5361 O O . ILE B 1 289 ? -1.58 -14.234 -3.828 1 97.44 289 ILE B O 1
ATOM 5365 N N . TYR B 1 290 ? -3.164 -14.219 -5.379 1 97.56 290 TYR B N 1
ATOM 5366 C CA . TYR B 1 290 ? -3.266 -12.781 -5.617 1 97.56 290 TYR B CA 1
ATOM 5367 C C . TYR B 1 290 ? -1.9 -12.18 -5.934 1 97.56 290 TYR B C 1
ATOM 5369 O O . TYR B 1 290 ? -1.325 -12.461 -6.992 1 97.56 290 TYR B O 1
ATOM 5377 N N . THR B 1 291 ? -1.252 -11.469 -5.027 1 98.56 291 THR B N 1
ATOM 5378 C CA . THR B 1 291 ? -0.043 -10.711 -5.324 1 98.56 291 THR B CA 1
ATOM 5379 C C . THR B 1 291 ? 1.128 -11.641 -5.609 1 98.56 291 THR B C 1
ATOM 5381 O O . THR B 1 291 ? 2.078 -11.266 -6.297 1 98.56 291 THR B O 1
ATOM 5384 N N . GLY B 1 292 ? 1.056 -12.828 -5.105 1 98.56 292 GLY B N 1
ATOM 5385 C CA . GLY B 1 292 ? 2.139 -13.781 -5.301 1 98.56 292 GLY B CA 1
ATOM 5386 C C . GLY B 1 292 ? 1.968 -14.641 -6.539 1 98.56 292 GLY B C 1
ATOM 5387 O O . GLY B 1 292 ? 2.865 -15.398 -6.902 1 98.56 292 GLY B O 1
ATOM 5388 N N . SER B 1 293 ? 0.852 -14.453 -7.227 1 98.38 293 SER B N 1
ATOM 5389 C CA . SER B 1 293 ? 0.493 -15.352 -8.32 1 98.38 293 SER B CA 1
ATOM 5390 C C . SER B 1 293 ? 1.565 -15.352 -9.406 1 98.38 293 SER B C 1
ATOM 5392 O O . SER B 1 293 ? 2 -16.422 -9.852 1 98.38 293 SER B O 1
ATOM 5394 N N . ILE B 1 294 ? 2.008 -14.211 -9.82 1 98.81 294 ILE B N 1
ATOM 5395 C CA . ILE B 1 294 ? 2.988 -14.133 -10.898 1 98.81 294 ILE B CA 1
ATOM 5396 C C . ILE B 1 294 ? 4.312 -14.742 -10.43 1 98.81 294 ILE B C 1
ATOM 5398 O O . ILE B 1 294 ? 5.035 -15.344 -11.227 1 98.81 294 ILE B O 1
ATOM 5402 N N . PHE B 1 295 ? 4.645 -14.641 -9.18 1 98.75 295 PHE B N 1
ATOM 5403 C CA . PHE B 1 295 ? 5.902 -15.164 -8.664 1 98.75 295 PHE B CA 1
ATOM 5404 C C . PHE B 1 295 ? 5.84 -16.672 -8.508 1 98.75 295 PHE B C 1
ATOM 5406 O O . PHE B 1 295 ? 6.855 -17.359 -8.648 1 98.75 295 PHE B O 1
ATOM 5413 N N . LEU B 1 296 ? 4.602 -17.188 -8.227 1 97.31 296 LEU B N 1
ATOM 5414 C CA . LEU B 1 296 ? 4.441 -18.625 -8.25 1 97.31 296 LEU B CA 1
ATOM 5415 C C . LEU B 1 296 ? 4.742 -19.188 -9.641 1 97.31 296 LEU B C 1
ATOM 5417 O O . LEU B 1 296 ? 5.359 -20.25 -9.766 1 97.31 296 LEU B O 1
ATOM 5421 N N . VAL B 1 297 ? 4.281 -18.469 -10.656 1 98.44 297 VAL B N 1
ATOM 5422 C CA . VAL B 1 297 ? 4.547 -18.875 -12.031 1 98.44 297 VAL B CA 1
ATOM 5423 C C . VAL B 1 297 ? 6.043 -18.797 -12.312 1 98.44 297 VAL B C 1
ATOM 5425 O O . VAL B 1 297 ? 6.621 -19.703 -12.914 1 98.44 297 VAL B O 1
ATOM 5428 N N . LEU B 1 298 ? 6.672 -17.734 -11.883 1 98.62 298 LEU B N 1
ATOM 5429 C CA . LEU B 1 298 ? 8.109 -17.547 -12.094 1 98.62 298 LEU B CA 1
ATOM 5430 C C . LEU B 1 298 ? 8.898 -18.672 -11.414 1 98.62 298 LEU B C 1
ATOM 5432 O O . LEU B 1 298 ? 9.805 -19.25 -12.016 1 98.62 298 LEU B O 1
ATOM 5436 N N . VAL B 1 299 ? 8.539 -18.984 -10.195 1 97.94 299 VAL B N 1
ATOM 5437 C CA . VAL B 1 299 ? 9.203 -20.031 -9.438 1 97.94 299 VAL B CA 1
ATOM 5438 C C . VAL B 1 299 ? 9.016 -21.375 -10.148 1 97.94 299 VAL B C 1
ATOM 5440 O O . VAL B 1 299 ? 9.93 -22.203 -10.18 1 97.94 299 VAL B O 1
ATOM 5443 N N . SER B 1 300 ? 7.82 -21.594 -10.68 1 97.31 300 SER B N 1
ATOM 5444 C CA . SER B 1 300 ? 7.562 -22.812 -11.43 1 97.31 300 SER B CA 1
ATOM 5445 C C . SER B 1 300 ? 8.484 -22.922 -12.648 1 97.31 300 SER B C 1
ATOM 5447 O O . SER B 1 300 ? 9 -24 -12.945 1 97.31 300 SER B O 1
ATOM 5449 N N . ILE B 1 301 ? 8.648 -21.812 -13.367 1 97.94 301 ILE B N 1
ATOM 5450 C CA . ILE B 1 301 ? 9.539 -21.797 -14.523 1 97.94 301 ILE B CA 1
ATOM 5451 C C . ILE B 1 301 ? 10.969 -22.094 -14.078 1 97.94 301 ILE B C 1
ATOM 5453 O O . ILE B 1 301 ? 11.656 -22.922 -14.68 1 97.94 301 ILE B O 1
ATOM 5457 N N . LEU B 1 302 ? 11.422 -21.484 -13.023 1 97.12 302 LEU B N 1
ATOM 5458 C CA . LEU B 1 302 ? 12.781 -21.656 -12.531 1 97.12 302 LEU B CA 1
ATOM 5459 C C . LEU B 1 302 ? 13.008 -23.094 -12.062 1 97.12 302 LEU B C 1
ATOM 5461 O O . LEU B 1 302 ? 14.094 -23.641 -12.258 1 97.12 302 LEU B O 1
ATOM 5465 N N . THR B 1 303 ? 12.023 -23.609 -11.391 1 95.88 303 THR B N 1
ATOM 5466 C CA . THR B 1 303 ? 12.109 -25.016 -10.977 1 95.88 303 THR B CA 1
ATOM 5467 C C . THR B 1 303 ? 12.234 -25.938 -12.18 1 95.88 303 THR B C 1
ATOM 5469 O O . THR B 1 303 ? 13.016 -26.891 -12.164 1 95.88 303 THR B O 1
ATOM 5472 N N . TYR B 1 304 ? 11.445 -25.641 -13.188 1 95.88 304 TYR B N 1
ATOM 5473 C CA . TYR B 1 304 ? 11.516 -26.406 -14.43 1 95.88 304 TYR B CA 1
ATOM 5474 C C . TYR B 1 304 ? 12.914 -26.328 -15.039 1 95.88 304 TYR B C 1
ATOM 5476 O O . TYR B 1 304 ? 13.453 -27.328 -15.5 1 95.88 304 TYR B O 1
ATOM 5484 N N . LEU B 1 305 ? 13.523 -25.156 -15.078 1 96.31 305 LEU B N 1
ATOM 5485 C CA . LEU B 1 305 ? 14.875 -24.969 -15.594 1 96.31 305 LEU B CA 1
ATOM 5486 C C . LEU B 1 305 ? 15.883 -25.781 -14.789 1 96.31 305 LEU B C 1
ATOM 5488 O O . LEU B 1 305 ? 16.781 -26.406 -15.352 1 96.31 305 LEU B O 1
ATOM 5492 N N . ALA B 1 306 ? 15.703 -25.766 -13.492 1 93.88 306 ALA B N 1
ATOM 5493 C CA . ALA B 1 306 ? 16.594 -26.516 -12.617 1 93.88 306 ALA B CA 1
ATOM 5494 C C . ALA B 1 306 ? 16.484 -28.016 -12.875 1 93.88 306 ALA B C 1
ATOM 5496 O O . ALA B 1 306 ? 17.5 -28.719 -12.961 1 93.88 306 ALA B O 1
ATOM 5497 N N . GLU B 1 307 ? 15.281 -28.438 -13 1 94.88 307 GLU B N 1
ATOM 5498 C CA . GLU B 1 307 ? 15.016 -29.859 -13.203 1 94.88 307 GLU B CA 1
ATOM 5499 C C . GLU B 1 307 ? 15.562 -30.344 -14.547 1 94.88 307 GLU B C 1
ATOM 5501 O O . GLU B 1 307 ? 15.969 -31.5 -14.68 1 94.88 307 GLU B O 1
ATOM 5506 N N . ASN B 1 308 ? 15.617 -29.422 -15.469 1 94.19 308 ASN B N 1
ATOM 5507 C CA . ASN B 1 308 ? 16.062 -29.781 -16.812 1 94.19 308 ASN B CA 1
ATOM 5508 C C . ASN B 1 308 ? 17.516 -29.359 -17.047 1 94.19 308 ASN B C 1
ATOM 5510 O O . ASN B 1 308 ? 17.984 -29.359 -18.172 1 94.19 308 ASN B O 1
ATOM 5514 N N . ARG B 1 309 ? 18.281 -28.922 -16.062 1 92.06 309 ARG B N 1
ATOM 5515 C CA . ARG B 1 309 ? 19.688 -28.578 -16.047 1 92.06 309 ARG B CA 1
ATOM 5516 C C . ARG B 1 309 ? 20.016 -27.562 -17.156 1 92.06 309 ARG B C 1
ATOM 5518 O O . ARG B 1 309 ? 20.953 -27.75 -17.922 1 92.06 309 ARG B O 1
ATOM 5525 N N . ARG B 1 310 ? 19.062 -26.672 -17.25 1 87.62 310 ARG B N 1
ATOM 5526 C CA . ARG B 1 310 ? 19.312 -25.578 -18.188 1 87.62 310 ARG B CA 1
ATOM 5527 C C . ARG B 1 310 ? 20.297 -24.578 -17.609 1 87.62 310 ARG B C 1
ATOM 5529 O O . ARG B 1 310 ? 20.047 -24 -16.547 1 87.62 310 ARG B O 1
ATOM 5536 N N . THR B 1 311 ? 21.375 -24.297 -18.281 1 84.44 311 THR B N 1
ATOM 5537 C CA . THR B 1 311 ? 22.438 -23.469 -17.719 1 84.44 311 THR B CA 1
ATOM 5538 C C . THR B 1 311 ? 22.641 -22.203 -18.562 1 84.44 311 THR B C 1
ATOM 5540 O O . THR B 1 311 ? 23.422 -21.328 -18.188 1 84.44 311 THR B O 1
ATOM 5543 N N . GLU B 1 312 ? 21.938 -22.078 -19.625 1 88.94 312 GLU B N 1
ATOM 5544 C CA . GLU B 1 312 ? 22.094 -20.922 -20.5 1 88.94 312 GLU B CA 1
ATOM 5545 C C . GLU B 1 312 ? 21.406 -19.688 -19.906 1 88.94 312 GLU B C 1
ATOM 5547 O O . GLU B 1 312 ? 20.547 -19.812 -19.031 1 88.94 312 GLU B O 1
ATOM 5552 N N . CYS B 1 313 ? 21.922 -18.594 -20.391 1 92.19 313 CYS B N 1
ATOM 5553 C CA . CYS B 1 313 ? 21.234 -17.344 -20.078 1 92.19 313 CYS B CA 1
ATOM 5554 C C . CYS B 1 313 ? 19.969 -17.188 -20.922 1 92.19 313 CYS B C 1
ATOM 5556 O O . CYS B 1 313 ? 20 -17.391 -22.141 1 92.19 313 CYS B O 1
ATOM 5558 N N . LEU B 1 314 ? 18.922 -17 -20.234 1 95.56 314 LEU B N 1
ATOM 5559 C CA . LEU B 1 314 ? 17.656 -16.891 -20.969 1 95.56 314 LEU B CA 1
ATOM 5560 C C . LEU B 1 314 ? 16.844 -15.703 -20.469 1 95.56 314 LEU B C 1
ATOM 5562 O O . LEU B 1 314 ? 17.094 -15.195 -19.375 1 95.56 314 LEU B O 1
ATOM 5566 N N . LYS B 1 315 ? 15.914 -15.273 -21.328 1 97.88 315 LYS B N 1
ATOM 5567 C CA . LYS B 1 315 ? 15.008 -14.172 -21.016 1 97.88 315 LYS B CA 1
ATOM 5568 C C . LYS B 1 315 ? 13.578 -14.68 -20.859 1 97.88 315 LYS B C 1
ATOM 5570 O O . LYS B 1 315 ? 13.086 -15.438 -21.688 1 97.88 315 LYS B O 1
ATOM 5575 N N . ILE B 1 316 ? 12.992 -14.289 -19.766 1 98.62 316 ILE B N 1
ATOM 5576 C CA . ILE B 1 316 ? 11.594 -14.609 -19.484 1 98.62 316 ILE B CA 1
ATOM 5577 C C . ILE B 1 316 ? 10.75 -13.336 -19.578 1 98.62 316 ILE B C 1
ATOM 5579 O O . ILE B 1 316 ? 11.07 -12.328 -18.953 1 98.62 316 ILE B O 1
ATOM 5583 N N . TYR B 1 317 ? 9.664 -13.352 -20.422 1 98.81 317 TYR B N 1
ATOM 5584 C CA . TYR B 1 317 ? 8.711 -12.25 -20.469 1 98.81 317 TYR B CA 1
ATOM 5585 C C . TYR B 1 317 ? 7.711 -12.352 -19.328 1 98.81 317 TYR B C 1
ATOM 5587 O O . TYR B 1 317 ? 7.102 -13.398 -19.109 1 98.81 317 TYR B O 1
ATOM 5595 N N . CYS B 1 318 ? 7.555 -11.305 -18.578 1 98.94 318 CYS B N 1
ATOM 5596 C CA . CYS B 1 318 ? 6.629 -11.281 -17.453 1 98.94 318 CYS B CA 1
ATOM 5597 C C . CYS B 1 318 ? 5.523 -10.258 -17.672 1 98.94 318 CYS B C 1
ATOM 5599 O O . CYS B 1 318 ? 5.797 -9.117 -18.062 1 98.94 318 CYS B O 1
ATOM 5601 N N . SER B 1 319 ? 4.312 -10.664 -17.484 1 98.81 319 SER B N 1
ATOM 5602 C CA . SER B 1 319 ? 3.146 -9.789 -17.562 1 98.81 319 SER B CA 1
ATOM 5603 C C . SER B 1 319 ? 2.311 -9.867 -16.297 1 98.81 319 SER B C 1
ATOM 5605 O O . SER B 1 319 ? 1.694 -10.898 -16.016 1 98.81 319 SER B O 1
ATOM 5607 N N . ALA B 1 320 ? 2.309 -8.781 -15.539 1 98.75 320 ALA B N 1
ATOM 5608 C CA . ALA B 1 320 ? 1.595 -8.688 -14.266 1 98.75 320 ALA B CA 1
ATOM 5609 C C . ALA B 1 320 ? 0.289 -7.914 -14.43 1 98.75 320 ALA B C 1
ATOM 5611 O O . ALA B 1 320 ? 0.154 -7.094 -15.344 1 98.75 320 ALA B O 1
ATOM 5612 N N . TYR B 1 321 ? -0.638 -8.219 -13.539 1 98.38 321 TYR B N 1
ATOM 5613 C CA . TYR B 1 321 ? -1.957 -7.594 -13.57 1 98.38 321 TYR B CA 1
ATOM 5614 C C . TYR B 1 321 ? -2.512 -7.418 -12.164 1 98.38 321 TYR B C 1
ATOM 5616 O O . TYR B 1 321 ? -2.279 -8.258 -11.289 1 98.38 321 TYR B O 1
ATOM 5624 N N . GLY B 1 322 ? -3.182 -6.32 -11.953 1 97.81 322 GLY B N 1
ATOM 5625 C CA . GLY B 1 322 ? -3.971 -6.086 -10.75 1 97.81 322 GLY B CA 1
ATOM 5626 C C . GLY B 1 322 ? -5.324 -5.465 -11.039 1 97.81 322 GLY B C 1
ATOM 5627 O O . GLY B 1 322 ? -5.414 -4.445 -11.734 1 97.81 322 GLY B O 1
ATOM 5628 N N . SER B 1 323 ? -6.328 -6.059 -10.438 1 95 323 SER B N 1
ATOM 5629 C CA . SER B 1 323 ? -7.688 -5.562 -10.609 1 95 323 SER B CA 1
ATOM 5630 C C . SER B 1 323 ? -7.812 -4.117 -10.133 1 95 323 SER B C 1
ATOM 5632 O O . SER B 1 323 ? -6.949 -3.621 -9.414 1 95 323 SER B O 1
ATOM 5634 N N . GLY B 1 324 ? -8.82 -3.668 -10.477 1 93.75 324 GLY B N 1
ATOM 5635 C CA . GLY B 1 324 ? -8.898 -2.225 -10.305 1 93.75 324 GLY B CA 1
ATOM 5636 C C . GLY B 1 324 ? -8.195 -1.458 -11.414 1 93.75 324 GLY B C 1
ATOM 5637 O O . GLY B 1 324 ? -8.188 -0.225 -11.406 1 93.75 324 GLY B O 1
ATOM 5638 N N . TYR B 1 325 ? -7.035 -2.162 -12 1 82.56 325 TYR B N 1
ATOM 5639 C CA . TYR B 1 325 ? -6.477 -2.373 -13.336 1 82.56 325 TYR B CA 1
ATOM 5640 C C . TYR B 1 325 ? -5.09 -1.752 -13.445 1 82.56 325 TYR B C 1
ATOM 5642 O O . TYR B 1 325 ? -4.887 -0.811 -14.219 1 82.56 325 TYR B O 1
ATOM 5650 N N . GLY B 1 326 ? -4.484 -2.055 -13.039 1 97.81 326 GLY B N 1
ATOM 5651 C CA . GLY B 1 326 ? -3.047 -1.896 -13.195 1 97.81 326 GLY B CA 1
ATOM 5652 C C . GLY B 1 326 ? -2.393 -3.066 -13.906 1 97.81 326 GLY B C 1
ATOM 5653 O O . GLY B 1 326 ? -2.746 -4.223 -13.656 1 97.81 326 GLY B O 1
ATOM 5654 N N . ALA B 1 327 ? -1.432 -2.742 -14.852 1 98.69 327 ALA B N 1
ATOM 5655 C CA . ALA B 1 327 ? -0.662 -3.77 -15.547 1 98.69 327 ALA B CA 1
ATOM 5656 C C . ALA B 1 327 ? 0.809 -3.377 -15.656 1 98.69 327 ALA B C 1
ATOM 5658 O O . ALA B 1 327 ? 1.144 -2.191 -15.641 1 98.69 327 ALA B O 1
ATOM 5659 N N . CYS B 1 328 ? 1.647 -4.383 -15.656 1 98.81 328 CYS B N 1
ATOM 5660 C CA . CYS B 1 328 ? 3.084 -4.156 -15.773 1 98.81 328 CYS B CA 1
ATOM 5661 C C . CYS B 1 328 ? 3.768 -5.32 -16.484 1 98.81 328 CYS B C 1
ATOM 5663 O O . CYS B 1 328 ? 3.533 -6.48 -16.141 1 98.81 328 CYS B O 1
ATOM 5665 N N . SER B 1 329 ? 4.543 -5.043 -17.484 1 98.81 329 SER B N 1
ATOM 5666 C CA . SER B 1 329 ? 5.406 -6.066 -18.062 1 98.81 329 SER B CA 1
ATOM 5667 C C . SER B 1 329 ? 6.875 -5.777 -17.766 1 98.81 329 SER B C 1
ATOM 5669 O O . SER B 1 329 ? 7.254 -4.629 -17.531 1 98.81 329 SER B O 1
ATOM 5671 N N . PHE B 1 330 ? 7.656 -6.797 -17.688 1 98.56 330 PHE B N 1
ATOM 5672 C CA . PHE B 1 330 ? 9.102 -6.688 -17.531 1 98.56 330 PHE B CA 1
ATOM 5673 C C . PHE B 1 330 ? 9.789 -7.957 -18.016 1 98.56 330 PHE B C 1
ATOM 5675 O O . PHE B 1 330 ? 9.133 -8.945 -18.328 1 98.56 330 PHE B O 1
ATOM 5682 N N . THR B 1 331 ? 11.117 -7.902 -18.172 1 98.31 331 THR B N 1
ATOM 5683 C CA . THR B 1 331 ? 11.93 -9.047 -18.578 1 98.31 331 THR B CA 1
ATOM 5684 C C . THR B 1 331 ? 12.781 -9.547 -17.406 1 98.31 331 THR B C 1
ATOM 5686 O O . THR B 1 331 ? 13.484 -8.758 -16.766 1 98.31 331 THR B O 1
ATOM 5689 N N . ALA B 1 332 ? 12.641 -10.789 -17.109 1 97.81 332 ALA B N 1
ATOM 5690 C CA . ALA B 1 332 ? 13.539 -11.445 -16.156 1 97.81 332 ALA B CA 1
ATOM 5691 C C . ALA B 1 332 ? 14.648 -12.203 -16.891 1 97.81 332 ALA B C 1
ATOM 5693 O O . ALA B 1 332 ? 14.383 -13.18 -17.594 1 97.81 332 ALA B O 1
ATOM 5694 N N . GLN B 1 333 ? 15.852 -11.727 -16.719 1 96 333 GLN B N 1
ATOM 5695 C CA . GLN B 1 333 ? 17.016 -12.391 -17.297 1 96 333 GLN B CA 1
ATOM 5696 C C . GLN B 1 333 ? 17.656 -13.344 -16.297 1 96 333 GLN B C 1
ATOM 5698 O O . GLN B 1 333 ? 18.062 -12.922 -15.211 1 96 333 GLN B O 1
ATOM 5703 N N . VAL B 1 334 ? 17.781 -14.539 -16.672 1 94.12 334 VAL B N 1
ATOM 5704 C CA . VAL B 1 334 ? 18.312 -15.562 -15.773 1 94.12 334 VAL B CA 1
ATOM 5705 C C . VAL B 1 334 ? 19.656 -16.062 -16.297 1 94.12 334 VAL B C 1
ATOM 5707 O O . VAL B 1 334 ? 19.719 -16.703 -17.344 1 94.12 334 VAL B O 1
ATOM 5710 N N . CYS B 1 335 ? 20.734 -15.688 -15.602 1 88.5 335 CYS B N 1
ATOM 5711 C CA . CYS B 1 335 ? 22.062 -16.219 -15.867 1 88.5 335 CYS B CA 1
ATOM 5712 C C . CYS B 1 335 ? 22.609 -16.984 -14.656 1 88.5 335 CYS B C 1
ATOM 5714 O O . CYS B 1 335 ? 23.484 -16.5 -13.953 1 88.5 335 CYS B O 1
ATOM 5716 N N . GLY B 1 336 ? 22.078 -18.078 -14.344 1 90.06 336 GLY B N 1
ATOM 5717 C CA . GLY B 1 336 ? 22.25 -18.844 -13.117 1 90.06 336 GLY B CA 1
ATOM 5718 C C . GLY B 1 336 ? 21 -18.844 -12.242 1 90.06 336 GLY B C 1
ATOM 5719 O O . GLY B 1 336 ? 20.312 -17.828 -12.148 1 90.06 336 GLY B O 1
ATOM 5720 N N . LEU B 1 337 ? 20.797 -19.984 -11.602 1 93.56 337 LEU B N 1
ATOM 5721 C CA . LEU B 1 337 ? 19.531 -20.125 -10.883 1 93.56 337 LEU B CA 1
ATOM 5722 C C . LEU B 1 337 ? 19.656 -19.594 -9.461 1 93.56 337 LEU B C 1
ATOM 5724 O O . LEU B 1 337 ? 20.688 -19.766 -8.805 1 93.56 337 LEU B O 1
ATOM 5728 N N . PRO B 1 338 ? 18.641 -18.844 -9.078 1 95.56 338 PRO B N 1
ATOM 5729 C CA . PRO B 1 338 ? 18.578 -18.469 -7.664 1 95.56 338 PRO B CA 1
ATOM 5730 C C . PRO B 1 338 ? 18.297 -19.656 -6.75 1 95.56 338 PRO B C 1
ATOM 5732 O O . PRO B 1 338 ? 17.969 -20.75 -7.23 1 95.56 338 PRO B O 1
ATOM 5735 N N . LEU B 1 339 ? 18.516 -19.375 -5.453 1 96.06 339 LEU B N 1
ATOM 5736 C CA . LEU B 1 339 ? 18.078 -20.359 -4.469 1 96.06 339 LEU B CA 1
ATOM 5737 C C . LEU B 1 339 ? 16.562 -20.484 -4.465 1 96.06 339 LEU B C 1
ATOM 5739 O O . LEU B 1 339 ? 15.852 -19.484 -4.441 1 96.06 339 LEU B O 1
ATOM 5743 N N . LEU B 1 340 ? 16.094 -21.688 -4.57 1 96.38 340 LEU B N 1
ATOM 5744 C CA . LEU B 1 340 ? 14.656 -21.953 -4.52 1 96.38 340 LEU B CA 1
ATOM 5745 C C . LEU B 1 340 ? 14.305 -22.812 -3.301 1 96.38 340 LEU B C 1
ATOM 5747 O O . LEU B 1 340 ? 14.758 -23.953 -3.182 1 96.38 340 LEU B O 1
ATOM 5751 N N . LEU B 1 341 ? 13.539 -22.188 -2.396 1 95.81 341 LEU B N 1
ATOM 5752 C CA . LEU B 1 341 ? 13.031 -22.891 -1.226 1 95.81 341 LEU B CA 1
ATOM 5753 C C . LEU B 1 341 ? 11.531 -23.125 -1.343 1 95.81 341 LEU B C 1
ATOM 5755 O O . LEU B 1 341 ? 10.734 -22.266 -0.986 1 95.81 341 LEU B O 1
ATOM 5759 N N . ILE B 1 342 ? 11.18 -24.281 -1.874 1 89 342 ILE B N 1
ATOM 5760 C CA . ILE B 1 342 ? 9.773 -24.625 -2.08 1 89 342 ILE B CA 1
ATOM 5761 C C . ILE B 1 342 ? 9.422 -25.875 -1.283 1 89 342 ILE B C 1
ATOM 5763 O O . ILE B 1 342 ? 10.117 -26.891 -1.362 1 89 342 ILE B O 1
ATOM 5767 N N . ASP B 1 343 ? 8.602 -25.656 -0.219 1 69 343 ASP B N 1
ATOM 5768 C CA . ASP B 1 343 ? 8.273 -26.844 0.559 1 69 343 ASP B CA 1
ATOM 5769 C C . ASP B 1 343 ? 7.445 -27.828 -0.265 1 69 343 ASP B C 1
ATOM 5771 O O . ASP B 1 343 ? 6.617 -27.422 -1.079 1 69 343 ASP B O 1
ATOM 5775 N N . ASP B 1 344 ? 7.887 -29 -0.347 1 60.78 344 ASP B N 1
ATOM 5776 C CA . ASP B 1 344 ? 7.062 -30.078 -0.875 1 60.78 344 ASP B CA 1
ATOM 5777 C C . ASP B 1 344 ? 5.801 -30.266 -0.035 1 60.78 344 ASP B C 1
ATOM 5779 O O . ASP B 1 344 ? 5.875 -30.719 1.109 1 60.78 344 ASP B O 1
ATOM 5783 N N . ILE B 1 345 ? 5.078 -29.281 0.237 1 53.5 345 ILE B N 1
ATOM 5784 C CA . ILE B 1 345 ? 4.105 -29.5 1.303 1 53.5 345 ILE B CA 1
ATOM 5785 C C . ILE B 1 345 ? 3.223 -30.703 0.953 1 53.5 345 ILE B C 1
ATOM 5787 O O . ILE B 1 345 ? 2.547 -30.703 -0.08 1 53.5 345 ILE B O 1
ATOM 5791 N N . PRO B 1 346 ? 3.467 -31.672 1.743 1 52.06 346 PRO B N 1
ATOM 5792 C CA . PRO B 1 346 ? 2.566 -32.812 1.643 1 52.06 346 PRO B CA 1
ATOM 5793 C C . PRO B 1 346 ? 1.094 -32.438 1.73 1 52.06 346 PRO B C 1
ATOM 5795 O O . PRO B 1 346 ? 0.754 -31.438 2.383 1 52.06 346 PRO B O 1
ATOM 5798 N N . GLN B 1 347 ? 0.243 -32.844 0.787 1 54.44 347 GLN B N 1
ATOM 5799 C CA . GLN B 1 347 ? -1.213 -32.812 0.858 1 54.44 347 GLN B CA 1
ATOM 5800 C C . GLN B 1 347 ? -1.722 -33.406 2.17 1 54.44 347 GLN B C 1
ATOM 5802 O O . GLN B 1 347 ? -1.395 -34.531 2.514 1 54.44 347 GLN B O 1
ATOM 5807 N N . HIS B 1 348 ? -1.908 -32.5 3.291 1 53.56 348 HIS B N 1
ATOM 5808 C CA . HIS B 1 348 ? -2.393 -33.094 4.531 1 53.56 348 HIS B CA 1
ATOM 5809 C C . HIS B 1 348 ? -3.916 -33.062 4.598 1 53.56 348 HIS B C 1
ATOM 5811 O O . HIS B 1 348 ? -4.547 -32.125 4.062 1 53.56 348 HIS B O 1
ATOM 5817 N N . SER B 1 349 ? -4.492 -34.25 4.781 1 50.69 349 SER B N 1
ATOM 5818 C CA . SER B 1 349 ? -5.895 -34.406 5.148 1 50.69 349 SER B CA 1
ATOM 5819 C C . SER B 1 349 ? -6.145 -33.969 6.582 1 50.69 349 SER B C 1
ATOM 5821 O O . SER B 1 349 ? -5.242 -34 7.422 1 50.69 349 SER B O 1
ATOM 5823 N N . LEU B 1 350 ? -7.086 -33.062 6.891 1 52.53 350 LEU B N 1
ATOM 5824 C CA . LEU B 1 350 ? -7.523 -32.688 8.227 1 52.53 350 LEU B CA 1
ATOM 5825 C C . LEU B 1 350 ? -8.359 -33.781 8.859 1 52.53 350 LEU B C 1
ATOM 5827 O O . LEU B 1 350 ? -9.508 -34 8.469 1 52.53 350 LEU B O 1
ATOM 5831 N N . GLY B 1 351 ? -7.848 -34.312 10 1 53.94 351 GLY B N 1
ATOM 5832 C CA . GLY B 1 351 ? -8.602 -35.125 10.938 1 53.94 351 GLY B CA 1
ATOM 5833 C C . GLY B 1 351 ? -9.422 -36.188 10.258 1 53.94 351 GLY B C 1
ATOM 5834 O O . GLY B 1 351 ? -10.539 -36.5 10.68 1 53.94 351 GLY B O 1
ATOM 5835 N N . GLY B 1 352 ? -8.977 -36.5 9.125 1 63.56 352 GLY B N 1
ATOM 5836 C CA . GLY B 1 352 ? -9.742 -37.562 8.484 1 63.56 352 GLY B CA 1
ATOM 5837 C C . GLY B 1 352 ? -10.82 -37.031 7.551 1 63.56 352 GLY B C 1
ATOM 5838 O O . GLY B 1 352 ? -11.461 -37.781 6.836 1 63.56 352 GLY B O 1
ATOM 5839 N N . LEU B 1 353 ? -11.078 -35.781 7.695 1 73.75 353 LEU B N 1
ATOM 5840 C CA . LEU B 1 353 ? -12.078 -35.219 6.801 1 73.75 353 LEU B CA 1
ATOM 5841 C C . LEU B 1 353 ? -11.523 -35.094 5.383 1 73.75 353 LEU B C 1
ATOM 5843 O O . LEU B 1 353 ? -10.352 -34.781 5.195 1 73.75 353 LEU B O 1
ATOM 5847 N N . GLU B 1 354 ? -12.492 -35.469 4.496 1 77.88 354 GLU B N 1
ATOM 5848 C CA . GLU B 1 354 ? -12.117 -35.344 3.092 1 77.88 354 GLU B CA 1
ATOM 5849 C C . GLU B 1 354 ? -13.258 -34.75 2.27 1 77.88 354 GLU B C 1
ATOM 5851 O O . GLU B 1 354 ? -14.375 -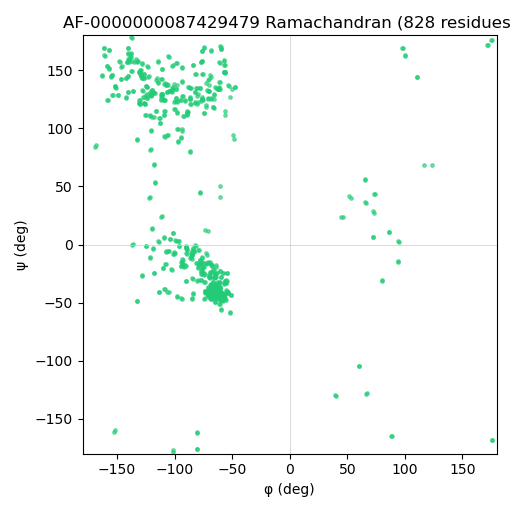34.625 2.76 1 77.88 354 GLU B O 1
ATOM 5856 N N . GLY B 1 355 ? -12.875 -34.25 1.255 1 81.12 355 GLY B N 1
ATOM 5857 C CA . GLY B 1 355 ? -13.844 -33.781 0.279 1 81.12 355 GLY B CA 1
ATOM 5858 C C . GLY B 1 355 ? -14.672 -32.594 0.772 1 81.12 355 GLY B C 1
ATOM 5859 O O . GLY B 1 355 ? -14.125 -31.625 1.3 1 81.12 355 GLY B O 1
ATOM 5860 N N . CYS B 1 356 ? -16 -32.719 0.665 1 86.25 356 CYS B N 1
ATOM 5861 C CA . CYS B 1 356 ? -16.938 -31.656 0.975 1 86.25 356 CYS B CA 1
ATOM 5862 C C . CYS B 1 356 ? -16.953 -31.359 2.469 1 86.25 356 CYS B C 1
ATOM 5864 O O . CYS B 1 356 ? -17.062 -30.203 2.869 1 86.25 356 CYS B O 1
ATOM 5866 N N . ALA B 1 357 ? -16.781 -32.406 3.18 1 87 357 ALA B N 1
ATOM 5867 C CA . ALA B 1 357 ? -16.812 -32.219 4.629 1 87 357 ALA B CA 1
ATOM 5868 C C . ALA B 1 357 ? -15.625 -31.406 5.113 1 87 357 ALA B C 1
ATOM 5870 O O . ALA B 1 357 ? -15.758 -30.609 6.047 1 87 357 ALA B O 1
ATOM 5871 N N . LEU B 1 358 ? -14.508 -31.625 4.5 1 87.19 358 LEU B N 1
ATOM 5872 C CA . LEU B 1 358 ? -13.312 -30.844 4.824 1 87.19 358 LEU B CA 1
ATOM 5873 C C . LEU B 1 358 ? -13.516 -29.375 4.469 1 87.19 358 LEU B C 1
ATOM 5875 O O . LEU B 1 358 ? -13.234 -28.484 5.281 1 87.19 358 LEU B O 1
ATOM 5879 N N . ILE B 1 359 ? -14.055 -29.141 3.322 1 88.12 359 ILE B N 1
ATOM 5880 C CA . ILE B 1 359 ? -14.289 -27.797 2.836 1 88.12 359 ILE B CA 1
ATOM 5881 C C . ILE B 1 359 ? -15.25 -27.062 3.777 1 88.12 359 ILE B C 1
ATOM 5883 O O . ILE B 1 359 ? -14.969 -25.953 4.219 1 88.12 359 ILE B O 1
ATOM 5887 N N . GLU B 1 360 ? -16.234 -27.75 4.117 1 87.5 360 GLU B N 1
ATOM 5888 C CA . GLU B 1 360 ? -17.266 -27.156 4.98 1 87.5 360 GLU B CA 1
ATOM 5889 C C . GLU B 1 360 ? -16.703 -26.844 6.367 1 87.5 360 GLU B C 1
ATOM 5891 O O . GLU B 1 360 ? -16.984 -25.797 6.934 1 87.5 360 GLU B O 1
ATOM 5896 N N . SER B 1 361 ? -15.977 -27.766 6.867 1 86.31 361 SER B N 1
ATOM 5897 C CA . SER B 1 361 ? -15.406 -27.594 8.203 1 86.31 361 SER B CA 1
ATOM 5898 C C . SER B 1 361 ? -14.492 -26.375 8.25 1 86.31 361 SER B C 1
ATOM 5900 O O . SER B 1 361 ? -14.516 -25.625 9.227 1 86.31 361 SER B O 1
ATOM 5902 N N . ILE B 1 362 ? -13.719 -26.234 7.238 1 86 362 ILE B N 1
ATOM 5903 C CA . ILE B 1 362 ? -12.766 -25.125 7.184 1 86 362 ILE B CA 1
ATOM 5904 C C . ILE B 1 362 ? -13.508 -23.812 7.023 1 86 362 ILE B C 1
ATOM 5906 O O . ILE B 1 362 ? -13.219 -22.828 7.723 1 86 362 ILE B O 1
ATOM 5910 N N . LEU B 1 363 ? -14.516 -23.781 6.18 1 83 363 LEU B N 1
ATOM 5911 C CA . LEU B 1 363 ? -15.25 -22.562 5.887 1 83 363 LEU B CA 1
ATOM 5912 C C . LEU B 1 363 ? -16.062 -22.109 7.098 1 83 363 LEU B C 1
ATOM 5914 O O . LEU B 1 363 ? -16.203 -20.906 7.344 1 83 363 LEU B O 1
ATOM 5918 N N . ILE B 1 364 ? -16.547 -23.062 7.805 1 81.62 364 ILE B N 1
ATOM 5919 C CA . ILE B 1 364 ? -17.344 -22.75 8.992 1 81.62 364 ILE B CA 1
ATOM 5920 C C . ILE B 1 364 ? -16.453 -22.047 10.023 1 81.62 364 ILE B C 1
ATOM 5922 O O . ILE B 1 364 ? -16.875 -21.078 10.656 1 81.62 364 ILE B O 1
ATOM 5926 N N . ARG B 1 365 ? -15.305 -22.516 10.141 1 82.38 365 ARG B N 1
ATOM 5927 C CA . ARG B 1 365 ? -14.398 -21.938 11.125 1 82.38 365 ARG B CA 1
ATOM 5928 C C . ARG B 1 365 ? -13.938 -20.547 10.695 1 82.38 365 ARG B C 1
ATOM 5930 O O . ARG B 1 365 ? -13.812 -19.656 11.523 1 82.38 365 ARG B O 1
ATOM 5937 N N . ARG B 1 366 ? -13.656 -20.453 9.5 1 81.75 366 ARG B N 1
ATOM 5938 C CA . ARG B 1 366 ? -13.266 -19.141 8.977 1 81.75 366 ARG B CA 1
ATOM 5939 C C . ARG B 1 366 ? -14.375 -18.125 9.156 1 81.75 366 ARG B C 1
ATOM 5941 O O . ARG B 1 366 ? -14.117 -16.969 9.523 1 81.75 366 ARG B O 1
ATOM 5948 N N . ARG B 1 367 ? -15.539 -18.578 8.898 1 78.44 367 ARG B N 1
ATOM 5949 C CA . ARG B 1 367 ? -16.688 -17.703 9.055 1 78.44 367 ARG B CA 1
ATOM 5950 C C . ARG B 1 367 ? -16.891 -17.312 10.516 1 78.44 367 ARG B C 1
ATOM 5952 O O . ARG B 1 367 ? -17.266 -16.172 10.82 1 78.44 367 ARG B O 1
ATOM 5959 N N . ALA B 1 368 ? -16.625 -18.266 11.352 1 79.12 368 ALA B N 1
ATOM 5960 C CA . ALA B 1 368 ? -16.781 -18 12.781 1 79.12 368 ALA B CA 1
ATOM 5961 C C . ALA B 1 368 ? -15.805 -16.922 13.242 1 79.12 368 ALA B C 1
ATOM 5963 O O . ALA B 1 368 ? -16.156 -16.062 14.062 1 79.12 368 ALA B O 1
ATOM 5964 N N . MET B 1 369 ? -14.633 -16.969 12.781 1 79.75 369 MET B N 1
ATOM 5965 C CA . MET B 1 369 ? -13.641 -15.953 13.102 1 79.75 369 MET B CA 1
ATOM 5966 C C . MET B 1 369 ? -14.094 -14.578 12.609 1 79.75 369 MET B C 1
ATOM 5968 O O . MET B 1 369 ? -14.016 -13.594 13.352 1 79.75 369 MET B O 1
ATOM 5972 N N . PHE B 1 370 ? -14.57 -14.508 11.445 1 76.69 370 PHE B N 1
ATOM 5973 C CA . PHE B 1 370 ? -14.992 -13.234 10.859 1 76.69 370 PHE B CA 1
ATOM 5974 C C . PHE B 1 370 ? -16.203 -12.68 11.594 1 76.69 370 PHE B C 1
ATOM 5976 O O . PHE B 1 370 ? -16.312 -11.469 11.805 1 76.69 370 PHE B O 1
ATOM 5983 N N . ASP B 1 371 ? -17.016 -13.602 11.977 1 75.12 371 ASP B N 1
ATOM 5984 C CA . ASP B 1 371 ? -18.188 -13.188 12.734 1 75.12 371 ASP B CA 1
ATOM 5985 C C . ASP B 1 371 ? -17.797 -12.617 14.094 1 75.12 371 ASP B C 1
ATOM 5987 O O . ASP B 1 371 ? -18.406 -11.656 14.57 1 75.12 371 ASP B O 1
ATOM 5991 N N . ALA B 1 372 ? -16.875 -13.211 14.664 1 76.25 372 ALA B N 1
ATOM 5992 C CA . ALA B 1 372 ? -16.391 -12.719 15.953 1 76.25 372 ALA B CA 1
ATOM 5993 C C . ALA B 1 372 ? -15.789 -11.32 15.82 1 76.25 372 ALA B C 1
ATOM 5995 O O . ALA B 1 372 ? -16.016 -10.461 16.672 1 76.25 372 ALA B O 1
ATOM 5996 N N . LEU B 1 373 ? -15.07 -11.102 14.812 1 74.19 373 LEU B N 1
ATOM 5997 C CA . LEU B 1 373 ? -14.438 -9.812 14.57 1 74.19 373 LEU B CA 1
ATOM 5998 C C . LEU B 1 373 ? -15.492 -8.734 14.297 1 74.19 373 LEU B C 1
ATOM 6000 O O . LEU B 1 373 ? -15.344 -7.594 14.734 1 74.19 373 LEU B O 1
ATOM 6004 N N . LYS B 1 374 ? -16.484 -9.148 13.688 1 69.88 374 LYS B N 1
ATOM 6005 C CA . LYS B 1 374 ? -17.562 -8.227 13.352 1 69.88 374 LYS B CA 1
ATOM 6006 C C . LYS B 1 374 ? -18.328 -7.789 14.602 1 69.88 374 LYS B C 1
ATOM 6008 O O . LYS B 1 374 ? -18.734 -6.633 14.711 1 69.88 374 LYS B O 1
ATOM 6013 N N . ALA B 1 375 ? -18.531 -8.734 15.438 1 68.5 375 ALA B N 1
ATOM 6014 C CA . ALA B 1 375 ? -19.281 -8.453 16.656 1 68.5 375 ALA B CA 1
ATOM 6015 C C . ALA B 1 375 ? -18.578 -7.398 17.5 1 68.5 375 ALA B C 1
ATOM 6017 O O . ALA B 1 375 ? -19.219 -6.645 18.234 1 68.5 375 ALA B O 1
ATOM 6018 N N . GLY B 1 376 ? -17.406 -7.246 17.344 1 62.41 376 GLY B N 1
ATOM 6019 C CA . GLY B 1 376 ? -16.609 -6.293 18.109 1 62.41 376 GLY B CA 1
ATOM 6020 C C . GLY B 1 376 ? -16.625 -4.895 17.531 1 62.41 376 GLY B C 1
ATOM 6021 O O . GLY B 1 376 ? -16.188 -3.941 18.172 1 62.41 376 GLY B O 1
ATOM 6022 N N . ASP B 1 377 ? -17.188 -4.82 16.438 1 59.59 377 ASP B N 1
ATOM 6023 C CA . ASP B 1 377 ? -17.266 -3.516 15.789 1 59.59 377 ASP B CA 1
ATOM 6024 C C . ASP B 1 377 ? -18.312 -2.631 16.469 1 59.59 377 ASP B C 1
ATOM 6026 O O . ASP B 1 377 ? -19.484 -3.004 16.547 1 59.59 377 ASP B O 1
ATOM 6030 N N . PRO B 1 378 ? -17.844 -1.604 17.078 1 54.25 378 PRO B N 1
ATOM 6031 C CA . PRO B 1 378 ? -18.812 -0.775 17.812 1 54.25 378 PRO B CA 1
ATOM 6032 C C . PRO B 1 378 ? -19.969 -0.312 16.938 1 54.25 378 PRO B C 1
ATOM 6034 O O . PRO B 1 378 ? -21.047 0.018 17.469 1 54.25 378 PRO B O 1
ATOM 6037 N N . LEU B 1 379 ? -19.609 -0.304 15.695 1 48.91 379 LEU B N 1
ATOM 6038 C CA . LEU B 1 379 ? -20.656 0.216 14.828 1 48.91 379 LEU B CA 1
ATOM 6039 C C . LEU B 1 379 ? -21.656 -0.883 14.461 1 48.91 379 LEU B C 1
ATOM 6041 O O . LEU B 1 379 ? -22.797 -0.597 14.109 1 48.91 379 LEU B O 1
ATOM 6045 N N . ILE B 1 380 ? -21.125 -2.066 14.422 1 49.91 380 ILE B N 1
ATOM 6046 C CA . ILE B 1 380 ? -21.953 -3.162 13.93 1 49.91 380 ILE B CA 1
ATOM 6047 C C . ILE B 1 380 ? -22.406 -4.031 15.109 1 49.91 380 ILE B C 1
ATOM 6049 O O . ILE B 1 380 ? -23.547 -4.469 15.164 1 49.91 380 ILE B O 1
ATOM 6053 N N . GLY B 1 381 ? -21.359 -4.16 15.93 1 53.91 381 GLY B N 1
ATOM 6054 C CA . GLY B 1 381 ? -21.672 -4.953 17.109 1 53.91 381 GLY B CA 1
ATOM 6055 C C . GLY B 1 381 ? -21.922 -4.113 18.344 1 53.91 381 GLY B C 1
ATOM 6056 O O . GLY B 1 381 ? -22.297 -2.945 18.25 1 53.91 381 GLY B O 1
ATOM 6057 N N . ASP B 1 382 ? -22.156 -4.766 19.359 1 57.28 382 ASP B N 1
ATOM 6058 C CA . ASP B 1 382 ? -22.328 -4.086 20.641 1 57.28 382 ASP B CA 1
ATOM 6059 C C . ASP B 1 382 ? -21 -3.535 21.156 1 57.28 382 ASP B C 1
ATOM 6061 O O . ASP B 1 382 ? -20.922 -3.039 22.281 1 57.28 382 ASP B O 1
ATOM 6065 N N . GLY B 1 383 ? -20 -3.588 20.125 1 61.66 383 GLY B N 1
ATOM 6066 C CA . GLY B 1 383 ? -18.703 -3.027 20.469 1 61.66 383 GLY B CA 1
ATOM 6067 C C . GLY B 1 383 ? -17.922 -3.893 21.453 1 61.66 383 GLY B C 1
ATOM 6068 O O . GLY B 1 383 ? -16.844 -3.504 21.906 1 61.66 383 GLY B O 1
ATOM 6069 N N . THR B 1 384 ? -18.516 -5.109 21.734 1 65.62 384 THR B N 1
ATOM 6070 C CA . THR B 1 384 ? -17.828 -5.953 22.703 1 65.62 384 THR B CA 1
ATOM 6071 C C . THR B 1 384 ? -17.141 -7.129 22.016 1 65.62 384 THR B C 1
ATOM 6073 O O . THR B 1 384 ? -17.797 -7.969 21.406 1 65.62 384 THR B O 1
ATOM 6076 N N . PHE B 1 385 ? -15.922 -7.02 21.688 1 76.19 385 PHE B N 1
ATOM 6077 C CA . PHE B 1 385 ? -15.109 -8.102 21.156 1 76.19 385 PHE B CA 1
ATOM 6078 C C . PHE B 1 385 ? -14.383 -8.844 22.281 1 76.19 385 PHE B C 1
ATOM 6080 O O . PHE B 1 385 ? -13.562 -8.25 22.984 1 76.19 385 PHE B O 1
ATOM 6087 N N . ALA B 1 386 ? -14.828 -10.117 22.516 1 80.25 386 ALA B N 1
ATOM 6088 C CA . ALA B 1 386 ? -14.258 -10.898 23.625 1 80.25 386 ALA B CA 1
ATOM 6089 C C . ALA B 1 386 ? -12.906 -11.484 23.234 1 80.25 386 ALA B C 1
ATOM 6091 O O . ALA B 1 386 ? -12.211 -12.062 24.062 1 80.25 386 ALA B O 1
ATOM 6092 N N . GLY B 1 387 ? -12.523 -11.297 22.016 1 86.06 387 GLY B N 1
ATOM 6093 C CA . GLY B 1 387 ? -11.328 -11.961 21.531 1 86.06 387 GLY B CA 1
ATOM 6094 C C . GLY B 1 387 ? -11.617 -13.227 20.75 1 86.06 387 GLY B C 1
ATOM 6095 O O . GLY B 1 387 ? -12.773 -13.648 20.656 1 86.06 387 GLY B O 1
ATOM 6096 N N . TYR B 1 388 ? -10.648 -13.789 20.094 1 89.69 388 TYR B N 1
ATOM 6097 C CA . TYR B 1 388 ? -10.781 -15.008 19.281 1 89.69 388 TYR B CA 1
ATOM 6098 C C . TYR B 1 388 ? -9.539 -15.883 19.422 1 89.69 388 TYR B C 1
ATOM 6100 O O . TYR B 1 388 ? -8.414 -15.398 19.297 1 89.69 388 TYR B O 1
ATOM 6108 N N . LEU B 1 389 ? -9.812 -17.125 19.781 1 91.81 389 LEU B N 1
ATOM 6109 C CA . LEU B 1 389 ? -8.758 -18.125 19.828 1 91.81 389 LEU B CA 1
ATOM 6110 C C . LEU B 1 389 ? -8.93 -19.141 18.703 1 91.81 389 LEU B C 1
ATOM 6112 O O . LEU B 1 389 ? -9.867 -19.938 18.719 1 91.81 389 LEU B O 1
ATOM 6116 N N . PRO B 1 390 ? -7.977 -19.094 17.734 1 92 390 PRO B N 1
ATOM 6117 C CA . PRO B 1 390 ? -8.086 -20.078 16.656 1 92 390 PRO B CA 1
ATOM 6118 C C . PRO B 1 390 ? -8.086 -21.516 17.172 1 92 390 PRO B C 1
ATOM 6120 O O . PRO B 1 390 ? -7.383 -21.844 18.125 1 92 390 PRO B O 1
ATOM 6123 N N . GLN B 1 391 ? -8.758 -22.422 16.516 1 84.06 391 GLN B N 1
ATOM 6124 C CA . GLN B 1 391 ? -8.961 -23.797 17 1 84.06 391 GLN B CA 1
ATOM 6125 C C . GLN B 1 391 ? -8.344 -24.812 16.047 1 84.06 391 GLN B C 1
ATOM 6127 O O . GLN B 1 391 ? -8.023 -25.938 16.453 1 84.06 391 GLN B O 1
ATOM 6132 N N . GLN B 1 392 ? -8.188 -24.531 14.875 1 80.81 392 GLN B N 1
ATOM 6133 C CA . GLN B 1 392 ? -7.754 -25.516 13.883 1 80.81 392 GLN B CA 1
ATOM 6134 C C . GLN B 1 392 ? -6.25 -25.422 13.641 1 80.81 392 GLN B C 1
ATOM 6136 O O . GLN B 1 392 ? -5.801 -24.766 12.703 1 80.81 392 GLN B O 1
ATOM 6141 N N . THR B 1 393 ? -5.473 -26.141 14.414 1 85.5 393 THR B N 1
ATOM 6142 C CA . THR B 1 393 ? -4.02 -26.031 14.305 1 85.5 393 THR B CA 1
ATOM 6143 C C . THR B 1 393 ? -3.396 -27.406 14.055 1 85.5 393 THR B C 1
ATOM 6145 O O . THR B 1 393 ? -2.195 -27.516 13.805 1 85.5 393 THR B O 1
ATOM 6148 N N . GLU B 1 394 ? -4.23 -28.438 14.008 1 82.88 394 GLU B N 1
ATOM 6149 C CA . GLU B 1 394 ? -3.703 -29.797 13.984 1 82.88 394 GLU B CA 1
ATOM 6150 C C . GLU B 1 394 ? -3.008 -30.094 12.664 1 82.88 394 GLU B C 1
ATOM 6152 O O . GLU B 1 394 ? -2.084 -30.906 12.609 1 82.88 394 GLU B O 1
ATOM 6157 N N . HIS B 1 395 ? -3.42 -29.422 11.656 1 83.31 395 HIS B N 1
ATOM 6158 C CA . HIS B 1 395 ? -2.877 -29.703 10.336 1 83.31 395 HIS B CA 1
ATOM 6159 C C . HIS B 1 395 ? -1.581 -28.938 10.102 1 83.31 395 HIS B C 1
ATOM 6161 O O . HIS B 1 395 ? -0.878 -29.188 9.117 1 83.31 395 HIS B O 1
ATOM 6167 N N . LEU B 1 396 ? -1.246 -28.047 10.984 1 88.56 396 LEU B N 1
ATOM 6168 C CA . LEU B 1 396 ? -0.041 -27.25 10.812 1 88.56 396 LEU B CA 1
ATOM 6169 C C . LEU B 1 396 ? 1.181 -27.969 11.367 1 88.56 396 LEU B C 1
ATOM 6171 O O . LEU B 1 396 ? 1.207 -28.344 12.539 1 88.56 396 LEU B O 1
ATOM 6175 N N . PRO B 1 397 ? 2.158 -28.219 10.516 1 85.56 397 PRO B N 1
ATOM 6176 C CA . PRO B 1 397 ? 3.383 -28.859 11.008 1 85.56 397 PRO B CA 1
ATOM 6177 C C . PRO B 1 397 ? 4.047 -28.062 12.133 1 85.56 397 PRO B C 1
ATOM 6179 O O . PRO B 1 397 ? 3.873 -26.844 12.227 1 85.56 397 PRO B O 1
ATOM 6182 N N . SER B 1 398 ? 4.855 -28.828 12.883 1 87.5 398 SER B N 1
ATOM 6183 C CA . SER B 1 398 ? 5.617 -28.188 13.945 1 87.5 398 SER B CA 1
ATOM 6184 C C . SER B 1 398 ? 6.551 -27.125 13.375 1 87.5 398 SER B C 1
ATOM 6186 O O . SER B 1 398 ? 7.184 -27.328 12.336 1 87.5 398 SER B O 1
ATOM 6188 N N . GLY B 1 399 ? 6.555 -25.984 13.992 1 90.12 399 GLY B N 1
ATOM 6189 C CA . GLY B 1 399 ? 7.445 -24.922 13.562 1 90.12 399 GLY B CA 1
ATOM 6190 C C . GLY B 1 399 ? 6.801 -23.953 12.586 1 90.12 399 GLY B C 1
ATOM 6191 O O . GLY B 1 399 ? 7.426 -22.969 12.164 1 90.12 399 GLY B O 1
ATOM 6192 N N . THR B 1 400 ? 5.531 -24.188 12.328 1 93.19 400 THR B N 1
ATOM 6193 C CA . THR B 1 400 ? 4.812 -23.312 11.422 1 93.19 400 THR B CA 1
ATOM 6194 C C . THR B 1 400 ? 4.227 -22.109 12.172 1 93.19 400 THR B C 1
ATOM 6196 O O . THR B 1 400 ? 3.586 -22.281 13.211 1 93.19 400 THR B O 1
ATOM 6199 N N . TRP B 1 401 ? 4.516 -20.906 11.719 1 96.56 401 TRP B N 1
ATOM 6200 C CA . TRP B 1 401 ? 3.898 -19.734 12.297 1 96.56 401 TRP B CA 1
ATOM 6201 C C . TRP B 1 401 ? 2.385 -19.75 12.109 1 96.56 401 TRP B C 1
ATOM 6203 O O . TRP B 1 401 ? 1.892 -20.094 11.031 1 96.56 401 TRP B O 1
ATOM 6213 N N . ARG B 1 402 ? 1.654 -19.453 13.156 1 96.44 402 ARG B N 1
ATOM 6214 C CA . ARG B 1 402 ? 0.196 -19.422 13.133 1 96.44 402 ARG B CA 1
ATOM 6215 C C . ARG B 1 402 ? -0.333 -18.266 13.984 1 96.44 402 ARG B C 1
ATOM 6217 O O . ARG B 1 402 ? 0.381 -17.75 14.844 1 96.44 402 ARG B O 1
ATOM 6224 N N . LEU B 1 403 ? -1.501 -17.859 13.695 1 96.5 403 LEU B N 1
ATOM 6225 C CA . LEU B 1 403 ? -2.201 -16.906 14.555 1 96.5 403 LEU B CA 1
ATOM 6226 C C . LEU B 1 403 ? -2.527 -17.547 15.906 1 96.5 403 LEU B C 1
ATOM 6228 O O . LEU B 1 403 ? -3.236 -18.547 15.969 1 96.5 403 LEU B O 1
ATOM 6232 N N . ARG B 1 404 ? -1.996 -16.984 16.906 1 96.19 404 ARG B N 1
ATOM 6233 C CA . ARG B 1 404 ? -2.199 -17.531 18.234 1 96.19 404 ARG B CA 1
ATOM 6234 C C . ARG B 1 404 ? -3.502 -17.016 18.844 1 96.19 404 ARG B C 1
ATOM 6236 O O . ARG B 1 404 ? -4.27 -17.781 19.422 1 96.19 404 ARG B O 1
ATOM 6243 N N . GLU B 1 405 ? -3.645 -15.688 18.688 1 94.75 405 GLU B N 1
ATOM 6244 C CA . GLU B 1 405 ? -4.785 -15.07 19.344 1 94.75 405 GLU B CA 1
ATOM 6245 C C . GLU B 1 405 ? -5.078 -13.688 18.766 1 94.75 405 GLU B C 1
ATOM 6247 O O . GLU B 1 405 ? -4.168 -13.008 18.281 1 94.75 405 GLU B O 1
ATOM 6252 N N . ILE B 1 406 ? -6.367 -13.344 18.719 1 92.25 406 ILE B N 1
ATOM 6253 C CA . ILE B 1 406 ? -6.824 -11.961 18.641 1 92.25 406 ILE B CA 1
ATOM 6254 C C . ILE B 1 406 ? -7.457 -11.555 19.969 1 92.25 406 ILE B C 1
ATOM 6256 O O . ILE B 1 406 ? -8.492 -12.102 20.359 1 92.25 406 ILE B O 1
ATOM 6260 N N . ASP B 1 407 ? -6.844 -10.633 20.625 1 91.94 407 ASP B N 1
ATOM 6261 C CA . ASP B 1 407 ? -7.344 -10.312 21.953 1 91.94 407 ASP B CA 1
ATOM 6262 C C . ASP B 1 407 ? -8.555 -9.383 21.875 1 91.94 407 ASP B C 1
ATOM 6264 O O . ASP B 1 407 ? -9.023 -9.062 20.781 1 91.94 407 ASP B O 1
ATOM 6268 N N . SER B 1 408 ? -9.078 -8.938 23 1 86.88 408 SER B N 1
ATOM 6269 C CA . SER B 1 408 ? -10.336 -8.195 23.062 1 86.88 408 SER B CA 1
ATOM 6270 C C . SER B 1 408 ? -10.188 -6.805 22.453 1 86.88 408 SER B C 1
ATOM 6272 O O . SER B 1 408 ? -11.188 -6.156 22.141 1 86.88 408 SER B O 1
ATOM 6274 N N . GLN B 1 409 ? -8.945 -6.383 22.266 1 86.19 409 GLN B N 1
ATOM 6275 C CA . GLN B 1 409 ? -8.711 -5.09 21.641 1 86.19 409 GLN B CA 1
ATOM 6276 C C . GLN B 1 409 ? -8.43 -5.246 20.156 1 86.19 409 GLN B C 1
ATOM 6278 O O . GLN B 1 409 ? -8.164 -4.262 19.453 1 86.19 409 GLN B O 1
ATOM 6283 N N . GLY B 1 410 ? -8.5 -6.461 19.656 1 87.38 410 GLY B N 1
ATOM 6284 C CA . GLY B 1 410 ? -8.289 -6.73 18.234 1 87.38 410 GLY B CA 1
ATOM 6285 C C . GLY B 1 410 ? -6.832 -6.914 17.875 1 87.38 410 GLY B C 1
ATOM 6286 O O . GLY B 1 410 ? -6.477 -6.949 16.688 1 87.38 410 GLY B O 1
ATOM 6287 N N . ARG B 1 411 ? -5.922 -7.031 18.984 1 93.56 411 ARG B N 1
ATOM 6288 C CA . ARG B 1 411 ? -4.5 -7.227 18.719 1 93.56 411 ARG B CA 1
ATOM 6289 C C . ARG B 1 411 ? -4.207 -8.672 18.344 1 93.56 411 ARG B C 1
ATOM 6291 O O . ARG B 1 411 ? -4.73 -9.602 18.953 1 93.56 411 ARG B O 1
ATOM 6298 N N . ARG B 1 412 ? -3.426 -8.836 17.328 1 94.75 412 ARG B N 1
ATOM 6299 C CA . ARG B 1 412 ? -3.062 -10.172 16.859 1 94.75 412 ARG B CA 1
ATOM 6300 C C . ARG B 1 412 ? -1.688 -10.578 17.375 1 94.75 412 ARG B C 1
ATOM 6302 O O . ARG B 1 412 ? -0.747 -9.781 17.344 1 94.75 412 ARG B O 1
ATOM 6309 N N . THR B 1 413 ? -1.606 -11.766 17.859 1 96.62 413 THR B N 1
ATOM 6310 C CA . THR B 1 413 ? -0.333 -12.359 18.25 1 96.62 413 THR B CA 1
ATOM 6311 C C . THR B 1 413 ? -0.082 -13.664 17.5 1 96.62 413 THR B C 1
ATOM 6313 O O . THR B 1 413 ? -1.021 -14.406 17.203 1 96.62 413 THR B O 1
ATOM 6316 N N . TYR B 1 414 ? 1.118 -13.906 17.203 1 97.5 414 TYR B N 1
ATOM 6317 C CA . TYR B 1 414 ? 1.517 -15.078 16.422 1 97.5 414 TYR B CA 1
ATOM 6318 C C . TYR B 1 414 ? 2.545 -15.906 17.188 1 97.5 414 TYR B C 1
ATOM 6320 O O . TYR B 1 414 ? 3.279 -15.383 18.031 1 97.5 414 TYR B O 1
ATOM 6328 N N . THR B 1 415 ? 2.545 -17.219 16.859 1 95.44 415 THR B N 1
ATOM 6329 C CA . THR B 1 415 ? 3.492 -18.125 17.5 1 95.44 415 THR B CA 1
ATOM 6330 C C . THR B 1 415 ? 3.936 -19.219 16.547 1 95.44 415 THR B C 1
ATOM 6332 O O . THR B 1 415 ? 3.344 -19.391 15.477 1 95.44 415 THR B O 1
ATOM 6335 N N . CYS B 1 416 ? 5.047 -19.75 16.688 1 91.12 416 CYS B N 1
ATOM 6336 C CA . CYS B 1 416 ? 5.562 -20.859 15.906 1 91.12 416 CYS B CA 1
ATOM 6337 C C . CYS B 1 416 ? 5.965 -22.031 16.797 1 91.12 416 CYS B C 1
ATOM 6339 O O . CYS B 1 416 ? 6.324 -21.828 17.953 1 91.12 416 CYS B O 1
#

Solvent-accessible surface area (backbone atoms only — not comparable to full-atom values): 39562 Å² total; per-residue (Å²): 124,70,35,20,40,34,33,40,13,42,30,60,59,40,34,53,41,48,31,58,34,50,18,60,62,68,70,48,65,41,57,57,39,44,63,59,33,38,30,52,21,22,19,53,66,41,49,17,49,48,32,60,24,34,34,46,39,6,42,47,55,43,63,67,32,66,69,49,46,55,47,45,73,72,21,45,68,41,32,46,24,23,5,29,50,36,74,77,34,56,24,29,30,64,46,31,71,48,43,80,79,47,97,58,42,48,39,42,69,43,22,22,30,22,18,25,31,7,21,58,47,27,47,52,48,48,46,20,44,44,53,53,49,91,61,67,26,24,34,36,35,34,12,18,13,59,38,59,50,85,47,77,88,50,34,74,38,18,4,32,28,11,34,22,33,38,32,34,48,40,79,82,59,45,14,30,38,73,46,74,77,32,38,37,51,44,71,48,80,30,30,35,12,52,33,49,64,39,90,44,58,54,71,38,65,73,52,32,53,50,50,52,44,52,41,52,60,73,38,50,68,60,40,75,60,55,71,66,40,64,31,44,32,45,40,38,61,41,58,43,54,44,50,35,46,48,22,23,47,75,68,63,49,88,57,74,84,47,18,76,62,40,45,70,35,65,68,48,41,52,46,38,58,68,28,36,48,54,18,43,56,51,43,21,49,24,27,12,13,51,18,25,23,37,55,41,16,43,49,23,37,52,50,48,36,58,76,66,68,60,75,63,73,43,43,29,41,34,41,43,49,9,46,15,35,40,22,36,18,33,36,38,35,31,60,40,75,43,50,75,43,67,67,78,62,60,76,43,67,53,94,78,37,55,56,48,60,35,54,48,54,34,51,52,43,37,47,50,53,52,49,47,51,45,34,27,24,61,86,76,22,86,40,61,27,86,43,47,71,48,77,58,55,84,69,55,60,90,74,48,42,26,42,52,34,30,43,53,84,50,49,74,43,71,46,91,124,68,37,18,42,35,33,39,11,43,31,60,60,39,36,53,42,48,29,58,32,50,19,58,63,68,71,49,65,41,56,57,38,43,63,57,33,35,31,51,21,22,18,54,65,40,51,18,51,46,33,61,24,34,35,46,41,7,42,48,56,43,64,66,34,66,70,50,47,55,46,44,72,73,21,44,66,40,31,45,22,24,5,29,49,35,73,78,34,55,24,29,30,65,46,29,73,48,43,81,78,47,100,58,42,47,40,42,68,43,21,22,30,22,19,24,31,7,22,58,49,28,46,52,46,49,45,20,43,45,53,54,48,93,60,70,26,22,33,37,35,35,13,19,13,60,40,58,50,87,46,78,87,49,34,74,38,18,5,32,27,10,36,21,33,40,30,32,46,41,80,82,61,45,14,32,37,72,46,73,77,34,38,36,52,43,71,48,79,29,31,33,12,54,32,49,67,40,90,44,58,52,71,38,65,72,53,32,54,51,49,51,44,52,39,52,61,72,38,50,68,59,42,72,60,56,70,65,40,64,31,44,33,44,40,38,60,42,57,42,55,44,50,34,47,47,23,24,47,74,68,64,49,87,57,75,84,48,18,75,63,39,46,70,36,66,68,46,41,52,47,39,58,69,28,34,50,55,18,42,56,51,41,22,49,23,26,11,15,51,19,26,22,36,55,41,15,44,50,24,36,52,49,49,35,59,75,64,69,60,74,65,71,44,42,28,41,33,41,43,48,9,44,15,35,38,23,37,18,32,36,39,35,32,60,41,74,42,49,76,45,66,67,79,61,61,77,43,67,54,94,78,38,54,57,50,60,35,53,49,55,34,50,51,43,36,49,51,52,53,50,49,52,44,34,25,25,62,86,77,21,90,41,61,28,87,43,48,69,52,77,60,53,84,69,56,59,91,73,49,44,26,44,54,34,28,43,54,84,51,51,76,41,70,47,90

Sequence (832 aa):
MLPRLVAFSVYLPPIRVRQEDVAAYINVPPAKLTEGLGQLEMAITGDAEDAVSLARNALGRLLANPYVQDLLQRYPLGRLEVGTESSVDGAKSIKSYLVDMLPTKALAGADCVNACLGGVVALHNSLCWLSSISTKGAAIVVTTDIATYSEKSTFPTGGAGAVAMLLLSCTEVPGLECVGFRYHWENEYDFYKPHVASREPVVAGAHSIETYLQAGLKVAPPTDLFRQYAYVCFHTPFCALPRKLHALLYSGCSSTERARELIKDDDVAQDFHQRVAPGLKLSRGVGNIYTGSIFLVLVSILTYLAENRRTECLKIYCSAYGSGYGACSFTAQVCGLPLLLIDDIPQHSLGGLEGCALIESILIRRRAMFDALKAGDPLIGDGTFAGYLPQQTEHLPSGTWRLREIDSQGRRTYTCMLPRLVAFSVYLPPIRVRQEDVAAYINVPPAKLTEGLGQLEMAITGDAEDAVSLARNALGRLLANPYVQDLLQRYPLGRLEVGTESSVDGAKSIKSYLVDMLPTKALAGADCVNACLGGVVALHNSLCWLSSISTKGAAIVVTTDIATYSEKSTFPTGGAGAVAMLLLSCTEVPGLECVGFRYHWENEYDFYKPHVASREPVVAGAHSIETYLQAGLKVAPPTDLFRQYAYVCFHTPFCALPRKLHALLYSGCSSTERARELIKDDDVAQDFHQRVAPGLKLSRGVGNIYTGSIFLVLVSILTYLAENRRTECLKIYCSAYGSGYGACSFTAQVCGLPLLLIDDIPQHSLGGLEGCALIESILIRRRAMFDALKAGDPLIGDGTFAGYLPQQTEHLPSGTWRLREIDSQGRRTYTC

Secondary structure (DSSP, 8-state):
---EEEEEEEE--SBEEEHHHHHHHHT--HHIIIIII---EEE---TT--HHHHHHHHHHHHHH-HHHHHHHHHS-EEEEEEE-S--S-SSS-HHHHHGGGSS-S--B--EEEBTBTHHHHHHHHHHHHHHH-SS--EEEEEEEEEE---STTTGGG-EEEEEEEEEES-SSS--EEEEEEEEEE----SEE---TT--SPEE-HHHHHHHHHHHHHHTPPPHHHHTT-SEEEE--SSTHHHHHHHHHHHHT---GGGHHHHTTSHHHHHHHHHHTGGGGHHHHHH---GGGHHHHHHHHHHHHHHHTT--S-EEEEEEEEETTTEEEEEEEEESSPPEEEE-----BPBTTB-HHHHHHHHHHHHHHHHHHHHHT-TTTS-S----B-----TTSPTT--EEEEE-TT--EEEE-/---EEEEEEEE--SBEEEHHHHHHHHT--HHIIIIII---EEE---TT--HHHHHHHHHHHHHH-HHHHHHHHHS-EEEEEEE-S--S-SSS-HHHHHGGGSS-S--B--EEEBTBTHHHHHHHHHHHHHHH-SS--EEEEEEEEEE---STTTGGG-EEEEEEEEEES-SSS--EEEEEEEEEE----SEE---TT--SPEE-HHHHHHHHHHHHHHTPPPHHHHTT-SEEEE--SSTHHHHHHHHHHHHT---GGGHHHHTTSHHHHHHHHHHTGGGGHHHHHH---GGGHHHHHHHHHHHHHHHTT--S-EEEEEEEEETTTEEEEEEEEESSPPEEEE-----BPBTTB-HHHHHHHHHHHHHHHHHHHHHT-TTTS-S----B-----TTSPTT--EEEEE-TT--EEEE-